Protein AF-0000000083175293 (afdb_homodimer)

Secondary structure (DSSP, 8-state):
---HHHHHHHHH-TTHHHHS--PPBPPTTT--SBEEE-S---GGGHHHHHHHIIIIIGGG--GGGGS-TT-TT--HHHHHHHHHHHHHHH--SS---GGGEEEES-HHHHHHHHHHHH--TT-EEEEESS--TTHHHHHHHHH--EEEEE--TTS-TTSTTHHHHHHHHHHHIIIII---EEEEEEESS-TTT-PPPPHHHHHHHHHHHHHHT-EEEEE-TTTT-B----SSS-----GGGS-GGGGT--GGGEEEEEESTTTTS-GGG--EEEEE--HHHHHHHHHHGGGG---HHHHHHHHHHHH-HHHHHHHHHHHHHHHHHHHHHHHHHHHHTT--B-TT--BSSEEEEE-GGGS-HHHHHHH-HHHHHHHHHHHHHHTTEEEEETTTTT-SSSSEEEEE--S-HHHHHHHHHHHHHHHHHHGGG-/---HHHHHHHHH-TTHHHHS--PPBPPTTT--SBEEE-S---GGGHHHHHHHIIIIIGGG--GGGGS-TT-TT--HHHHHHHHHHHHHHH--SS---GGGEEEES-HHHHHHHHHHHH--TT-EEEEESS--TTHHHHHHHHH--EEEEEP-TTS-TTSTTHHHHHHHHHHHIIIII---EEEEEEESS-TTT-PPPPHHHHHHHHHHHHHHT-EEEEE-TTTT-B----SSS-----GGGS-GGGGT--GGGEEEEEESTTTTS-GGG--EEEEE--HHHHHHHHHHGGGG---HHHHHHHHHHHH-HHHHHHHHHHHHHHHHHHHHHHHHHHHHTT--B-TT--BSSEEEEE-GGGS-HHHHHHH-HHHHHHHHHHHHHHTTEEEEETTTTT-SSSSEEEEE--S-HHHHHHHHHHHHHHHHHHGGG-

Nearest PDB structures (foldseek):
  1m4n-assembly1_A-2  TM=8.691E-01  e=3.274E-32  Malus domestica
  1ynu-assembly1_A  TM=8.751E-01  e=8.200E-32  Malus domestica
  1m7y-assembly1_A  TM=8.506E-01  e=5.930E-32  Malus domestica
  1b8g-assembly1_B  TM=8.692E-01  e=1.844E-31  Malus domestica
  1iax-assembly1_B  TM=8.742E-01  e=2.998E-31  Solanum lycopersicum

Solvent-accessible surface area (backbone atoms only — not comparable to full-atom values): 42577 Å² total; per-residue (Å²): 124,64,13,71,60,14,51,50,30,38,68,62,50,67,38,51,92,52,71,57,90,68,72,55,60,56,35,88,86,78,68,43,47,32,35,73,26,64,68,87,48,34,57,76,44,31,66,61,47,48,48,43,40,53,70,50,31,38,74,65,61,54,72,59,29,29,33,65,68,64,44,37,37,54,40,66,68,36,28,41,25,49,24,49,50,43,50,74,73,38,47,43,56,56,93,63,49,40,90,31,41,39,31,25,21,13,52,60,24,47,40,28,50,51,29,35,29,40,28,40,73,55,18,23,34,36,35,53,49,53,28,61,40,63,51,55,58,36,30,22,67,80,24,46,33,37,80,46,74,24,67,48,87,87,52,54,78,54,39,54,69,33,45,58,35,47,48,51,45,49,49,43,35,40,74,73,69,67,27,55,65,39,30,39,49,48,51,39,38,24,46,54,54,7,31,51,46,42,68,68,24,52,52,46,47,47,41,52,26,46,75,70,68,24,31,39,40,37,40,29,42,32,57,68,34,58,38,64,76,77,79,93,63,86,55,76,63,45,76,55,36,54,53,36,74,83,68,72,27,66,56,61,35,46,34,39,34,35,49,36,33,43,58,59,27,25,37,4,37,18,41,8,32,44,39,42,71,28,63,64,59,50,41,16,47,47,24,57,18,55,44,19,22,40,18,29,48,37,46,50,38,50,29,52,52,52,63,34,59,69,57,48,54,54,50,43,51,52,47,27,52,53,51,42,52,36,47,50,52,52,51,50,54,32,55,73,66,67,46,53,56,64,76,75,51,43,22,62,48,46,46,36,30,51,49,45,78,56,42,46,64,68,40,31,74,73,65,29,50,60,54,16,32,52,52,42,51,51,55,39,41,74,71,24,35,41,57,43,44,17,72,60,22,46,35,91,57,58,30,30,36,38,42,41,47,33,46,58,66,70,56,44,51,52,44,50,51,50,49,48,55,49,56,62,58,52,59,61,80,110,124,64,13,72,61,15,51,50,31,38,67,62,51,68,39,50,92,51,72,56,89,69,72,56,61,56,35,88,86,79,68,42,48,33,35,75,25,62,70,88,48,35,57,76,43,32,65,62,48,49,50,45,40,52,71,50,32,39,74,66,60,55,72,58,28,29,32,64,68,64,45,36,37,54,41,66,69,35,28,39,26,48,25,51,50,43,49,74,73,38,48,42,56,56,92,65,48,38,92,31,42,41,31,26,20,14,54,58,25,47,40,28,50,50,30,34,29,40,29,40,72,55,18,24,35,36,34,54,49,51,29,59,39,64,52,56,58,37,30,23,67,80,25,47,34,36,79,44,74,23,68,50,87,85,52,56,78,53,39,55,70,34,47,59,36,48,48,52,45,49,49,44,35,41,74,73,68,67,26,55,65,39,30,38,49,48,51,39,38,23,46,54,55,6,32,51,47,43,68,68,24,52,53,44,47,47,43,53,27,46,75,68,68,24,31,38,39,38,39,29,44,33,59,67,34,56,38,60,79,63,83,90,56,85,54,74,62,44,76,55,35,52,52,37,74,82,67,71,27,65,59,61,36,46,36,38,36,34,50,36,33,43,56,58,26,25,38,4,38,19,41,9,33,44,38,42,71,26,62,64,59,49,40,15,48,48,23,57,18,56,42,20,24,40,19,28,48,38,46,49,38,51,29,52,52,52,64,34,60,69,58,48,53,54,50,42,53,51,46,28,52,53,50,42,52,37,46,51,53,52,50,50,55,32,56,73,66,68,44,52,56,64,75,76,51,43,23,60,47,46,45,35,31,51,47,48,79,56,44,46,64,68,40,31,73,74,66,29,51,61,55,15,32,53,53,43,52,52,53,38,41,74,70,24,36,42,59,43,43,18,73,58,22,48,35,92,57,58,30,30,35,38,42,40,46,33,46,57,65,69,54,43,52,50,43,50,50,50,48,48,53,51,57,62,59,52,60,61,79,110

Foldseek 3Di:
DDDPLRVLVVVLCLCVVPPDDAWDPQDLPVRDFFQEQADFFQAVQVVVLVVCCVPPLVVQDDPCLVDCRPHQFFDQLLLQLVQVVCCVQQVFQDRFHSLQKTKFLAVLQVLCLCLQLQDAAAAEEEEEPQAQLCSCCSRCSNHNYYYQYFYPPPDDCQDLCVLVRSVVSQCCCCPPVVHHYAEYEAEAVTPPQQAGRAPNNLLSNQVSCQVSVHAYEYEDAFSLFQQPPDDDGPRHHDNSNDDCVVSVGDQQRYKYKYFCVHLPSCSVQSMMMIGGPNNVSVVSSSVCSNVRGGRSSSSSSSSSCSVCPVSSVVSSNVSSVVQVVLVVVLVVLCVVLVWAWRPDRRTGFKIKTALQLLFDPVCCVPPNQVSSLVVVQVVLVVLRYHWAFSVSSVHPGGGITMGGRSDDPSSSVSNSVSVSVSSVVSNPVD/DDDPLRVLVVVLCLCVVPPDDAWDPQDLPVRDFFQEQADFFQAVQVVVLVVCCVPPLVVQDDPCLVDCRPHQFFDQLLLQLVQVVCCVQQVFQDRFHSLQKTKFLAVLQVLCLCLQLQDAAAAEEEEEPQAQLCSCCSRCSNHNYYYQYFYPPPDDCQDLCVLVRSVVSQCCCCPPVVHHYAEYEAEAVTPPQQAGRAPNNLLSVQVSCQVSVHAYEYEDAFSLFQQPPDDDGPRHHDNSNDDCVVSVGDQQRYKYKYFCVHLPSCSVQSMMMIGGPNPVSVVSSSVCSNVRGGRSSSSSSSSSVSNCPVSSVVSSNVSSVVQVVLVVVLVVLCVVLVWAWRPDRRTGFKIKTALQLLFDPVCCVPPNQVSSLVVVQVVLVVLRYHWAFSVSSVHPGGGITMGGRSDDPSSNVSSSVSVSVSSVVSNPVD

Radius of gyration: 28.4 Å; Cα contacts (8 Å, |Δi|>4): 1868; chains: 2; bounding box: 59×90×67 Å

Structure (mmCIF, N/CA/C/O backbone):
data_AF-0000000083175293-model_v1
#
loop_
_entity.id
_entity.type
_entity.pdbx_description
1 polymer 'Acc synthase'
#
loop_
_atom_site.group_PDB
_atom_site.id
_atom_site.type_symbol
_atom_site.label_atom_id
_atom_site.label_alt_id
_atom_site.label_comp_id
_atom_site.label_asym_id
_atom_site.label_entity_id
_atom_site.label_seq_id
_atom_site.pdbx_PDB_ins_code
_atom_site.Cartn_x
_atom_site.Cartn_y
_atom_site.Cartn_z
_atom_site.occupancy
_atom_site.B_iso_or_equiv
_atom_site.auth_seq_id
_atom_site.auth_comp_id
_atom_site.auth_asym_id
_atom_site.auth_atom_id
_atom_site.pdbx_PDB_model_num
ATOM 1 N N . MET A 1 1 ? -20.406 -13.094 6.266 1 89.31 1 MET A N 1
ATOM 2 C CA . MET A 1 1 ? -20.125 -12.297 7.457 1 89.31 1 MET A CA 1
ATOM 3 C C . MET A 1 1 ? -18.672 -11.883 7.512 1 89.31 1 MET A C 1
ATOM 5 O O . MET A 1 1 ? -17.781 -12.672 7.16 1 89.31 1 MET A O 1
ATOM 9 N N . LEU A 1 2 ? -18.422 -10.609 7.926 1 97.31 2 LEU A N 1
ATOM 10 C CA . LEU A 1 2 ? -17.062 -10.117 8.086 1 97.31 2 LEU A CA 1
ATOM 11 C C . LEU A 1 2 ? -16.453 -10.602 9.398 1 97.31 2 LEU A C 1
ATOM 13 O O . LEU A 1 2 ? -17.172 -11.078 10.281 1 97.31 2 LEU A O 1
ATOM 17 N N . SER A 1 3 ? -15.18 -10.617 9.5 1 97.56 3 SER A N 1
ATOM 18 C CA . SER A 1 3 ? -14.492 -10.789 10.773 1 97.56 3 SER A CA 1
ATOM 19 C C . SER A 1 3 ? -14.789 -9.633 11.727 1 97.56 3 SER A C 1
ATOM 21 O O . SER A 1 3 ? -15.359 -8.617 11.312 1 97.56 3 SER A O 1
ATOM 23 N N . ASN A 1 4 ? -14.414 -9.805 13.031 1 96.19 4 ASN A N 1
ATOM 24 C CA . ASN A 1 4 ? -14.539 -8.711 13.992 1 96.19 4 ASN A CA 1
ATOM 25 C C . ASN A 1 4 ? -13.766 -7.477 13.539 1 96.19 4 ASN A C 1
ATOM 27 O O . ASN A 1 4 ? -14.281 -6.355 13.602 1 96.19 4 ASN A O 1
ATOM 31 N N . ARG A 1 5 ? -12.562 -7.605 13.086 1 94.69 5 ARG A N 1
ATOM 32 C CA . ARG A 1 5 ? -11.773 -6.496 12.562 1 94.69 5 ARG A CA 1
ATOM 33 C C . ARG A 1 5 ? -12.445 -5.875 11.336 1 94.69 5 ARG A C 1
ATOM 35 O O . ARG A 1 5 ? -12.453 -4.652 11.18 1 94.69 5 ARG A O 1
ATOM 42 N N . GLY A 1 6 ? -12.953 -6.859 10.484 1 96.94 6 GLY A N 1
ATOM 43 C CA . GLY A 1 6 ? -13.641 -6.375 9.297 1 96.94 6 GLY A CA 1
ATOM 44 C C . GLY A 1 6 ? -14.797 -5.449 9.625 1 96.94 6 GLY A C 1
ATOM 45 O O . GLY A 1 6 ? -14.992 -4.434 8.953 1 96.94 6 GLY A O 1
ATOM 46 N N . GLU A 1 7 ? -15.539 -5.801 10.656 1 97.5 7 GLU A N 1
ATOM 47 C CA . GLU A 1 7 ? -16.656 -4.957 11.086 1 97.5 7 GLU A CA 1
ATOM 48 C C . GLU A 1 7 ? -16.141 -3.613 11.609 1 97.5 7 GLU A C 1
ATOM 50 O O . GLU A 1 7 ? -16.75 -2.57 11.336 1 97.5 7 GLU A O 1
ATOM 55 N N . THR A 1 8 ? -15.055 -3.676 12.328 1 96.25 8 THR A N 1
ATOM 56 C CA . THR A 1 8 ? -14.453 -2.451 12.836 1 96.25 8 THR A CA 1
ATOM 57 C C . THR A 1 8 ? -13.984 -1.562 11.688 1 96.25 8 THR A C 1
ATOM 59 O O . THR A 1 8 ? -14.156 -0.342 11.727 1 96.25 8 THR A O 1
ATOM 62 N N . TYR A 1 9 ? -13.383 -2.158 10.656 1 97 9 TYR A N 1
ATOM 63 C CA . TYR A 1 9 ? -12.945 -1.411 9.484 1 97 9 TYR A CA 1
ATOM 64 C C . TYR A 1 9 ? -14.125 -0.766 8.773 1 97 9 TYR A C 1
ATOM 66 O O . TYR A 1 9 ? -14.062 0.405 8.391 1 97 9 TYR A O 1
ATOM 74 N N . ALA A 1 10 ? -15.188 -1.516 8.641 1 96.25 10 ALA A N 1
ATOM 75 C CA . ALA A 1 10 ? -16.375 -1.007 7.957 1 96.25 10 ALA A CA 1
ATOM 76 C C . ALA A 1 10 ? -16.938 0.208 8.68 1 96.25 10 ALA A C 1
ATOM 78 O O . ALA A 1 10 ? -17.484 1.115 8.047 1 96.25 10 ALA A O 1
ATOM 79 N N . GLU A 1 11 ? -16.75 0.291 9.945 1 95 11 GLU A N 1
ATOM 80 C CA . GLU A 1 11 ? -17.328 1.355 10.766 1 95 11 GLU A CA 1
ATOM 81 C C . GLU A 1 11 ? -16.344 2.52 10.922 1 95 11 GLU A C 1
ATOM 83 O O . GLU A 1 11 ? -16.734 3.609 11.344 1 95 11 GLU A O 1
ATOM 88 N N . ALA A 1 12 ? -15.109 2.328 10.594 1 93.12 12 ALA A N 1
ATOM 89 C CA . ALA A 1 12 ? -14.062 3.32 10.844 1 93.12 12 ALA A CA 1
ATOM 90 C C . ALA A 1 12 ? -14.273 4.566 9.992 1 93.12 12 ALA A C 1
ATOM 92 O O . ALA A 1 12 ? -13.891 5.672 10.383 1 93.12 12 ALA A O 1
ATOM 93 N N . GLY A 1 13 ? -14.781 4.406 8.766 1 89.12 13 GLY A N 1
ATOM 94 C CA . GLY A 1 13 ? -15.133 5.535 7.922 1 89.12 13 GLY A CA 1
ATOM 95 C C . GLY A 1 13 ? -13.93 6.305 7.418 1 89.12 13 GLY A C 1
ATOM 96 O O . GLY A 1 13 ? -14.016 7.512 7.18 1 89.12 13 GLY A O 1
ATOM 97 N N . LEU A 1 14 ? -12.797 5.684 7.23 1 90.62 14 LEU A N 1
ATOM 98 C CA . LEU A 1 14 ? -11.57 6.375 6.84 1 90.62 14 LEU A CA 1
ATOM 99 C C . LEU A 1 14 ? -11.68 6.906 5.414 1 90.62 14 LEU A C 1
ATOM 101 O O . LEU A 1 14 ? -10.898 7.766 5.008 1 90.62 14 LEU A O 1
ATOM 105 N N . ALA A 1 15 ? -12.625 6.453 4.691 1 88.38 15 ALA A N 1
ATOM 106 C CA . ALA A 1 15 ? -12.789 6.887 3.307 1 88.38 15 ALA A CA 1
ATOM 107 C C . ALA A 1 15 ? -13.852 7.977 3.195 1 88.38 15 ALA A C 1
ATOM 109 O O . ALA A 1 15 ? -14.039 8.562 2.127 1 88.38 15 ALA A O 1
ATOM 110 N N . ASN A 1 16 ? -14.523 8.312 4.246 1 85.25 16 ASN A N 1
ATOM 111 C CA . ASN A 1 16 ? -15.695 9.18 4.207 1 85.25 16 ASN A CA 1
ATOM 112 C C . ASN A 1 16 ? -15.352 10.547 3.627 1 85.25 16 ASN A C 1
ATOM 114 O O . ASN A 1 16 ? -16.172 11.141 2.914 1 85.25 16 ASN A O 1
ATOM 118 N N . GLY A 1 17 ? -14.18 10.984 3.914 1 82.75 17 GLY A N 1
ATOM 119 C CA . GLY A 1 17 ? -13.789 12.289 3.422 1 82.75 17 GLY A CA 1
ATOM 120 C C . GLY A 1 17 ? -13.703 12.359 1.909 1 82.75 17 GLY A C 1
ATOM 121 O O . GLY A 1 17 ? -13.695 13.445 1.33 1 82.75 17 GLY A O 1
ATOM 122 N N . TYR A 1 18 ? -13.711 11.125 1.299 1 86.19 18 TYR A N 1
ATOM 123 C CA . TYR A 1 18 ? -13.562 11.07 -0.152 1 86.19 18 TYR A CA 1
ATOM 124 C C . TYR A 1 18 ? -14.875 10.664 -0.817 1 86.19 18 TYR A C 1
ATOM 126 O O . TYR A 1 18 ? -15.016 10.766 -2.039 1 86.19 18 TYR A O 1
ATOM 134 N N . LEU A 1 19 ? -15.898 9.906 -0.079 1 79.88 19 LEU A N 1
ATOM 135 C CA . LEU A 1 19 ? -17.109 9.297 -0.626 1 79.88 19 LEU A CA 1
ATOM 136 C C . LEU A 1 19 ? -18.281 10.258 -0.547 1 79.88 19 LEU A C 1
ATOM 138 O O . LEU A 1 19 ? -19.266 10.102 -1.274 1 79.88 19 LEU A O 1
ATOM 142 N N . GLY A 1 20 ? -18.359 11.383 -0.493 1 66.62 20 GLY A N 1
ATOM 143 C CA . GLY A 1 20 ? -19.5 12.273 -0.346 1 66.62 20 GLY A CA 1
ATOM 144 C C . GLY A 1 20 ? -19.609 13.297 -1.461 1 66.62 20 GLY A C 1
ATOM 145 O O . GLY A 1 20 ? -18.734 13.391 -2.314 1 66.62 20 GLY A O 1
ATOM 146 N N . HIS A 1 21 ? -20.906 13.688 -1.629 1 64.44 21 HIS A N 1
ATOM 147 C CA . HIS A 1 21 ? -21.234 14.703 -2.621 1 64.44 21 HIS A CA 1
ATOM 148 C C . HIS A 1 21 ? -20.391 15.969 -2.41 1 64.44 21 HIS A C 1
ATOM 150 O O . HIS A 1 21 ? -20.453 16.578 -1.341 1 64.44 21 HIS A O 1
ATOM 156 N N . LEU A 1 22 ? -19.375 15.977 -3.199 1 62.91 22 LEU A N 1
ATOM 157 C CA . LEU A 1 22 ? -18.484 17.141 -3.145 1 62.91 22 LEU A CA 1
ATOM 158 C C . LEU A 1 22 ? -19.188 18.391 -3.66 1 62.91 22 LEU A C 1
ATOM 160 O O . LEU A 1 22 ? -19.812 18.359 -4.723 1 62.91 22 LEU A O 1
ATOM 164 N N . LYS A 1 23 ? -19.406 19.25 -2.762 1 74.88 23 LYS A N 1
ATOM 165 C CA . LYS A 1 23 ? -19.781 20.562 -3.316 1 74.88 23 LYS A CA 1
ATOM 166 C C . LYS A 1 23 ? -18.828 20.953 -4.441 1 74.88 23 LYS A C 1
ATOM 168 O O . LYS A 1 23 ? -17.672 20.531 -4.465 1 74.88 23 LYS A O 1
ATOM 173 N N . ALA A 1 24 ? -19.422 21.75 -5.336 1 82.31 24 ALA A N 1
ATOM 174 C CA . ALA A 1 24 ? -18.625 22.188 -6.48 1 82.31 24 ALA A CA 1
ATOM 175 C C . ALA A 1 24 ? -17.391 22.969 -6.031 1 82.31 24 ALA A C 1
ATOM 177 O O . ALA A 1 24 ? -17.484 23.828 -5.156 1 82.31 24 ALA A O 1
ATOM 178 N N . PRO A 1 25 ? -16.25 22.562 -6.539 1 88.25 25 PRO A N 1
ATOM 179 C CA . PRO A 1 25 ? -15.031 23.312 -6.191 1 88.25 25 PRO A CA 1
ATOM 180 C C . PRO A 1 25 ? -15.07 24.766 -6.676 1 88.25 25 PRO A C 1
ATOM 182 O O . PRO A 1 25 ? -15.805 25.078 -7.613 1 88.25 25 PRO A O 1
ATOM 185 N N . PHE A 1 26 ? -14.328 25.578 -6.102 1 91.5 26 PHE A N 1
ATOM 186 C CA . PHE A 1 26 ? -14.211 27 -6.414 1 91.5 26 PHE A CA 1
ATOM 187 C C . PHE A 1 26 ? -13.883 27.203 -7.891 1 91.5 26 PHE A C 1
ATOM 189 O O . PHE A 1 26 ? -12.992 26.547 -8.43 1 91.5 26 PHE A O 1
ATOM 196 N N . ASN A 1 27 ? -14.711 27.984 -8.531 1 91.5 27 ASN A N 1
ATOM 197 C CA . ASN A 1 27 ? -14.5 28.438 -9.898 1 91.5 27 ASN A CA 1
ATOM 198 C C . ASN A 1 27 ? -13.984 29.875 -9.938 1 91.5 27 ASN A C 1
ATOM 200 O O . ASN A 1 27 ? -14.68 30.797 -9.516 1 91.5 27 ASN A O 1
ATOM 204 N N . LYS A 1 28 ? -12.938 30.109 -10.586 1 89.38 28 LYS A N 1
ATOM 205 C CA . LYS A 1 28 ? -12.273 31.406 -10.547 1 89.38 28 LYS A CA 1
ATOM 206 C C . LYS A 1 28 ? -13.023 32.438 -11.383 1 89.38 28 LYS A C 1
ATOM 208 O O . LYS A 1 28 ? -12.922 33.625 -11.125 1 89.38 28 LYS A O 1
ATOM 213 N N . GLU A 1 29 ? -13.797 31.953 -12.258 1 90.88 29 GLU A N 1
ATOM 214 C CA . GLU A 1 29 ? -14.492 32.875 -13.172 1 90.88 29 GLU A CA 1
ATOM 215 C C . GLU A 1 29 ? -15.719 33.469 -12.516 1 90.88 29 GLU A C 1
ATOM 217 O O . GLU A 1 29 ? -15.93 34.688 -12.594 1 90.88 29 GLU A O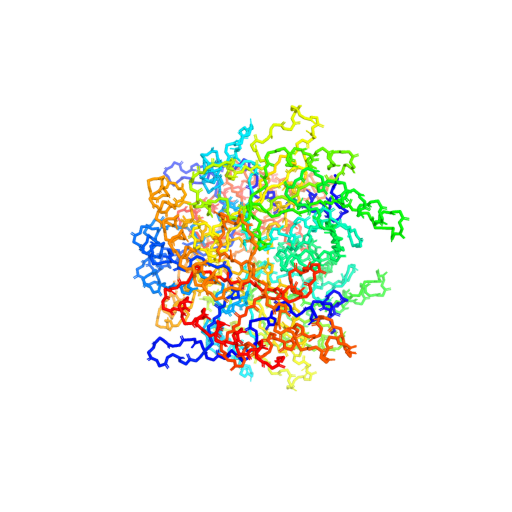 1
ATOM 222 N N . ASN A 1 30 ? -16.5 32.656 -11.883 1 91.25 30 ASN A N 1
ATOM 223 C CA . ASN A 1 30 ? -17.734 33.188 -11.312 1 91.25 30 ASN A CA 1
ATOM 224 C C . ASN A 1 30 ? -17.672 33.25 -9.789 1 91.25 30 ASN A C 1
ATOM 226 O O . ASN A 1 30 ? -18.609 33.719 -9.141 1 91.25 30 ASN A O 1
ATOM 230 N N . LYS A 1 31 ? -16.547 32.781 -9.227 1 90.06 31 LYS A N 1
ATOM 231 C CA . LYS A 1 31 ? -16.266 32.844 -7.797 1 90.06 31 LYS A CA 1
ATOM 232 C C . LYS A 1 31 ? -17.281 32.031 -6.992 1 90.06 31 LYS A C 1
ATOM 234 O O . LYS A 1 31 ? -17.531 32.344 -5.824 1 90.06 31 LYS A O 1
ATOM 239 N N . GLU A 1 32 ? -17.859 31.094 -7.664 1 92.62 32 GLU A N 1
ATOM 240 C CA . GLU A 1 32 ? -18.797 30.203 -6.988 1 92.62 32 GLU A CA 1
ATOM 241 C C . GLU A 1 32 ? -18.109 28.906 -6.555 1 92.62 32 GLU A C 1
ATOM 243 O O . GLU A 1 32 ? -16.953 28.672 -6.922 1 92.62 32 GLU A O 1
ATOM 248 N N . GLY A 1 33 ? -18.719 28.219 -5.684 1 94.88 33 GLY A N 1
ATOM 249 C CA . GLY A 1 33 ? -18.188 26.953 -5.23 1 94.88 33 GLY A CA 1
ATOM 250 C C . GLY A 1 33 ? -17.422 27.062 -3.926 1 94.88 33 GLY A C 1
ATOM 251 O O . GLY A 1 33 ? -17.406 28.125 -3.295 1 94.88 33 GLY A O 1
ATOM 252 N N . VAL A 1 34 ? -16.844 25.953 -3.512 1 96.12 34 VAL A N 1
ATOM 253 C CA . VAL A 1 34 ? -16.203 25.859 -2.199 1 96.12 34 VAL A CA 1
ATOM 254 C C . VAL A 1 34 ? -14.695 25.984 -2.34 1 96.12 34 VAL A C 1
ATOM 256 O O . VAL A 1 34 ? -14.078 25.266 -3.131 1 96.12 34 VAL A O 1
ATOM 259 N N . VAL A 1 35 ? -14.141 26.953 -1.67 1 96.62 35 VAL A N 1
ATOM 260 C CA . VAL A 1 35 ? -12.695 27 -1.476 1 96.62 35 VAL A CA 1
ATOM 261 C C . VAL A 1 35 ? -12.281 26.016 -0.391 1 96.62 35 VAL A C 1
ATOM 263 O O . VAL A 1 35 ? -12.672 26.156 0.771 1 96.62 35 VAL A O 1
ATOM 266 N N . SER A 1 36 ? -11.469 25.047 -0.795 1 94.31 36 SER A N 1
ATOM 267 C CA . SER A 1 36 ? -11.055 24.047 0.171 1 94.31 36 SER A CA 1
ATOM 268 C C . SER A 1 36 ? -9.648 24.312 0.696 1 94.31 36 SER A C 1
ATOM 270 O O . SER A 1 36 ? -8.695 24.375 -0.078 1 94.31 36 SER A O 1
ATOM 272 N N . PHE A 1 37 ? -9.555 24.469 1.996 1 96.12 37 PHE A N 1
ATOM 273 C CA . PHE A 1 37 ? -8.281 24.562 2.693 1 96.12 37 PHE A CA 1
ATOM 274 C C . PHE A 1 37 ? -8 23.297 3.492 1 96.12 37 PHE A C 1
ATOM 276 O O . PHE A 1 37 ? -7.32 23.344 4.52 1 96.12 37 PHE A O 1
ATOM 283 N N . SER A 1 38 ? -8.484 22.156 3.021 1 89.62 38 SER A N 1
ATOM 284 C CA . SER A 1 38 ? -8.477 20.953 3.859 1 89.62 38 SER A CA 1
ATOM 285 C C . SER A 1 38 ? -7.23 20.109 3.617 1 89.62 38 SER A C 1
ATOM 287 O O . SER A 1 38 ? -6.746 19.438 4.527 1 89.62 38 SER A O 1
ATOM 289 N N . ASN A 1 39 ? -6.695 20.062 2.451 1 90.12 39 ASN A N 1
ATOM 290 C CA . ASN A 1 39 ? -5.59 19.172 2.131 1 90.12 39 ASN A CA 1
ATOM 291 C C . ASN A 1 39 ? -4.262 19.906 2.066 1 90.12 39 ASN A C 1
ATOM 293 O O . ASN A 1 39 ? -4.125 20.875 1.317 1 90.12 39 ASN A O 1
ATOM 297 N N . ALA A 1 40 ? -3.379 19.406 2.816 1 94.56 40 ALA A N 1
ATOM 298 C CA . ALA A 1 40 ? -2.051 20.016 2.838 1 94.56 40 ALA A CA 1
ATOM 299 C C . ALA A 1 40 ? -1.199 19.5 1.678 1 94.56 40 ALA A C 1
ATOM 301 O O . ALA A 1 40 ? -0.444 18.547 1.828 1 94.56 40 ALA A O 1
ATOM 302 N N . GLU A 1 41 ? -1.286 20.156 0.541 1 96.19 41 GLU A N 1
ATOM 303 C CA . GLU A 1 41 ? -0.471 19.875 -0.638 1 96.19 41 GLU A CA 1
ATOM 304 C C . GLU A 1 41 ? 0.2 21.141 -1.156 1 96.19 41 GLU A C 1
ATOM 306 O O . GLU A 1 41 ? -0.335 22.25 -0.998 1 96.19 41 GLU A O 1
ATOM 311 N N . ASN A 1 42 ? 1.321 21.016 -1.712 1 97.38 42 ASN A N 1
ATOM 312 C CA . ASN A 1 42 ? 2.025 22.156 -2.305 1 97.38 42 ASN A CA 1
ATOM 313 C C . ASN A 1 42 ? 1.598 22.375 -3.75 1 97.38 42 ASN A C 1
ATOM 315 O O . ASN A 1 42 ? 2.387 22.172 -4.676 1 97.38 42 ASN A O 1
ATOM 319 N N . PHE A 1 43 ? 0.468 22.969 -3.941 1 97.12 43 PHE A N 1
ATOM 320 C CA . PHE A 1 43 ? -0.094 23.188 -5.27 1 97.12 43 PHE A CA 1
ATOM 321 C C . PHE A 1 43 ? 0.717 24.203 -6.047 1 97.12 43 PHE A C 1
ATOM 323 O O . PHE A 1 43 ? 0.628 24.281 -7.277 1 97.12 43 PHE A O 1
ATOM 330 N N . LEU A 1 44 ? 1.533 24.969 -5.348 1 97.69 44 LEU A N 1
ATOM 331 C CA . LEU A 1 44 ? 2.303 26.031 -5.965 1 97.69 44 LEU A CA 1
ATOM 332 C C . LEU A 1 44 ? 3.398 25.469 -6.863 1 97.69 44 LEU A C 1
ATOM 334 O O . LEU A 1 44 ? 3.859 26.141 -7.785 1 97.69 44 LEU A O 1
ATOM 338 N N . MET A 1 45 ? 3.766 24.234 -6.586 1 98.12 45 MET A N 1
ATOM 339 C CA . MET A 1 45 ? 4.922 23.672 -7.285 1 98.12 45 MET A CA 1
ATOM 340 C C . MET A 1 45 ? 4.5 22.531 -8.211 1 98.12 45 MET A C 1
ATOM 342 O O . MET A 1 45 ? 5.348 21.875 -8.82 1 98.12 45 MET A O 1
ATOM 346 N N . GLN A 1 46 ? 3.27 22.281 -8.406 1 96.81 46 GLN A N 1
ATOM 347 C CA . GLN A 1 46 ? 2.768 21.125 -9.125 1 96.81 46 GLN A CA 1
ATOM 348 C C . GLN A 1 46 ? 3.15 21.188 -10.602 1 96.81 46 GLN A C 1
ATOM 350 O O . GLN A 1 46 ? 3.516 20.172 -11.203 1 96.81 46 GLN A O 1
ATOM 355 N N . ASP A 1 47 ? 3.084 22.406 -11.188 1 97.62 47 ASP A N 1
ATOM 356 C CA . ASP A 1 47 ? 3.412 22.531 -12.609 1 97.62 47 ASP A CA 1
ATOM 357 C C . ASP A 1 47 ? 4.891 22.234 -12.859 1 97.62 47 ASP A C 1
ATOM 359 O O . ASP A 1 47 ? 5.25 21.625 -13.859 1 97.62 47 ASP A O 1
ATOM 363 N N . VAL A 1 48 ? 5.676 22.719 -11.914 1 98.38 48 VAL A N 1
ATOM 364 C CA . VAL A 1 48 ? 7.117 22.531 -12.055 1 98.38 48 VAL A CA 1
ATOM 365 C C . VAL A 1 48 ? 7.461 21.047 -12.016 1 98.38 48 VAL A C 1
ATOM 367 O O . VAL A 1 48 ? 8.195 20.547 -12.867 1 98.38 48 VAL A O 1
ATOM 370 N N . ILE A 1 49 ? 6.926 20.344 -11.078 1 98.56 49 ILE A N 1
ATOM 371 C CA . ILE A 1 49 ? 7.262 18.938 -10.906 1 98.56 49 ILE A CA 1
ATOM 372 C C . ILE A 1 49 ? 6.613 18.109 -12.023 1 98.56 49 ILE A C 1
ATOM 374 O O . ILE A 1 49 ? 7.191 17.141 -12.492 1 98.56 49 ILE A O 1
ATOM 378 N N . LEU A 1 50 ? 5.395 18.469 -12.414 1 98.25 50 LEU A N 1
ATOM 379 C CA . LEU A 1 50 ? 4.734 17.766 -13.516 1 98.25 50 LEU A CA 1
ATOM 380 C C . LEU A 1 50 ? 5.547 17.875 -14.797 1 98.25 50 LEU A C 1
ATOM 382 O O . LEU A 1 50 ? 5.723 16.875 -15.508 1 98.25 50 LEU A O 1
ATOM 386 N N . ASP A 1 51 ? 6.012 19.078 -15.055 1 98.06 51 ASP A N 1
ATOM 387 C CA . ASP A 1 51 ? 6.828 19.281 -16.25 1 98.06 51 ASP A CA 1
ATOM 388 C C . ASP A 1 51 ? 8.102 18.453 -16.203 1 98.06 51 ASP A C 1
ATOM 390 O O . ASP A 1 51 ? 8.484 17.828 -17.188 1 98.06 51 ASP A O 1
ATOM 394 N N . TYR A 1 52 ? 8.742 18.422 -15.07 1 98.25 52 TYR A N 1
ATOM 395 C CA . TYR A 1 52 ? 9.945 17.609 -14.906 1 98.25 52 TYR A CA 1
ATOM 396 C C . TYR A 1 52 ? 9.648 16.141 -15.148 1 98.25 52 TYR A C 1
ATOM 398 O O . TYR A 1 52 ? 10.422 15.453 -15.82 1 98.25 52 TYR A O 1
ATOM 406 N N . ILE A 1 53 ? 8.539 15.602 -14.633 1 98 53 ILE A N 1
ATOM 407 C CA . ILE A 1 53 ? 8.172 14.195 -14.758 1 98 53 ILE A CA 1
ATOM 408 C C . ILE A 1 53 ? 7.895 13.867 -16.219 1 98 53 ILE A C 1
ATOM 410 O O . ILE A 1 53 ? 8.398 12.867 -16.75 1 98 53 ILE A O 1
ATOM 414 N N . ARG A 1 54 ? 7.168 14.734 -16.891 1 96.56 54 ARG A N 1
ATOM 415 C CA . ARG A 1 54 ? 6.777 14.484 -18.281 1 96.56 54 ARG A CA 1
ATOM 416 C C . ARG A 1 54 ? 7.984 14.539 -19.203 1 96.56 54 ARG A C 1
ATOM 418 O O . ARG A 1 54 ? 8.094 13.742 -20.141 1 96.56 54 ARG A O 1
ATOM 425 N N . THR A 1 55 ? 8.969 15.406 -18.906 1 95.06 55 THR A N 1
ATOM 426 C CA . THR A 1 55 ? 10 15.711 -19.891 1 95.06 55 THR A CA 1
ATOM 427 C C . THR A 1 55 ? 11.305 14.992 -19.547 1 95.06 55 THR A C 1
ATOM 429 O O . THR A 1 55 ? 12.125 14.727 -20.438 1 95.06 55 THR A O 1
ATOM 432 N N . ARG A 1 56 ? 11.492 14.703 -18.312 1 95.56 56 ARG A N 1
ATOM 433 C CA . ARG A 1 56 ? 12.773 14.133 -17.906 1 95.56 56 ARG A CA 1
ATOM 434 C C . ARG A 1 56 ? 12.594 12.742 -17.312 1 95.56 56 ARG A C 1
ATOM 436 O O . ARG A 1 56 ? 13.156 11.766 -17.812 1 95.56 56 ARG A O 1
ATOM 443 N N . ALA A 1 57 ? 11.742 12.617 -16.375 1 96.5 57 ALA A N 1
ATOM 444 C CA . ALA A 1 57 ? 11.641 11.352 -15.641 1 96.5 57 ALA A CA 1
ATOM 445 C C . ALA A 1 57 ? 11.031 10.258 -16.516 1 96.5 57 ALA A C 1
ATOM 447 O O . ALA A 1 57 ? 11.453 9.102 -16.453 1 96.5 57 ALA A O 1
ATOM 448 N N . ALA A 1 58 ? 10.016 10.594 -17.297 1 94.69 58 ALA A N 1
ATOM 449 C CA . ALA A 1 58 ? 9.297 9.609 -18.109 1 94.69 58 ALA A CA 1
ATOM 450 C C . ALA A 1 58 ? 10.242 8.914 -19.078 1 94.69 58 ALA A C 1
ATOM 452 O O . ALA A 1 58 ? 10.141 7.699 -19.297 1 94.69 58 ALA A O 1
ATOM 453 N N . SER A 1 59 ? 11.125 9.625 -19.703 1 93.56 59 SER A N 1
ATOM 454 C CA . SER A 1 59 ? 12.047 9.055 -20.688 1 93.56 59 SER A CA 1
ATOM 455 C C . SER A 1 59 ? 13.07 8.141 -20.016 1 93.56 59 SER A C 1
ATOM 457 O O . SER A 1 59 ? 13.672 7.297 -20.672 1 93.56 59 SER A O 1
ATOM 459 N N . GLY A 1 60 ? 13.234 8.305 -18.734 1 94.25 60 GLY A N 1
ATOM 460 C CA . GLY A 1 60 ? 14.211 7.52 -17.984 1 94.25 60 GLY A CA 1
ATOM 461 C C . GLY A 1 60 ? 13.648 6.215 -17.469 1 94.25 60 GLY A C 1
ATOM 462 O O . GLY A 1 60 ? 14.391 5.379 -16.938 1 94.25 60 GLY A O 1
ATOM 463 N N . LEU A 1 61 ? 12.328 6.02 -17.641 1 97 61 LEU A N 1
ATOM 464 C CA . LEU A 1 61 ? 11.727 4.75 -17.234 1 97 61 LEU A CA 1
ATOM 465 C C . LEU A 1 61 ? 12.281 3.602 -18.078 1 97 61 LEU A C 1
ATOM 467 O O . LEU A 1 61 ? 12.508 3.758 -19.266 1 97 61 LEU A O 1
ATOM 471 N N . ASP A 1 62 ? 12.562 2.479 -17.469 1 97.06 62 ASP A N 1
ATOM 472 C CA . ASP A 1 62 ? 13.055 1.299 -18.172 1 97.06 62 ASP A CA 1
ATOM 473 C C . ASP A 1 62 ? 12.25 0.059 -17.797 1 97.06 62 ASP A C 1
ATOM 475 O O . ASP A 1 62 ? 11.234 0.159 -17.109 1 97.06 62 ASP A O 1
ATOM 479 N N . ARG A 1 63 ? 12.641 -1.093 -18.25 1 95.75 63 ARG A N 1
ATOM 480 C CA . ARG A 1 63 ? 11.906 -2.338 -18.062 1 95.75 63 ARG A CA 1
ATOM 481 C C . ARG A 1 63 ? 11.734 -2.672 -16.594 1 95.75 63 ARG A C 1
ATOM 483 O O . ARG A 1 63 ? 10.711 -3.227 -16.188 1 95.75 63 ARG A O 1
ATOM 490 N N . THR A 1 64 ? 12.703 -2.348 -15.797 1 95.25 64 THR A N 1
ATOM 491 C CA . THR A 1 64 ? 12.641 -2.701 -14.383 1 95.25 64 THR A CA 1
ATOM 492 C C . THR A 1 64 ? 11.508 -1.951 -13.688 1 95.25 64 THR A C 1
ATOM 494 O O . THR A 1 64 ? 10.945 -2.436 -12.703 1 95.25 64 THR A O 1
ATOM 497 N N . SER A 1 65 ? 11.125 -0.769 -14.219 1 97.06 65 SER A N 1
ATOM 498 C CA . SER A 1 65 ? 10.039 0.024 -13.648 1 97.06 65 SER A CA 1
ATOM 499 C C . SER A 1 65 ? 8.703 -0.711 -13.75 1 97.06 65 SER A C 1
ATOM 501 O O . SER A 1 65 ? 7.742 -0.357 -13.062 1 97.06 65 SER A O 1
ATOM 503 N N . LEU A 1 66 ? 8.672 -1.729 -14.547 1 97.38 66 LEU A N 1
ATOM 504 C CA . LEU A 1 66 ? 7.414 -2.422 -14.82 1 97.38 66 LEU A CA 1
ATOM 505 C C . LEU A 1 66 ? 7.367 -3.764 -14.094 1 97.38 66 LEU A C 1
ATOM 507 O O . LEU A 1 66 ? 6.375 -4.492 -14.188 1 97.38 66 LEU A O 1
ATOM 511 N N . THR A 1 67 ? 8.375 -4.105 -13.312 1 96.69 67 THR A N 1
ATOM 512 C CA . THR A 1 67 ? 8.508 -5.418 -12.68 1 96.69 67 THR A CA 1
ATOM 513 C C . THR A 1 67 ? 8.492 -5.293 -11.164 1 96.69 67 THR A C 1
ATOM 515 O O . THR A 1 67 ? 8.359 -4.191 -10.625 1 96.69 67 THR A O 1
ATOM 518 N N . TYR A 1 68 ? 8.609 -6.438 -10.461 1 94.19 68 TYR A N 1
ATOM 519 C CA . TYR A 1 68 ? 8.75 -6.453 -9.008 1 94.19 68 TYR A CA 1
ATOM 520 C C . TYR A 1 68 ? 10.125 -5.953 -8.586 1 94.19 68 TYR A C 1
ATOM 522 O O . TYR A 1 68 ? 10.336 -5.613 -7.418 1 94.19 68 TYR A O 1
ATOM 530 N N . HIS A 1 69 ? 11.055 -5.898 -9.508 1 92.31 69 HIS A N 1
ATOM 531 C CA . HIS A 1 69 ? 12.367 -5.301 -9.312 1 92.31 69 HIS A CA 1
ATOM 532 C C . HIS A 1 69 ? 13.047 -5.855 -8.07 1 92.31 69 HIS A C 1
ATOM 534 O O . HIS A 1 69 ? 13.109 -7.074 -7.879 1 92.31 69 HIS A O 1
ATOM 540 N N . GLU A 1 70 ? 13.516 -5.059 -7.207 1 93.69 70 GLU A N 1
ATOM 541 C CA . GLU A 1 70 ? 14.305 -5.48 -6.059 1 93.69 70 GLU A CA 1
ATOM 542 C C . GLU A 1 70 ? 13.422 -5.703 -4.832 1 93.69 70 GLU A C 1
ATOM 544 O O . GLU A 1 70 ? 13.922 -5.777 -3.707 1 93.69 70 GLU A O 1
ATOM 549 N N . GLY A 1 71 ? 12.062 -5.758 -5.051 1 94.19 71 GLY A N 1
ATOM 550 C CA . GLY A 1 71 ? 11.195 -6.07 -3.932 1 94.19 71 GLY A CA 1
ATOM 551 C C . GLY A 1 71 ? 10.383 -4.879 -3.455 1 94.19 71 GLY A C 1
ATOM 552 O O . GLY A 1 71 ? 10.383 -3.826 -4.098 1 94.19 71 GLY A O 1
ATOM 553 N N . PRO A 1 72 ? 9.703 -5.02 -2.35 1 96.12 72 PRO A N 1
ATOM 554 C CA . PRO A 1 72 ? 8.641 -4.086 -1.956 1 96.12 72 PRO A CA 1
ATOM 555 C C . PRO A 1 72 ? 9.164 -2.902 -1.148 1 96.12 72 PRO A C 1
ATOM 557 O O . PRO A 1 72 ? 8.375 -2.096 -0.647 1 96.12 72 PRO A O 1
ATOM 560 N N . PHE A 1 73 ? 10.406 -2.691 -0.952 1 96.06 73 PHE A N 1
ATOM 561 C CA . PHE A 1 73 ? 10.891 -1.708 0.007 1 96.06 73 PHE A CA 1
ATOM 562 C C . PHE A 1 73 ? 11.75 -0.657 -0.687 1 96.06 73 PHE A C 1
ATOM 564 O O . PHE A 1 73 ? 12.531 0.044 -0.037 1 96.06 73 PHE A O 1
ATOM 571 N N . GLY A 1 74 ? 11.633 -0.515 -1.981 1 97.06 74 GLY A N 1
ATOM 572 C CA . GLY A 1 74 ? 12.406 0.441 -2.756 1 97.06 74 GLY A CA 1
ATOM 573 C C . GLY A 1 74 ? 13.742 -0.108 -3.219 1 97.06 74 GLY A C 1
ATOM 574 O O . GLY A 1 74 ? 14.43 -0.794 -2.461 1 97.06 74 GLY A O 1
ATOM 575 N N . SER A 1 75 ? 14.117 0.205 -4.453 1 96.81 75 SER A N 1
ATOM 576 C CA . SER A 1 75 ? 15.383 -0.271 -4.996 1 96.81 75 SER A CA 1
ATOM 577 C C . SER A 1 75 ? 16.578 0.318 -4.238 1 96.81 75 SER A C 1
ATOM 579 O O . SER A 1 75 ? 16.438 1.334 -3.555 1 96.81 75 SER A O 1
ATOM 581 N N . ARG A 1 76 ? 17.641 -0.373 -4.348 1 96.62 76 ARG A N 1
ATOM 582 C CA . ARG A 1 76 ? 18.859 0.142 -3.74 1 96.62 76 ARG A CA 1
ATOM 583 C C . ARG A 1 76 ? 19.188 1.538 -4.262 1 96.62 76 ARG A C 1
ATOM 585 O O . ARG A 1 76 ? 19.562 2.422 -3.488 1 96.62 76 ARG A O 1
ATOM 592 N N . ARG A 1 77 ? 19.031 1.76 -5.559 1 98.06 77 ARG A N 1
ATOM 593 C CA . ARG A 1 77 ? 19.297 3.055 -6.176 1 98.06 77 ARG A CA 1
ATOM 594 C C . ARG A 1 77 ? 18.438 4.148 -5.562 1 98.06 77 ARG A C 1
ATOM 596 O O . ARG A 1 77 ? 18.922 5.238 -5.262 1 98.06 77 ARG A O 1
ATOM 603 N N . LEU A 1 78 ? 17.172 3.861 -5.344 1 98.69 78 LEU A N 1
ATOM 604 C CA . LEU A 1 78 ? 16.266 4.82 -4.723 1 98.69 78 LEU A CA 1
ATOM 605 C C . LEU A 1 78 ? 16.672 5.113 -3.285 1 98.69 78 LEU A C 1
ATOM 607 O O . LEU A 1 78 ? 16.719 6.273 -2.871 1 98.69 78 LEU A O 1
ATOM 611 N N . ARG A 1 79 ? 16.969 4.074 -2.49 1 98.62 79 ARG A N 1
ATOM 612 C CA . ARG A 1 79 ? 17.344 4.238 -1.091 1 98.62 79 ARG A CA 1
ATOM 613 C C . ARG A 1 79 ? 18.656 5.004 -0.962 1 98.62 79 ARG A C 1
ATOM 615 O O . ARG A 1 79 ? 18.812 5.812 -0.046 1 98.62 79 ARG A O 1
ATOM 622 N N . GLU A 1 80 ? 19.547 4.801 -1.907 1 98.75 80 GLU A N 1
ATOM 623 C CA . GLU A 1 80 ? 20.797 5.551 -1.921 1 98.75 80 GLU A CA 1
ATOM 624 C C . GLU A 1 80 ? 20.562 7.02 -2.254 1 98.75 80 GLU A C 1
ATOM 626 O O . GLU A 1 80 ? 21.172 7.906 -1.653 1 98.75 80 GLU A O 1
ATOM 631 N N . ALA A 1 81 ? 19.703 7.23 -3.223 1 98.81 81 ALA A N 1
ATOM 632 C CA . ALA A 1 81 ? 19.375 8.609 -3.584 1 98.81 81 ALA A CA 1
ATOM 633 C C . ALA A 1 81 ? 18.75 9.344 -2.406 1 98.81 81 ALA A C 1
ATOM 635 O O . ALA A 1 81 ? 19.078 10.508 -2.148 1 98.81 81 ALA A O 1
ATOM 636 N N . MET A 1 82 ? 17.891 8.703 -1.676 1 98.81 82 MET A N 1
ATOM 637 C CA . MET A 1 82 ? 17.266 9.305 -0.505 1 98.81 82 MET A CA 1
ATOM 638 C C . MET A 1 82 ? 18.281 9.531 0.606 1 98.81 82 MET A C 1
ATOM 640 O O . MET A 1 82 ? 18.25 10.57 1.275 1 98.81 82 MET A O 1
ATOM 644 N N . ALA A 1 83 ? 19.125 8.539 0.789 1 98.75 83 ALA A N 1
ATOM 645 C CA . ALA A 1 83 ? 20.188 8.703 1.792 1 98.75 83 ALA A CA 1
ATOM 646 C C . ALA A 1 83 ? 21.016 9.953 1.521 1 98.75 83 ALA A C 1
ATOM 648 O O . ALA A 1 83 ? 21.391 10.672 2.451 1 98.75 83 ALA A O 1
ATOM 649 N N . LYS A 1 84 ? 21.297 10.188 0.269 1 98.56 84 LYS A N 1
ATOM 650 C CA . LYS A 1 84 ? 22.062 11.383 -0.108 1 98.56 84 LYS A CA 1
ATOM 651 C C . LYS A 1 84 ? 21.281 12.648 0.22 1 98.56 84 LYS A C 1
ATOM 653 O O . LYS A 1 84 ? 21.844 13.617 0.736 1 98.56 84 LYS A O 1
ATOM 658 N N . LEU A 1 85 ? 20.016 12.656 -0.093 1 98.62 85 LEU A N 1
ATOM 659 C CA . LEU A 1 85 ? 19.188 13.805 0.248 1 98.62 85 LEU A CA 1
ATOM 660 C C . LEU A 1 85 ? 19.203 14.055 1.752 1 98.62 85 LEU A C 1
ATOM 662 O O . LEU A 1 85 ? 19.359 15.195 2.191 1 98.62 85 LEU A O 1
ATOM 666 N N . ILE A 1 86 ? 19 13 2.525 1 98.5 86 ILE A N 1
ATOM 667 C CA . ILE A 1 86 ? 18.969 13.086 3.982 1 98.5 86 ILE A CA 1
ATOM 668 C C . ILE A 1 86 ? 20.281 13.641 4.5 1 98.5 86 ILE A C 1
ATOM 670 O O . ILE A 1 86 ? 20.297 14.516 5.375 1 98.5 86 ILE A O 1
ATOM 674 N N . THR A 1 87 ? 21.328 13.141 3.939 1 97.94 87 THR A N 1
ATOM 675 C CA . THR A 1 87 ? 22.656 13.609 4.348 1 97.94 87 THR A CA 1
ATOM 676 C C . THR A 1 87 ? 22.828 15.094 4.047 1 97.94 87 THR A C 1
ATOM 678 O O . THR A 1 87 ? 23.328 15.852 4.879 1 97.94 87 THR A O 1
ATOM 681 N N . THR A 1 88 ? 22.375 15.531 2.918 1 97.25 88 THR A N 1
ATOM 682 C CA . THR A 1 88 ? 22.562 16.891 2.432 1 97.25 88 THR A CA 1
ATOM 683 C C . THR A 1 88 ? 21.703 17.875 3.227 1 97.25 88 THR A C 1
ATOM 685 O O . THR A 1 88 ? 22.156 18.984 3.523 1 97.25 88 THR A O 1
ATOM 688 N N . TYR A 1 89 ? 20.531 17.453 3.635 1 96.75 89 TYR A N 1
ATOM 689 C CA . TYR A 1 89 ? 19.578 18.453 4.102 1 96.75 89 TYR A CA 1
ATOM 690 C C . TYR A 1 89 ? 19.219 18.234 5.562 1 96.75 89 TYR A C 1
ATOM 692 O O . TYR A 1 89 ? 18.734 19.141 6.238 1 96.75 89 TYR A O 1
ATOM 700 N N . PHE A 1 90 ? 19.438 16.984 6.09 1 97.75 90 PHE A N 1
ATOM 701 C CA . PHE A 1 90 ? 19.016 16.688 7.457 1 97.75 90 PHE A CA 1
ATOM 702 C C . PHE A 1 90 ? 20.219 16.656 8.398 1 97.75 90 PHE A C 1
ATOM 704 O O . PHE A 1 90 ? 20.047 16.625 9.617 1 97.75 90 PHE A O 1
ATOM 711 N N . TYR A 1 91 ? 21.422 16.594 7.91 1 97.06 91 TYR A N 1
ATOM 712 C CA . TYR A 1 91 ? 22.688 16.656 8.641 1 97.06 91 TYR A CA 1
ATOM 713 C C . TYR A 1 91 ? 22.719 15.586 9.734 1 97.06 91 TYR A C 1
ATOM 715 O O . TYR A 1 91 ? 22.984 15.891 10.898 1 97.06 91 TYR A O 1
ATOM 723 N N . PRO A 1 92 ? 22.547 14.344 9.32 1 98.12 92 PRO A N 1
ATOM 724 C CA . PRO A 1 92 ? 22.562 13.289 10.344 1 98.12 92 PRO A CA 1
ATOM 725 C C . PRO A 1 92 ? 23.891 13.211 11.086 1 98.12 92 PRO A C 1
ATOM 727 O O . PRO A 1 92 ? 24.953 13.414 10.492 1 98.12 92 PRO A O 1
ATOM 730 N N . ALA A 1 93 ? 23.797 12.93 12.383 1 97.81 93 ALA A N 1
ATOM 731 C CA . ALA A 1 93 ? 24.984 12.82 13.227 1 97.81 93 ALA A CA 1
ATOM 732 C C . ALA A 1 93 ? 25.797 11.586 12.867 1 97.81 93 ALA A C 1
ATOM 734 O O . ALA A 1 93 ? 27.016 11.547 13.094 1 97.81 93 ALA A O 1
ATOM 735 N N . SER A 1 94 ? 25.188 10.562 12.383 1 96.44 94 SER A N 1
ATOM 736 C CA . SER A 1 94 ? 25.812 9.344 11.891 1 96.44 94 SER A CA 1
ATOM 737 C C . SER A 1 94 ? 25.438 9.078 10.438 1 96.44 94 SER A C 1
ATOM 739 O O . SER A 1 94 ? 24.359 9.484 9.984 1 96.44 94 SER A O 1
ATOM 741 N N . PRO A 1 95 ? 26.328 8.453 9.734 1 96.69 95 PRO A N 1
ATOM 742 C CA . PRO A 1 95 ? 26.016 8.188 8.32 1 96.69 95 PRO A CA 1
ATOM 743 C C . PRO A 1 95 ? 24.719 7.41 8.141 1 96.69 95 PRO A C 1
ATOM 745 O O . PRO A 1 95 ? 24.422 6.492 8.906 1 96.69 95 PRO A O 1
ATOM 748 N N . ILE A 1 96 ? 23.906 7.816 7.184 1 97.75 96 ILE A N 1
ATOM 749 C CA . ILE A 1 96 ? 22.703 7.117 6.746 1 97.75 96 ILE A CA 1
ATOM 750 C C . ILE A 1 96 ? 22.969 6.434 5.406 1 97.75 96 ILE A C 1
ATOM 752 O O . ILE A 1 96 ? 23.391 7.078 4.445 1 97.75 96 ILE A O 1
ATOM 756 N N . THR A 1 97 ? 22.766 5.145 5.332 1 97.81 97 THR A N 1
ATOM 757 C CA . THR A 1 97 ? 22.938 4.383 4.102 1 97.81 97 THR A CA 1
ATOM 758 C C . THR A 1 97 ? 21.625 3.771 3.645 1 97.81 97 THR A C 1
ATOM 760 O O . THR A 1 97 ? 20.594 3.91 4.32 1 97.81 97 THR A O 1
ATOM 763 N N . SER A 1 98 ? 21.656 3.131 2.492 1 97.25 98 SER A N 1
ATOM 764 C CA . SER A 1 98 ? 20.484 2.465 1.949 1 97.25 98 SER A CA 1
ATOM 765 C C . SER A 1 98 ? 19.953 1.411 2.914 1 97.25 98 SER A C 1
ATOM 767 O O . SER A 1 98 ? 18.75 1.119 2.924 1 97.25 98 SER A O 1
ATOM 769 N N . ASP A 1 99 ? 20.766 0.864 3.828 1 95.69 99 ASP A N 1
ATOM 770 C CA . ASP A 1 99 ? 20.375 -0.198 4.75 1 95.69 99 ASP A CA 1
ATOM 771 C C . ASP A 1 99 ? 19.531 0.351 5.891 1 95.69 99 ASP A C 1
ATOM 773 O O . ASP A 1 99 ? 18.891 -0.411 6.613 1 95.69 99 ASP A O 1
ATOM 777 N N . ASN A 1 100 ? 19.5 1.688 6.035 1 98 100 ASN A N 1
ATOM 778 C CA . ASN A 1 100 ? 18.734 2.32 7.109 1 98 100 ASN A CA 1
ATOM 779 C C . ASN A 1 100 ? 17.375 2.809 6.617 1 98 100 ASN A C 1
ATOM 781 O O . ASN A 1 100 ? 16.609 3.379 7.391 1 98 100 ASN A O 1
ATOM 785 N N . ILE A 1 101 ? 17.156 2.596 5.336 1 98.56 101 ILE A N 1
ATOM 786 C CA . ILE A 1 101 ? 15.984 3.23 4.742 1 98.56 101 ILE A CA 1
ATOM 787 C C . ILE A 1 101 ? 15.094 2.172 4.098 1 98.56 101 ILE A C 1
ATOM 789 O O . ILE A 1 101 ? 15.578 1.272 3.412 1 98.56 101 ILE A O 1
ATOM 793 N N . LEU A 1 102 ? 13.82 2.273 4.359 1 97.62 102 LEU A N 1
ATOM 794 C CA . LEU A 1 102 ? 12.805 1.45 3.707 1 97.62 102 LEU A CA 1
ATOM 795 C C . LEU A 1 102 ? 11.664 2.311 3.178 1 97.62 102 LEU A C 1
ATOM 797 O O . LEU A 1 102 ? 11.227 3.246 3.848 1 97.62 102 LEU A O 1
ATOM 801 N N . PHE A 1 103 ? 11.234 2.02 1.922 1 98.62 103 PHE A N 1
ATOM 802 C CA . PHE A 1 103 ? 10.133 2.766 1.332 1 98.62 103 PHE A CA 1
ATOM 803 C C . PHE A 1 103 ? 8.836 1.962 1.397 1 98.62 103 PHE A C 1
ATOM 805 O O . PHE A 1 103 ? 8.867 0.73 1.341 1 98.62 103 PHE A O 1
ATOM 812 N N . THR A 1 104 ? 7.73 2.643 1.55 1 98.5 104 THR A N 1
ATOM 813 C CA . THR A 1 104 ? 6.387 2.113 1.34 1 98.5 104 THR A CA 1
ATOM 814 C C . THR A 1 104 ? 5.543 3.088 0.522 1 98.5 104 THR A C 1
ATOM 816 O O . THR A 1 104 ? 6.051 4.102 0.038 1 98.5 104 THR A O 1
ATOM 819 N N . SER A 1 105 ? 4.234 2.727 0.365 1 97.88 105 SER A N 1
ATOM 820 C CA . SER A 1 105 ? 3.311 3.523 -0.435 1 97.88 105 SER A CA 1
ATOM 821 C C . SER A 1 105 ? 2.809 4.734 0.344 1 97.88 105 SER A C 1
ATOM 823 O O . SER A 1 105 ? 1.601 4.965 0.431 1 97.88 105 SER A O 1
ATOM 825 N N . GLY A 1 106 ? 3.73 5.492 0.899 1 97.94 106 GLY A N 1
ATOM 826 C CA . GLY A 1 106 ? 3.406 6.746 1.558 1 97.94 106 GLY A CA 1
ATOM 827 C C . GLY A 1 106 ? 3.643 6.715 3.057 1 97.94 106 GLY A C 1
ATOM 828 O O . GLY A 1 106 ? 3.791 5.641 3.643 1 97.94 106 GLY A O 1
ATOM 829 N N . VAL A 1 107 ? 3.654 7.887 3.668 1 98.5 107 VAL A N 1
ATOM 830 C CA . VAL A 1 107 ? 3.871 8 5.105 1 98.5 107 VAL A CA 1
ATOM 831 C C . VAL A 1 107 ? 2.643 7.492 5.859 1 98.5 107 VAL A C 1
ATOM 833 O O . VAL A 1 107 ? 2.762 6.938 6.953 1 98.5 107 VAL A O 1
ATOM 836 N N . THR A 1 108 ? 1.464 7.648 5.25 1 98 108 THR A N 1
ATOM 837 C CA . THR A 1 108 ? 0.258 7.078 5.84 1 98 108 THR A CA 1
ATOM 838 C C . THR A 1 108 ? 0.447 5.59 6.125 1 98 108 THR A C 1
ATOM 840 O O . THR A 1 108 ? 0.146 5.117 7.223 1 98 108 THR A O 1
ATOM 843 N N . SER A 1 109 ? 0.968 4.863 5.133 1 98.12 109 SER A N 1
ATOM 844 C CA . SER A 1 109 ? 1.248 3.443 5.316 1 98.12 109 SER A CA 1
ATOM 845 C C . SER A 1 109 ? 2.297 3.223 6.402 1 98.12 109 SER A C 1
ATOM 847 O O . SER A 1 109 ? 2.234 2.238 7.145 1 98.12 109 SER A O 1
ATOM 849 N N . LEU A 1 110 ? 3.264 4.059 6.492 1 98.75 110 LEU A N 1
ATOM 850 C CA . LEU A 1 110 ? 4.332 3.926 7.477 1 98.75 110 LEU A CA 1
ATOM 851 C C . LEU A 1 110 ? 3.799 4.129 8.891 1 98.75 110 LEU A C 1
ATOM 853 O O . LEU A 1 110 ? 4.281 3.504 9.836 1 98.75 110 LEU A O 1
ATOM 857 N N . ASN A 1 111 ? 2.83 5.062 9.047 1 98.75 111 ASN A N 1
ATOM 858 C CA . ASN A 1 111 ? 2.174 5.18 10.344 1 98.75 111 ASN A CA 1
ATOM 859 C C . ASN A 1 111 ? 1.566 3.85 10.789 1 98.75 111 ASN A C 1
ATOM 861 O O . ASN A 1 111 ? 1.734 3.438 11.938 1 98.75 111 ASN A O 1
ATOM 865 N N . ALA A 1 112 ? 0.889 3.203 9.898 1 98.38 112 ALA A N 1
ATOM 866 C CA . ALA A 1 112 ? 0.313 1.893 10.188 1 98.38 112 ALA A CA 1
ATOM 867 C C . ALA A 1 112 ? 1.402 0.877 10.516 1 98.38 112 ALA A C 1
ATOM 869 O O . ALA A 1 112 ? 1.289 0.134 11.492 1 98.38 112 ALA A O 1
ATOM 870 N N . VAL A 1 113 ? 2.467 0.821 9.711 1 98.5 113 VAL A N 1
ATOM 871 C CA . VAL A 1 113 ? 3.57 -0.118 9.891 1 98.5 113 VAL A CA 1
ATOM 872 C C . VAL A 1 113 ? 4.199 0.078 11.266 1 98.5 113 VAL A C 1
ATOM 874 O O . VAL A 1 113 ? 4.414 -0.889 12 1 98.5 113 VAL A O 1
ATOM 877 N N . CYS A 1 114 ? 4.453 1.336 11.617 1 98.75 114 CYS A N 1
ATOM 878 C CA . CYS A 1 114 ? 5.059 1.627 12.914 1 98.75 114 CYS A CA 1
ATOM 879 C C . CYS A 1 114 ? 4.137 1.202 14.055 1 98.75 114 CYS A C 1
ATOM 881 O O . CYS A 1 114 ? 4.578 0.549 15 1 98.75 114 CYS A O 1
ATOM 883 N N . ALA A 1 115 ? 2.885 1.56 13.945 1 98.75 115 ALA A N 1
ATOM 884 C CA . ALA A 1 115 ? 1.941 1.208 15 1 98.75 115 ALA A CA 1
ATOM 885 C C . ALA A 1 115 ? 1.823 -0.306 15.148 1 98.75 115 ALA A C 1
ATOM 887 O O . ALA A 1 115 ? 1.832 -0.83 16.266 1 98.75 115 ALA A O 1
ATOM 888 N N . LEU A 1 116 ? 1.723 -1.026 14.047 1 98.25 116 LEU A N 1
ATOM 889 C CA . LEU A 1 116 ? 1.598 -2.48 14.07 1 98.25 116 LEU A CA 1
ATOM 890 C C . LEU A 1 116 ? 2.84 -3.125 14.672 1 98.25 116 LEU A C 1
ATOM 892 O O . LEU A 1 116 ? 2.736 -4.082 15.445 1 98.25 116 LEU A O 1
ATOM 896 N N . CYS A 1 117 ? 3.982 -2.629 14.352 1 98.69 117 CYS A N 1
ATOM 897 C CA . CYS A 1 117 ? 5.238 -3.248 14.758 1 98.69 117 CYS A CA 1
ATOM 898 C C . CYS A 1 117 ? 5.57 -2.91 16.203 1 98.69 117 CYS A C 1
ATOM 900 O O . CYS A 1 117 ? 6.242 -3.684 16.891 1 98.69 117 CYS A O 1
ATOM 902 N N . LEU A 1 118 ? 5.066 -1.751 16.719 1 98.81 118 LEU A N 1
ATOM 903 C CA . LEU A 1 118 ? 5.559 -1.265 18 1 98.81 118 LEU A CA 1
ATOM 904 C C . LEU A 1 118 ? 4.504 -1.441 19.078 1 98.81 118 LEU A C 1
ATOM 906 O O . LEU A 1 118 ? 4.812 -1.355 20.281 1 98.81 118 LEU A O 1
ATOM 910 N N . THR A 1 119 ? 3.223 -1.65 18.688 1 98.62 119 THR A N 1
ATOM 911 C CA . THR A 1 119 ? 2.174 -1.706 19.703 1 98.62 119 THR A CA 1
ATOM 912 C C . THR A 1 119 ? 1.346 -2.98 19.562 1 98.62 119 THR A C 1
ATOM 914 O O . THR A 1 119 ? 1.088 -3.432 18.438 1 98.62 119 THR A O 1
ATOM 917 N N . ASP A 1 120 ? 1.013 -3.596 20.672 1 97.62 120 ASP A N 1
ATOM 918 C CA . ASP A 1 120 ? -0.082 -4.562 20.734 1 97.62 120 ASP A CA 1
ATOM 919 C C . ASP A 1 120 ? -1.425 -3.857 20.906 1 97.62 120 ASP A C 1
ATOM 921 O O . ASP A 1 120 ? -1.471 -2.666 21.234 1 97.62 120 ASP A O 1
ATOM 925 N N . PRO A 1 121 ? -2.504 -4.629 20.625 1 95.5 121 PRO A N 1
ATOM 926 C CA . PRO A 1 121 ? -3.801 -3.998 20.891 1 95.5 121 PRO A CA 1
ATOM 927 C C . PRO A 1 121 ? -3.91 -3.426 22.297 1 95.5 121 PRO A C 1
ATOM 929 O O . PRO A 1 121 ? -3.506 -4.078 23.266 1 95.5 121 PRO A O 1
ATOM 932 N N . LYS A 1 122 ? -4.293 -2.131 22.453 1 95.69 122 LYS A N 1
ATOM 933 C CA . LYS A 1 122 ? -4.566 -1.416 23.688 1 95.69 122 LYS A CA 1
ATOM 934 C C . LYS A 1 122 ? -3.307 -0.74 24.234 1 95.69 122 LYS A C 1
ATOM 936 O O . LYS A 1 122 ? -3.369 0.039 25.188 1 95.69 122 LYS A O 1
ATOM 941 N N . ASP A 1 123 ? -2.098 -1.038 23.594 1 98.5 123 ASP A N 1
ATOM 942 C CA . ASP A 1 123 ? -0.93 -0.218 23.891 1 98.5 123 ASP A CA 1
ATOM 943 C C . ASP A 1 123 ? -1.142 1.227 23.453 1 98.5 123 ASP A C 1
ATOM 945 O O . ASP A 1 123 ? -2.105 1.529 22.734 1 98.5 123 ASP A O 1
ATOM 949 N N . GLY A 1 124 ? -0.256 2.1 23.953 1 98.69 124 GLY A N 1
ATOM 950 C CA . GLY A 1 124 ? -0.488 3.51 23.688 1 98.69 124 GLY A CA 1
ATOM 951 C C . GLY A 1 124 ? 0.643 4.168 22.922 1 98.69 124 GLY A C 1
ATOM 952 O O . GLY A 1 124 ? 1.796 3.742 23.016 1 98.69 124 GLY A O 1
ATOM 953 N N . ILE A 1 125 ? 0.339 5.172 22.156 1 98.88 125 ILE A N 1
ATOM 954 C CA . ILE A 1 125 ? 1.27 6.121 21.547 1 98.88 125 ILE A CA 1
ATOM 955 C C . ILE A 1 125 ? 0.962 7.531 22.047 1 98.88 125 ILE A C 1
ATOM 957 O O . ILE A 1 125 ? -0.189 7.973 22 1 98.88 125 ILE A O 1
ATOM 961 N N . LEU A 1 126 ? 1.971 8.172 22.562 1 98.81 126 LEU A N 1
ATOM 962 C CA . LEU A 1 126 ? 1.845 9.531 23.078 1 98.81 126 LEU A CA 1
ATOM 963 C C . LEU A 1 126 ? 1.931 10.555 21.953 1 98.81 126 LEU A C 1
ATOM 965 O O . LEU A 1 126 ? 2.773 10.43 21.062 1 98.81 126 LEU A O 1
ATOM 969 N N . LEU A 1 127 ? 1.032 11.57 21.922 1 98.62 127 LEU A N 1
ATOM 970 C CA . LEU A 1 127 ? 1.025 12.695 21 1 98.62 127 LEU A CA 1
ATOM 971 C C . LEU A 1 127 ? 0.76 14.008 21.734 1 98.62 127 LEU A C 1
ATOM 973 O O . LEU A 1 127 ? 0.154 14 22.812 1 98.62 127 LEU A O 1
ATOM 977 N N . GLY A 1 128 ? 1.184 15.133 21.203 1 98.5 128 GLY A N 1
ATOM 978 C CA . GLY A 1 128 ? 0.883 16.438 21.766 1 98.5 128 GLY A CA 1
ATOM 979 C C . GLY A 1 128 ? -0.287 17.125 21.094 1 98.5 128 GLY A C 1
ATOM 980 O O . GLY A 1 128 ? -0.46 17.016 19.875 1 98.5 128 GLY A O 1
ATOM 981 N N . GLN A 1 129 ? -1.047 17.922 21.812 1 98.06 129 GLN A N 1
ATOM 982 C CA . GLN A 1 129 ? -2.168 18.672 21.25 1 98.06 129 GLN A CA 1
ATOM 983 C C . GLN A 1 129 ? -1.757 20.094 20.906 1 98.06 129 GLN A C 1
ATOM 985 O O . GLN A 1 129 ? -1.039 20.75 21.672 1 98.06 129 GLN A O 1
ATOM 990 N N . PRO A 1 130 ? -2.205 20.672 19.844 1 97.88 130 PRO A N 1
ATOM 991 C CA . PRO A 1 130 ? -2.852 20 18.719 1 97.88 130 PRO A CA 1
ATOM 992 C C . PRO A 1 130 ? -1.863 19.203 17.859 1 97.88 130 PRO A C 1
ATOM 994 O O . PRO A 1 130 ? -0.649 19.391 17.984 1 97.88 130 PRO A O 1
ATOM 997 N N . ILE A 1 131 ? -2.377 18.375 17.094 1 98.25 131 ILE A N 1
ATOM 998 C CA . ILE A 1 131 ? -1.512 17.625 16.188 1 98.25 131 ILE A CA 1
ATOM 999 C C . ILE A 1 131 ? -2.314 17.156 14.984 1 98.25 131 ILE A C 1
ATOM 1001 O O . ILE A 1 131 ? -3.547 17.141 15.008 1 98.25 131 ILE A O 1
ATOM 1005 N N . TYR A 1 132 ? -1.647 16.812 13.938 1 98.12 132 TYR A N 1
ATOM 1006 C CA . TYR A 1 132 ? -2.252 16.312 12.703 1 98.12 132 TYR A CA 1
ATOM 1007 C C . TYR A 1 132 ? -3.34 15.289 13.008 1 98.12 132 TYR A C 1
ATOM 1009 O O . TYR A 1 132 ? -3.068 14.242 13.594 1 98.12 132 TYR A O 1
ATOM 1017 N N . GLY A 1 133 ? -4.508 15.539 12.539 1 96.69 133 GLY A N 1
ATOM 1018 C CA . GLY A 1 133 ? -5.695 14.797 12.938 1 96.69 133 GLY A CA 1
ATOM 1019 C C . GLY A 1 133 ? -5.727 13.383 12.398 1 96.69 133 GLY A C 1
ATOM 1020 O O . GLY A 1 133 ? -6.273 12.484 13.039 1 96.69 133 GLY A O 1
ATOM 1021 N N . SER A 1 134 ? -5.156 13.148 11.242 1 96.38 134 SER A N 1
ATOM 1022 C CA . SER A 1 134 ? -5.27 11.852 10.578 1 96.38 134 SER A CA 1
ATOM 1023 C C . SER A 1 134 ? -4.422 10.797 11.281 1 96.38 134 SER A C 1
ATOM 1025 O O . SER A 1 134 ? -4.578 9.602 11.023 1 96.38 134 SER A O 1
ATOM 1027 N N . PHE A 1 135 ? -3.541 11.203 12.195 1 98.19 135 PHE A N 1
ATOM 1028 C CA . PHE A 1 135 ? -2.801 10.211 12.969 1 98.19 135 PHE A CA 1
ATOM 1029 C C . PHE A 1 135 ? -3.754 9.281 13.711 1 98.19 135 PHE A C 1
ATOM 1031 O O . PHE A 1 135 ? -3.461 8.094 13.891 1 98.19 135 PHE A O 1
ATOM 1038 N N . ASP A 1 136 ? -4.848 9.859 14.133 1 97 136 ASP A N 1
ATOM 1039 C CA . ASP A 1 136 ? -5.816 9.07 14.883 1 97 136 ASP A CA 1
ATOM 1040 C C . ASP A 1 136 ? -6.207 7.805 14.117 1 97 136 ASP A C 1
ATOM 1042 O O . ASP A 1 136 ? -5.949 6.691 14.578 1 97 136 ASP A O 1
ATOM 1046 N N . GLY A 1 137 ? -6.742 8.008 12.93 1 96.88 137 GLY A N 1
ATOM 1047 C CA . GLY A 1 137 ? -7.133 6.867 12.117 1 96.88 137 GLY A CA 1
ATOM 1048 C C . GLY A 1 137 ? -5.953 6.062 11.609 1 96.88 137 GLY A C 1
ATOM 1049 O O . GLY A 1 137 ? -5.988 4.828 11.609 1 96.88 137 GLY A O 1
ATOM 1050 N N . ASP A 1 138 ? -4.824 6.691 11.219 1 97.62 138 ASP A N 1
ATOM 1051 C CA . ASP A 1 138 ? -3.68 6.055 10.57 1 97.62 138 ASP A CA 1
ATOM 1052 C C . ASP A 1 138 ? -2.961 5.113 11.539 1 97.62 138 ASP A C 1
ATOM 1054 O O . ASP A 1 138 ? -2.393 4.102 11.117 1 97.62 138 ASP A O 1
ATOM 1058 N N . LEU A 1 139 ? -2.975 5.488 12.852 1 98.38 139 LEU A N 1
ATOM 1059 C CA . LEU A 1 139 ? -2.277 4.672 13.836 1 98.38 139 LEU A CA 1
ATOM 1060 C C . LEU A 1 139 ? -3.227 3.672 14.484 1 98.38 139 LEU A C 1
ATOM 1062 O O . LEU A 1 139 ? -2.895 2.492 14.625 1 98.38 139 LEU A O 1
ATOM 1066 N N . SER A 1 140 ? -4.457 4.082 14.812 1 97.88 140 SER A N 1
ATOM 1067 C CA . SER A 1 140 ? -5.309 3.297 15.695 1 97.88 140 SER A CA 1
ATOM 1068 C C . SER A 1 140 ? -6.082 2.236 14.922 1 97.88 140 SER A C 1
ATOM 1070 O O . SER A 1 140 ? -6.281 1.121 15.406 1 97.88 140 SER A O 1
ATOM 1072 N N . VAL A 1 141 ? -6.492 2.529 13.727 1 96.94 141 VAL A N 1
ATOM 1073 C CA . VAL A 1 141 ? -7.414 1.648 13.016 1 96.94 141 VAL A CA 1
ATOM 1074 C C . VAL A 1 141 ? -6.711 0.34 12.664 1 96.94 141 VAL A C 1
ATOM 1076 O O . VAL A 1 141 ? -7.227 -0.745 12.938 1 96.94 141 VAL A O 1
ATOM 1079 N N . PRO A 1 142 ? -5.527 0.381 12.102 1 96.12 142 PRO A N 1
ATOM 1080 C CA . PRO A 1 142 ? -4.895 -0.888 11.734 1 96.12 142 PRO A CA 1
ATOM 1081 C C . PRO A 1 142 ? -4.355 -1.649 12.945 1 96.12 142 PRO A C 1
ATOM 1083 O O . PRO A 1 142 ? -4.277 -2.881 12.922 1 96.12 142 PRO A O 1
ATOM 1086 N N . SER A 1 143 ? -3.996 -0.97 14.047 1 97.06 143 SER A N 1
ATOM 1087 C CA . SER A 1 143 ? -3.234 -1.602 15.117 1 97.06 143 SER A CA 1
ATOM 1088 C C . SER A 1 143 ? -4.094 -1.801 16.359 1 97.06 143 SER A C 1
ATOM 1090 O O . SER A 1 143 ? -3.729 -2.564 17.266 1 97.06 143 SER A O 1
ATOM 1092 N N . SER A 1 144 ? -5.18 -1.023 16.5 1 96.81 144 SER A N 1
ATOM 1093 C CA . SER A 1 144 ? -6.039 -0.998 17.672 1 96.81 144 SER A CA 1
ATOM 1094 C C . SER A 1 144 ? -5.305 -0.416 18.875 1 96.81 144 SER A C 1
ATOM 1096 O O . SER A 1 144 ? -5.645 -0.714 20.031 1 96.81 144 SER A O 1
ATOM 1098 N N . CYS A 1 145 ? -4.238 0.366 18.594 1 98 145 CYS A N 1
ATOM 1099 C CA . CYS A 1 145 ? -3.576 1.059 19.703 1 98 145 CYS A CA 1
ATOM 1100 C C . CYS A 1 145 ? -4.406 2.242 20.172 1 98 145 CYS A C 1
ATOM 1102 O O . CYS A 1 145 ? -5.379 2.627 19.531 1 98 145 CYS A O 1
ATOM 1104 N N . GLN A 1 146 ? -4 2.742 21.344 1 98.25 146 GLN A N 1
ATOM 1105 C CA . GLN A 1 146 ? -4.621 3.939 21.891 1 98.25 146 GLN A CA 1
ATOM 1106 C C . GLN A 1 146 ? -3.721 5.16 21.719 1 98.25 146 GLN A C 1
ATOM 1108 O O . GLN A 1 146 ? -2.502 5.066 21.875 1 98.25 146 GLN A O 1
ATOM 1113 N N . LEU A 1 147 ? -4.316 6.246 21.344 1 98.56 147 LEU A N 1
ATOM 1114 C CA . LEU A 1 147 ? -3.572 7.5 21.297 1 98.56 147 LEU A CA 1
ATOM 1115 C C . LEU A 1 147 ? -3.754 8.281 22.594 1 98.56 147 LEU A C 1
ATOM 1117 O O . LEU A 1 147 ? -4.883 8.523 23.031 1 98.56 147 LEU A O 1
ATOM 1121 N N . ILE A 1 148 ? -2.67 8.562 23.266 1 98.62 148 ILE A N 1
ATOM 1122 C CA . ILE A 1 148 ? -2.645 9.312 24.516 1 98.62 148 ILE A CA 1
ATOM 1123 C C . ILE A 1 148 ? -2.25 10.766 24.234 1 98.62 148 ILE A C 1
ATOM 1125 O O . ILE A 1 148 ? -1.062 11.086 24.141 1 98.62 148 ILE A O 1
ATOM 1129 N N . TYR A 1 149 ? -3.254 11.617 24.203 1 98.31 149 TYR A N 1
ATOM 1130 C CA . TYR A 1 149 ? -3.014 13.016 23.875 1 98.31 149 TYR A CA 1
ATOM 1131 C C . TYR A 1 149 ? -2.537 13.797 25.094 1 98.31 149 TYR A C 1
ATOM 1133 O O . TYR A 1 149 ? -3.102 13.664 26.188 1 98.31 149 TYR A O 1
ATOM 1141 N N . THR A 1 150 ? -1.526 14.602 24.906 1 98.38 150 THR A N 1
ATOM 1142 C CA . THR A 1 150 ? -0.935 15.406 25.969 1 98.38 150 THR A CA 1
ATOM 1143 C C . THR A 1 150 ? -1.357 16.859 25.828 1 98.38 150 THR A C 1
ATOM 1145 O O . THR A 1 150 ? -1.059 17.516 24.828 1 98.38 150 THR A O 1
ATOM 1148 N N . SER A 1 151 ? -2.021 17.328 26.828 1 97.44 151 SER A N 1
ATOM 1149 C CA . SER A 1 151 ? -2.287 18.766 26.922 1 97.44 151 SER A CA 1
ATOM 1150 C C . SER A 1 151 ? -1.088 19.516 27.5 1 97.44 151 SER A C 1
ATOM 1152 O O . SER A 1 151 ? -0.412 19.016 28.406 1 97.44 151 SER A O 1
ATOM 1154 N N . PHE A 1 152 ? -0.826 20.656 26.984 1 96.62 152 PHE A N 1
ATOM 1155 C CA . PHE A 1 152 ? 0.33 21.406 27.469 1 96.62 152 PHE A CA 1
ATOM 1156 C C . PHE A 1 152 ? -0.097 22.5 28.438 1 96.62 152 PHE A C 1
ATOM 1158 O O . PHE A 1 152 ? 0.742 23.094 29.109 1 96.62 152 PHE A O 1
ATOM 1165 N N . GLN A 1 153 ? -1.385 22.812 28.594 1 89.31 153 GLN A N 1
ATOM 1166 C CA . GLN A 1 153 ? -1.952 23.688 29.609 1 89.31 153 GLN A CA 1
ATOM 1167 C C . GLN A 1 153 ? -1.228 25.031 29.641 1 89.31 153 GLN A C 1
ATOM 1169 O O . GLN A 1 153 ? -0.79 25.469 30.703 1 89.31 153 GLN A O 1
ATOM 1174 N N . GLY A 1 154 ? -1.024 25.594 28.531 1 88.44 154 GLY A N 1
ATOM 1175 C CA . GLY A 1 154 ? -0.425 26.906 28.469 1 88.44 154 GLY A CA 1
ATOM 1176 C C . GLY A 1 154 ? 1.077 26.875 28.25 1 88.44 154 GLY A C 1
ATOM 1177 O O . GLY A 1 154 ? 1.675 27.875 27.844 1 88.44 154 GLY A O 1
ATOM 1178 N N . ASP A 1 155 ? 1.757 25.734 28.484 1 93.5 155 ASP A N 1
ATOM 1179 C CA . ASP A 1 155 ? 3.178 25.594 28.188 1 93.5 155 ASP A CA 1
ATOM 1180 C C . ASP A 1 155 ? 3.414 25.547 26.672 1 93.5 155 ASP A C 1
ATOM 1182 O O . ASP A 1 155 ? 2.568 25.062 25.922 1 93.5 155 ASP A O 1
ATOM 1186 N N . ASP A 1 156 ? 4.531 26.078 26.312 1 95 156 ASP A N 1
ATOM 1187 C CA . ASP A 1 156 ? 4.91 25.969 24.906 1 95 156 ASP A CA 1
ATOM 1188 C C . ASP A 1 156 ? 5.242 24.531 24.516 1 95 156 ASP A C 1
ATOM 1190 O O . ASP A 1 156 ? 6.176 23.938 25.062 1 95 156 ASP A O 1
ATOM 1194 N N . PRO A 1 157 ? 4.531 23.969 23.594 1 95.5 157 PRO A N 1
ATOM 1195 C CA . PRO A 1 157 ? 4.801 22.594 23.188 1 95.5 157 PRO A CA 1
ATOM 1196 C C . PRO A 1 157 ? 6.191 22.406 22.578 1 95.5 157 PRO A C 1
ATOM 1198 O O . PRO A 1 157 ? 6.672 21.281 22.453 1 95.5 157 PRO A O 1
ATOM 1201 N N . PHE A 1 158 ? 6.875 23.453 22.25 1 96.06 158 PHE A N 1
ATOM 1202 C CA . PHE A 1 158 ? 8.18 23.375 21.594 1 96.06 158 PHE A CA 1
ATOM 1203 C C . PHE A 1 158 ? 9.297 23.688 22.578 1 96.06 158 PHE A C 1
ATOM 1205 O O . PHE A 1 158 ? 10.477 23.625 22.234 1 96.06 158 PHE A O 1
ATOM 1212 N N . GLY A 1 159 ? 8.914 23.984 23.781 1 94.94 159 GLY A N 1
ATOM 1213 C CA . GLY A 1 159 ? 9.922 24.203 24.812 1 94.94 159 GLY A CA 1
ATOM 1214 C C . GLY A 1 159 ? 10.266 22.938 25.578 1 94.94 159 GLY A C 1
ATOM 1215 O O . GLY A 1 159 ? 9.484 22 25.609 1 94.94 159 GLY A O 1
ATOM 1216 N N . PRO A 1 160 ? 11.398 22.906 26.203 1 93.19 160 PRO A N 1
ATOM 1217 C CA . PRO A 1 160 ? 11.812 21.703 26.938 1 93.19 160 PRO A CA 1
ATOM 1218 C C . PRO A 1 160 ? 10.844 21.344 28.062 1 93.19 160 PRO A C 1
ATOM 1220 O O . PRO A 1 160 ? 10.766 20.172 28.453 1 93.19 160 PRO A O 1
ATOM 1223 N N . SER A 1 161 ? 10.094 22.359 28.531 1 92.5 161 SER A N 1
ATOM 1224 C CA . SER A 1 161 ? 9.125 22.094 29.594 1 92.5 161 SER A CA 1
ATOM 1225 C C . SER A 1 161 ? 7.996 21.203 29.094 1 92.5 161 SER A C 1
ATOM 1227 O O . SER A 1 161 ? 7.258 20.625 29.906 1 92.5 161 SER A O 1
ATOM 1229 N N . ALA A 1 162 ? 7.871 21.078 27.797 1 95.31 162 ALA A N 1
ATOM 1230 C CA . ALA A 1 162 ? 6.875 20.172 27.219 1 95.31 162 ALA A CA 1
ATOM 1231 C C . ALA A 1 162 ? 7.074 18.75 27.719 1 95.31 162 ALA A C 1
ATOM 1233 O O . ALA A 1 162 ? 6.109 17.984 27.859 1 95.31 162 ALA A O 1
ATOM 1234 N N . VAL A 1 163 ? 8.289 18.359 28.078 1 97 163 VAL A N 1
ATOM 1235 C CA . VAL A 1 163 ? 8.641 17.016 28.484 1 97 163 VAL A CA 1
ATOM 1236 C C . VAL A 1 163 ? 7.926 16.672 29.797 1 97 163 VAL A C 1
ATOM 1238 O O . VAL A 1 163 ? 7.52 15.531 30 1 97 163 VAL A O 1
ATOM 1241 N N . ILE A 1 164 ? 7.793 17.703 30.625 1 97.38 164 ILE A N 1
ATOM 1242 C CA . ILE A 1 164 ? 7.109 17.5 31.906 1 97.38 164 ILE A CA 1
ATOM 1243 C C . ILE A 1 164 ? 5.668 17.062 31.656 1 97.38 164 ILE A C 1
ATOM 1245 O O . ILE A 1 164 ? 5.152 16.172 32.312 1 97.38 164 ILE A O 1
ATOM 1249 N N . ARG A 1 165 ? 5.047 17.656 30.719 1 98.25 165 ARG A N 1
ATOM 1250 C CA . ARG A 1 165 ? 3.66 17.359 30.375 1 98.25 165 ARG A CA 1
ATOM 1251 C C . ARG A 1 165 ? 3.543 15.969 29.766 1 98.25 165 ARG A C 1
ATOM 1253 O O . ARG A 1 165 ? 2.609 15.219 30.062 1 98.25 165 ARG A O 1
ATOM 1260 N N . TYR A 1 166 ? 4.492 15.609 28.906 1 98.62 166 TYR A N 1
ATOM 1261 C CA . TYR A 1 166 ? 4.523 14.266 28.328 1 98.62 166 TYR A CA 1
ATOM 1262 C C . TYR A 1 166 ? 4.695 13.211 29.422 1 98.62 166 TYR A C 1
ATOM 1264 O O . TYR A 1 166 ? 4.059 12.156 29.375 1 98.62 166 TYR A O 1
ATOM 1272 N N . GLU A 1 167 ? 5.566 13.508 30.344 1 98.62 167 GLU A N 1
ATOM 1273 C CA . GLU A 1 167 ? 5.805 12.547 31.406 1 98.62 167 GLU A CA 1
ATOM 1274 C C . GLU A 1 167 ? 4.562 12.375 32.281 1 98.62 167 GLU A C 1
ATOM 1276 O O . GLU A 1 167 ? 4.23 11.25 32.688 1 98.62 167 GLU A O 1
ATOM 1281 N N . GLU A 1 168 ? 3.928 13.469 32.594 1 98.44 168 GLU A N 1
ATOM 1282 C CA . GLU A 1 168 ? 2.686 13.383 33.344 1 98.44 168 GLU A CA 1
ATOM 1283 C C . GLU A 1 168 ? 1.653 12.523 32.625 1 98.44 168 GLU A C 1
ATOM 1285 O O . GLU A 1 168 ? 1.011 11.672 33.25 1 98.44 168 GLU A O 1
ATOM 1290 N N . ALA A 1 169 ? 1.507 12.742 31.359 1 98.56 169 ALA A N 1
ATOM 1291 C CA . ALA A 1 169 ? 0.566 11.961 30.562 1 98.56 169 ALA A CA 1
ATOM 1292 C C . ALA A 1 169 ? 0.963 10.484 30.531 1 98.56 169 ALA A C 1
ATOM 1294 O O . ALA A 1 169 ? 0.106 9.609 30.625 1 98.56 169 ALA A O 1
ATOM 1295 N N . PHE A 1 170 ? 2.229 10.242 30.406 1 98.69 170 PHE A N 1
ATOM 1296 C CA . PHE A 1 170 ? 2.768 8.883 30.406 1 98.69 170 PHE A CA 1
ATOM 1297 C C . PHE A 1 170 ? 2.438 8.172 31.703 1 98.69 170 PHE A C 1
ATOM 1299 O O . PHE A 1 170 ? 1.916 7.051 31.703 1 98.69 170 PHE A O 1
ATOM 1306 N N . LEU A 1 171 ? 2.717 8.828 32.781 1 98.62 171 LEU A N 1
ATOM 1307 C CA . LEU A 1 171 ? 2.527 8.234 34.094 1 98.62 171 LEU A CA 1
ATOM 1308 C C . LEU A 1 171 ? 1.046 8.016 34.375 1 98.62 171 LEU A C 1
ATOM 1310 O O . LEU A 1 171 ? 0.668 6.996 34.969 1 98.62 171 LEU A O 1
ATOM 1314 N N . LYS A 1 172 ? 0.271 8.922 34 1 98.5 172 LYS A N 1
ATOM 1315 C CA . LYS A 1 172 ? -1.168 8.75 34.156 1 98.5 172 LYS A CA 1
ATOM 1316 C C . LYS A 1 172 ? -1.678 7.543 33.375 1 98.5 172 LYS A C 1
ATOM 1318 O O . LYS A 1 172 ? -2.436 6.727 33.906 1 98.5 172 LYS A O 1
ATOM 1323 N N . ALA A 1 173 ? -1.308 7.441 32.094 1 98.44 173 ALA A N 1
ATOM 1324 C CA . ALA A 1 173 ? -1.709 6.32 31.25 1 98.44 173 ALA A CA 1
ATOM 1325 C C . ALA A 1 173 ? -1.288 4.988 31.859 1 98.44 173 ALA A C 1
ATOM 1327 O O . ALA A 1 173 ? -2.088 4.051 31.938 1 98.44 173 ALA A O 1
ATOM 1328 N N . ARG A 1 174 ? -0.087 4.941 32.312 1 97.62 174 ARG A N 1
ATOM 1329 C CA . ARG A 1 174 ? 0.466 3.713 32.875 1 97.62 174 ARG A CA 1
ATOM 1330 C C . ARG A 1 174 ? -0.192 3.381 34.188 1 97.62 174 ARG A C 1
ATOM 1332 O O . ARG A 1 174 ? -0.671 2.262 34.406 1 97.62 174 ARG A O 1
ATOM 1339 N N . ASP A 1 175 ? -0.242 4.309 35.062 1 97.81 175 ASP A N 1
ATOM 1340 C CA . ASP A 1 175 ? -0.556 4.043 36.469 1 97.81 175 ASP A CA 1
ATOM 1341 C C . ASP A 1 175 ? -2.062 4.094 36.719 1 97.81 175 ASP A C 1
ATOM 1343 O O . ASP A 1 175 ? -2.58 3.383 37.594 1 97.81 175 ASP A O 1
ATOM 1347 N N . GLU A 1 176 ? -2.746 4.926 36 1 97.25 176 GLU A N 1
ATOM 1348 C CA . GLU A 1 176 ? -4.176 5.094 36.25 1 97.25 176 GLU A CA 1
ATOM 1349 C C . GLU A 1 176 ? -5.008 4.316 35.219 1 97.25 176 GLU A C 1
ATOM 1351 O O . GLU A 1 176 ? -6.023 3.713 35.594 1 97.25 176 GLU A O 1
ATOM 1356 N N . ASP A 1 177 ? -4.629 4.289 34.031 1 96.75 177 ASP A N 1
ATOM 1357 C CA . ASP A 1 177 ? -5.453 3.711 32.969 1 96.75 177 ASP A CA 1
ATOM 1358 C C . ASP A 1 177 ? -4.965 2.311 32.594 1 96.75 177 ASP A C 1
ATOM 1360 O O . ASP A 1 177 ? -5.668 1.564 31.922 1 96.75 177 ASP A O 1
ATOM 1364 N N . GLY A 1 178 ? -3.756 1.971 33 1 97.56 178 GLY A N 1
ATOM 1365 C CA . GLY A 1 178 ? -3.203 0.654 32.719 1 97.56 178 GLY A CA 1
ATOM 1366 C C . GLY A 1 178 ? -2.758 0.486 31.297 1 97.56 178 GLY A C 1
ATOM 1367 O O . GLY A 1 178 ? -2.777 -0.625 30.75 1 97.56 178 GLY A O 1
ATOM 1368 N N . VAL A 1 179 ? -2.465 1.548 30.625 1 98.25 179 VAL A N 1
ATOM 1369 C CA . VAL A 1 179 ? -2.043 1.536 29.234 1 98.25 179 VAL A CA 1
ATOM 1370 C C . VAL A 1 179 ? -0.517 1.531 29.156 1 98.25 179 VAL A C 1
ATOM 1372 O O . VAL A 1 179 ? 0.145 2.373 29.766 1 98.25 179 VAL A O 1
ATOM 1375 N N . SER A 1 180 ? 0.05 0.559 28.484 1 98.25 180 SER A N 1
ATOM 1376 C CA . SER A 1 180 ? 1.485 0.546 28.219 1 98.25 180 SER A CA 1
ATOM 1377 C C . SER A 1 180 ? 1.841 1.438 27.047 1 98.25 180 SER A C 1
ATOM 1379 O O . SER A 1 180 ? 1.57 1.087 25.891 1 98.25 180 SER A O 1
ATOM 1381 N N . VAL A 1 181 ? 2.457 2.537 27.281 1 98.69 181 VAL A N 1
ATOM 1382 C CA . VAL A 1 181 ? 2.871 3.451 26.234 1 98.69 181 VAL A CA 1
ATOM 1383 C C . VAL A 1 181 ? 4.148 2.93 25.562 1 98.69 181 VAL A C 1
ATOM 1385 O O . VAL A 1 181 ? 5.125 2.619 26.25 1 98.69 181 VAL A O 1
ATOM 1388 N N . ARG A 1 182 ? 4.125 2.895 24.219 1 98.81 182 ARG A N 1
ATOM 1389 C CA . ARG A 1 182 ? 5.223 2.248 23.516 1 98.81 182 ARG A CA 1
ATOM 1390 C C . ARG A 1 182 ? 6.016 3.26 22.688 1 98.81 182 ARG A C 1
ATOM 1392 O O . ARG A 1 182 ? 7.152 2.992 22.297 1 98.81 182 ARG A O 1
ATOM 1399 N N . ALA A 1 183 ? 5.438 4.398 22.406 1 98.94 183 ALA A N 1
ATOM 1400 C CA . ALA A 1 183 ? 6.117 5.367 21.562 1 98.94 183 ALA A CA 1
ATOM 1401 C C . ALA A 1 183 ? 5.59 6.777 21.797 1 98.94 183 ALA A C 1
ATOM 1403 O O . ALA A 1 183 ? 4.5 6.957 22.344 1 98.94 183 ALA A O 1
ATOM 1404 N N . LEU A 1 184 ? 6.402 7.754 21.516 1 98.94 184 LEU A N 1
ATOM 1405 C CA . LEU A 1 184 ? 6.059 9.156 21.344 1 98.94 184 LEU A CA 1
ATOM 1406 C C . LEU A 1 184 ? 6.141 9.562 19.875 1 98.94 184 LEU A C 1
ATOM 1408 O O . LEU A 1 184 ? 7.145 9.289 19.219 1 98.94 184 LEU A O 1
ATOM 1412 N N . LEU A 1 185 ? 5.047 10.094 19.328 1 98.94 185 LEU A N 1
ATOM 1413 C CA . LEU A 1 185 ? 5.047 10.578 17.953 1 98.94 185 LEU A CA 1
ATOM 1414 C C . LEU A 1 185 ? 5.016 12.102 17.906 1 98.94 185 LEU A C 1
ATOM 1416 O O . LEU A 1 185 ? 4.18 12.727 18.578 1 98.94 185 LEU A O 1
ATOM 1420 N N . ILE A 1 186 ? 5.957 12.719 17.203 1 98.75 186 ILE A N 1
ATOM 1421 C CA . ILE A 1 186 ? 5.938 14.156 16.969 1 98.75 186 ILE A CA 1
ATOM 1422 C C . ILE A 1 186 ? 5.961 14.43 15.461 1 98.75 186 ILE A C 1
ATOM 1424 O O . ILE A 1 186 ? 6.293 13.547 14.664 1 98.75 186 ILE A O 1
ATOM 1428 N N . CYS A 1 187 ? 5.504 15.539 15.133 1 97.88 187 CYS A N 1
ATOM 1429 C CA . CYS A 1 187 ? 5.59 16.094 13.789 1 97.88 187 CYS A CA 1
ATOM 1430 C C . CYS A 1 187 ? 6.516 17.312 13.75 1 97.88 187 CYS A C 1
ATOM 1432 O O . CYS A 1 187 ? 6.297 18.281 14.477 1 97.88 187 CYS A O 1
ATOM 1434 N N . ASN A 1 188 ? 7.543 17.25 12.922 1 97.94 188 ASN A N 1
ATOM 1435 C CA . ASN A 1 188 ? 8.578 18.281 12.875 1 97.94 188 ASN A CA 1
ATOM 1436 C C . ASN A 1 188 ? 9.078 18.516 11.453 1 97.94 188 ASN A C 1
ATOM 1438 O O . ASN A 1 188 ? 9.797 17.672 10.906 1 97.94 188 ASN A O 1
ATOM 1442 N N . PRO A 1 189 ? 8.797 19.656 10.844 1 97.19 189 PRO A N 1
ATOM 1443 C CA . PRO A 1 189 ? 7.969 20.766 11.312 1 97.19 189 PRO A CA 1
ATOM 1444 C C . PRO A 1 189 ? 6.551 20.344 11.664 1 97.19 189 PRO A C 1
ATOM 1446 O O . PRO A 1 189 ? 6.055 19.344 11.133 1 97.19 189 PRO A O 1
ATOM 1449 N N . HIS A 1 190 ? 5.953 21.141 12.539 1 97.94 190 HIS A N 1
ATOM 1450 C CA . HIS A 1 190 ? 4.727 20.734 13.211 1 97.94 190 HIS A CA 1
ATOM 1451 C C . HIS A 1 190 ? 3.498 21.078 12.375 1 97.94 190 HIS A C 1
ATOM 1453 O O . HIS A 1 190 ? 3.41 22.172 11.82 1 97.94 190 HIS A O 1
ATOM 1459 N N . ASN A 1 191 ? 2.629 20.203 12.172 1 98.25 191 ASN A N 1
ATOM 1460 C CA . ASN A 1 191 ? 1.279 20.391 11.648 1 98.25 191 ASN A CA 1
ATOM 1461 C C . ASN A 1 191 ? 0.232 20.281 12.75 1 98.25 191 ASN A C 1
ATOM 1463 O O . ASN A 1 191 ? 0.045 19.219 13.344 1 98.25 191 ASN A O 1
ATOM 1467 N N . PRO A 1 192 ? -0.316 21.406 13.117 1 97.94 192 PRO A N 1
ATOM 1468 C CA . PRO A 1 192 ? -0.698 22.516 12.234 1 97.94 192 PRO A CA 1
ATOM 1469 C C . PRO A 1 192 ? 0.008 23.812 12.594 1 97.94 192 PRO A C 1
ATOM 1471 O O . PRO A 1 192 ? -0.315 24.875 12.039 1 97.94 192 PRO A O 1
ATOM 1474 N N . LEU A 1 193 ? 0.99 23.781 13.461 1 96.88 193 LEU A N 1
ATOM 1475 C CA . LEU A 1 193 ?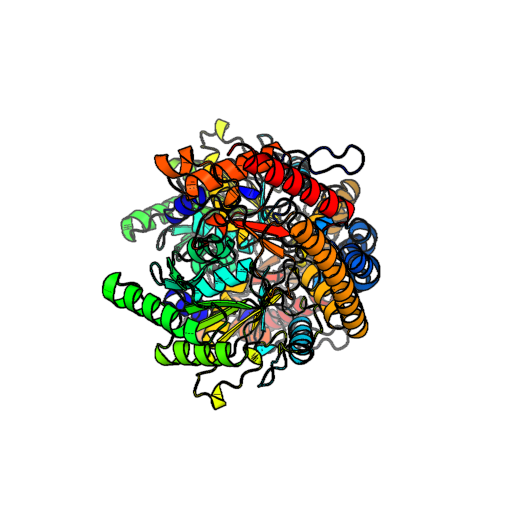 1.463 25.031 14.047 1 96.88 193 LEU A CA 1
ATOM 1476 C C . LEU A 1 193 ? 2.576 25.641 13.195 1 96.88 193 LEU A C 1
ATOM 1478 O O . LEU A 1 193 ? 2.947 26.812 13.391 1 96.88 193 LEU A O 1
ATOM 1482 N N . GLY A 1 194 ? 3.121 24.875 12.305 1 96 194 GLY A N 1
ATOM 1483 C CA . GLY A 1 194 ? 4.109 25.391 11.367 1 96 194 GLY A CA 1
ATOM 1484 C C . GLY A 1 194 ? 5.43 25.734 12.031 1 96 194 GLY A C 1
ATOM 1485 O O . GLY A 1 194 ? 6.238 26.469 11.461 1 96 194 GLY A O 1
ATOM 1486 N N . ARG A 1 195 ? 5.656 25.297 13.219 1 95.44 195 ARG A N 1
ATOM 1487 C CA . ARG A 1 195 ? 6.887 25.547 13.961 1 95.44 195 ARG A CA 1
ATOM 1488 C C . ARG A 1 195 ? 7.812 24.344 13.93 1 95.44 195 ARG A C 1
ATOM 1490 O O . ARG A 1 195 ? 7.359 23.219 13.703 1 95.44 195 ARG A O 1
ATOM 1497 N N . CYS A 1 196 ? 9.062 24.594 14.109 1 96 196 CYS A N 1
ATOM 1498 C CA . CYS A 1 196 ? 10.062 23.547 14.273 1 96 196 CYS A CA 1
ATOM 1499 C C . CYS A 1 196 ? 10.453 23.391 15.734 1 96 196 CYS A C 1
ATOM 1501 O O . CYS A 1 196 ? 10.453 24.375 16.484 1 96 196 CYS A O 1
ATOM 1503 N N . TYR A 1 197 ? 10.742 22.188 16.109 1 96.38 197 TYR A N 1
ATOM 1504 C CA . TYR A 1 197 ? 11.273 21.953 17.438 1 96.38 197 TYR A CA 1
ATOM 1505 C C . TYR A 1 197 ? 12.719 22.422 17.547 1 96.38 197 TYR A C 1
ATOM 1507 O O . TYR A 1 197 ? 13.547 22.078 16.703 1 96.38 197 TYR A O 1
ATOM 1515 N N . PRO A 1 198 ? 13.023 23.188 18.609 1 95.44 198 PRO A N 1
ATOM 1516 C CA . PRO A 1 198 ? 14.43 23.516 18.859 1 95.44 198 PRO A CA 1
ATOM 1517 C C . PRO A 1 198 ? 15.25 22.297 19.281 1 95.44 198 PRO A C 1
ATOM 1519 O O . PRO A 1 198 ? 14.711 21.328 19.812 1 95.44 198 PRO A O 1
ATOM 1522 N N . ARG A 1 199 ? 16.547 22.375 19.109 1 96 199 ARG A N 1
ATOM 1523 C CA . ARG A 1 199 ? 17.453 21.281 19.422 1 96 199 ARG A CA 1
ATOM 1524 C C . ARG A 1 199 ? 17.312 20.859 20.891 1 96 199 ARG A C 1
ATOM 1526 O O . ARG A 1 199 ? 17.25 19.672 21.188 1 96 199 ARG A O 1
ATOM 1533 N N . GLU A 1 200 ? 17.25 21.859 21.781 1 96.19 200 GLU A N 1
ATOM 1534 C CA . GLU A 1 200 ? 17.188 21.562 23.203 1 96.19 200 GLU A CA 1
ATOM 1535 C C . GLU A 1 200 ? 15.938 20.75 23.562 1 96.19 200 GLU A C 1
ATOM 1537 O O . GLU A 1 200 ? 15.992 19.859 24.406 1 96.19 200 GLU A O 1
ATOM 1542 N N . THR A 1 201 ? 14.875 21.094 22.906 1 97.44 201 THR A N 1
ATOM 1543 C CA . THR A 1 201 ? 13.625 20.359 23.156 1 97.44 201 THR A CA 1
ATOM 1544 C C . THR A 1 201 ? 13.719 18.938 22.609 1 97.44 201 THR A C 1
ATOM 1546 O O . THR A 1 201 ? 13.273 18 23.266 1 97.44 201 THR A O 1
ATOM 1549 N N . LEU A 1 202 ? 14.258 18.766 21.406 1 98.12 202 LEU A N 1
ATOM 1550 C CA . LEU A 1 202 ? 14.422 17.438 20.828 1 98.12 202 LEU A CA 1
ATOM 1551 C C . LEU A 1 202 ? 15.297 16.547 21.719 1 98.12 202 LEU A C 1
ATOM 1553 O O . LEU A 1 202 ? 15 15.375 21.922 1 98.12 202 LEU A O 1
ATOM 1557 N N . GLU A 1 203 ? 16.359 17.125 22.219 1 98.12 203 GLU A N 1
ATOM 1558 C CA . GLU A 1 203 ? 17.234 16.391 23.125 1 98.12 203 GLU A CA 1
ATOM 1559 C C . GLU A 1 203 ? 16.5 15.961 24.375 1 98.12 203 GLU A C 1
ATOM 1561 O O . GLU A 1 203 ? 16.641 14.828 24.844 1 98.12 203 GLU A O 1
ATOM 1566 N N . ALA A 1 204 ? 15.711 16.875 24.906 1 98.25 204 ALA A N 1
ATOM 1567 C CA . ALA A 1 204 ? 14.93 16.578 26.109 1 98.25 204 ALA A CA 1
ATOM 1568 C C . ALA A 1 204 ? 13.922 15.461 25.844 1 98.25 204 ALA A C 1
ATOM 1570 O O . ALA A 1 204 ? 13.727 14.578 26.688 1 98.25 204 ALA A O 1
ATOM 1571 N N . LEU A 1 205 ? 13.289 15.477 24.719 1 98.69 205 LEU A N 1
ATOM 1572 C CA . LEU A 1 205 ? 12.336 14.438 24.328 1 98.69 205 LEU A CA 1
ATOM 1573 C C . LEU A 1 205 ? 13.039 13.086 24.188 1 98.69 205 LEU A C 1
ATOM 1575 O O . LEU A 1 205 ? 12.508 12.055 24.609 1 98.69 205 LEU A O 1
ATOM 1579 N N . LEU A 1 206 ? 14.203 13.094 23.562 1 98.69 206 LEU A N 1
ATOM 1580 C CA . LEU A 1 206 ? 14.984 11.867 23.422 1 98.69 206 LEU A CA 1
ATOM 1581 C C . LEU A 1 206 ? 15.344 11.281 24.781 1 98.69 206 LEU A C 1
ATOM 1583 O O . LEU A 1 206 ? 15.25 10.07 24.969 1 98.69 206 LEU A O 1
ATOM 1587 N N . GLN A 1 207 ? 15.719 12.117 25.703 1 98.62 207 GLN A N 1
ATOM 1588 C CA . GLN A 1 207 ? 16.078 11.664 27.047 1 98.62 207 GLN A CA 1
ATOM 1589 C C . GLN A 1 207 ? 14.859 11.109 27.781 1 98.62 207 GLN A C 1
ATOM 1591 O O . GLN A 1 207 ? 14.969 10.117 28.516 1 98.62 207 GLN A O 1
ATOM 1596 N N . PHE A 1 208 ? 13.742 11.742 27.641 1 98.62 208 PHE A N 1
ATOM 1597 C CA . PHE A 1 208 ? 12.484 11.234 28.188 1 98.62 208 PHE A CA 1
ATOM 1598 C C . PHE A 1 208 ? 12.188 9.836 27.656 1 98.62 208 PHE A C 1
ATOM 1600 O O . PHE A 1 208 ? 11.875 8.93 28.438 1 98.62 208 PHE A O 1
ATOM 1607 N N . CYS A 1 209 ? 12.336 9.609 26.297 1 98.81 209 CYS A N 1
ATOM 1608 C CA . CYS A 1 209 ? 12.07 8.312 25.672 1 98.81 209 CYS A CA 1
ATOM 1609 C C . CYS A 1 209 ? 13.055 7.262 26.172 1 98.81 209 CYS A C 1
ATOM 1611 O O . CYS A 1 209 ? 12.68 6.113 26.406 1 98.81 209 CYS A O 1
ATOM 1613 N N . GLN A 1 210 ? 14.305 7.668 26.344 1 98.75 210 GLN A N 1
ATOM 1614 C CA . GLN A 1 210 ? 15.312 6.773 26.906 1 98.75 210 GLN A CA 1
ATOM 1615 C C . GLN A 1 210 ? 14.945 6.355 28.328 1 98.75 210 GLN A C 1
ATOM 1617 O O . GLN A 1 210 ? 15.023 5.172 28.672 1 98.75 210 GLN A O 1
ATOM 1622 N N . LYS A 1 211 ? 14.562 7.324 29.156 1 98.69 211 LYS A N 1
ATOM 1623 C CA . LYS A 1 211 ? 14.219 7.086 30.547 1 98.69 211 LYS A CA 1
ATOM 1624 C C . LYS A 1 211 ? 13.141 6.012 30.688 1 98.69 211 LYS A C 1
ATOM 1626 O O . LYS A 1 211 ? 13.234 5.137 31.547 1 98.69 211 LYS A O 1
ATOM 1631 N N . TYR A 1 212 ? 12.211 6.051 29.797 1 98.5 212 TYR A N 1
ATOM 1632 C CA . TYR A 1 212 ? 11.07 5.152 29.938 1 98.5 212 TYR A CA 1
ATOM 1633 C C . TYR A 1 212 ? 11.125 4.039 28.906 1 98.5 212 TYR A C 1
ATOM 1635 O O . TYR A 1 212 ? 10.203 3.219 28.812 1 98.5 212 TYR A O 1
ATOM 1643 N N . GLN A 1 213 ? 12.148 4.027 28.109 1 98.44 213 GLN A N 1
ATOM 1644 C CA . GLN A 1 213 ? 12.391 2.994 27.109 1 98.44 213 GLN A CA 1
ATOM 1645 C C . GLN A 1 213 ? 11.219 2.879 26.141 1 98.44 213 GLN A C 1
ATOM 1647 O O . GLN A 1 213 ? 10.711 1.783 25.906 1 98.44 213 GLN A O 1
ATOM 1652 N N . ILE A 1 214 ? 10.812 4.012 25.609 1 98.69 214 ILE A N 1
ATOM 1653 C CA . ILE A 1 214 ? 9.805 4.02 24.562 1 98.69 214 ILE A CA 1
ATOM 1654 C C . ILE A 1 214 ? 10.406 4.582 23.281 1 98.69 214 ILE A C 1
ATOM 1656 O O . ILE A 1 214 ? 11.398 5.316 23.312 1 98.69 214 ILE A O 1
ATOM 1660 N N . HIS A 1 215 ? 9.852 4.199 22.156 1 98.88 215 HIS A N 1
ATOM 1661 C CA . HIS A 1 215 ? 10.32 4.68 20.859 1 98.88 215 HIS A CA 1
ATOM 1662 C C . HIS A 1 215 ? 9.914 6.133 20.641 1 98.88 215 HIS A C 1
ATOM 1664 O O . HIS A 1 215 ? 8.945 6.609 21.219 1 98.88 215 HIS A O 1
ATOM 1670 N N . ILE A 1 216 ? 10.672 6.871 19.859 1 98.88 216 ILE A N 1
ATOM 1671 C CA . ILE A 1 216 ? 10.242 8.172 19.344 1 98.88 216 ILE A CA 1
ATOM 1672 C C . ILE A 1 216 ? 10.164 8.117 17.828 1 98.88 216 ILE A C 1
ATOM 1674 O O . ILE A 1 216 ? 11.102 7.652 17.156 1 98.88 216 ILE A O 1
ATOM 1678 N N . ILE A 1 217 ? 9.055 8.438 17.266 1 98.94 217 ILE A N 1
ATOM 1679 C CA . ILE A 1 217 ? 8.805 8.57 15.836 1 98.94 217 ILE A CA 1
ATOM 1680 C C . ILE A 1 217 ? 8.664 10.047 15.477 1 98.94 217 ILE A C 1
ATOM 1682 O O . ILE A 1 217 ? 7.777 10.734 15.992 1 98.94 217 ILE A O 1
ATOM 1686 N N . SER A 1 218 ? 9.508 10.562 14.633 1 98.94 218 SER A N 1
ATOM 1687 C CA . SER A 1 218 ? 9.422 11.938 14.148 1 98.94 218 SER A CA 1
ATOM 1688 C C . SER A 1 218 ? 8.984 11.992 12.688 1 98.94 218 SER A C 1
ATOM 1690 O O . SER A 1 218 ? 9.734 11.578 11.797 1 98.94 218 SER A O 1
ATOM 1692 N N . ASP A 1 219 ? 7.758 12.414 12.461 1 98.88 219 ASP A N 1
ATOM 1693 C CA . ASP A 1 219 ? 7.305 12.695 11.102 1 98.88 219 ASP A CA 1
ATOM 1694 C C . ASP A 1 219 ? 7.895 14.016 10.602 1 98.88 219 ASP A C 1
ATOM 1696 O O . ASP A 1 219 ? 7.488 15.094 11.039 1 98.88 219 ASP A O 1
ATOM 1700 N N . GLU A 1 220 ? 8.789 13.898 9.656 1 98.81 220 GLU A N 1
ATOM 1701 C CA . GLU A 1 220 ? 9.508 15.078 9.18 1 98.81 220 GLU A CA 1
ATOM 1702 C C . GLU A 1 220 ? 9.211 15.359 7.711 1 98.81 220 GLU A C 1
ATOM 1704 O O . GLU A 1 220 ? 10.094 15.789 6.965 1 98.81 220 GLU A O 1
ATOM 1709 N N . VAL A 1 221 ? 7.969 15.148 7.336 1 98.62 221 VAL A N 1
ATOM 1710 C CA . VAL A 1 221 ? 7.551 15.188 5.938 1 98.62 221 VAL A CA 1
ATOM 1711 C C . VAL A 1 221 ? 7.617 16.625 5.414 1 98.62 221 VAL A C 1
ATOM 1713 O O . VAL A 1 221 ? 7.656 16.844 4.203 1 98.62 221 VAL A O 1
ATOM 1716 N N . TYR A 1 222 ? 7.727 17.641 6.285 1 98.25 222 TYR A N 1
ATOM 1717 C CA . TYR A 1 222 ? 7.797 19.031 5.883 1 98.25 222 TYR A CA 1
ATOM 1718 C C . TYR A 1 222 ? 9.219 19.578 6.016 1 98.25 222 TYR A C 1
ATOM 1720 O O . TYR A 1 222 ? 9.43 20.781 6.023 1 98.25 222 TYR A O 1
ATOM 1728 N N . ALA A 1 223 ? 10.219 18.766 6.082 1 97.88 223 ALA A N 1
ATOM 1729 C CA . ALA A 1 223 ? 11.586 19.125 6.438 1 97.88 223 ALA A CA 1
ATOM 1730 C C . ALA A 1 223 ? 12.141 20.188 5.488 1 97.88 223 ALA A C 1
ATOM 1732 O O . ALA A 1 223 ? 12.898 21.062 5.906 1 97.88 223 ALA A O 1
ATOM 1733 N N . LEU A 1 224 ? 11.758 20.141 4.219 1 97.31 224 LEU A N 1
ATOM 1734 C CA . LEU A 1 224 ? 12.328 21.062 3.238 1 97.31 224 LEU A CA 1
ATOM 1735 C C . LEU A 1 224 ? 11.336 22.172 2.896 1 97.31 224 LEU A C 1
ATOM 1737 O O . LEU A 1 224 ? 11.531 22.906 1.917 1 97.31 224 LEU A O 1
ATOM 1741 N N . SER A 1 225 ? 10.297 22.297 3.656 1 97.06 225 SER A N 1
ATOM 1742 C CA . SER A 1 225 ? 9.336 23.375 3.475 1 97.06 225 SER A CA 1
ATOM 1743 C C . SER A 1 225 ? 9.469 24.422 4.582 1 97.06 225 SER A C 1
ATOM 1745 O O . SER A 1 225 ? 8.461 24.875 5.133 1 97.06 225 SER A O 1
ATOM 1747 N N . VAL A 1 226 ? 10.633 24.703 4.992 1 95.62 226 VAL A N 1
ATOM 1748 C CA . VAL A 1 226 ? 10.969 25.781 5.93 1 95.62 226 VAL A CA 1
ATOM 1749 C C . VAL A 1 226 ? 11.43 27.016 5.156 1 95.62 226 VAL A C 1
ATOM 1751 O O . VAL A 1 226 ? 12.484 26.984 4.512 1 95.62 226 VAL A O 1
ATOM 1754 N N . TYR A 1 227 ? 10.727 28.078 5.031 1 89.44 227 TYR A N 1
ATOM 1755 C CA . TYR A 1 227 ? 10.984 29.141 4.078 1 89.44 227 TYR A CA 1
ATOM 1756 C C . TYR A 1 227 ? 11.367 30.438 4.793 1 89.44 227 TYR A C 1
ATOM 1758 O O . TYR A 1 227 ? 11.641 31.453 4.152 1 89.44 227 TYR A O 1
ATOM 1766 N N . GLU A 1 228 ? 11.289 30.562 5.898 1 75.12 228 GLU A N 1
ATOM 1767 C CA . GLU A 1 228 ? 11.773 31.766 6.57 1 75.12 228 GLU A CA 1
ATOM 1768 C C . GLU A 1 228 ? 13.234 31.625 6.98 1 75.12 228 GLU A C 1
ATOM 1770 O O . GLU A 1 228 ? 13.625 30.609 7.57 1 75.12 228 GLU A O 1
ATOM 1775 N N . GLU A 1 229 ? 14.156 32.125 6.02 1 58.22 229 GLU A N 1
ATOM 1776 C CA . GLU A 1 229 ? 15.594 32.094 6.25 1 58.22 229 GLU A CA 1
ATOM 1777 C C . GLU A 1 229 ? 15.969 32.844 7.52 1 58.22 229 GLU A C 1
ATOM 1779 O O . GLU A 1 229 ? 17.125 32.812 7.945 1 58.22 229 GLU A O 1
ATOM 1784 N N . ASN A 1 230 ? 15.234 33.844 7.684 1 47.62 230 ASN A N 1
ATOM 1785 C CA . ASN A 1 230 ? 15.828 34.844 8.594 1 47.62 230 ASN A CA 1
ATOM 1786 C C . ASN A 1 230 ? 16.406 34.156 9.836 1 47.62 230 ASN A C 1
ATOM 1788 O O . ASN A 1 230 ? 17.625 34 9.945 1 47.62 230 ASN A O 1
ATOM 1792 N N . THR A 1 231 ? 15.953 34.688 11.055 1 45.28 231 THR A N 1
ATOM 1793 C CA . THR A 1 231 ? 16.531 35.219 12.281 1 45.28 231 THR A CA 1
ATOM 1794 C C . THR A 1 231 ? 16.938 34.094 13.227 1 45.28 231 THR A C 1
ATOM 1796 O O . THR A 1 231 ? 18.125 33.781 13.367 1 45.28 231 THR A O 1
ATOM 1799 N N . SER A 1 232 ? 16.297 34.156 14.461 1 43.66 232 SER A N 1
ATOM 1800 C CA . SER A 1 232 ? 16.609 33.688 15.812 1 43.66 232 SER A CA 1
ATOM 1801 C C . SER A 1 232 ? 16.406 32.188 15.945 1 43.66 232 SER A C 1
ATOM 1803 O O . SER A 1 232 ? 16.797 31.594 16.953 1 43.66 232 SER A O 1
ATOM 1805 N N . THR A 1 233 ? 15.688 31.609 14.852 1 55.94 233 THR A N 1
ATOM 1806 C CA . THR A 1 233 ? 15.406 30.219 15.141 1 55.94 233 THR A CA 1
ATOM 1807 C C . THR A 1 233 ? 16.25 29.297 14.25 1 55.94 233 THR A C 1
ATOM 1809 O O . THR A 1 233 ? 16.656 29.703 13.148 1 55.94 233 THR A O 1
ATOM 1812 N N . ASP A 1 234 ? 16.859 28.391 14.797 1 65.31 234 ASP A N 1
ATOM 1813 C CA . ASP A 1 234 ? 17.766 27.406 14.188 1 65.31 234 ASP A CA 1
ATOM 1814 C C . ASP A 1 234 ? 17.078 26.672 13.039 1 65.31 234 ASP A C 1
ATOM 1816 O O . ASP A 1 234 ? 17.703 25.859 12.359 1 65.31 234 ASP A O 1
ATOM 1820 N N . GLY A 1 235 ? 15.773 27.125 12.602 1 87.75 235 GLY A N 1
ATOM 1821 C CA . GLY A 1 235 ? 15.141 26.422 11.492 1 87.75 235 GLY A CA 1
ATOM 1822 C C . GLY A 1 235 ? 14.852 24.969 11.789 1 87.75 235 GLY A C 1
ATOM 1823 O O . GLY A 1 235 ? 14.484 24.609 12.914 1 87.75 235 GLY A O 1
ATOM 1824 N N . PHE A 1 236 ? 14.852 24.125 10.836 1 94.88 236 PHE A N 1
ATOM 1825 C CA . PHE A 1 236 ? 14.57 22.703 10.961 1 94.88 236 PHE A CA 1
ATOM 1826 C C . PHE A 1 236 ? 15.797 21.953 11.461 1 94.88 236 PHE A C 1
ATOM 1828 O O . PHE A 1 236 ? 16.891 22.125 10.93 1 94.88 236 PHE A O 1
ATOM 1835 N N . ILE A 1 237 ? 15.594 21.25 12.547 1 96.44 237 ILE A N 1
ATOM 1836 C CA . ILE A 1 237 ? 16.562 20.297 13.062 1 96.44 237 ILE A CA 1
ATOM 1837 C C . ILE A 1 237 ? 15.969 18.891 13.07 1 96.44 237 ILE A C 1
ATOM 1839 O O . ILE A 1 237 ? 14.961 18.641 13.742 1 96.44 237 ILE A O 1
ATOM 1843 N N . SER A 1 238 ? 16.578 18.016 12.297 1 98.19 238 SER A N 1
ATOM 1844 C CA . SER A 1 238 ? 16.109 16.625 12.289 1 98.19 238 SER A CA 1
ATOM 1845 C C . SER A 1 238 ? 16.547 15.891 13.555 1 98.19 238 SER A C 1
ATOM 1847 O O . SER A 1 238 ? 17.594 16.188 14.117 1 98.19 238 SER A O 1
ATOM 1849 N N . LEU A 1 239 ? 15.742 14.922 13.984 1 98.25 239 LEU A N 1
ATOM 1850 C CA . LEU A 1 239 ? 16.172 14.031 15.055 1 98.25 239 LEU A CA 1
ATOM 1851 C C . LEU A 1 239 ? 17.469 13.328 14.68 1 98.25 239 LEU A C 1
ATOM 1853 O O . LEU A 1 239 ? 18.297 13.016 15.547 1 98.25 239 LEU A O 1
ATOM 1857 N N . LEU A 1 240 ? 17.656 13.109 13.398 1 98.5 240 LEU A N 1
ATOM 1858 C CA . LEU A 1 240 ? 18.828 12.383 12.906 1 98.5 240 LEU A CA 1
ATOM 1859 C C . LEU A 1 240 ? 20.094 13.188 13.133 1 98.5 240 LEU A C 1
ATOM 1861 O O . LEU A 1 240 ? 21.203 12.633 13.102 1 98.5 240 LEU A O 1
ATOM 1865 N N . SER A 1 241 ? 19.969 14.469 13.305 1 98 241 SER A N 1
ATOM 1866 C CA . SER A 1 241 ? 21.141 15.328 13.43 1 98 241 SER A CA 1
ATOM 1867 C C . SER A 1 241 ? 21.672 15.328 14.852 1 98 241 SER A C 1
ATOM 1869 O O . SER A 1 241 ? 22.781 15.82 15.109 1 98 241 SER A O 1
ATOM 1871 N N . ILE A 1 242 ? 20.938 14.82 15.781 1 98.06 242 ILE A N 1
ATOM 1872 C CA . ILE A 1 242 ? 21.359 14.727 17.172 1 98.06 242 ILE A CA 1
ATOM 1873 C C . ILE A 1 242 ? 22.109 13.414 17.406 1 98.06 242 ILE A C 1
ATOM 1875 O O . ILE A 1 242 ? 21.609 12.336 17.062 1 98.06 242 ILE A O 1
ATOM 1879 N N . ASP A 1 243 ? 23.281 13.461 17.906 1 98.06 243 ASP A N 1
ATOM 1880 C CA . ASP A 1 243 ? 24.031 12.258 18.234 1 98.06 243 ASP A CA 1
ATOM 1881 C C . ASP A 1 243 ? 23.531 11.641 19.547 1 98.06 243 ASP A C 1
ATOM 1883 O O . ASP A 1 243 ? 23.812 12.156 20.625 1 98.06 243 ASP A O 1
ATOM 1887 N N . PRO A 1 244 ? 22.828 10.57 19.406 1 97.5 244 PRO A N 1
ATOM 1888 C CA . PRO A 1 244 ? 22.234 10.008 20.625 1 97.5 244 PRO A CA 1
ATOM 1889 C C . PRO A 1 244 ? 23.281 9.594 21.641 1 97.5 244 PRO A C 1
ATOM 1891 O O . PRO A 1 244 ? 23.016 9.586 22.844 1 97.5 244 PRO A O 1
ATOM 1894 N N . ALA A 1 245 ? 24.484 9.219 21.234 1 96.44 245 ALA A N 1
ATOM 1895 C CA . ALA A 1 245 ? 25.547 8.828 22.156 1 96.44 245 ALA A CA 1
ATOM 1896 C C . ALA A 1 245 ? 25.922 9.977 23.094 1 96.44 245 ALA A C 1
ATOM 1898 O O . ALA A 1 245 ? 26.25 9.766 24.25 1 96.44 245 ALA A O 1
ATOM 1899 N N . ASN A 1 246 ? 25.859 11.18 22.594 1 97.25 246 ASN A N 1
ATOM 1900 C CA . ASN A 1 246 ? 26.25 12.359 23.359 1 97.25 246 ASN A CA 1
ATOM 1901 C C . ASN A 1 246 ? 25.266 12.641 24.5 1 97.25 246 ASN A C 1
ATOM 1903 O O . ASN A 1 246 ? 25.609 13.336 25.453 1 97.25 246 ASN A O 1
ATOM 1907 N N . ILE A 1 247 ? 24.078 12.125 24.391 1 97.62 247 ILE A N 1
ATOM 1908 C CA . ILE A 1 247 ? 23.078 12.453 25.391 1 97.62 247 ILE A CA 1
ATOM 1909 C C . ILE A 1 247 ? 22.578 11.18 26.062 1 97.62 247 ILE A C 1
ATOM 1911 O O . ILE A 1 247 ? 21.531 11.18 26.719 1 97.62 247 ILE A O 1
ATOM 1915 N N . GLY A 1 248 ? 23.188 10.047 25.797 1 97.94 248 GLY A N 1
ATOM 1916 C CA . GLY A 1 248 ? 22.922 8.781 26.469 1 97.94 248 GLY A CA 1
ATOM 1917 C C . GLY A 1 248 ? 21.656 8.109 26 1 97.94 248 GLY A C 1
ATOM 1918 O O . GLY A 1 248 ? 20.922 7.531 26.797 1 97.94 248 GLY A O 1
ATOM 1919 N N . VAL A 1 249 ? 21.375 8.242 24.734 1 98.44 249 VAL A N 1
ATOM 1920 C CA . VAL A 1 249 ? 20.141 7.668 24.188 1 98.44 249 VAL A CA 1
ATOM 1921 C C . VAL A 1 249 ? 20.469 6.5 23.266 1 98.44 249 VAL A C 1
ATOM 1923 O O . VAL A 1 249 ? 21.422 6.578 22.484 1 98.44 249 VAL A O 1
ATOM 1926 N N . ASN A 1 250 ? 19.75 5.375 23.422 1 98.31 250 ASN A N 1
ATOM 1927 C CA . ASN A 1 250 ? 19.859 4.238 22.516 1 98.31 250 ASN A CA 1
ATOM 1928 C C . ASN A 1 250 ? 19.328 4.586 21.125 1 98.31 250 ASN A C 1
ATOM 1930 O O . ASN A 1 250 ? 18.141 4.855 20.953 1 98.31 250 ASN A O 1
ATOM 1934 N N . PRO A 1 251 ? 20.203 4.559 20.125 1 97.75 251 PRO A N 1
ATOM 1935 C CA . PRO A 1 251 ? 19.766 4.93 18.781 1 97.75 251 PRO A CA 1
ATOM 1936 C C . PRO A 1 251 ? 18.641 4.043 18.25 1 97.75 251 PRO A C 1
ATOM 1938 O O . PRO A 1 251 ? 17.875 4.449 17.359 1 97.75 251 PRO A O 1
ATOM 1941 N N . ALA A 1 252 ? 18.438 2.879 18.812 1 98 252 ALA A N 1
ATOM 1942 C CA . ALA A 1 252 ? 17.406 1.94 18.359 1 98 252 ALA A CA 1
ATOM 1943 C C . ALA A 1 252 ? 16.016 2.467 18.688 1 98 252 ALA A C 1
ATOM 1945 O O . ALA A 1 252 ? 15.016 1.962 18.156 1 98 252 ALA A O 1
ATOM 1946 N N . LEU A 1 253 ? 15.898 3.525 19.5 1 98.69 253 LEU A N 1
ATOM 1947 C CA . LEU A 1 253 ? 14.609 4.086 19.891 1 98.69 253 LEU A CA 1
ATOM 1948 C C . LEU A 1 253 ? 14.164 5.16 18.891 1 98.69 253 LEU A C 1
ATOM 1950 O O . LEU A 1 253 ? 13.023 5.625 18.953 1 98.69 253 LEU A O 1
ATOM 1954 N N . ILE A 1 254 ? 15.016 5.543 17.938 1 98.81 254 ILE A N 1
ATOM 1955 C CA . ILE A 1 254 ? 14.805 6.746 17.156 1 98.81 254 ILE A CA 1
ATOM 1956 C C . ILE A 1 254 ? 14.391 6.363 15.734 1 98.81 254 ILE A C 1
ATOM 1958 O O . ILE A 1 254 ? 15.109 5.648 15.039 1 98.81 254 ILE A O 1
ATOM 1962 N N . HIS A 1 255 ? 13.234 6.828 15.266 1 98.88 255 HIS A N 1
ATOM 1963 C CA . HIS A 1 255 ? 12.711 6.582 13.93 1 98.88 255 HIS A CA 1
ATOM 1964 C C . HIS A 1 255 ? 12.234 7.871 13.273 1 98.88 255 HIS A C 1
ATOM 1966 O O . HIS A 1 255 ? 11.562 8.688 13.922 1 98.88 255 HIS A O 1
ATOM 1972 N N . VAL A 1 256 ? 12.602 8.062 12.031 1 98.94 256 VAL A N 1
ATOM 1973 C CA . VAL A 1 256 ? 12.203 9.25 11.289 1 98.94 256 VAL A CA 1
ATOM 1974 C C . VAL A 1 256 ? 11.422 8.844 10.039 1 98.94 256 VAL A C 1
ATOM 1976 O O . VAL A 1 256 ? 11.781 7.875 9.367 1 98.94 256 VAL A O 1
ATOM 1979 N N . LEU A 1 257 ? 10.336 9.516 9.773 1 98.94 257 LEU A N 1
ATOM 1980 C CA . LEU A 1 257 ? 9.547 9.344 8.562 1 98.94 257 LEU A CA 1
ATOM 1981 C C . LEU A 1 257 ? 9.688 10.547 7.637 1 98.94 257 LEU A C 1
ATOM 1983 O O . LEU A 1 257 ? 9.742 11.688 8.102 1 98.94 257 LEU A O 1
ATOM 1987 N N . TYR A 1 258 ? 9.812 10.305 6.395 1 98.88 258 TYR A N 1
ATOM 1988 C CA . TYR A 1 258 ? 9.898 11.32 5.352 1 98.88 258 TYR A CA 1
ATOM 1989 C C . TYR A 1 258 ? 9.305 10.805 4.043 1 98.88 258 TYR A C 1
ATOM 1991 O O . TYR A 1 258 ? 8.758 9.703 3.994 1 98.88 258 TYR A O 1
ATOM 1999 N N . GLY A 1 259 ? 9.164 11.672 2.998 1 98.5 259 GLY A N 1
ATOM 2000 C CA . GLY A 1 259 ? 8.586 11.227 1.742 1 98.5 259 GLY A CA 1
ATOM 2001 C C . GLY A 1 259 ? 8.523 12.312 0.689 1 98.5 259 GLY A C 1
ATOM 2002 O O . GLY A 1 259 ? 9.102 13.391 0.866 1 98.5 259 GLY A O 1
ATOM 2003 N N . MET A 1 260 ? 7.836 12.023 -0.376 1 98.5 260 MET A N 1
ATOM 2004 C CA . MET A 1 260 ? 7.84 12.875 -1.561 1 98.5 260 MET A CA 1
ATOM 2005 C C . MET A 1 260 ? 6.613 13.781 -1.584 1 98.5 260 MET A C 1
ATOM 2007 O O . MET A 1 260 ? 6.535 14.711 -2.387 1 98.5 260 MET A O 1
ATOM 2011 N N . SER A 1 261 ? 5.703 13.602 -0.697 1 98.25 261 SER A N 1
ATOM 2012 C CA . SER A 1 261 ? 4.355 14.141 -0.827 1 98.25 261 SER A CA 1
ATOM 2013 C C . SER A 1 261 ? 4.344 15.656 -0.649 1 98.25 261 SER A C 1
ATOM 2015 O O . SER A 1 261 ? 3.58 16.359 -1.314 1 98.25 261 SER A O 1
ATOM 2017 N N . LYS A 1 262 ? 5.145 16.141 0.297 1 98.5 262 LYS A N 1
ATOM 2018 C CA . LYS A 1 262 ? 4.98 17.531 0.699 1 98.5 262 LYS A CA 1
ATOM 2019 C C . LYS A 1 262 ? 6.074 18.422 0.098 1 98.5 262 LYS A C 1
ATOM 2021 O O . LYS A 1 262 ? 5.812 19.203 -0.812 1 98.5 262 LYS A O 1
ATOM 2026 N N . ASP A 1 263 ? 7.301 18.109 0.371 1 98.31 263 ASP A N 1
ATOM 2027 C CA . ASP A 1 263 ? 8.43 18.922 -0.056 1 98.31 263 ASP A CA 1
ATOM 2028 C C . ASP A 1 263 ? 8.586 18.906 -1.575 1 98.31 263 ASP A C 1
ATOM 2030 O O . ASP A 1 263 ? 9.039 19.875 -2.174 1 98.31 263 ASP A O 1
ATOM 2034 N N . PHE A 1 264 ? 8.102 17.812 -2.227 1 98.56 264 PHE A N 1
ATOM 2035 C CA . PHE A 1 264 ? 8.297 17.672 -3.666 1 98.56 264 PHE A CA 1
ATOM 2036 C C . PHE A 1 264 ? 6.973 17.781 -4.406 1 98.56 264 PHE A C 1
ATOM 2038 O O . PHE A 1 264 ? 6.895 17.484 -5.602 1 98.56 264 PHE A O 1
ATOM 2045 N N . ALA A 1 265 ? 5.938 18.156 -3.711 1 98.31 265 ALA A N 1
ATOM 2046 C CA . ALA A 1 265 ? 4.621 18.375 -4.309 1 98.31 265 ALA A CA 1
ATOM 2047 C C . ALA A 1 265 ? 4.176 17.141 -5.109 1 98.31 265 ALA A C 1
ATOM 2049 O O . ALA A 1 265 ? 3.625 17.281 -6.203 1 98.31 265 ALA A O 1
ATOM 2050 N N . ALA A 1 266 ? 4.469 16 -4.566 1 98.25 266 ALA A N 1
ATOM 2051 C CA . ALA A 1 266 ? 4.207 14.789 -5.336 1 98.25 266 ALA A CA 1
ATOM 2052 C C . ALA A 1 266 ? 3.51 13.734 -4.484 1 98.25 266 ALA A C 1
ATOM 2054 O O . ALA A 1 266 ? 3.965 12.586 -4.406 1 98.25 266 ALA A O 1
ATOM 2055 N N . ALA A 1 267 ? 2.385 14.164 -3.902 1 97.94 267 ALA A N 1
ATOM 2056 C CA . ALA A 1 267 ? 1.617 13.25 -3.057 1 97.94 267 ALA A CA 1
ATOM 2057 C C . ALA A 1 267 ? 1.129 12.047 -3.854 1 97.94 267 ALA A C 1
ATOM 2059 O O . ALA A 1 267 ? 0.986 10.945 -3.307 1 97.94 267 ALA A O 1
ATOM 2060 N N . GLY A 1 268 ? 0.945 12.203 -5.148 1 98.12 268 GLY A N 1
ATOM 2061 C CA . GLY A 1 268 ? 0.419 11.148 -5.996 1 98.12 268 GLY A CA 1
ATOM 2062 C C . GLY A 1 268 ? 1.414 10.023 -6.246 1 98.12 268 GLY A C 1
ATOM 2063 O O . GLY A 1 268 ? 1.037 8.945 -6.695 1 98.12 268 GLY A O 1
ATOM 2064 N N . LEU A 1 269 ? 2.709 10.266 -6 1 98.5 269 LEU A N 1
ATOM 2065 C CA . LEU A 1 269 ? 3.703 9.211 -6.125 1 98.5 269 LEU A CA 1
ATOM 2066 C C . LEU A 1 269 ? 3.486 8.133 -5.062 1 98.5 269 LEU A C 1
ATOM 2068 O O . LEU A 1 269 ? 3.871 6.977 -5.258 1 98.5 269 LEU A O 1
ATOM 2072 N N . ARG A 1 270 ? 2.893 8.555 -3.91 1 98.44 270 ARG A N 1
ATOM 2073 C CA . ARG A 1 270 ? 2.682 7.652 -2.785 1 98.44 270 ARG A CA 1
ATOM 2074 C C . ARG A 1 270 ? 3.982 6.969 -2.381 1 98.44 270 ARG A C 1
ATOM 2076 O O . ARG A 1 270 ? 4.062 5.738 -2.363 1 98.44 270 ARG A O 1
ATOM 2083 N N . LEU A 1 271 ? 4.918 7.797 -1.963 1 98.62 271 LEU A N 1
ATOM 2084 C CA . LEU A 1 271 ? 6.227 7.285 -1.585 1 98.62 271 LEU A CA 1
ATOM 2085 C C . LEU A 1 271 ? 6.695 7.906 -0.272 1 98.62 271 LEU A C 1
ATOM 2087 O O . LEU A 1 271 ? 6.957 9.109 -0.207 1 98.62 271 LEU A O 1
ATOM 2091 N N . GLY A 1 272 ? 6.75 7.113 0.77 1 98.69 272 GLY A N 1
ATOM 2092 C CA . GLY A 1 272 ? 7.281 7.477 2.074 1 98.69 272 GLY A CA 1
ATOM 2093 C C . GLY A 1 272 ? 8.367 6.539 2.559 1 98.69 272 GLY A C 1
ATOM 2094 O O . GLY A 1 272 ? 8.422 5.375 2.15 1 98.69 272 GLY A O 1
ATOM 2095 N N . CYS A 1 273 ? 9.234 6.988 3.371 1 98.88 273 CYS A N 1
ATOM 2096 C CA . CYS A 1 273 ? 10.305 6.117 3.84 1 98.88 273 CYS A CA 1
ATOM 2097 C C . CYS A 1 273 ? 10.461 6.211 5.355 1 98.88 273 CYS A C 1
ATOM 2099 O O . CYS A 1 273 ? 10.141 7.238 5.953 1 98.88 273 CYS A O 1
ATOM 2101 N N . LEU A 1 274 ? 10.852 5.137 5.93 1 98.88 274 LEU A N 1
ATOM 2102 C CA . LEU A 1 274 ? 11.281 4.988 7.316 1 98.88 274 LEU A CA 1
ATOM 2103 C C . LEU A 1 274 ? 12.797 4.965 7.422 1 98.88 274 LEU A C 1
ATOM 2105 O O . LEU A 1 274 ? 13.461 4.223 6.691 1 98.88 274 LEU A O 1
ATOM 2109 N N . ILE A 1 275 ? 13.344 5.797 8.18 1 98.88 275 ILE A N 1
ATOM 2110 C CA . ILE A 1 275 ? 14.766 5.816 8.484 1 98.88 275 ILE A CA 1
ATOM 2111 C C . ILE A 1 275 ? 14.984 5.395 9.938 1 98.88 275 ILE A C 1
ATOM 2113 O O . ILE A 1 275 ? 14.492 6.043 10.859 1 98.88 275 ILE A O 1
ATOM 2117 N N . SER A 1 276 ? 15.727 4.324 10.203 1 98.62 276 SER A N 1
ATOM 2118 C CA . SER A 1 276 ? 15.922 3.781 11.547 1 98.62 276 SER A CA 1
ATOM 2119 C C . SER A 1 276 ? 17.234 2.998 11.641 1 98.62 276 SER A C 1
ATOM 2121 O O . SER A 1 276 ? 17.75 2.525 10.625 1 98.62 276 SER A O 1
ATOM 2123 N N . GLN A 1 277 ? 17.781 2.938 12.797 1 97.38 277 GLN A N 1
ATOM 2124 C CA . GLN A 1 277 ? 18.938 2.086 13.078 1 97.38 277 GLN A CA 1
ATOM 2125 C C . GLN A 1 277 ? 18.516 0.825 13.828 1 97.38 277 GLN A C 1
ATOM 2127 O O . GLN A 1 277 ? 19.359 -0.009 14.172 1 97.38 277 GLN A O 1
ATOM 2132 N N . ASN A 1 278 ? 17.25 0.716 14.133 1 98.19 278 ASN A N 1
ATOM 2133 C CA . ASN A 1 278 ? 16.703 -0.463 14.805 1 98.19 278 ASN A CA 1
ATOM 2134 C C . ASN A 1 278 ? 16.547 -1.633 13.836 1 98.19 278 ASN A C 1
ATOM 2136 O O . ASN A 1 278 ? 15.531 -1.729 13.141 1 98.19 278 ASN A O 1
ATOM 2140 N N . GLN A 1 279 ? 17.438 -2.551 13.914 1 96.38 279 GLN A N 1
ATOM 2141 C CA . GLN A 1 279 ? 17.5 -3.643 12.945 1 96.38 279 GLN A CA 1
ATOM 2142 C C . GLN A 1 279 ? 16.25 -4.527 13.047 1 96.38 279 GLN A C 1
ATOM 2144 O O . GLN A 1 279 ? 15.734 -4.992 12.031 1 96.38 279 GLN A O 1
ATOM 2149 N N . ARG A 1 280 ? 15.836 -4.738 14.234 1 96.94 280 ARG A N 1
ATOM 2150 C CA . ARG A 1 280 ? 14.688 -5.613 14.43 1 96.94 280 ARG A CA 1
ATOM 2151 C C . ARG A 1 280 ? 13.414 -4.977 13.875 1 96.94 280 ARG A C 1
ATOM 2153 O O . ARG A 1 280 ? 12.602 -5.648 13.242 1 96.94 280 ARG A O 1
ATOM 2160 N N . LEU A 1 281 ? 13.234 -3.688 14.133 1 98.31 281 LEU A N 1
ATOM 2161 C CA . LEU A 1 281 ? 12.109 -2.965 13.555 1 98.31 281 LEU A CA 1
ATOM 2162 C C . LEU A 1 281 ? 12.18 -2.979 12.031 1 98.31 281 LEU A C 1
ATOM 2164 O O . LEU A 1 281 ? 11.164 -3.182 11.359 1 98.31 281 LEU A O 1
ATOM 2168 N N . LEU A 1 282 ? 13.367 -2.773 11.484 1 97.62 282 LEU A N 1
ATOM 2169 C CA . LEU A 1 282 ? 13.539 -2.77 10.031 1 97.62 282 LEU A CA 1
ATOM 2170 C C . LEU A 1 282 ? 13.195 -4.133 9.445 1 97.62 282 LEU A C 1
ATOM 2172 O O . LEU A 1 282 ? 12.586 -4.215 8.375 1 97.62 282 LEU A O 1
ATOM 2176 N N . GLN A 1 283 ? 13.547 -5.195 10.117 1 96.31 283 GLN A N 1
ATOM 2177 C CA . GLN A 1 283 ? 13.219 -6.535 9.648 1 96.31 283 GLN A CA 1
ATOM 2178 C C . GLN A 1 283 ? 11.711 -6.75 9.609 1 96.31 283 GLN A C 1
ATOM 2180 O O . GLN A 1 283 ? 11.18 -7.324 8.656 1 96.31 283 GLN A O 1
ATOM 2185 N N . ALA A 1 284 ? 11.023 -6.293 10.648 1 97.88 284 ALA A N 1
ATOM 2186 C CA . ALA A 1 284 ? 9.57 -6.391 10.695 1 97.88 284 ALA A CA 1
ATOM 2187 C C . ALA A 1 284 ? 8.93 -5.566 9.578 1 97.88 284 ALA A C 1
ATOM 2189 O O . ALA A 1 284 ? 8.039 -6.047 8.875 1 97.88 284 ALA A O 1
ATOM 2190 N N . ALA A 1 285 ? 9.438 -4.344 9.477 1 97.5 285 ALA A N 1
ATOM 2191 C CA . ALA A 1 285 ? 8.906 -3.438 8.461 1 97.5 285 ALA A CA 1
ATOM 2192 C C . ALA A 1 285 ? 9.141 -3.986 7.059 1 97.5 285 ALA A C 1
ATOM 2194 O O . ALA A 1 285 ? 8.297 -3.842 6.176 1 97.5 285 ALA A O 1
ATOM 2195 N N . LEU A 1 286 ? 10.281 -4.594 6.863 1 95.19 286 LEU A N 1
ATOM 2196 C CA . LEU A 1 286 ? 10.609 -5.215 5.582 1 95.19 286 LEU A CA 1
ATOM 2197 C C . LEU A 1 286 ? 9.586 -6.289 5.223 1 95.19 286 LEU A C 1
ATOM 2199 O O . LEU A 1 286 ? 9.125 -6.355 4.082 1 95.19 286 LEU A O 1
ATOM 2203 N N . SER A 1 287 ? 9.188 -7.039 6.148 1 94.56 287 SER A N 1
ATOM 2204 C CA . SER A 1 287 ? 8.227 -8.109 5.906 1 94.56 287 SER A CA 1
ATOM 2205 C C . SER A 1 287 ? 6.859 -7.543 5.527 1 94.56 287 SER A C 1
ATOM 2207 O O . SER A 1 287 ? 6.273 -7.941 4.52 1 94.56 287 SER A O 1
ATOM 2209 N N . ILE A 1 288 ? 6.414 -6.547 6.215 1 95.75 288 ILE A N 1
ATOM 2210 C CA . ILE A 1 288 ? 5.023 -6.152 6 1 95.75 288 ILE A CA 1
ATOM 2211 C C . ILE A 1 288 ? 4.953 -5.078 4.918 1 95.75 288 ILE A C 1
ATOM 2213 O O . ILE A 1 288 ? 3.869 -4.758 4.426 1 95.75 288 ILE A O 1
ATOM 2217 N N . SER A 1 289 ? 6.188 -4.586 4.492 1 96.75 289 SER A N 1
ATOM 2218 C CA . SER A 1 289 ? 6.203 -3.689 3.34 1 96.75 289 SER A CA 1
ATOM 2219 C C . SER A 1 289 ? 5.625 -4.371 2.104 1 96.75 289 SER A C 1
ATOM 2221 O O . SER A 1 289 ? 5.16 -3.701 1.18 1 96.75 289 SER A O 1
ATOM 2223 N N . ARG A 1 290 ? 5.621 -5.672 2.082 1 96.75 290 ARG A N 1
ATOM 2224 C CA . ARG A 1 290 ? 5.043 -6.473 1.009 1 96.75 290 ARG A CA 1
ATOM 2225 C C . ARG A 1 290 ? 3.6 -6.066 0.736 1 96.75 290 ARG A C 1
ATOM 2227 O O . ARG A 1 290 ? 3.146 -6.098 -0.409 1 96.75 290 ARG A O 1
ATOM 2234 N N . PHE A 1 291 ? 2.918 -5.59 1.727 1 97.81 291 PHE A N 1
ATOM 2235 C CA . PHE A 1 291 ? 1.5 -5.277 1.598 1 97.81 291 PHE A CA 1
ATOM 2236 C C . PHE A 1 291 ? 1.297 -3.793 1.316 1 97.81 291 PHE A C 1
ATOM 2238 O O . PHE A 1 291 ? 0.174 -3.35 1.067 1 97.81 291 PHE A O 1
ATOM 2245 N N . HIS A 1 292 ? 2.363 -2.998 1.392 1 98 292 HIS A N 1
ATOM 2246 C CA . HIS A 1 292 ? 2.406 -1.563 1.134 1 98 292 HIS A CA 1
ATOM 2247 C C . HIS A 1 292 ? 3.375 -1.236 0.002 1 98 292 HIS A C 1
ATOM 2249 O O . HIS A 1 292 ? 4.09 -0.234 0.061 1 98 292 HIS A O 1
ATOM 2255 N N . TRP A 1 293 ? 3.373 -2.082 -0.958 1 97.81 293 TRP A N 1
ATOM 2256 C CA . TRP A 1 293 ? 4.363 -2.08 -2.031 1 97.81 293 TRP A CA 1
ATOM 2257 C C . TRP A 1 293 ? 4.215 -0.84 -2.906 1 97.81 293 TRP A C 1
ATOM 2259 O O . TRP A 1 293 ? 3.215 -0.688 -3.615 1 97.81 293 TRP A O 1
ATOM 2269 N N . PRO A 1 294 ? 5.199 0.049 -2.885 1 98.19 294 PRO A N 1
ATOM 2270 C CA . PRO A 1 294 ? 5.074 1.225 -3.75 1 98.19 294 PRO A CA 1
ATOM 2271 C C . PRO A 1 294 ? 5.211 0.883 -5.23 1 98.19 294 PRO A C 1
ATOM 2273 O O . PRO A 1 294 ? 5.84 -0.119 -5.582 1 98.19 294 PRO A O 1
ATOM 2276 N N . SER A 1 295 ? 4.617 1.714 -6.074 1 98.19 295 SER A N 1
ATOM 2277 C CA . SER A 1 295 ? 4.766 1.578 -7.52 1 98.19 295 SER A CA 1
ATOM 2278 C C . SER A 1 295 ? 6.219 1.756 -7.945 1 98.19 295 SER A C 1
ATOM 2280 O O . SER A 1 295 ? 6.863 2.736 -7.574 1 98.19 295 SER A O 1
ATOM 2282 N N . ASN A 1 296 ? 6.676 0.813 -8.734 1 98.19 296 ASN A N 1
ATOM 2283 C CA . ASN A 1 296 ? 8.055 0.961 -9.195 1 98.19 296 ASN A CA 1
ATOM 2284 C C . ASN A 1 296 ? 8.18 2.07 -10.234 1 98.19 296 ASN A C 1
ATOM 2286 O O . ASN A 1 296 ? 9.266 2.617 -10.438 1 98.19 296 ASN A O 1
ATOM 2290 N N . ILE A 1 297 ? 7.078 2.445 -10.867 1 98.12 297 ILE A N 1
ATOM 2291 C CA . ILE A 1 297 ? 7.078 3.648 -11.695 1 98.12 297 ILE A CA 1
ATOM 2292 C C . ILE A 1 297 ? 7.34 4.871 -10.82 1 98.12 297 ILE A C 1
ATOM 2294 O O . ILE A 1 297 ? 8.188 5.707 -11.148 1 98.12 297 ILE A O 1
ATOM 2298 N N . SER A 1 298 ? 6.633 4.945 -9.711 1 98.31 298 SER A N 1
ATOM 2299 C CA . SER A 1 298 ? 6.844 6.043 -8.766 1 98.31 298 SER A CA 1
ATOM 2300 C C . SER A 1 298 ? 8.266 6.031 -8.211 1 98.31 298 SER A C 1
ATOM 2302 O O . SER A 1 298 ? 8.898 7.078 -8.086 1 98.31 298 SER A O 1
ATOM 2304 N N . CYS A 1 299 ? 8.734 4.84 -7.879 1 98.69 299 CYS A N 1
ATOM 2305 C CA . CYS A 1 299 ? 10.094 4.707 -7.367 1 98.69 299 CYS A CA 1
ATOM 2306 C C . CYS A 1 299 ? 11.109 5.223 -8.383 1 98.69 299 CYS A C 1
ATOM 2308 O O . CYS A 1 299 ? 12.047 5.93 -8.016 1 98.69 299 CYS A O 1
ATOM 2310 N N . SER A 1 300 ? 10.93 4.875 -9.641 1 98.5 300 SER A N 1
ATOM 2311 C CA . SER A 1 300 ? 11.852 5.289 -10.695 1 98.5 300 SER A CA 1
ATOM 2312 C C . SER A 1 300 ? 11.82 6.801 -10.891 1 98.5 300 SER A C 1
ATOM 2314 O O . SER A 1 300 ? 12.867 7.438 -11 1 98.5 300 SER A O 1
ATOM 2316 N N . ILE A 1 301 ? 10.625 7.328 -10.906 1 98.5 301 ILE A N 1
ATOM 2317 C CA . ILE A 1 301 ? 10.477 8.773 -11.055 1 98.5 301 ILE A CA 1
ATOM 2318 C C . ILE A 1 301 ? 11.156 9.484 -9.898 1 98.5 301 ILE A C 1
ATOM 2320 O O . ILE A 1 301 ? 11.938 10.414 -10.109 1 98.5 301 ILE A O 1
ATOM 2324 N N . ALA A 1 302 ? 10.914 9.039 -8.68 1 98.75 302 ALA A N 1
ATOM 2325 C CA . ALA A 1 302 ? 11.508 9.648 -7.492 1 98.75 302 ALA A CA 1
ATOM 2326 C C . ALA A 1 302 ? 13.031 9.539 -7.527 1 98.75 302 ALA A C 1
ATOM 2328 O O . ALA A 1 302 ? 13.734 10.477 -7.137 1 98.75 302 ALA A O 1
ATOM 2329 N N . THR A 1 303 ? 13.508 8.367 -7.988 1 98.75 303 THR A N 1
ATOM 2330 C CA . THR A 1 303 ? 14.953 8.164 -8.078 1 98.75 303 THR A CA 1
ATOM 2331 C C . THR A 1 303 ? 15.594 9.203 -8.984 1 98.75 303 THR A C 1
ATOM 2333 O O . THR A 1 303 ? 16.609 9.812 -8.625 1 98.75 303 THR A O 1
ATOM 2336 N N . ILE A 1 304 ? 14.984 9.398 -10.133 1 98.5 304 ILE A N 1
ATOM 2337 C CA . ILE A 1 304 ? 15.508 10.344 -11.109 1 98.5 304 ILE A CA 1
ATOM 2338 C C . ILE A 1 304 ? 15.477 11.75 -10.531 1 98.5 304 ILE A C 1
ATOM 2340 O O . ILE A 1 304 ? 16.438 12.508 -10.672 1 98.5 304 ILE A O 1
ATOM 2344 N N . ILE A 1 305 ? 14.445 12.125 -9.828 1 98.69 305 ILE A N 1
ATOM 2345 C CA . ILE A 1 305 ? 14.32 13.43 -9.188 1 98.69 305 ILE A CA 1
ATOM 2346 C C . ILE A 1 305 ? 15.406 13.586 -8.125 1 98.69 305 ILE A C 1
ATOM 2348 O O . ILE A 1 305 ? 16.141 14.586 -8.109 1 98.69 305 ILE A O 1
ATOM 2352 N N . LEU A 1 306 ? 15.555 12.578 -7.273 1 98.75 306 LEU A N 1
ATOM 2353 C CA . LEU A 1 306 ? 16.422 12.656 -6.102 1 98.75 306 LEU A CA 1
ATOM 2354 C C . LEU A 1 306 ? 17.891 12.656 -6.516 1 98.75 306 LEU A C 1
ATOM 2356 O O . LEU A 1 306 ? 18.75 13.141 -5.773 1 98.75 306 LEU A O 1
ATOM 2360 N N . GLU A 1 307 ? 18.156 12.164 -7.656 1 98.56 307 GLU A N 1
ATOM 2361 C CA . GLU A 1 307 ? 19.531 12.133 -8.141 1 98.56 307 GLU A CA 1
ATOM 2362 C C . GLU A 1 307 ? 19.922 13.453 -8.812 1 98.56 307 GLU A C 1
ATOM 2364 O O . GLU A 1 307 ? 21.094 13.719 -9.047 1 98.56 307 GLU A O 1
ATOM 2369 N N . ASP A 1 308 ? 18.953 14.258 -9.18 1 98.38 308 ASP A N 1
ATOM 2370 C CA . ASP A 1 308 ? 19.203 15.539 -9.836 1 98.38 308 ASP A CA 1
ATOM 2371 C C . ASP A 1 308 ? 19.344 16.656 -8.812 1 98.38 308 ASP A C 1
ATOM 2373 O O . ASP A 1 308 ? 18.422 17.453 -8.609 1 98.38 308 ASP A O 1
ATOM 2377 N N . GLN A 1 309 ? 20.531 16.828 -8.312 1 97.06 309 GLN A N 1
ATOM 2378 C CA . GLN A 1 309 ? 20.797 17.75 -7.215 1 97.06 309 GLN A CA 1
ATOM 2379 C C . GLN A 1 309 ? 20.547 19.203 -7.637 1 97.06 309 GLN A C 1
ATOM 2381 O O . GLN A 1 309 ? 20.078 20.016 -6.836 1 97.06 309 GLN A O 1
ATOM 2386 N N . SER A 1 310 ? 20.844 19.5 -8.852 1 97.81 310 SER A N 1
ATOM 2387 C CA . SER A 1 310 ? 20.625 20.844 -9.352 1 97.81 310 SER A CA 1
ATOM 2388 C C . SER A 1 310 ? 19.125 21.172 -9.398 1 97.81 310 SER A C 1
ATOM 2390 O O . SER A 1 310 ? 18.719 22.266 -9 1 97.81 310 SER A O 1
ATOM 2392 N N . PHE A 1 311 ? 18.359 20.25 -9.867 1 98.25 311 PHE A N 1
ATOM 2393 C CA . PHE A 1 311 ? 16.922 20.438 -9.906 1 98.25 311 PHE A CA 1
ATOM 2394 C C . PHE A 1 311 ? 16.359 20.625 -8.5 1 98.25 311 PHE A C 1
ATOM 2396 O O . PHE A 1 311 ? 15.531 21.516 -8.266 1 98.25 311 PHE A O 1
ATOM 2403 N N . ILE A 1 312 ? 16.844 19.781 -7.535 1 98.44 312 ILE A N 1
ATOM 2404 C CA . ILE A 1 312 ? 16.328 19.828 -6.168 1 98.44 312 ILE A CA 1
ATOM 2405 C C . ILE A 1 312 ? 16.594 21.219 -5.57 1 98.44 312 ILE A C 1
ATOM 2407 O O . ILE A 1 312 ? 15.695 21.812 -4.98 1 98.44 312 ILE A O 1
ATOM 2411 N N . LYS A 1 313 ? 17.766 21.688 -5.75 1 97.44 313 LYS A N 1
ATOM 2412 C CA . LYS A 1 313 ? 18.125 22.984 -5.188 1 97.44 313 LYS A CA 1
ATOM 2413 C C . LYS A 1 313 ? 17.234 24.094 -5.742 1 97.44 313 LYS A C 1
ATOM 2415 O O . LYS A 1 313 ? 16.703 24.906 -4.984 1 97.44 313 LYS A O 1
ATOM 2420 N N . THR A 1 314 ? 17.062 24.094 -7.059 1 98.06 314 THR A N 1
ATOM 2421 C CA . THR A 1 314 ? 16.234 25.109 -7.703 1 98.06 314 THR A CA 1
ATOM 2422 C C . THR A 1 314 ? 14.766 24.953 -7.305 1 98.06 314 THR A C 1
ATOM 2424 O O . THR A 1 314 ? 14.078 25.938 -7.047 1 98.06 314 THR A O 1
ATOM 2427 N N . PHE A 1 315 ? 14.352 23.75 -7.246 1 98.38 315 PHE A N 1
ATOM 2428 C CA . PHE A 1 315 ? 12.977 23.438 -6.902 1 98.38 315 PHE A CA 1
ATOM 2429 C C . PHE A 1 315 ? 12.648 23.906 -5.488 1 98.38 315 PHE A C 1
ATOM 2431 O O . PHE A 1 315 ? 11.641 24.578 -5.273 1 98.38 315 PHE A O 1
ATOM 2438 N N . VAL A 1 316 ? 13.477 23.562 -4.535 1 97.5 316 VAL A N 1
ATOM 2439 C CA . VAL A 1 316 ? 13.266 23.906 -3.127 1 97.5 316 VAL A CA 1
ATOM 2440 C C . VAL A 1 316 ? 13.312 25.422 -2.941 1 97.5 316 VAL A C 1
ATOM 2442 O O . VAL A 1 316 ? 12.484 25.984 -2.227 1 97.5 316 VAL A O 1
ATOM 2445 N N . ASN A 1 317 ? 14.25 26.062 -3.619 1 97.12 317 ASN A N 1
ATOM 2446 C CA . ASN A 1 317 ? 14.359 27.516 -3.525 1 97.12 317 ASN A CA 1
ATOM 2447 C C . ASN A 1 317 ? 13.109 28.219 -4.059 1 97.12 317 ASN A C 1
ATOM 2449 O O . ASN A 1 317 ? 12.617 29.172 -3.463 1 97.12 317 ASN A O 1
ATOM 2453 N N . GLN A 1 318 ? 12.656 27.719 -5.16 1 98.12 318 GLN A N 1
ATOM 2454 C CA . GLN A 1 318 ? 11.438 28.281 -5.734 1 98.12 318 GLN A CA 1
ATOM 2455 C C . GLN A 1 318 ? 10.242 28.031 -4.82 1 98.12 318 GLN A C 1
ATOM 2457 O O . GLN A 1 318 ? 9.406 28.922 -4.641 1 98.12 318 GLN A O 1
ATOM 2462 N N . SER A 1 319 ? 10.203 26.891 -4.312 1 98.31 319 SER A N 1
ATOM 2463 C CA . SER A 1 319 ? 9.133 26.562 -3.375 1 98.31 319 SER A CA 1
ATOM 2464 C C . SER A 1 319 ? 9.156 27.484 -2.164 1 98.31 319 SER A C 1
ATOM 2466 O O . SER A 1 319 ? 8.109 28 -1.746 1 98.31 319 SER A O 1
ATOM 2468 N N . HIS A 1 320 ? 10.352 27.734 -1.609 1 96.94 320 HIS A N 1
ATOM 2469 C CA . HIS A 1 320 ? 10.5 28.625 -0.458 1 96.94 320 HIS A CA 1
ATOM 2470 C C . HIS A 1 320 ? 9.984 30.016 -0.767 1 96.94 320 HIS A C 1
ATOM 2472 O O . HIS A 1 320 ? 9.25 30.609 0.034 1 96.94 320 HIS A O 1
ATOM 2478 N N . ARG A 1 321 ? 10.32 30.484 -1.876 1 96.81 321 ARG A N 1
ATOM 2479 C CA . ARG A 1 321 ? 9.93 31.828 -2.271 1 96.81 321 ARG A CA 1
ATOM 2480 C C . ARG A 1 321 ? 8.406 31.953 -2.375 1 96.81 321 ARG A C 1
ATOM 2482 O O . ARG A 1 321 ? 7.82 32.906 -1.862 1 96.81 321 ARG A O 1
ATOM 2489 N N . LEU A 1 322 ? 7.824 30.984 -3.025 1 97.81 322 LEU A N 1
ATOM 2490 C CA . LEU A 1 322 ? 6.383 31.031 -3.242 1 97.81 322 LEU A CA 1
ATOM 2491 C C . LEU A 1 322 ? 5.629 30.844 -1.932 1 97.81 322 LEU A C 1
ATOM 2493 O O . LEU A 1 322 ? 4.648 31.547 -1.664 1 97.81 322 LEU A O 1
ATOM 2497 N N . LEU A 1 323 ? 6.098 29.906 -1.132 1 97.62 323 LEU A N 1
ATOM 2498 C CA . LEU A 1 323 ? 5.457 29.672 0.158 1 97.62 323 LEU A CA 1
ATOM 2499 C C . LEU A 1 323 ? 5.562 30.906 1.05 1 97.62 323 LEU A C 1
ATOM 2501 O O . LEU A 1 323 ? 4.594 31.281 1.708 1 97.62 323 LEU A O 1
ATOM 2505 N N . ARG A 1 324 ? 6.703 31.531 1.078 1 95.94 324 ARG A N 1
ATOM 2506 C CA . ARG A 1 324 ? 6.906 32.75 1.865 1 95.94 324 ARG A CA 1
ATOM 2507 C C . ARG A 1 324 ? 5.961 33.844 1.413 1 95.94 324 ARG A C 1
ATOM 2509 O O . ARG A 1 324 ? 5.344 34.531 2.242 1 95.94 324 ARG A O 1
ATOM 2516 N N . SER A 1 325 ? 5.891 34 0.137 1 96.88 325 SER A N 1
ATOM 2517 C CA . SER A 1 325 ? 5.043 35.062 -0.421 1 96.88 325 SER A CA 1
ATOM 2518 C C . SER A 1 325 ? 3.576 34.812 -0.07 1 96.88 325 SER A C 1
ATOM 2520 O O . SER A 1 325 ? 2.875 35.75 0.323 1 96.88 325 SER A O 1
ATOM 2522 N N . HIS A 1 326 ? 3.104 33.625 -0.24 1 97.88 326 HIS A N 1
ATOM 2523 C CA . HIS A 1 326 ? 1.712 33.281 0.05 1 97.88 326 HIS A CA 1
ATOM 2524 C C . HIS A 1 326 ? 1.413 33.438 1.539 1 97.88 326 HIS A C 1
ATOM 2526 O O . HIS A 1 326 ? 0.357 33.938 1.921 1 97.88 326 HIS A O 1
ATOM 2532 N N . ARG A 1 327 ? 2.314 32.969 2.371 1 97.19 327 ARG A N 1
ATOM 2533 C CA . ARG A 1 327 ? 2.131 33.125 3.811 1 97.19 327 ARG A CA 1
ATOM 2534 C C . ARG A 1 327 ? 2.061 34.625 4.199 1 97.19 327 ARG A C 1
ATOM 2536 O O . ARG A 1 327 ? 1.223 35 5.012 1 97.19 327 ARG A O 1
ATOM 2543 N N . HIS A 1 328 ? 2.979 35.344 3.668 1 96.19 328 HIS A N 1
ATOM 2544 C CA . HIS A 1 328 ? 3 36.781 3.947 1 96.19 328 HIS A CA 1
ATOM 2545 C C . HIS A 1 328 ? 1.67 37.438 3.588 1 96.19 328 HIS A C 1
ATOM 2547 O O . HIS A 1 328 ? 1.113 38.188 4.379 1 96.19 328 HIS A O 1
ATOM 2553 N N . PHE A 1 329 ? 1.202 37.125 2.459 1 98.06 329 PHE A N 1
ATOM 2554 C CA . PHE A 1 329 ? -0.082 37.688 2.031 1 98.06 329 PHE A CA 1
ATOM 2555 C C . PHE A 1 329 ? -1.186 37.281 3.008 1 98.06 329 PHE A C 1
ATOM 2557 O O . PHE A 1 329 ? -1.948 38.156 3.461 1 98.06 329 PHE A O 1
ATOM 2564 N N . ALA A 1 330 ? -1.264 36 3.334 1 98.38 330 ALA A N 1
ATOM 2565 C CA . ALA A 1 330 ? -2.316 35.5 4.215 1 98.38 330 ALA A CA 1
ATOM 2566 C C . ALA A 1 330 ? -2.238 36.188 5.59 1 98.38 330 ALA A C 1
ATOM 2568 O O . ALA A 1 330 ? -3.26 36.562 6.156 1 98.38 330 ALA A O 1
ATOM 2569 N N . THR A 1 331 ? -1.07 36.281 6.125 1 97.81 331 THR A N 1
ATOM 2570 C CA . THR A 1 331 ? -0.904 36.844 7.457 1 97.81 331 THR A CA 1
ATOM 2571 C C . THR A 1 331 ? -1.257 38.312 7.465 1 97.81 331 THR A C 1
ATOM 2573 O O . THR A 1 331 ? -1.811 38.844 8.445 1 97.81 331 THR A O 1
ATOM 2576 N N . GLN A 1 332 ? -0.969 39 6.402 1 98.25 332 GLN A N 1
ATOM 2577 C CA . GLN A 1 332 ? -1.336 40.406 6.309 1 98.25 332 GLN A CA 1
ATOM 2578 C C . GLN A 1 332 ? -2.852 40.562 6.316 1 98.25 332 GLN A C 1
ATOM 2580 O O . GLN A 1 332 ? -3.375 41.469 6.98 1 98.25 332 GLN A O 1
ATOM 2585 N N . VAL A 1 333 ? -3.445 39.75 5.551 1 98.56 333 VAL A N 1
ATOM 2586 C CA . VAL A 1 333 ? -4.902 39.781 5.492 1 98.56 333 VAL A CA 1
ATOM 2587 C C . VAL A 1 333 ? -5.488 39.531 6.875 1 98.56 333 VAL A C 1
ATOM 2589 O O . VAL A 1 333 ? -6.387 40.25 7.328 1 98.56 333 VAL A O 1
ATOM 2592 N N . LEU A 1 334 ? -5.027 38.531 7.543 1 98.5 334 LEU A N 1
ATOM 2593 C CA . LEU A 1 334 ? -5.531 38.156 8.859 1 98.5 334 LEU A CA 1
ATOM 2594 C C . LEU A 1 334 ? -5.262 39.281 9.875 1 98.5 334 LEU A C 1
ATOM 2596 O O . LEU A 1 334 ? -6.129 39.594 10.688 1 98.5 334 LEU A O 1
ATOM 2600 N N . MET A 1 335 ? -4.094 39.844 9.828 1 98.25 335 MET A N 1
ATOM 2601 C CA . MET A 1 335 ? -3.732 40.938 10.742 1 98.25 335 MET A CA 1
ATOM 2602 C C . MET A 1 335 ? -4.609 42.156 10.5 1 98.25 335 MET A C 1
ATOM 2604 O O . MET A 1 335 ? -5.051 42.812 11.445 1 98.25 335 MET A O 1
ATOM 2608 N N . GLY A 1 336 ? -4.816 42.406 9.266 1 98.12 336 GLY A N 1
ATOM 2609 C CA . GLY A 1 336 ? -5.676 43.531 8.93 1 98.12 336 GLY A CA 1
ATOM 2610 C C . GLY A 1 336 ? -7.094 43.375 9.453 1 98.12 336 GLY A C 1
ATOM 2611 O O . GLY A 1 336 ? -7.73 44.344 9.82 1 98.12 336 GLY A O 1
ATOM 2612 N N . ALA A 1 337 ? -7.52 42.188 9.508 1 97.88 337 ALA A N 1
ATOM 2613 C CA . ALA A 1 337 ? -8.875 41.906 9.977 1 97.88 337 ALA A CA 1
ATOM 2614 C C . ALA A 1 337 ? -8.875 41.594 11.477 1 97.88 337 ALA A C 1
ATOM 2616 O O . ALA A 1 337 ? -9.93 41.312 12.055 1 97.88 337 ALA A O 1
ATOM 2617 N N . GLU A 1 338 ? -7.73 41.594 12.102 1 97.69 338 GLU A N 1
ATOM 2618 C CA . GLU A 1 338 ? -7.547 41.312 13.523 1 97.69 338 GLU A CA 1
ATOM 2619 C C . GLU A 1 338 ? -8.023 39.906 13.867 1 97.69 338 GLU A C 1
ATOM 2621 O O . GLU A 1 338 ? -8.672 39.719 14.898 1 97.69 338 GLU A O 1
ATOM 2626 N N . ILE A 1 339 ? -7.852 39 12.953 1 98.38 339 ILE A N 1
ATOM 2627 C CA . ILE A 1 339 ? -8.07 37.594 13.227 1 98.38 339 ILE A CA 1
ATOM 2628 C C . ILE A 1 339 ? -6.797 36.969 13.812 1 98.38 339 ILE A C 1
ATOM 2630 O O . ILE A 1 339 ? -5.762 36.938 13.141 1 98.38 339 ILE A O 1
ATOM 2634 N N . PRO A 1 340 ? -6.887 36.531 15.039 1 98.25 340 PRO A N 1
ATOM 2635 C CA . PRO A 1 340 ? -5.68 35.969 15.641 1 98.25 340 PRO A CA 1
ATOM 2636 C C . PRO A 1 340 ? -5.246 34.656 14.984 1 98.25 340 PRO A C 1
ATOM 2638 O O . PRO A 1 340 ? -6.094 33.875 14.539 1 98.25 340 PRO A O 1
ATOM 2641 N N . PHE A 1 341 ? -3.986 34.375 14.922 1 97.75 341 PHE A N 1
ATOM 2642 C CA . PHE A 1 341 ? -3.43 33.094 14.484 1 97.75 341 PHE A CA 1
ATOM 2643 C C . PHE A 1 341 ? -2.172 32.75 15.273 1 97.75 341 PHE A C 1
ATOM 2645 O O . PHE A 1 341 ? -1.562 33.625 15.891 1 97.75 341 PHE A O 1
ATOM 2652 N N . ALA A 1 342 ? -1.812 31.516 15.32 1 96.5 342 ALA A N 1
ATOM 2653 C CA . ALA A 1 342 ? -0.666 31.047 16.094 1 96.5 342 ALA A CA 1
ATOM 2654 C C . ALA A 1 342 ? 0.632 31.656 15.57 1 96.5 342 ALA A C 1
ATOM 2656 O O . ALA A 1 342 ? 0.903 31.625 14.367 1 96.5 342 ALA A O 1
ATOM 2657 N N . PRO A 1 343 ? 1.405 32.219 16.422 1 92.94 343 PRO A N 1
ATOM 2658 C CA . PRO A 1 343 ? 2.646 32.875 16 1 92.94 343 PRO A CA 1
ATOM 2659 C C . PRO A 1 343 ? 3.785 31.875 15.773 1 92.94 343 PRO A C 1
ATOM 2661 O O . PRO A 1 343 ? 3.705 30.719 16.219 1 92.94 343 PRO A O 1
ATOM 2664 N N . GLY A 1 344 ? 4.75 32.25 15.086 1 90.69 344 GLY A N 1
ATOM 2665 C CA . GLY A 1 344 ? 6.023 31.562 15.016 1 90.69 344 GLY A CA 1
ATOM 2666 C C . GLY A 1 344 ? 6.086 30.531 13.898 1 90.69 344 GLY A C 1
ATOM 2667 O O . GLY A 1 344 ? 7.078 29.828 13.766 1 90.69 344 GLY A O 1
ATOM 2668 N N . GLY A 1 345 ? 5.016 30.453 13.125 1 93.12 345 GLY A N 1
ATOM 2669 C CA . GLY A 1 345 ? 5.035 29.5 12.023 1 93.12 345 GLY A CA 1
ATOM 2670 C C . GLY A 1 345 ? 5.992 29.906 10.914 1 93.12 345 GLY A C 1
ATOM 2671 O O . GLY A 1 345 ? 5.922 31.016 10.391 1 93.12 345 GLY A O 1
ATOM 2672 N N . ILE A 1 346 ? 6.945 28.953 10.547 1 93.81 346 ILE A N 1
ATOM 2673 C CA . ILE A 1 346 ? 7.941 29.281 9.531 1 93.81 346 ILE A CA 1
ATOM 2674 C C . ILE A 1 346 ? 8.008 28.141 8.508 1 93.81 346 ILE A C 1
ATOM 2676 O O . ILE A 1 346 ? 8.867 28.156 7.617 1 93.81 346 ILE A O 1
ATOM 2680 N N . ALA A 1 347 ? 7.176 27.125 8.664 1 96.06 347 ALA A N 1
ATOM 2681 C CA . ALA A 1 347 ? 7.273 25.922 7.84 1 96.06 347 ALA A CA 1
ATOM 2682 C C . ALA A 1 347 ? 5.887 25.375 7.492 1 96.06 347 ALA A C 1
ATOM 2684 O O . ALA A 1 347 ? 4.895 25.766 8.117 1 96.06 347 ALA A O 1
ATOM 2685 N N . GLY A 1 348 ? 5.848 24.5 6.531 1 96.5 348 GLY A N 1
ATOM 2686 C CA . GLY A 1 348 ? 4.602 23.891 6.121 1 96.5 348 GLY A CA 1
ATOM 2687 C C . GLY A 1 348 ? 3.744 24.781 5.25 1 96.5 348 GLY A C 1
ATOM 2688 O O . GLY A 1 348 ? 4.238 25.766 4.684 1 96.5 348 GLY A O 1
ATOM 2689 N N . PHE A 1 349 ? 2.475 24.359 5.086 1 97.5 349 PHE A N 1
ATOM 2690 C CA . PHE A 1 349 ? 1.55 25 4.152 1 97.5 349 PHE A CA 1
ATOM 2691 C C . PHE A 1 349 ? 0.386 25.641 4.891 1 97.5 349 PHE A C 1
ATOM 2693 O O . PHE A 1 349 ? -0.705 25.797 4.336 1 97.5 349 PHE A O 1
ATOM 2700 N N . PHE A 1 350 ? 0.499 25.969 6.203 1 96.62 350 PHE A N 1
ATOM 2701 C CA . PHE A 1 350 ? -0.738 26.172 6.945 1 96.62 350 PHE A CA 1
ATOM 2702 C C . PHE A 1 350 ? -0.559 27.266 8 1 96.62 350 PHE A C 1
ATOM 2704 O O . PHE A 1 350 ? 0.559 27.516 8.453 1 96.62 350 PHE A O 1
ATOM 2711 N N . LEU A 1 351 ? -1.611 27.969 8.305 1 98 351 LEU A N 1
ATOM 2712 C CA . LEU A 1 351 ? -1.806 28.859 9.43 1 98 351 LEU A CA 1
ATOM 2713 C C . LEU A 1 351 ? -2.912 28.359 10.352 1 98 351 LEU A C 1
ATOM 2715 O O . LEU A 1 351 ? -3.945 27.875 9.875 1 98 351 LEU A O 1
ATOM 2719 N N . TRP A 1 352 ? -2.617 28.328 11.602 1 98.5 352 TRP A N 1
ATOM 2720 C CA . TRP A 1 352 ? -3.58 27.938 12.633 1 98.5 352 TRP A CA 1
ATOM 2721 C C . TRP A 1 352 ? -4.289 29.172 13.195 1 98.5 352 TRP A C 1
ATOM 2723 O O . TRP A 1 352 ? -3.697 29.938 13.961 1 98.5 352 TRP A O 1
ATOM 2733 N N . ILE A 1 353 ? -5.602 29.375 12.867 1 98.62 353 ILE A N 1
ATOM 2734 C CA . ILE A 1 353 ? -6.238 30.656 13.156 1 98.62 353 ILE A CA 1
ATOM 2735 C C . ILE A 1 353 ? -7.324 30.469 14.211 1 98.62 353 ILE A C 1
ATOM 2737 O O . ILE A 1 353 ? -7.91 29.391 14.328 1 98.62 353 ILE A O 1
ATOM 2741 N N . ASP A 1 354 ? -7.551 31.5 14.961 1 98.5 354 ASP A N 1
ATOM 2742 C CA . ASP A 1 354 ? -8.531 31.5 16.047 1 98.5 354 ASP A CA 1
ATOM 2743 C C . ASP A 1 354 ? -9.82 32.188 15.609 1 98.5 354 ASP A C 1
ATOM 2745 O O . ASP A 1 354 ? -9.836 33.406 15.422 1 98.5 354 ASP A O 1
ATOM 2749 N N . LEU A 1 355 ? -10.883 31.422 15.453 1 98.56 355 LEU A N 1
ATOM 2750 C CA . LEU A 1 355 ? -12.195 31.984 15.133 1 98.56 355 LEU A CA 1
ATOM 2751 C C . LEU A 1 355 ? -13.156 31.797 16.312 1 98.56 355 LEU A C 1
ATOM 2753 O O . LEU A 1 355 ? -14.367 31.734 16.109 1 98.56 355 LEU A O 1
ATOM 2757 N N . SER A 1 356 ? -12.68 31.641 17.484 1 97.75 356 SER A N 1
ATOM 2758 C CA . SER A 1 356 ? -13.5 31.359 18.672 1 97.75 356 SER A CA 1
ATOM 2759 C C . SER A 1 356 ? -14.531 32.469 18.891 1 97.75 356 SER A C 1
ATOM 2761 O O . SER A 1 356 ? -15.609 32.219 19.422 1 97.75 356 SER A O 1
ATOM 2763 N N . LYS A 1 357 ? -14.219 33.656 18.422 1 96.75 357 LYS A N 1
ATOM 2764 C CA . LYS A 1 357 ? -15.148 34.781 18.516 1 96.75 357 LYS A CA 1
ATOM 2765 C C . LYS A 1 357 ? -16.438 34.5 17.75 1 96.75 357 LYS A C 1
ATOM 2767 O O . LYS A 1 357 ? -17.5 35.062 18.078 1 96.75 357 LYS A O 1
ATOM 2772 N N . CYS A 1 358 ? -16.359 33.625 16.844 1 97.88 358 CYS A N 1
ATOM 2773 C CA . CYS A 1 358 ? -17.5 33.375 15.969 1 97.88 358 CYS A CA 1
ATOM 2774 C C . CYS A 1 358 ? -18.328 32.188 16.5 1 97.88 358 CYS A C 1
ATOM 2776 O O . CYS A 1 358 ? -19.344 31.844 15.898 1 97.88 358 CYS A O 1
ATOM 2778 N N . LEU A 1 359 ? -17.938 31.594 17.594 1 98.06 359 LEU A N 1
ATOM 2779 C CA . LEU A 1 359 ? -18.734 30.516 18.188 1 98.06 359 LEU A CA 1
ATOM 2780 C C . LEU A 1 359 ? -20.078 31.047 18.688 1 98.06 359 LEU A C 1
ATOM 2782 O O . LEU A 1 359 ? -20.141 32.125 19.266 1 98.06 359 LEU A O 1
ATOM 2786 N N . ASN A 1 360 ? -21.141 30.312 18.406 1 97.12 360 ASN A N 1
ATOM 2787 C CA . ASN A 1 360 ? -22.469 30.656 18.938 1 97.12 360 ASN A CA 1
ATOM 2788 C C . ASN A 1 360 ? -22.516 30.484 20.453 1 97.12 360 ASN A C 1
ATOM 2790 O O . ASN A 1 360 ? -22.484 29.359 20.953 1 97.12 360 ASN A O 1
ATOM 2794 N N . PRO A 1 361 ? -22.766 31.562 21.109 1 96.56 361 PRO A N 1
ATOM 2795 C CA . PRO A 1 361 ? -22.719 31.469 22.578 1 96.56 361 PRO A CA 1
ATOM 2796 C C . PRO A 1 361 ? -23.828 30.594 23.156 1 96.56 361 PRO A C 1
ATOM 2798 O O . PRO A 1 361 ? -23.641 29.938 24.172 1 96.56 361 PRO A O 1
ATOM 2801 N N . THR A 1 362 ? -24.938 30.625 22.562 1 97.19 362 THR A N 1
ATOM 2802 C CA . THR A 1 362 ? -26.047 29.812 23.016 1 97.19 362 THR A CA 1
ATOM 2803 C C . THR A 1 362 ? -25.719 28.328 22.891 1 97.19 362 THR A C 1
ATOM 2805 O O . THR A 1 362 ? -26 27.531 23.781 1 97.19 362 THR A O 1
ATOM 2808 N N . LEU A 1 363 ? -25.047 27.938 21.812 1 97.56 363 LEU A N 1
ATOM 2809 C CA . LEU A 1 363 ? -24.672 26.547 21.594 1 97.56 363 LEU A CA 1
ATOM 2810 C C . LEU A 1 363 ? -23.562 26.125 22.547 1 97.56 363 LEU A C 1
ATOM 2812 O O . LEU A 1 363 ? -23.531 24.984 23 1 97.56 363 LEU A O 1
ATOM 2816 N N . VAL A 1 364 ? -22.625 27.047 22.812 1 97.56 364 VAL A N 1
ATOM 2817 C CA . VAL A 1 364 ? -21.578 26.766 23.781 1 97.56 364 VAL A CA 1
ATOM 2818 C C . VAL A 1 364 ? -22.188 26.438 25.141 1 97.56 364 VAL A C 1
ATOM 2820 O O . VAL A 1 364 ? -21.797 25.469 25.781 1 97.56 364 VAL A O 1
ATOM 2823 N N . ALA A 1 365 ? -23.203 27.25 25.5 1 97.75 365 ALA A N 1
ATOM 2824 C CA . ALA A 1 365 ? -23.844 27.094 26.812 1 97.75 365 ALA A CA 1
ATOM 2825 C C . ALA A 1 365 ? -24.656 25.797 26.875 1 97.75 365 ALA A C 1
ATOM 2827 O O . ALA A 1 365 ? -24.656 25.109 27.891 1 97.75 365 ALA A O 1
ATOM 2828 N N . ASP A 1 366 ? -25.266 25.562 25.797 1 97.62 366 ASP A N 1
ATOM 2829 C CA . ASP A 1 366 ? -26.234 24.469 25.812 1 97.62 366 ASP A CA 1
ATOM 2830 C C . ASP A 1 366 ? -25.562 23.141 25.516 1 97.62 366 ASP A C 1
ATOM 2832 O O . ASP A 1 366 ? -25.938 22.109 26.109 1 97.62 366 ASP A O 1
ATOM 2836 N N . GLN A 1 367 ? -24.625 23.109 24.609 1 98.12 367 GLN A N 1
ATOM 2837 C CA . GLN A 1 367 ? -24.125 21.844 24.078 1 98.12 367 GLN A CA 1
ATOM 2838 C C . GLN A 1 367 ? -22.609 21.766 24.172 1 98.12 367 GLN A C 1
ATOM 2840 O O . GLN A 1 367 ? -22.016 20.719 23.875 1 98.12 367 GLN A O 1
ATOM 2845 N N . GLY A 1 368 ? -21.953 22.797 24.562 1 97.69 368 GLY A N 1
ATOM 2846 C CA . GLY A 1 368 ? -20.516 22.781 24.734 1 97.69 368 GLY A CA 1
ATOM 2847 C C . GLY A 1 368 ? -19.766 23.406 23.562 1 97.69 368 GLY A C 1
ATOM 2848 O O . GLY A 1 368 ? -20.359 23.625 22.484 1 97.69 368 GLY A O 1
ATOM 2849 N N . GLY A 1 369 ? -18.469 23.703 23.766 1 98.06 369 GLY A N 1
ATOM 2850 C CA . GLY A 1 369 ? -17.641 24.391 22.781 1 98.06 369 GLY A CA 1
ATOM 2851 C C . GLY A 1 369 ? -17.438 23.594 21.5 1 98.06 369 GLY A C 1
ATOM 2852 O O . GLY A 1 369 ? -17.406 24.172 20.422 1 98.06 369 GLY A O 1
ATOM 2853 N N . TRP A 1 370 ? -17.312 22.312 21.594 1 98.5 370 TRP A N 1
ATOM 2854 C CA . TRP A 1 370 ? -17.047 21.484 20.422 1 98.5 370 TRP A CA 1
ATOM 2855 C C . TRP A 1 370 ? -18.266 21.406 19.531 1 98.5 370 TRP A C 1
ATOM 2857 O O . TRP A 1 370 ? -18.156 21.359 18.297 1 98.5 370 TRP A O 1
ATOM 2867 N N . ALA A 1 371 ? -19.406 21.297 20.078 1 98.38 371 ALA A N 1
ATOM 2868 C CA . ALA A 1 371 ? -20.641 21.359 19.297 1 98.38 371 ALA A CA 1
ATOM 2869 C C . ALA A 1 371 ? -20.75 22.688 18.562 1 98.38 371 ALA A C 1
ATOM 2871 O O . ALA A 1 371 ? -21.188 22.734 17.406 1 98.38 371 ALA A O 1
ATOM 2872 N N . ALA A 1 372 ? -20.391 23.75 19.297 1 98.5 372 ALA A N 1
ATOM 2873 C CA . ALA A 1 372 ? -20.406 25.078 18.688 1 98.5 372 ALA A CA 1
ATOM 2874 C C . ALA A 1 372 ? -19.406 25.172 17.531 1 98.5 372 ALA A C 1
ATOM 2876 O O . ALA A 1 372 ? -19.656 25.859 16.547 1 98.5 372 ALA A O 1
ATOM 2877 N N . GLU A 1 373 ? -18.25 24.531 17.703 1 98.69 373 GLU A N 1
ATOM 2878 C CA . GLU A 1 373 ? -17.281 24.516 16.625 1 98.69 373 GLU A CA 1
ATOM 2879 C C . GLU A 1 373 ? -17.812 23.781 15.398 1 98.69 373 GLU A C 1
ATOM 2881 O O . GLU A 1 373 ? -17.562 24.203 14.266 1 98.69 373 GLU A O 1
ATOM 2886 N N . LEU A 1 374 ? -18.484 22.672 15.625 1 98.44 374 LEU A N 1
ATOM 2887 C CA . LEU A 1 374 ? -19.094 21.953 14.508 1 98.44 374 LEU A CA 1
ATOM 2888 C C . LEU A 1 374 ? -20.078 22.844 13.766 1 98.44 374 LEU A C 1
ATOM 2890 O O . LEU A 1 374 ? -20.109 22.859 12.539 1 98.44 374 LEU A O 1
ATOM 2894 N N . ASP A 1 375 ? -20.938 23.531 14.516 1 98.25 375 ASP A N 1
ATOM 2895 C CA . ASP A 1 375 ? -21.859 24.5 13.93 1 98.25 375 ASP A CA 1
ATOM 2896 C C . ASP A 1 375 ? -21.094 25.547 13.109 1 98.25 375 ASP A C 1
ATOM 2898 O O . ASP A 1 375 ? -21.5 25.891 11.992 1 98.25 375 ASP A O 1
ATOM 2902 N N . LEU A 1 376 ? -20.031 26.094 13.688 1 98.38 376 LEU A N 1
ATOM 2903 C CA . LEU A 1 376 ? -19.203 27.078 13 1 98.38 376 LEU A CA 1
ATOM 2904 C C . LEU A 1 376 ? -18.641 26.516 11.703 1 98.38 376 LEU A C 1
ATOM 2906 O O . LEU A 1 376 ? -18.641 27.203 10.672 1 98.38 376 LEU A O 1
ATOM 2910 N N . SER A 1 377 ? -18.125 25.312 11.734 1 98 377 SER A N 1
ATOM 2911 C CA . SER A 1 377 ? -17.625 24.641 10.539 1 98 377 SER A CA 1
ATOM 2912 C C . SER A 1 377 ? -18.703 24.562 9.461 1 98 377 SER A C 1
ATOM 2914 O O . SER A 1 377 ? -18.422 24.781 8.281 1 98 377 SER A O 1
ATOM 2916 N N . ASN A 1 378 ? -19.906 24.203 9.844 1 97.5 378 ASN A N 1
ATOM 2917 C CA . ASN A 1 378 ? -21.016 24.125 8.898 1 97.5 378 ASN A CA 1
ATOM 2918 C C . ASN A 1 378 ? -21.359 25.484 8.297 1 97.5 378 ASN A C 1
ATOM 2920 O O . ASN A 1 378 ? -21.656 25.578 7.109 1 97.5 378 ASN A O 1
ATOM 2924 N N . ARG A 1 379 ? -21.391 26.516 9.094 1 97.62 379 ARG A N 1
ATOM 2925 C CA . ARG A 1 379 ? -21.656 27.859 8.617 1 97.62 379 ARG A CA 1
ATOM 2926 C C . ARG A 1 379 ? -20.578 28.328 7.652 1 97.62 379 ARG A C 1
ATOM 2928 O O . ARG A 1 379 ? -20.875 29 6.66 1 97.62 379 ARG A O 1
ATOM 2935 N N . LEU A 1 380 ? -19.328 28.016 7.98 1 97.56 380 LEU A N 1
ATOM 2936 C CA . LEU A 1 380 ? -18.234 28.359 7.074 1 97.56 380 LEU A CA 1
ATOM 2937 C C . LEU A 1 380 ? -18.391 27.625 5.742 1 97.56 380 LEU A C 1
ATOM 2939 O O . LEU A 1 380 ? -18.156 28.203 4.684 1 97.56 380 LEU A O 1
ATOM 2943 N N . LEU A 1 381 ? -18.781 26.359 5.809 1 96.5 381 LEU A N 1
ATOM 2944 C CA . LEU A 1 381 ? -19.031 25.594 4.586 1 96.5 381 LEU A CA 1
ATOM 2945 C C . LEU A 1 381 ? -20.156 26.219 3.773 1 96.5 381 LEU A C 1
ATOM 2947 O O . LEU A 1 381 ? -20.109 26.234 2.541 1 96.5 381 LEU A O 1
ATOM 2951 N N . GLN A 1 382 ? -21.203 26.719 4.391 1 95.88 382 GLN A N 1
ATOM 2952 C CA . GLN A 1 382 ? -22.328 27.328 3.725 1 95.88 382 GLN A CA 1
ATOM 2953 C C . GLN A 1 382 ? -21.906 28.562 2.936 1 95.88 382 GLN A C 1
ATOM 2955 O O . GLN A 1 382 ? -22.469 28.875 1.884 1 95.88 382 GLN A O 1
ATOM 2960 N N . ILE A 1 383 ? -20.906 29.203 3.443 1 95.69 383 ILE A N 1
ATOM 2961 C CA . ILE A 1 383 ? -20.453 30.391 2.725 1 95.69 383 ILE A CA 1
ATOM 2962 C C . ILE A 1 383 ? -19.312 30.031 1.771 1 95.69 383 ILE A C 1
ATOM 2964 O O . ILE A 1 383 ? -18.641 30.906 1.231 1 95.69 383 ILE A O 1
ATOM 2968 N N . GLY A 1 384 ? -18.984 28.781 1.698 1 96.56 384 GLY A N 1
ATOM 2969 C CA . GLY A 1 384 ? -18.125 28.297 0.638 1 96.56 384 GLY A CA 1
ATOM 2970 C C . GLY A 1 384 ? -16.672 28.125 1.076 1 96.56 384 GLY A C 1
ATOM 2971 O O . GLY A 1 384 ? -15.758 28.281 0.27 1 96.56 384 GLY A O 1
ATOM 2972 N N . VAL A 1 385 ? -16.438 27.922 2.324 1 97.69 385 VAL A N 1
ATOM 2973 C CA . VAL A 1 385 ? -15.078 27.672 2.791 1 97.69 385 VAL A CA 1
ATOM 2974 C C . VAL A 1 385 ? -15.039 26.391 3.604 1 97.69 385 VAL A C 1
ATOM 2976 O O . VAL A 1 385 ? -15.82 26.203 4.547 1 97.69 385 VAL A O 1
ATOM 2979 N N . LYS A 1 386 ? -14.219 25.5 3.246 1 96.44 386 LYS A N 1
ATOM 2980 C CA . LYS A 1 386 ? -13.992 24.266 3.988 1 96.44 386 LYS A CA 1
ATOM 2981 C C . LYS A 1 386 ? -12.602 24.25 4.621 1 96.44 386 LYS A C 1
ATOM 2983 O O . LYS A 1 386 ? -11.602 24.453 3.934 1 96.44 386 LYS A O 1
ATOM 2988 N N . MET A 1 387 ? -12.523 24.062 5.918 1 97.19 387 MET A N 1
ATOM 2989 C CA . MET A 1 387 ? -11.273 24.016 6.664 1 97.19 387 MET A CA 1
ATOM 2990 C C . MET A 1 387 ? -11.266 22.859 7.66 1 97.19 387 MET A C 1
ATOM 2992 O O . MET A 1 387 ? -12.32 22.375 8.055 1 97.19 387 MET A O 1
ATOM 2996 N N . SER A 1 388 ? -10.078 22.422 8.031 1 97.19 388 SER A N 1
ATOM 2997 C CA . SER A 1 388 ? -9.945 21.484 9.141 1 97.19 388 SER A CA 1
ATOM 2998 C C . SER A 1 388 ? -10.102 22.188 10.484 1 97.19 388 SER A C 1
ATOM 3000 O O . SER A 1 388 ? -9.594 23.297 10.672 1 97.19 388 SER A O 1
ATOM 3002 N N . SER A 1 389 ? -10.812 21.562 11.383 1 97.88 389 SER A N 1
ATOM 3003 C CA . SER A 1 389 ? -11.18 22.188 12.656 1 97.88 389 SER A CA 1
ATOM 3004 C C . SER A 1 389 ? -10.242 21.75 13.773 1 97.88 389 SER A C 1
ATOM 3006 O O . SER A 1 389 ? -9.508 20.766 13.633 1 97.88 389 SER A O 1
ATOM 3008 N N . GLY A 1 390 ? -10.336 22.516 14.867 1 98.25 390 GLY A N 1
ATOM 3009 C CA . GLY A 1 390 ? -9.594 22.156 16.062 1 98.25 390 GLY A CA 1
ATOM 3010 C C . GLY A 1 390 ? -9.945 20.797 16.609 1 98.25 390 GLY A C 1
ATOM 3011 O O . GLY A 1 390 ? -9.07 20.047 17.062 1 98.25 390 GLY A O 1
ATOM 3012 N N . TYR A 1 391 ? -11.18 20.438 16.547 1 97.94 391 TYR A N 1
ATOM 3013 C CA . TYR A 1 391 ? -11.625 19.141 17 1 97.94 391 TYR A CA 1
ATOM 3014 C C . TYR A 1 391 ? -10.914 18.016 16.234 1 97.94 391 TYR A C 1
ATOM 3016 O O . TYR A 1 391 ? -10.406 17.078 16.859 1 97.94 391 TYR A O 1
ATOM 3024 N N . ALA A 1 392 ? -10.812 18.172 14.953 1 96.81 392 ALA A N 1
ATOM 3025 C CA . ALA A 1 392 ? -10.195 17.156 14.102 1 96.81 392 ALA A CA 1
ATOM 3026 C C . ALA A 1 392 ? -8.703 17.031 14.398 1 96.81 392 ALA A C 1
ATOM 3028 O O . ALA A 1 392 ? -8.117 15.953 14.242 1 96.81 392 ALA A O 1
ATOM 3029 N N . TYR A 1 393 ? -8.094 18.094 14.875 1 98.25 393 TYR A N 1
ATOM 3030 C CA . TYR A 1 393 ? -6.66 18.109 15.141 1 98.25 393 TYR A CA 1
ATOM 3031 C C . TYR A 1 393 ? -6.375 18 16.625 1 98.25 393 TYR A C 1
ATOM 3033 O O . TYR A 1 393 ? -5.242 18.203 17.078 1 98.25 393 TYR A O 1
ATOM 3041 N N . HIS A 1 394 ? -7.453 17.734 17.391 1 98.06 394 HIS A N 1
ATOM 3042 C CA . HIS A 1 394 ? -7.359 17.484 18.828 1 98.06 394 HIS A CA 1
ATOM 3043 C C . HIS A 1 394 ? -6.793 18.703 19.562 1 98.06 394 HIS A C 1
ATOM 3045 O O . HIS A 1 394 ? -5.883 18.562 20.391 1 98.06 394 HIS A O 1
ATOM 3051 N N . ASN A 1 395 ? -7.277 19.797 19.156 1 98.06 395 ASN A N 1
ATOM 3052 C CA . ASN A 1 395 ? -6.887 21.031 19.844 1 98.06 395 ASN A CA 1
ATOM 3053 C C . ASN A 1 395 ? -7.391 21.047 21.281 1 98.06 395 ASN A C 1
ATOM 3055 O O . ASN A 1 395 ? -8.336 20.328 21.625 1 98.06 395 ASN A O 1
ATOM 3059 N N . GLU A 1 396 ? -6.754 21.812 22.141 1 97.38 396 GLU A N 1
ATOM 3060 C CA . GLU A 1 396 ? -7.121 21.859 23.562 1 97.38 396 GLU A CA 1
ATOM 3061 C C . GLU A 1 396 ? -8.422 22.625 23.766 1 97.38 396 GLU A C 1
ATOM 3063 O O . GLU A 1 396 ? -9.188 22.312 24.688 1 97.38 396 GLU A O 1
ATOM 3068 N N . VAL A 1 397 ? -8.68 23.625 22.891 1 97.31 397 VAL A N 1
ATOM 3069 C CA . VAL A 1 397 ? -9.867 24.453 23.031 1 97.31 397 VAL A CA 1
ATOM 3070 C C . VAL A 1 397 ? -10.57 24.562 21.672 1 97.31 397 VAL A C 1
ATOM 3072 O O . VAL A 1 397 ? -9.938 24.469 20.625 1 97.31 397 VAL A O 1
ATOM 3075 N N . PRO A 1 398 ? -11.891 24.703 21.672 1 98.12 398 PRO A N 1
ATOM 3076 C CA . PRO A 1 398 ? -12.633 24.812 20.406 1 98.12 398 PRO A CA 1
ATOM 3077 C C . PRO A 1 398 ? -12.43 26.172 19.734 1 98.12 398 PRO A C 1
ATOM 3079 O O . PRO A 1 398 ? -12.102 27.156 20.391 1 98.12 398 PRO A O 1
ATOM 3082 N N . GLY A 1 399 ? -12.648 26.172 18.406 1 98.38 399 GLY A N 1
ATOM 3083 C CA . GLY A 1 399 ? -12.766 27.438 17.703 1 98.38 399 GLY A CA 1
ATOM 3084 C C . GLY A 1 399 ? -11.594 27.719 16.781 1 98.38 399 GLY A C 1
ATOM 3085 O O . GLY A 1 399 ? -11.578 28.719 16.078 1 98.38 399 GLY A O 1
ATOM 3086 N N . TRP A 1 400 ? -10.656 26.797 16.719 1 98.44 400 TRP A N 1
ATOM 3087 C CA . TRP A 1 400 ? -9.492 27 15.859 1 98.44 400 TRP A CA 1
ATOM 3088 C C . TRP A 1 400 ? -9.625 26.219 14.562 1 98.44 400 TRP A C 1
ATOM 3090 O O . TRP A 1 400 ? -10.305 25.188 14.523 1 98.44 400 TRP A O 1
ATOM 3100 N N . PHE A 1 401 ? -9.023 26.766 13.469 1 98.69 401 PHE A N 1
ATOM 3101 C CA . PHE A 1 401 ? -9.094 26.156 12.148 1 98.69 401 PHE A CA 1
ATOM 3102 C C . PHE A 1 401 ? -7.773 26.297 11.406 1 98.69 401 PHE A C 1
ATOM 3104 O O . PHE A 1 401 ? -6.996 27.219 11.695 1 98.69 401 PHE A O 1
ATOM 3111 N N . ARG A 1 402 ? -7.527 25.438 10.5 1 98.62 402 ARG A N 1
ATOM 3112 C CA . ARG A 1 402 ? -6.309 25.484 9.703 1 98.62 402 ARG A CA 1
ATOM 3113 C C . ARG A 1 402 ? -6.586 26.062 8.32 1 98.62 402 ARG A C 1
ATOM 3115 O O . ARG A 1 402 ? -7.48 25.594 7.609 1 98.62 402 ARG A O 1
ATOM 3122 N N . ILE A 1 403 ? -5.824 27.047 7.938 1 98 403 ILE A N 1
ATOM 3123 C CA . ILE A 1 403 ? -5.836 27.562 6.574 1 98 403 ILE A CA 1
ATOM 3124 C C . ILE A 1 403 ? -4.641 27.016 5.801 1 98 403 ILE A C 1
ATOM 3126 O O . ILE A 1 403 ? -3.504 27.078 6.273 1 98 403 ILE A O 1
ATOM 3130 N N . ILE A 1 404 ? -4.875 26.453 4.66 1 98.25 404 ILE A N 1
ATOM 3131 C CA . ILE A 1 404 ? -3.805 26.062 3.752 1 98.25 404 ILE A CA 1
ATOM 3132 C C . ILE A 1 404 ? -3.533 27.172 2.75 1 98.25 404 ILE A C 1
ATOM 3134 O O . ILE A 1 404 ? -4.402 27.531 1.952 1 98.25 404 ILE A O 1
ATOM 3138 N N . PHE A 1 405 ? -2.328 27.703 2.762 1 98.12 405 PHE A N 1
ATOM 3139 C CA . PHE A 1 405 ? -2.08 28.859 1.907 1 98.12 405 PHE A CA 1
ATOM 3140 C C . PHE A 1 405 ? -1.283 28.453 0.671 1 98.12 405 PHE A C 1
ATOM 3142 O O . PHE A 1 405 ? -0.994 29.297 -0.185 1 98.12 405 PHE A O 1
ATOM 3149 N N . SER A 1 406 ? -0.89 27.172 0.509 1 98.12 406 SER A N 1
ATOM 3150 C CA . SER A 1 406 ? -0.153 26.688 -0.653 1 98.12 406 SER A CA 1
ATOM 3151 C C . SER A 1 406 ? -1.095 26.344 -1.805 1 98.12 406 SER A C 1
ATOM 3153 O O . SER A 1 406 ? -1.017 25.266 -2.381 1 98.12 406 SER A O 1
ATOM 3155 N N . VAL A 1 407 ? -2.004 27.234 -2.123 1 97.06 407 VAL A N 1
ATOM 3156 C CA . VAL A 1 407 ? -2.943 27.172 -3.238 1 97.06 407 VAL A CA 1
ATOM 3157 C C . VAL A 1 407 ? -2.729 28.359 -4.172 1 97.06 407 VAL A C 1
ATOM 3159 O O . VAL A 1 407 ? -1.939 29.25 -3.875 1 97.06 407 VAL A O 1
ATOM 3162 N N . GLU A 1 408 ? -3.383 28.344 -5.305 1 95.5 408 GLU A N 1
ATOM 3163 C CA . GLU A 1 408 ? -3.293 29.469 -6.223 1 95.5 408 GLU A CA 1
ATOM 3164 C C . GLU A 1 408 ? -3.729 30.766 -5.547 1 95.5 408 GLU A C 1
ATOM 3166 O O . GLU A 1 408 ? -4.645 30.766 -4.719 1 95.5 408 GLU A O 1
ATOM 3171 N N . MET A 1 409 ? -3.18 31.859 -5.988 1 97 409 MET A N 1
ATOM 3172 C CA . MET A 1 409 ? -3.385 33.156 -5.32 1 97 409 MET A CA 1
ATOM 3173 C C . MET A 1 409 ? -4.855 33.531 -5.352 1 97 409 MET A C 1
ATOM 3175 O O . MET A 1 409 ? -5.387 34.062 -4.359 1 97 409 MET A O 1
ATOM 3179 N N . GLU A 1 410 ? -5.523 33.312 -6.461 1 96.44 410 GLU A N 1
ATOM 3180 C CA . GLU A 1 410 ? -6.938 33.656 -6.57 1 96.44 410 GLU A CA 1
ATOM 3181 C C . GLU A 1 410 ? -7.777 32.875 -5.555 1 96.44 410 GLU A C 1
ATOM 3183 O O . GLU A 1 410 ? -8.703 33.438 -4.965 1 96.44 410 GLU A O 1
ATOM 3188 N N . THR A 1 411 ? -7.426 31.641 -5.402 1 96.62 411 THR A N 1
ATOM 3189 C CA . THR A 1 411 ? -8.117 30.797 -4.438 1 96.62 411 THR A CA 1
ATOM 3190 C C . THR A 1 411 ? -7.859 31.281 -3.012 1 96.62 411 THR A C 1
ATOM 3192 O O . THR A 1 411 ? -8.789 31.359 -2.203 1 96.62 411 THR A O 1
ATOM 3195 N N . LEU A 1 412 ? -6.617 31.594 -2.746 1 98 412 LEU A N 1
ATOM 3196 C CA . LEU A 1 412 ? -6.234 32.062 -1.424 1 98 412 LEU A CA 1
ATOM 3197 C C . LEU A 1 412 ? -6.941 33.375 -1.095 1 98 412 LEU A C 1
ATOM 3199 O O . LEU A 1 412 ? -7.5 33.531 -0.006 1 98 412 LEU A O 1
ATOM 3203 N N . GLU A 1 413 ? -6.953 34.281 -2.027 1 98 413 GLU A N 1
ATOM 3204 C CA . GLU A 1 413 ? -7.578 35.594 -1.848 1 98 413 GLU A CA 1
ATOM 3205 C C . GLU A 1 413 ? -9.07 35.438 -1.571 1 98 413 GLU A C 1
ATOM 3207 O O . GLU A 1 413 ? -9.594 36.062 -0.633 1 98 413 GLU A O 1
ATOM 3212 N N . GLU A 1 414 ? -9.719 34.656 -2.395 1 98.12 414 GLU A N 1
ATOM 3213 C CA . GLU A 1 414 ? -11.156 34.5 -2.25 1 98.12 414 GLU A CA 1
ATOM 3214 C C . GLU A 1 414 ? -11.508 33.812 -0.923 1 98.12 414 GLU A C 1
ATOM 3216 O O . GLU A 1 414 ? -12.43 34.25 -0.224 1 98.12 414 GLU A O 1
ATOM 3221 N N . GLY A 1 415 ? -10.773 32.75 -0.599 1 98.31 415 GLY A N 1
ATOM 3222 C CA . GLY A 1 415 ? -11.031 32.062 0.66 1 98.31 415 GLY A CA 1
ATOM 3223 C C . GLY A 1 415 ? -10.867 32.969 1.87 1 98.31 415 GLY A C 1
ATOM 3224 O O . GLY A 1 415 ? -11.719 33 2.758 1 98.31 415 GLY A O 1
ATOM 3225 N N . LEU A 1 416 ? -9.812 33.75 1.896 1 98.56 416 LEU A N 1
ATOM 3226 C CA . LEU A 1 416 ? -9.555 34.656 3.006 1 98.56 416 LEU A CA 1
ATOM 3227 C C . LEU A 1 416 ? -10.609 35.75 3.064 1 98.56 416 LEU A C 1
ATOM 3229 O O . LEU A 1 416 ? -11.039 36.156 4.148 1 98.56 416 LEU A O 1
ATOM 3233 N N . SER A 1 417 ? -11 36.25 1.913 1 98.25 417 SER A N 1
ATOM 3234 C CA . SER A 1 417 ? -12.031 37.281 1.867 1 98.25 417 SER A CA 1
ATOM 3235 C C . SER A 1 417 ? -13.328 36.781 2.496 1 98.25 417 SER A C 1
ATOM 3237 O O . SER A 1 417 ? -13.961 37.5 3.266 1 98.25 417 SER A O 1
ATOM 3239 N N . ARG A 1 418 ? -13.734 35.562 2.195 1 98 418 ARG A N 1
ATOM 3240 C CA . ARG A 1 418 ? -14.953 35 2.76 1 98 418 ARG A CA 1
ATOM 3241 C C . ARG A 1 418 ? -14.836 34.844 4.273 1 98 418 ARG A C 1
ATOM 3243 O O . ARG A 1 418 ? -15.781 35.125 5.004 1 98 418 ARG A O 1
ATOM 3250 N N . ILE A 1 419 ? -13.695 34.438 4.723 1 98.38 419 ILE A N 1
ATOM 3251 C CA . ILE A 1 419 ? -13.461 34.25 6.148 1 98.38 419 ILE A CA 1
ATOM 3252 C C . ILE A 1 419 ? -13.516 35.594 6.871 1 98.38 419 ILE A C 1
ATOM 3254 O O . ILE A 1 419 ? -14.148 35.719 7.922 1 98.38 419 ILE A O 1
ATOM 3258 N N . VAL A 1 420 ? -12.867 36.594 6.316 1 98.31 420 VAL A N 1
ATOM 3259 C CA . VAL A 1 420 ? -12.781 37.906 6.934 1 98.31 420 VAL A CA 1
ATOM 3260 C C . VAL A 1 420 ? -14.18 38.5 7.035 1 98.31 420 VAL A C 1
ATOM 3262 O O . VAL A 1 420 ? -14.562 39.031 8.086 1 98.31 420 VAL A O 1
ATOM 3265 N N . ARG A 1 421 ? -14.953 38.469 5.977 1 97.62 421 ARG A N 1
ATOM 3266 C CA . ARG A 1 421 ? -16.312 39 5.996 1 97.62 421 ARG A CA 1
ATOM 3267 C C . ARG A 1 421 ? -17.156 38.281 7.07 1 97.62 421 ARG A C 1
ATOM 3269 O O . ARG A 1 421 ? -17.906 38.938 7.797 1 97.62 421 ARG A O 1
ATOM 3276 N N . PHE A 1 422 ? -17 37.031 7.051 1 97.69 422 PHE A N 1
ATOM 3277 C CA . PHE A 1 422 ? -17.734 36.219 8.039 1 97.69 422 PHE A CA 1
ATOM 3278 C C . PHE A 1 422 ? -17.344 36.625 9.453 1 97.69 422 PHE A C 1
ATOM 3280 O O . PHE A 1 422 ? -18.203 36.844 10.305 1 97.69 422 PHE A O 1
ATOM 3287 N N . TYR A 1 423 ? -16.047 36.75 9.719 1 97.69 423 TYR A N 1
ATOM 3288 C CA . TYR A 1 423 ? -15.5 37.062 11.039 1 97.69 423 TYR A CA 1
ATOM 3289 C C . TYR A 1 423 ? -15.969 38.438 11.492 1 97.69 423 TYR A C 1
ATOM 3291 O O . TYR A 1 423 ? -16.359 38.625 12.648 1 97.69 423 TYR A O 1
ATOM 3299 N N . LEU A 1 424 ? -15.984 39.406 10.602 1 96.06 424 LEU A N 1
ATOM 3300 C CA . LEU A 1 424 ? -16.344 40.781 10.93 1 96.06 424 LEU A CA 1
ATOM 3301 C C . LEU A 1 424 ? -17.859 40.906 11.148 1 96.06 424 LEU A C 1
ATOM 3303 O O . LEU A 1 424 ? -18.312 41.75 11.914 1 96.06 424 LEU A O 1
ATOM 3307 N N . SER A 1 425 ? -18.594 40.031 10.5 1 93.06 425 SER A N 1
ATOM 3308 C CA . SER A 1 425 ? -20.047 40.062 10.664 1 93.06 425 SER A CA 1
ATOM 3309 C C . SER A 1 425 ? -20.469 39.375 11.953 1 93.06 425 SER A C 1
ATOM 3311 O O . SER A 1 425 ? -21.578 39.594 12.453 1 93.06 425 SER A O 1
ATOM 3313 N N . SER A 1 426 ? -19.844 38.375 12.406 1 84.88 426 SER A N 1
ATOM 3314 C CA . SER A 1 426 ? -20.172 37.625 13.602 1 84.88 426 SER A CA 1
ATOM 3315 C C . SER A 1 426 ? -19.953 38.469 14.859 1 84.88 426 SER A C 1
ATOM 3317 O O . SER A 1 426 ? -20.594 38.219 15.891 1 84.88 426 SER A O 1
ATOM 3319 N N . GLY A 1 427 ? -19.078 39.406 15.031 1 63.19 427 GLY A N 1
ATOM 3320 C CA . GLY A 1 427 ? -18.875 40.25 16.188 1 63.19 427 GLY A CA 1
ATOM 3321 C C . GLY A 1 427 ? -19.938 41.312 16.359 1 63.19 427 GLY A C 1
ATOM 3322 O O . GLY A 1 427 ? -20.031 41.969 17.406 1 63.19 427 GLY A O 1
ATOM 3323 N N . GLY A 1 428 ? -20.625 41.781 15.344 1 48.78 428 GLY A N 1
ATOM 3324 C CA . GLY A 1 428 ? -21.562 42.875 15.508 1 48.78 428 GLY A CA 1
ATOM 3325 C C . GLY A 1 428 ? -22.766 42.531 16.375 1 48.78 428 GLY A C 1
ATOM 3326 O O . GLY A 1 428 ? -23.609 43.375 16.625 1 48.78 428 GLY A O 1
ATOM 3327 N N . SER A 1 429 ? -23.125 41.312 16.438 1 40 429 SER A N 1
ATOM 3328 C CA . SER A 1 429 ? -24.344 41.188 17.234 1 40 429 SER A CA 1
ATOM 3329 C C . SER A 1 429 ? -24.031 41.312 18.734 1 40 429 SER A C 1
ATOM 3331 O O . SER A 1 429 ? -24.781 40.781 19.562 1 40 429 SER A O 1
ATOM 3333 N N . SER A 1 430 ? -22.812 41.719 19.234 1 34.41 430 SER A N 1
ATOM 3334 C CA . SER A 1 430 ? -22.984 42.156 20.625 1 34.41 430 SER A CA 1
ATOM 3335 C C . SER A 1 430 ? -23.562 43.562 20.703 1 34.41 430 SER A C 1
ATOM 3337 O O . SER A 1 430 ? -23.25 44.406 19.859 1 34.41 430 SER A O 1
ATOM 3339 N N . MET B 1 1 ? 11.656 -2.262 22.203 1 89.38 1 MET B N 1
ATOM 3340 C CA . MET B 1 1 ? 11.047 -3.578 22.016 1 89.38 1 MET B CA 1
ATOM 3341 C C . MET B 1 1 ? 9.867 -3.506 21.047 1 89.38 1 MET B C 1
ATOM 3343 O O . MET B 1 1 ? 9.094 -2.551 21.078 1 89.38 1 MET B O 1
ATOM 3347 N N . LEU B 1 2 ? 9.773 -4.527 20.156 1 97.38 2 LEU B N 1
ATOM 3348 C CA . LEU B 1 2 ? 8.656 -4.613 19.219 1 97.38 2 LEU B CA 1
ATOM 3349 C C . LEU B 1 2 ? 7.418 -5.18 19.906 1 97.38 2 LEU B C 1
ATOM 3351 O O . LEU B 1 2 ? 7.508 -5.742 21 1 97.38 2 LEU B O 1
ATOM 3355 N N . SER B 1 3 ? 6.285 -4.93 19.375 1 97.5 3 SER B N 1
ATOM 3356 C CA . SER B 1 3 ? 5.07 -5.637 19.766 1 97.5 3 SER B CA 1
ATOM 3357 C C . SER B 1 3 ? 5.168 -7.125 19.438 1 97.5 3 SER B C 1
ATOM 3359 O O . SER B 1 3 ? 6.086 -7.555 18.75 1 97.5 3 SER B O 1
ATOM 3361 N N . ASN B 1 4 ? 4.203 -7.93 20.016 1 96.19 4 ASN B N 1
ATOM 3362 C CA . ASN B 1 4 ? 4.145 -9.352 19.672 1 96.19 4 ASN B CA 1
ATOM 3363 C C . ASN B 1 4 ? 3.98 -9.555 18.172 1 96.19 4 ASN B C 1
ATOM 3365 O O . ASN B 1 4 ? 4.66 -10.398 17.578 1 96.19 4 ASN B O 1
ATOM 3369 N N . ARG B 1 5 ? 3.129 -8.852 17.516 1 94.56 5 ARG B N 1
ATOM 3370 C CA . ARG B 1 5 ? 2.953 -8.938 16.078 1 94.56 5 ARG B CA 1
ATOM 3371 C C . ARG B 1 5 ? 4.227 -8.516 15.344 1 94.56 5 ARG B C 1
ATOM 3373 O O . ARG B 1 5 ? 4.598 -9.125 14.336 1 94.56 5 ARG B O 1
ATOM 3380 N N . GLY B 1 6 ? 4.824 -7.398 15.938 1 96.94 6 GLY B N 1
ATOM 3381 C CA . GLY B 1 6 ? 6.074 -6.945 15.344 1 96.94 6 GLY B CA 1
ATOM 3382 C C . GLY B 1 6 ? 7.145 -8.023 15.312 1 96.94 6 GLY B C 1
ATOM 3383 O O . GLY B 1 6 ? 7.863 -8.164 14.32 1 96.94 6 GLY B O 1
ATOM 3384 N N . GLU B 1 7 ? 7.215 -8.781 16.391 1 97.56 7 GLU B N 1
ATOM 3385 C CA . GLU B 1 7 ? 8.172 -9.883 16.453 1 97.56 7 GLU B CA 1
ATOM 3386 C C . GLU B 1 7 ? 7.832 -10.961 15.43 1 97.56 7 GLU B C 1
ATOM 3388 O O . GLU B 1 7 ? 8.719 -11.516 14.781 1 97.56 7 GLU B O 1
ATOM 3393 N N . THR B 1 8 ? 6.555 -11.211 15.289 1 96.25 8 THR B N 1
ATOM 3394 C CA . THR B 1 8 ? 6.098 -12.18 14.305 1 96.25 8 THR B CA 1
ATOM 3395 C C . THR B 1 8 ? 6.453 -11.719 12.891 1 96.25 8 THR B C 1
ATOM 3397 O O . THR B 1 8 ? 6.875 -12.523 12.055 1 96.25 8 THR B O 1
ATOM 3400 N N . TYR B 1 9 ? 6.27 -10.438 12.602 1 97.06 9 TYR B N 1
ATOM 3401 C CA . TYR B 1 9 ? 6.617 -9.883 11.297 1 97.06 9 TYR B CA 1
ATOM 3402 C C . TYR B 1 9 ? 8.109 -10.008 11.031 1 97.06 9 TYR B C 1
ATOM 3404 O O . TYR B 1 9 ? 8.523 -10.398 9.938 1 97.06 9 TYR B O 1
ATOM 3412 N N . ALA B 1 10 ? 8.891 -9.719 12.047 1 96.31 10 ALA B N 1
ATOM 3413 C CA . ALA B 1 10 ? 10.336 -9.781 11.898 1 96.31 10 ALA B CA 1
ATOM 3414 C C . ALA B 1 10 ? 10.789 -11.203 11.562 1 96.31 10 ALA B C 1
ATOM 3416 O O . ALA B 1 10 ? 11.773 -11.391 10.844 1 96.31 10 ALA B O 1
ATOM 3417 N N . GLU B 1 11 ? 10.062 -12.172 11.969 1 95.12 11 GLU B N 1
ATOM 3418 C CA . GLU B 1 11 ? 10.438 -13.578 11.789 1 95.12 11 GLU B CA 1
ATOM 3419 C C . GLU B 1 11 ? 9.812 -14.156 10.523 1 95.12 11 GLU B C 1
ATOM 3421 O O . GLU B 1 11 ? 10.203 -15.227 10.062 1 95.12 11 GLU B O 1
ATOM 3426 N N . ALA B 1 12 ? 8.859 -13.484 9.945 1 93.25 12 ALA B N 1
ATOM 3427 C CA . ALA B 1 12 ? 8.086 -14.023 8.82 1 93.25 12 ALA B CA 1
ATOM 3428 C C . ALA B 1 12 ? 8.961 -14.18 7.582 1 93.25 12 ALA B C 1
ATOM 3430 O O . ALA B 1 12 ? 8.711 -15.055 6.746 1 93.25 12 ALA B O 1
ATOM 3431 N N . GLY B 1 13 ? 9.922 -13.281 7.379 1 89.25 13 GLY B N 1
ATOM 3432 C CA . GLY B 1 13 ? 10.891 -13.422 6.301 1 89.25 13 GLY B CA 1
ATOM 3433 C C . GLY B 1 13 ? 10.281 -13.195 4.926 1 89.25 13 GLY B C 1
ATOM 3434 O O . GLY B 1 13 ? 10.75 -13.766 3.936 1 89.25 13 GLY B O 1
ATOM 3435 N N . LEU B 1 14 ? 9.25 -12.398 4.789 1 91 14 LEU B N 1
ATOM 3436 C CA . LEU B 1 14 ? 8.555 -12.203 3.521 1 91 14 LEU B CA 1
ATOM 3437 C C . LEU B 1 14 ? 9.438 -11.461 2.523 1 91 14 LEU B C 1
ATOM 3439 O O . LEU B 1 14 ? 9.156 -11.469 1.321 1 91 14 LEU B O 1
ATOM 3443 N N . ALA B 1 15 ? 10.461 -10.883 2.977 1 88.56 15 ALA B N 1
ATOM 3444 C CA . ALA B 1 15 ? 11.352 -10.133 2.096 1 88.56 15 ALA B CA 1
ATOM 3445 C C . ALA B 1 15 ? 12.578 -10.961 1.713 1 88.56 15 ALA B C 1
ATOM 3447 O O . ALA B 1 15 ? 13.383 -10.539 0.879 1 88.56 15 ALA B O 1
ATOM 3448 N N . ASN B 1 16 ? 12.742 -12.117 2.234 1 85.38 16 ASN B N 1
ATOM 3449 C CA . ASN B 1 16 ? 13.961 -12.898 2.098 1 85.38 16 ASN B CA 1
ATOM 3450 C C . ASN B 1 16 ? 14.281 -13.188 0.635 1 85.38 16 ASN B C 1
ATOM 3452 O O . ASN B 1 16 ? 15.453 -13.203 0.241 1 85.38 16 ASN B O 1
ATOM 3456 N N . GLY B 1 17 ? 13.258 -13.367 -0.118 1 82.94 17 GLY B N 1
ATOM 3457 C CA . GLY B 1 17 ? 13.477 -13.68 -1.522 1 82.94 17 GLY B CA 1
ATOM 3458 C C . GLY B 1 17 ? 14.133 -12.539 -2.287 1 82.94 17 GLY B C 1
ATOM 3459 O O . GLY B 1 17 ? 14.656 -12.75 -3.381 1 82.94 17 GLY B O 1
ATOM 3460 N N . TYR B 1 18 ? 14.125 -11.344 -1.61 1 86.44 18 TYR B N 1
ATOM 3461 C CA . TYR B 1 18 ? 14.672 -10.172 -2.283 1 86.44 18 TYR B CA 1
ATOM 3462 C C . TYR B 1 18 ? 15.992 -9.75 -1.66 1 86.44 18 TYR B C 1
ATOM 3464 O O . TYR B 1 18 ? 16.719 -8.914 -2.215 1 86.44 18 TYR B O 1
ATOM 3472 N N . LEU B 1 19 ? 16.312 -10.133 -0.262 1 80.38 19 LEU B N 1
ATOM 3473 C CA . LEU B 1 19 ? 17.453 -9.664 0.523 1 80.38 19 LEU B CA 1
ATOM 3474 C C . LEU B 1 19 ? 18.641 -10.602 0.368 1 80.38 19 LEU B C 1
ATOM 3476 O O . LEU B 1 19 ? 19.781 -10.211 0.61 1 80.38 19 LEU B O 1
ATOM 3480 N N . GLY B 1 20 ? 19 -11.266 -0.459 1 66.56 20 GLY B N 1
ATOM 3481 C CA . GLY B 1 20 ? 20.125 -12.195 -0.542 1 66.56 20 GLY B CA 1
ATOM 3482 C C . GLY B 1 20 ? 20.984 -11.977 -1.768 1 66.56 20 GLY B C 1
ATOM 3483 O O . GLY B 1 20 ? 20.656 -11.172 -2.637 1 66.56 20 GLY B O 1
ATOM 3484 N N . HIS B 1 21 ? 22.266 -12.398 -1.526 1 64.62 21 HIS B N 1
ATOM 3485 C CA . HIS B 1 21 ? 23.266 -12.328 -2.59 1 6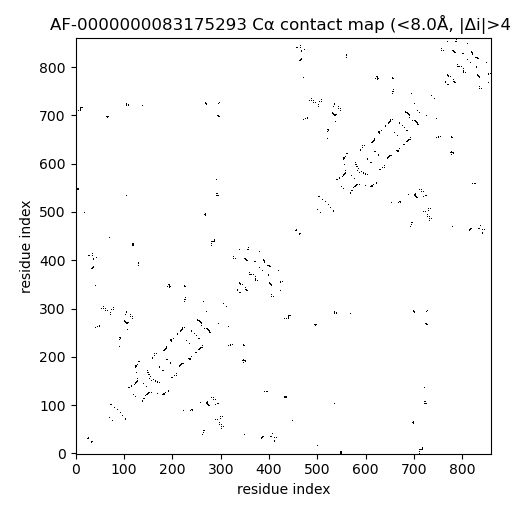4.62 21 HIS B CA 1
ATOM 3486 C C . HIS B 1 21 ? 22.781 -13.039 -3.85 1 64.62 21 HIS B C 1
ATOM 3488 O O . HIS B 1 21 ? 22.453 -14.227 -3.811 1 64.62 21 HIS B O 1
ATOM 3494 N N . LEU B 1 22 ? 22.297 -12.188 -4.691 1 62.59 22 LEU B N 1
ATOM 3495 C CA . LEU B 1 22 ? 21.797 -12.695 -5.965 1 62.59 22 LEU B CA 1
ATOM 3496 C C . LEU B 1 22 ? 22.938 -13.242 -6.816 1 62.59 22 LEU B C 1
ATOM 3498 O O . LEU B 1 22 ? 23.969 -12.594 -6.977 1 62.59 22 LEU B O 1
ATOM 3502 N N . LYS B 1 23 ? 22.906 -14.508 -6.953 1 74.88 23 LYS B N 1
ATOM 3503 C CA . LYS B 1 23 ? 23.781 -14.953 -8.039 1 74.88 23 LYS B CA 1
ATOM 3504 C C . LYS B 1 23 ? 23.578 -14.102 -9.289 1 74.88 23 LYS B C 1
ATOM 3506 O O . LYS B 1 23 ? 22.5 -13.547 -9.508 1 74.88 23 LYS B O 1
ATOM 3511 N N . ALA B 1 24 ? 24.688 -14.039 -10.031 1 82.25 24 ALA B N 1
ATOM 3512 C CA . ALA B 1 24 ? 24.656 -13.227 -11.242 1 82.25 24 ALA B CA 1
ATOM 3513 C C . ALA B 1 24 ? 23.578 -13.734 -12.203 1 82.25 24 ALA B C 1
ATOM 3515 O O . ALA B 1 24 ? 23.469 -14.938 -12.43 1 82.25 24 ALA B O 1
ATOM 3516 N N . PRO B 1 25 ? 22.75 -12.828 -12.656 1 88.06 25 PRO B N 1
ATOM 3517 C CA . PRO B 1 25 ? 21.734 -13.234 -13.633 1 88.06 25 PRO B CA 1
ATOM 3518 C C . PRO B 1 25 ? 22.344 -13.742 -14.938 1 88.06 25 PRO B C 1
ATOM 3520 O O . PRO B 1 25 ? 23.484 -13.398 -15.266 1 88.06 25 PRO B O 1
ATOM 3523 N N . PHE B 1 26 ? 21.641 -14.484 -15.648 1 91.31 26 PHE B N 1
ATOM 3524 C CA . PHE B 1 26 ? 22.031 -15.07 -16.922 1 91.31 26 PHE B CA 1
ATOM 3525 C C . PHE B 1 26 ? 22.484 -13.984 -17.891 1 91.31 26 PHE B C 1
ATOM 3527 O O . PHE B 1 26 ? 21.828 -12.961 -18.062 1 91.31 26 PHE B O 1
ATOM 3534 N N . ASN B 1 27 ? 23.688 -14.18 -18.406 1 91.25 27 ASN B N 1
ATOM 3535 C CA . ASN B 1 27 ? 24.25 -13.359 -19.469 1 91.25 27 ASN B CA 1
ATOM 3536 C C . ASN B 1 27 ? 24.188 -14.062 -20.812 1 91.25 27 ASN B C 1
ATOM 3538 O O . ASN B 1 27 ? 24.812 -15.109 -21.016 1 91.25 27 ASN B O 1
ATOM 3542 N N . LYS B 1 28 ? 23.656 -13.461 -21.766 1 89.31 28 LYS B N 1
ATOM 3543 C CA . LYS B 1 28 ? 23.391 -14.102 -23.047 1 89.31 28 LYS B CA 1
ATOM 3544 C C . LYS B 1 28 ? 24.672 -14.266 -23.859 1 89.31 28 LYS B C 1
ATOM 3546 O O . LYS B 1 28 ? 24.781 -15.156 -24.703 1 89.31 28 LYS B O 1
ATOM 3551 N N . GLU B 1 29 ? 25.625 -13.5 -23.547 1 90.75 29 GLU B N 1
ATOM 3552 C CA . GLU B 1 29 ? 26.859 -13.5 -24.328 1 90.75 29 GLU B CA 1
ATOM 3553 C C . GLU B 1 29 ? 27.75 -14.672 -23.938 1 90.75 29 GLU B C 1
ATOM 3555 O O . GLU B 1 29 ? 28.266 -15.383 -24.797 1 90.75 29 GLU B O 1
ATOM 3560 N N . ASN B 1 30 ? 27.906 -14.867 -22.672 1 91.06 30 ASN B N 1
ATOM 3561 C CA . ASN B 1 30 ? 28.812 -15.914 -22.234 1 91.06 30 ASN B CA 1
ATOM 3562 C C . ASN B 1 30 ? 28.078 -17.109 -21.641 1 91.06 30 ASN B C 1
ATOM 3564 O O . ASN B 1 30 ? 28.688 -18.109 -21.266 1 91.06 30 ASN B O 1
ATOM 3568 N N . LYS B 1 31 ? 26.75 -16.969 -21.547 1 90 31 LYS B N 1
ATOM 3569 C CA . LYS B 1 31 ? 25.844 -18.031 -21.094 1 90 31 LYS B CA 1
ATOM 3570 C C . LYS B 1 31 ? 26.156 -18.422 -19.641 1 90 31 LYS B C 1
ATOM 3572 O O . LYS B 1 31 ? 25.906 -19.562 -19.25 1 90 31 LYS B O 1
ATOM 3577 N N . GLU B 1 32 ? 26.719 -17.484 -18.938 1 92.56 32 GLU B N 1
ATOM 3578 C CA . GLU B 1 32 ? 26.969 -17.688 -17.516 1 92.56 32 GLU B CA 1
ATOM 3579 C C . GLU B 1 32 ? 25.875 -17.078 -16.656 1 92.56 32 GLU B C 1
ATOM 3581 O O . GLU B 1 32 ? 25 -16.375 -17.172 1 92.56 32 GLU B O 1
ATOM 3586 N N . GLY B 1 33 ? 25.828 -17.484 -15.461 1 94.81 33 GLY B N 1
ATOM 3587 C CA . GLY B 1 33 ? 24.859 -16.938 -14.531 1 94.81 33 GLY B CA 1
ATOM 3588 C C . GLY B 1 33 ? 23.625 -17.797 -14.383 1 94.81 33 GLY B C 1
ATOM 3589 O O . GLY B 1 33 ? 23.578 -18.922 -14.914 1 94.81 33 GLY B O 1
ATOM 3590 N N . VAL B 1 34 ? 22.672 -17.312 -13.625 1 96.19 34 VAL B N 1
ATOM 3591 C CA . VAL B 1 34 ? 21.5 -18.109 -13.25 1 96.19 34 VAL B CA 1
ATOM 3592 C C . VAL B 1 34 ? 20.297 -17.703 -14.109 1 96.19 34 VAL B C 1
ATOM 3594 O O . VAL B 1 34 ? 19.969 -16.516 -14.203 1 96.19 34 VAL B O 1
ATOM 3597 N N . VAL B 1 35 ? 19.75 -18.656 -14.805 1 96.69 35 VAL B N 1
ATOM 3598 C CA . VAL B 1 35 ? 18.453 -18.484 -15.43 1 96.69 35 VAL B CA 1
ATOM 3599 C C . VAL B 1 35 ? 17.344 -18.609 -14.383 1 96.69 35 VAL B C 1
ATOM 3601 O O . VAL B 1 35 ? 17.172 -19.688 -13.789 1 96.69 35 VAL B O 1
ATOM 3604 N N . SER B 1 36 ? 16.609 -17.531 -14.211 1 94.31 36 SER B N 1
ATOM 3605 C CA . SER B 1 36 ? 15.57 -17.562 -13.195 1 94.31 36 SER B CA 1
ATOM 3606 C C . SER B 1 36 ? 14.195 -17.781 -13.828 1 94.31 36 SER B C 1
ATOM 3608 O O . SER B 1 36 ? 13.758 -16.984 -14.656 1 94.31 36 SER B O 1
ATOM 3610 N N . PHE B 1 37 ? 13.547 -18.844 -13.406 1 96.12 37 PHE B N 1
ATOM 3611 C CA . PHE B 1 37 ? 12.156 -19.109 -13.766 1 96.12 37 PHE B CA 1
ATOM 3612 C C . PHE B 1 37 ? 11.242 -18.906 -12.562 1 96.12 37 PHE B C 1
ATOM 3614 O O . PHE B 1 37 ? 10.195 -19.547 -12.453 1 96.12 37 PHE B O 1
ATOM 3621 N N . SER B 1 38 ? 11.586 -17.984 -11.672 1 89.56 38 SER B N 1
ATOM 3622 C CA . SER B 1 38 ? 10.906 -17.906 -10.383 1 89.56 38 SER B CA 1
ATOM 3623 C C . SER B 1 38 ? 9.75 -16.906 -10.43 1 89.56 38 SER B C 1
ATOM 3625 O O . SER B 1 38 ? 8.742 -17.094 -9.742 1 89.56 38 SER B O 1
ATOM 3627 N N . ASN B 1 39 ? 9.82 -15.852 -11.156 1 90.12 39 ASN B N 1
ATOM 3628 C CA . ASN B 1 39 ? 8.812 -14.797 -11.125 1 90.12 39 ASN B CA 1
ATOM 3629 C C . ASN B 1 39 ? 7.902 -14.867 -12.352 1 90.12 39 ASN B C 1
ATOM 3631 O O . ASN B 1 39 ? 8.375 -14.844 -13.484 1 90.12 39 ASN B O 1
ATOM 3635 N N . ALA B 1 40 ? 6.672 -14.914 -12.031 1 94.56 40 ALA B N 1
ATOM 3636 C CA . ALA B 1 40 ? 5.688 -14.961 -13.109 1 94.56 40 ALA B CA 1
ATOM 3637 C C . ALA B 1 40 ? 5.383 -13.562 -13.641 1 94.56 40 ALA B C 1
ATOM 3639 O O . ALA B 1 40 ? 4.445 -12.906 -13.18 1 94.56 40 ALA B O 1
ATOM 3640 N N . GLU B 1 41 ? 6.133 -13.117 -14.617 1 96.25 41 GLU B N 1
ATOM 3641 C CA . GLU B 1 41 ? 5.922 -11.852 -15.312 1 96.25 41 GLU B CA 1
ATOM 3642 C C . GLU B 1 41 ? 5.902 -12.055 -16.828 1 96.25 41 GLU B C 1
ATOM 3644 O O . GLU B 1 41 ? 6.551 -12.961 -17.344 1 96.25 41 GLU B O 1
ATOM 3649 N N . ASN B 1 42 ? 5.188 -11.273 -17.5 1 97.38 42 ASN B N 1
ATOM 3650 C CA . ASN B 1 42 ? 5.141 -11.328 -18.953 1 97.38 42 ASN B CA 1
ATOM 3651 C C . ASN B 1 42 ? 6.234 -10.461 -19.578 1 97.38 42 ASN B C 1
ATOM 3653 O O . ASN B 1 42 ? 5.941 -9.438 -20.203 1 97.38 42 ASN B O 1
ATOM 3657 N N . PHE B 1 43 ? 7.426 -10.953 -19.609 1 97.19 43 PHE B N 1
ATOM 3658 C CA . PHE B 1 43 ? 8.57 -10.203 -20.109 1 97.19 43 PHE B CA 1
ATOM 3659 C C . PHE B 1 43 ? 8.492 -10.023 -21.609 1 97.19 43 PHE B C 1
ATOM 3661 O O . PHE B 1 43 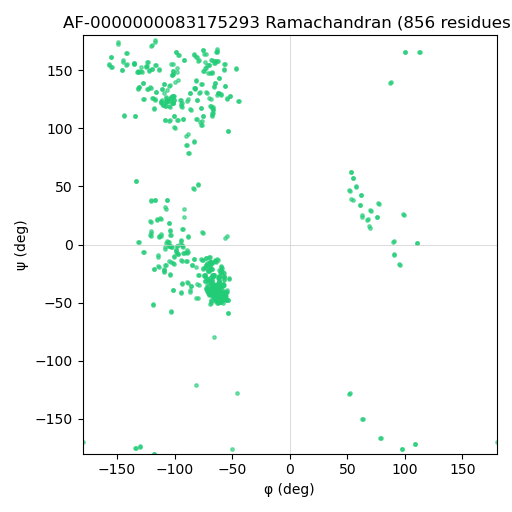? 9.164 -9.156 -22.188 1 97.19 43 PHE B O 1
ATOM 3668 N N . LEU B 1 44 ? 7.648 -10.805 -22.234 1 97.69 44 LEU B N 1
ATOM 3669 C CA . LEU B 1 44 ? 7.539 -10.781 -23.703 1 97.69 44 LEU B CA 1
ATOM 3670 C C . LEU B 1 44 ? 6.891 -9.492 -24.172 1 97.69 44 LEU B C 1
ATOM 3672 O O . LEU B 1 44 ? 7.09 -9.078 -25.312 1 97.69 44 LEU B O 1
ATOM 3676 N N . MET B 1 45 ? 6.148 -8.867 -23.266 1 98.12 45 MET B N 1
ATOM 3677 C CA . MET B 1 45 ? 5.355 -7.719 -23.688 1 98.12 45 MET B CA 1
ATOM 3678 C C . MET B 1 45 ? 5.867 -6.438 -23.047 1 98.12 45 MET B C 1
ATOM 3680 O O . MET B 1 45 ? 5.273 -5.371 -23.219 1 98.12 45 MET B O 1
ATOM 3684 N N . GLN B 1 46 ? 6.941 -6.445 -22.359 1 96.88 46 GLN B N 1
ATOM 3685 C CA . GLN B 1 46 ? 7.422 -5.32 -21.562 1 96.88 46 GLN B CA 1
ATOM 3686 C C . GLN B 1 46 ? 7.797 -4.137 -22.453 1 96.88 46 GLN B C 1
ATOM 3688 O O . GLN B 1 46 ? 7.52 -2.986 -22.109 1 96.88 46 GLN B O 1
ATOM 3693 N N . ASP B 1 47 ? 8.422 -4.434 -23.609 1 97.69 47 ASP B N 1
ATOM 3694 C CA . ASP B 1 47 ? 8.828 -3.344 -24.484 1 97.69 47 ASP B CA 1
ATOM 3695 C C . ASP B 1 47 ? 7.617 -2.621 -25.078 1 97.69 47 ASP B C 1
ATOM 3697 O O . ASP B 1 47 ? 7.633 -1.396 -25.219 1 97.69 47 ASP B O 1
ATOM 3701 N N . VAL B 1 48 ? 6.633 -3.424 -25.375 1 98.44 48 VAL B N 1
ATOM 3702 C CA . VAL B 1 48 ? 5.43 -2.854 -25.984 1 98.44 48 VAL B CA 1
ATOM 3703 C C . VAL B 1 48 ? 4.754 -1.914 -24.984 1 98.44 48 VAL B C 1
ATOM 3705 O O . VAL B 1 48 ? 4.406 -0.782 -25.328 1 98.44 48 VAL B O 1
ATOM 3708 N N . ILE B 1 49 ? 4.602 -2.35 -23.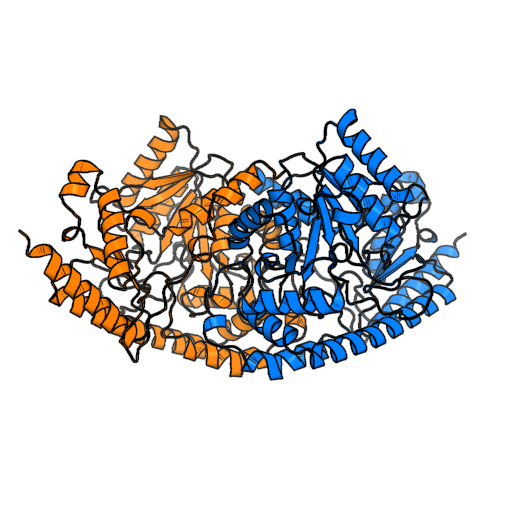781 1 98.56 49 ILE B N 1
ATOM 3709 C CA . ILE B 1 49 ? 3.896 -1.552 -22.781 1 98.56 49 ILE B CA 1
ATOM 3710 C C . ILE B 1 49 ? 4.766 -0.372 -22.359 1 98.56 49 ILE B C 1
ATOM 3712 O O . ILE B 1 49 ? 4.258 0.719 -22.094 1 98.56 49 ILE B O 1
ATOM 3716 N N . LEU B 1 50 ? 6.078 -0.571 -22.234 1 98.31 50 LEU B N 1
ATOM 3717 C CA . LEU B 1 50 ? 6.98 0.521 -21.875 1 98.31 50 LEU B CA 1
ATOM 3718 C C . LEU B 1 50 ? 6.91 1.637 -22.922 1 98.31 50 LEU B C 1
ATOM 3720 O O . LEU B 1 50 ? 6.852 2.816 -22.562 1 98.31 50 LEU B O 1
ATOM 3724 N N . ASP B 1 51 ? 6.926 1.235 -24.156 1 98.06 51 ASP B N 1
ATOM 3725 C CA . ASP B 1 51 ? 6.84 2.217 -25.234 1 98.06 51 ASP B CA 1
ATOM 3726 C C . ASP B 1 51 ? 5.527 2.994 -25.172 1 98.06 51 ASP B C 1
ATOM 3728 O O . ASP B 1 51 ? 5.516 4.215 -25.328 1 98.06 51 ASP B O 1
ATOM 3732 N N . TYR B 1 52 ? 4.453 2.309 -24.938 1 98.25 52 TYR B N 1
ATOM 3733 C CA . TYR B 1 52 ? 3.152 2.957 -24.797 1 98.25 52 TYR B CA 1
ATOM 3734 C C . TYR B 1 52 ? 3.158 3.953 -23.656 1 98.25 52 TYR B C 1
ATOM 3736 O O . TYR B 1 52 ? 2.643 5.066 -23.781 1 98.25 52 TYR B O 1
ATOM 3744 N N . ILE B 1 53 ? 3.729 3.6 -22.5 1 98 53 ILE B N 1
ATOM 3745 C CA . ILE B 1 53 ? 3.752 4.445 -21.312 1 98 53 ILE B CA 1
ATOM 3746 C C . ILE B 1 53 ? 4.594 5.691 -21.578 1 98 53 ILE B C 1
ATOM 3748 O O . ILE B 1 53 ? 4.168 6.812 -21.281 1 98 53 ILE B O 1
ATOM 3752 N N . ARG B 1 54 ? 5.734 5.516 -22.203 1 96.62 54 ARG B N 1
ATOM 3753 C CA . ARG B 1 54 ? 6.648 6.621 -22.453 1 96.62 54 ARG B CA 1
ATOM 3754 C C . ARG B 1 54 ? 6.066 7.598 -23.469 1 96.62 54 ARG B C 1
ATOM 3756 O O . ARG B 1 54 ? 6.215 8.812 -23.328 1 96.62 54 ARG B O 1
ATOM 3763 N N . THR B 1 55 ? 5.301 7.094 -24.453 1 95.06 55 THR B N 1
ATOM 3764 C CA . THR B 1 55 ? 4.957 7.918 -25.609 1 95.06 55 THR B CA 1
ATOM 3765 C C . THR B 1 55 ? 3.518 8.406 -25.516 1 95.06 55 THR B C 1
ATOM 3767 O O . THR B 1 55 ? 3.17 9.445 -26.078 1 95.06 55 THR B O 1
ATOM 3770 N N . ARG B 1 56 ? 2.699 7.668 -24.812 1 95.5 56 ARG B N 1
ATOM 3771 C CA . ARG B 1 56 ? 1.283 8.016 -24.797 1 95.5 56 ARG B CA 1
ATOM 3772 C C . ARG B 1 56 ? 0.814 8.344 -23.391 1 95.5 56 ARG B C 1
ATOM 3774 O O . ARG B 1 56 ? 0.333 9.445 -23.125 1 95.5 56 ARG B O 1
ATOM 3781 N N . ALA B 1 57 ? 1.078 7.5 -22.484 1 96.5 57 ALA B N 1
ATOM 3782 C CA . ALA B 1 57 ? 0.518 7.668 -21.141 1 96.5 57 ALA B CA 1
ATOM 3783 C C . ALA B 1 57 ? 1.174 8.844 -20.422 1 96.5 57 ALA B C 1
ATOM 3785 O O . ALA B 1 57 ? 0.503 9.594 -19.703 1 96.5 57 ALA B O 1
ATOM 3786 N N . ALA B 1 58 ? 2.492 8.992 -20.547 1 94.69 58 ALA B N 1
ATOM 3787 C CA . ALA B 1 58 ? 3.236 10.023 -19.828 1 94.69 58 ALA B CA 1
ATOM 3788 C C . ALA B 1 58 ? 2.725 11.414 -20.172 1 94.69 58 ALA B C 1
ATOM 3790 O O . ALA B 1 58 ? 2.611 12.281 -19.297 1 94.69 58 ALA B O 1
ATOM 3791 N N . SER B 1 59 ? 2.445 11.672 -21.406 1 93.56 59 SER B N 1
ATOM 3792 C CA . SER B 1 59 ? 1.98 12.984 -21.844 1 93.56 59 SER B CA 1
ATOM 3793 C C . SER B 1 59 ? 0.575 13.281 -21.328 1 93.56 59 SER B C 1
ATOM 3795 O O . SER B 1 59 ? 0.161 14.438 -21.25 1 93.56 59 SER B O 1
ATOM 3797 N N . GLY B 1 60 ? -0.136 12.242 -20.953 1 94.19 60 GLY B N 1
ATOM 3798 C CA . GLY B 1 60 ? -1.503 12.391 -20.484 1 94.19 60 GLY B CA 1
ATOM 3799 C C . GLY B 1 60 ? -1.594 12.625 -18.984 1 94.19 60 GLY B C 1
ATOM 3800 O O . GLY B 1 60 ? -2.674 12.906 -18.469 1 94.19 60 GLY B O 1
ATOM 3801 N N . LEU B 1 61 ? -0.438 12.555 -18.297 1 97 61 LEU B N 1
ATOM 3802 C CA . LEU B 1 61 ? -0.431 12.859 -16.875 1 97 61 LEU B CA 1
ATOM 3803 C C . LEU B 1 61 ? -0.795 14.32 -16.625 1 97 61 LEU B C 1
ATOM 3805 O O . LEU B 1 61 ? -0.389 15.203 -17.391 1 97 61 LEU B O 1
ATOM 3809 N N . ASP B 1 62 ? -1.591 14.602 -15.633 1 97.06 62 ASP B N 1
ATOM 3810 C CA . ASP B 1 62 ? -1.966 15.961 -15.273 1 97.06 62 ASP B CA 1
ATOM 3811 C C . ASP B 1 62 ? -1.765 16.219 -13.781 1 97.06 62 ASP B C 1
ATOM 3813 O O . ASP B 1 62 ? -1.201 15.375 -13.078 1 97.06 62 ASP B O 1
ATOM 3817 N N . ARG B 1 63 ? -2.182 17.344 -13.289 1 95.75 63 ARG B N 1
ATOM 3818 C CA . ARG B 1 63 ? -1.94 17.766 -11.914 1 95.75 63 ARG B CA 1
ATOM 3819 C C . ARG B 1 63 ? -2.566 16.797 -10.922 1 95.75 63 ARG B C 1
ATOM 3821 O O . ARG B 1 63 ? -2.02 16.562 -9.844 1 95.75 63 ARG B O 1
ATOM 3828 N N . THR B 1 64 ? -3.672 16.234 -11.266 1 95.19 64 THR B N 1
ATOM 3829 C CA . THR B 1 64 ?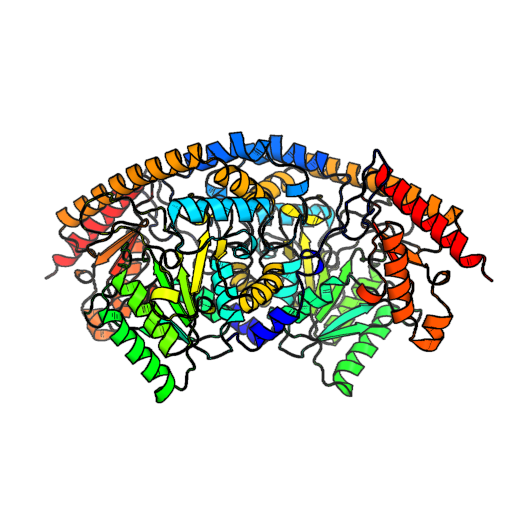 -4.363 15.352 -10.328 1 95.19 64 THR B CA 1
ATOM 3830 C C . THR B 1 64 ? -3.539 14.094 -10.062 1 95.19 64 THR B C 1
ATOM 3832 O O . THR B 1 64 ? -3.639 13.492 -8.992 1 95.19 64 THR B O 1
ATOM 3835 N N . SER B 1 65 ? -2.676 13.695 -11.031 1 97.06 65 SER B N 1
ATOM 3836 C CA . SER B 1 65 ? -1.823 12.516 -10.875 1 97.06 65 SER B CA 1
ATOM 3837 C C . SER B 1 65 ? -0.826 12.711 -9.734 1 97.06 65 SER B C 1
ATOM 3839 O O . SER B 1 65 ? -0.242 11.734 -9.25 1 97.06 65 SER B O 1
ATOM 3841 N N . LEU B 1 66 ? -0.668 13.922 -9.312 1 97.38 66 LEU B N 1
ATOM 3842 C CA . LEU B 1 66 ? 0.352 14.234 -8.32 1 97.38 66 LEU B CA 1
ATOM 3843 C C . LEU B 1 66 ? -0.276 14.469 -6.945 1 97.38 66 LEU B C 1
ATOM 3845 O O . LEU B 1 66 ? 0.43 14.734 -5.973 1 97.38 66 LEU B O 1
ATOM 3849 N N . THR B 1 67 ? -1.584 14.32 -6.805 1 96.69 67 THR B N 1
ATOM 3850 C CA . THR B 1 67 ? -2.309 14.664 -5.586 1 96.69 67 THR B CA 1
ATOM 3851 C C . THR B 1 67 ? -2.973 13.422 -4.988 1 96.69 67 THR B C 1
ATOM 3853 O O . THR B 1 67 ? -2.844 12.32 -5.523 1 96.69 67 THR B O 1
ATOM 3856 N N . TYR B 1 68 ? -3.678 13.609 -3.855 1 94.06 68 TYR B N 1
ATOM 3857 C CA . TYR B 1 68 ? -4.48 12.547 -3.256 1 94.06 68 TYR B CA 1
ATOM 3858 C C . TYR B 1 68 ? -5.719 12.258 -4.094 1 94.06 68 TYR B C 1
ATOM 3860 O O . TYR B 1 68 ? -6.359 11.219 -3.928 1 94.06 68 TYR B O 1
ATOM 3868 N N . HIS B 1 69 ? -6.062 13.164 -4.973 1 92.31 69 HIS B N 1
ATOM 3869 C CA . HIS B 1 69 ? -7.129 12.984 -5.957 1 92.31 69 HIS B CA 1
ATOM 3870 C C . HIS B 1 69 ? -8.422 12.539 -5.289 1 92.31 69 HIS B C 1
ATOM 3872 O O . HIS B 1 69 ? -8.875 13.156 -4.32 1 92.31 69 HIS B O 1
ATOM 3878 N N . GLU B 1 70 ? -9.023 11.508 -5.723 1 93.62 70 GLU B N 1
ATOM 3879 C CA . GLU B 1 70 ? -10.336 11.086 -5.254 1 93.62 70 GLU B CA 1
ATOM 3880 C C . GLU B 1 70 ? -10.211 10.062 -4.121 1 93.62 70 GLU B C 1
ATOM 3882 O O . GLU B 1 70 ? -11.18 9.375 -3.793 1 93.62 70 GLU B O 1
ATOM 3887 N N . GLY B 1 71 ? -8.969 9.93 -3.553 1 94.12 71 GLY B N 1
ATOM 3888 C CA . GLY B 1 71 ? -8.828 9.047 -2.404 1 94.12 71 GLY B CA 1
ATOM 3889 C C . GLY B 1 71 ? -8.07 7.773 -2.725 1 94.12 71 GLY B C 1
ATOM 3890 O O . GLY B 1 71 ? -7.508 7.633 -3.814 1 94.12 71 GLY B O 1
ATOM 3891 N N . PRO B 1 72 ? -8.039 6.84 -1.805 1 96.06 72 PRO B N 1
ATOM 3892 C CA . PRO B 1 72 ? -7.094 5.719 -1.846 1 96.06 72 PRO B CA 1
ATOM 3893 C C . PRO B 1 72 ? -7.629 4.523 -2.631 1 96.06 72 PRO B C 1
ATOM 3895 O O . PRO B 1 72 ? -7 3.463 -2.65 1 96.06 72 PRO B O 1
ATOM 3898 N N . PHE B 1 73 ? -8.711 4.559 -3.289 1 96.12 73 PHE B N 1
ATOM 3899 C CA . PHE B 1 73 ? -9.328 3.359 -3.834 1 96.12 73 PHE B CA 1
ATOM 3900 C C . PHE B 1 73 ? -9.477 3.469 -5.348 1 96.12 73 PHE B C 1
ATOM 3902 O O . PHE B 1 73 ? -10.266 2.736 -5.953 1 96.12 73 PHE B O 1
ATOM 3909 N N . GLY B 1 74 ? -8.734 4.328 -5.977 1 97.12 74 GLY B N 1
ATOM 3910 C CA . GLY B 1 74 ? -8.797 4.539 -7.414 1 97.12 74 GLY B CA 1
ATOM 3911 C C . GLY B 1 74 ? -9.852 5.547 -7.824 1 97.12 74 GLY B C 1
ATOM 3912 O O . GLY B 1 74 ? -10.961 5.547 -7.285 1 97.12 74 GLY B O 1
ATOM 3913 N N . SER B 1 75 ? -9.523 6.402 -8.789 1 96.75 75 SER B N 1
ATOM 3914 C CA . SER B 1 75 ? -10.469 7.418 -9.258 1 96.75 75 SER B CA 1
ATOM 3915 C C . SER B 1 75 ? -11.68 6.777 -9.914 1 96.75 75 SER B C 1
ATOM 3917 O O . SER B 1 75 ? -11.641 5.613 -10.32 1 96.75 75 SER B O 1
ATOM 3919 N N . ARG B 1 76 ? -12.719 7.539 -9.938 1 96.56 76 ARG B N 1
ATOM 3920 C CA . ARG B 1 76 ? -13.914 7.07 -10.625 1 96.56 76 ARG B CA 1
ATOM 3921 C C . ARG B 1 76 ? -13.609 6.711 -12.078 1 96.56 76 ARG B C 1
ATOM 3923 O O . ARG B 1 76 ? -14.078 5.688 -12.586 1 96.56 76 ARG B O 1
ATOM 3930 N N . ARG B 1 77 ? -12.82 7.535 -12.75 1 98.06 77 ARG B N 1
ATOM 3931 C CA . ARG B 1 77 ? -12.453 7.297 -14.141 1 98.06 77 ARG B CA 1
ATOM 3932 C C . ARG B 1 77 ? -11.734 5.961 -14.297 1 98.06 77 ARG B C 1
ATOM 3934 O O . ARG B 1 77 ? -12.023 5.199 -15.227 1 98.06 77 ARG B O 1
ATOM 3941 N N . LEU B 1 78 ? -10.828 5.641 -13.391 1 98.69 78 LEU B N 1
ATOM 3942 C CA . LEU B 1 78 ? -10.117 4.371 -13.422 1 98.69 78 LEU B CA 1
ATOM 3943 C C . LEU B 1 78 ? -11.07 3.203 -13.195 1 98.69 78 LEU B C 1
ATOM 3945 O O . LEU B 1 78 ? -11.008 2.201 -13.914 1 98.69 78 LEU B O 1
ATOM 3949 N N . ARG B 1 79 ? -11.922 3.303 -12.156 1 98.62 79 ARG B N 1
ATOM 3950 C CA . ARG B 1 79 ? -12.852 2.229 -11.828 1 98.62 79 ARG B CA 1
ATOM 3951 C C . ARG B 1 79 ? -13.836 1.992 -12.969 1 98.62 79 ARG B C 1
ATOM 3953 O O . ARG B 1 79 ? -14.203 0.851 -13.258 1 98.62 79 ARG B O 1
ATOM 3960 N N . GLU B 1 80 ? -14.203 3.07 -13.664 1 98.75 80 GLU B N 1
ATOM 3961 C CA . GLU B 1 80 ? -15.078 2.938 -14.828 1 98.75 80 GLU B CA 1
ATOM 3962 C C . GLU B 1 80 ? -14.359 2.25 -15.984 1 98.75 80 GLU B C 1
ATOM 3964 O O . GLU B 1 80 ? -14.945 1.41 -16.672 1 98.75 80 GLU B O 1
ATOM 3969 N N . ALA B 1 81 ? -13.141 2.646 -16.188 1 98.81 81 ALA B N 1
ATOM 3970 C CA . ALA B 1 81 ? -12.359 2.016 -17.25 1 98.81 81 ALA B CA 1
ATOM 3971 C C . ALA B 1 81 ? -12.195 0.521 -16.984 1 98.81 81 ALA B C 1
ATOM 3973 O O . ALA B 1 81 ? -12.312 -0.291 -17.906 1 98.81 81 ALA B O 1
ATOM 3974 N N . MET B 1 82 ? -11.961 0.134 -15.773 1 98.81 82 MET B N 1
ATOM 3975 C CA . MET B 1 82 ? -11.828 -1.274 -15.414 1 98.81 82 MET B CA 1
ATOM 3976 C C . MET B 1 82 ? -13.156 -2.008 -15.562 1 98.81 82 MET B C 1
ATOM 3978 O O . MET B 1 82 ? -13.188 -3.143 -16.031 1 98.81 82 MET B O 1
ATOM 3982 N N . ALA B 1 83 ? -14.203 -1.344 -15.117 1 98.75 83 ALA B N 1
ATOM 3983 C CA . ALA B 1 83 ? -15.523 -1.947 -15.281 1 98.75 83 ALA B CA 1
ATOM 3984 C C . ALA B 1 83 ? -15.797 -2.283 -16.734 1 98.75 83 ALA B C 1
ATOM 3986 O O . ALA B 1 83 ? -16.375 -3.332 -17.047 1 98.75 83 ALA B O 1
ATOM 3987 N N . LYS B 1 84 ? -15.406 -1.392 -17.609 1 98.56 84 LYS B N 1
ATOM 3988 C CA . LYS B 1 84 ? -15.586 -1.631 -19.047 1 98.56 84 LYS B CA 1
ATOM 3989 C C . LYS B 1 84 ? -14.766 -2.832 -19.5 1 98.56 84 LYS B C 1
ATOM 3991 O O . LYS B 1 84 ? -15.25 -3.664 -20.266 1 98.56 84 LYS B O 1
ATOM 3996 N N . LEU B 1 85 ? -13.555 -2.902 -19.062 1 98.62 85 LEU B N 1
ATOM 3997 C CA . LEU B 1 85 ? -12.719 -4.055 -19.406 1 98.62 85 LEU B CA 1
ATOM 3998 C C . LEU B 1 85 ? -13.367 -5.352 -18.922 1 98.62 85 LEU B C 1
ATOM 4000 O O . LEU B 1 85 ? -13.43 -6.328 -19.672 1 98.62 85 LEU B O 1
ATOM 4004 N N . ILE B 1 86 ? -13.82 -5.363 -17.688 1 98.5 86 ILE B N 1
ATOM 4005 C CA . ILE B 1 86 ? -14.438 -6.531 -17.078 1 98.5 86 ILE B CA 1
ATOM 4006 C C . ILE B 1 86 ? -15.672 -6.938 -17.875 1 98.5 86 ILE B C 1
ATOM 4008 O O . ILE B 1 86 ? -15.875 -8.117 -18.156 1 98.5 86 ILE B O 1
ATOM 4012 N N . THR B 1 87 ? -16.422 -5.957 -18.234 1 97.94 87 THR B N 1
ATOM 4013 C CA . THR B 1 87 ? -17.625 -6.223 -19.016 1 97.94 87 THR B CA 1
ATOM 4014 C C . THR B 1 87 ? -17.266 -6.844 -20.359 1 97.94 87 THR B C 1
ATOM 4016 O O . THR B 1 87 ? -17.891 -7.805 -20.797 1 97.94 87 THR B O 1
ATOM 4019 N N . THR B 1 88 ? -16.25 -6.348 -21 1 97.25 88 THR B N 1
ATOM 4020 C CA . THR B 1 88 ? -15.852 -6.746 -22.344 1 97.25 88 THR B CA 1
ATOM 4021 C C . THR B 1 88 ? -15.258 -8.148 -22.328 1 97.25 88 THR B C 1
ATOM 4023 O O . THR B 1 88 ? -15.5 -8.938 -23.25 1 97.25 88 THR B O 1
ATOM 4026 N N . TYR B 1 89 ? -14.547 -8.5 -21.281 1 96.69 89 TYR B N 1
ATOM 4027 C CA . TYR B 1 89 ? -13.719 -9.688 -21.391 1 96.69 89 TYR B CA 1
ATOM 4028 C C . TYR B 1 89 ? -14.148 -10.758 -20.406 1 96.69 89 TYR B C 1
ATOM 4030 O O . TYR B 1 89 ? -13.836 -11.938 -20.562 1 96.69 89 TYR B O 1
ATOM 4038 N N . PHE B 1 90 ? -14.875 -10.359 -19.297 1 97.69 90 PHE B N 1
ATOM 4039 C CA . PHE B 1 90 ? -15.227 -11.32 -18.266 1 97.69 90 PHE B CA 1
ATOM 4040 C C . PHE B 1 90 ? -16.688 -11.734 -18.391 1 97.69 90 PHE B C 1
ATOM 4042 O O . PHE B 1 90 ? -17.125 -12.672 -17.719 1 97.69 90 PHE B O 1
ATOM 4049 N N . TYR B 1 91 ? -17.5 -11.023 -19.125 1 97.06 91 TYR B N 1
ATOM 4050 C CA . TYR B 1 91 ? -18.906 -11.305 -19.422 1 97.06 91 TYR B CA 1
ATOM 4051 C C . TYR B 1 91 ? -19.703 -11.492 -18.141 1 97.06 91 TYR B C 1
ATOM 4053 O O . TYR B 1 91 ? -20.391 -12.492 -17.969 1 97.06 91 TYR B O 1
ATOM 4061 N N . PRO B 1 92 ? -19.672 -10.484 -17.297 1 98.12 92 PRO B N 1
ATOM 4062 C CA . PRO B 1 92 ? -20.406 -10.625 -16.031 1 98.12 92 PRO B CA 1
ATOM 4063 C C . PRO B 1 92 ? -21.906 -10.82 -16.266 1 98.12 92 PRO B C 1
ATOM 4065 O O . PRO B 1 92 ? -22.484 -10.234 -17.188 1 98.12 92 PRO B O 1
ATOM 4068 N N . ALA B 1 93 ? -22.5 -11.664 -15.422 1 97.81 93 ALA B N 1
ATOM 4069 C CA . ALA B 1 93 ? -23.938 -11.953 -15.516 1 97.81 93 ALA B CA 1
ATOM 4070 C C . ALA B 1 93 ? -24.766 -10.734 -15.109 1 97.81 93 ALA B C 1
ATOM 4072 O O . ALA B 1 93 ? -25.906 -10.586 -15.555 1 97.81 93 ALA B O 1
ATOM 4073 N N . SER B 1 94 ? -24.266 -9.906 -14.266 1 96.44 94 SER B N 1
ATOM 4074 C CA . SER B 1 94 ? -24.859 -8.641 -13.852 1 96.44 94 SER B CA 1
ATOM 4075 C C . SER B 1 94 ? -23.922 -7.473 -14.117 1 96.44 94 SER B C 1
ATOM 4077 O O . SER B 1 94 ? -22.703 -7.637 -14.125 1 96.44 94 SER B O 1
ATOM 4079 N N . PRO B 1 95 ? -24.516 -6.348 -14.367 1 96.75 95 PRO B N 1
ATOM 4080 C CA . PRO B 1 95 ? -23.656 -5.191 -14.656 1 96.75 95 PRO B CA 1
ATOM 4081 C C . PRO B 1 95 ? -22.656 -4.91 -13.539 1 96.75 95 PRO B C 1
ATOM 4083 O O . PRO B 1 95 ? -23 -5.02 -12.359 1 96.75 95 PRO B O 1
ATOM 4086 N N . ILE B 1 96 ? -21.422 -4.625 -13.906 1 97.75 96 ILE B N 1
ATOM 4087 C CA . ILE B 1 96 ? -20.375 -4.172 -13.008 1 97.75 96 ILE B CA 1
ATOM 4088 C C . ILE B 1 96 ? -20.125 -2.676 -13.211 1 97.75 96 ILE B C 1
ATOM 4090 O O . ILE B 1 96 ? -19.891 -2.221 -14.328 1 97.75 96 ILE B O 1
ATOM 4094 N N . THR B 1 97 ? -20.234 -1.902 -12.164 1 97.81 97 THR B N 1
ATOM 4095 C CA . THR B 1 97 ? -20.016 -0.463 -12.219 1 97.81 97 THR B CA 1
ATOM 4096 C C . THR B 1 97 ? -18.828 -0.072 -11.344 1 97.81 97 THR B C 1
ATOM 4098 O O . THR B 1 97 ? -18.234 -0.921 -10.672 1 97.81 97 THR B O 1
ATOM 4101 N N . SER B 1 98 ? -18.469 1.195 -11.406 1 97.25 98 SER B N 1
ATOM 4102 C CA . SER B 1 98 ? -17.375 1.72 -10.594 1 97.25 98 SER B CA 1
ATOM 4103 C C . SER B 1 98 ? -17.625 1.481 -9.109 1 97.25 98 SER B C 1
ATOM 4105 O O . SER B 1 98 ? -16.672 1.353 -8.336 1 97.25 98 SER B O 1
ATOM 4107 N N . ASP B 1 99 ? -18.875 1.325 -8.656 1 95.62 99 ASP B N 1
ATOM 4108 C CA . ASP B 1 99 ? -19.234 1.166 -7.246 1 95.62 99 ASP B CA 1
ATOM 4109 C C . ASP B 1 99 ? -18.906 -0.242 -6.754 1 95.62 99 ASP B C 1
ATOM 4111 O O . ASP B 1 99 ? -18.875 -0.491 -5.547 1 95.62 99 ASP B O 1
ATOM 4115 N N . ASN B 1 100 ? -18.625 -1.166 -7.699 1 98 100 ASN B N 1
ATOM 4116 C CA . ASN B 1 100 ? -18.328 -2.549 -7.348 1 98 100 ASN B CA 1
ATOM 4117 C C . ASN B 1 100 ? -16.812 -2.799 -7.305 1 98 100 ASN B C 1
ATOM 4119 O O . ASN B 1 100 ? -16.375 -3.916 -7.031 1 98 100 ASN B O 1
ATOM 4123 N N . ILE B 1 101 ? -16.078 -1.746 -7.621 1 98.56 101 ILE B N 1
ATOM 4124 C CA . ILE B 1 101 ? -14.656 -1.959 -7.832 1 98.56 101 ILE B CA 1
ATOM 4125 C C . ILE B 1 101 ? -13.852 -1.055 -6.895 1 98.56 101 ILE B C 1
ATOM 4127 O O . ILE B 1 101 ? -14.172 0.128 -6.746 1 98.56 101 ILE B O 1
ATOM 4131 N N . LEU B 1 102 ? -12.875 -1.623 -6.266 1 97.62 102 LEU B N 1
ATOM 4132 C CA . LEU B 1 102 ? -11.914 -0.885 -5.457 1 97.62 102 LEU B CA 1
ATOM 4133 C C . LEU B 1 102 ? -10.484 -1.275 -5.824 1 97.62 102 LEU B C 1
ATOM 4135 O O . LEU B 1 102 ? -10.188 -2.455 -6.035 1 97.62 102 LEU B O 1
ATOM 4139 N N . PHE B 1 103 ? -9.602 -0.25 -5.965 1 98.62 103 PHE B N 1
ATOM 4140 C CA . PHE B 1 103 ? -8.203 -0.518 -6.285 1 98.62 103 PHE B CA 1
ATOM 4141 C C . PHE B 1 103 ? -7.332 -0.405 -5.039 1 98.62 103 PHE B C 1
ATOM 4143 O O . PHE B 1 103 ? -7.629 0.379 -4.137 1 98.62 103 PHE B O 1
ATOM 4150 N N . THR B 1 104 ? -6.293 -1.202 -4.977 1 98.5 104 THR B N 1
ATOM 4151 C CA . THR B 1 104 ? -5.184 -1.06 -4.043 1 98.5 104 THR B CA 1
ATOM 4152 C C . THR B 1 104 ? -3.844 -1.217 -4.762 1 98.5 104 THR B C 1
ATOM 4154 O O . THR B 1 104 ? -3.803 -1.325 -5.988 1 98.5 104 THR B O 1
ATOM 4157 N N . SER B 1 105 ? -2.748 -1.201 -3.947 1 97.94 105 SER B N 1
ATOM 4158 C CA . SER B 1 105 ? -1.396 -1.291 -4.484 1 97.94 105 SER B CA 1
ATOM 4159 C C . SER B 1 105 ? -1.028 -2.732 -4.82 1 97.94 105 SER B C 1
ATOM 4161 O O . SER B 1 105 ? 0.016 -3.229 -4.395 1 97.94 105 SER B O 1
ATOM 4163 N N . GLY B 1 106 ? -1.881 -3.389 -5.594 1 97.94 106 GLY B N 1
ATOM 4164 C CA . GLY B 1 106 ? -1.604 -4.723 -6.098 1 97.94 106 GLY B CA 1
ATOM 4165 C C . GLY B 1 106 ? -2.514 -5.785 -5.508 1 97.94 106 GLY B C 1
ATOM 4166 O O . GLY B 1 106 ? -3.178 -5.547 -4.496 1 97.94 106 GLY B O 1
ATOM 4167 N N . VAL B 1 107 ? -2.52 -6.957 -6.129 1 98.5 107 VAL B N 1
ATOM 4168 C CA . VAL B 1 107 ? -3.348 -8.062 -5.668 1 98.5 107 VAL B CA 1
ATOM 4169 C C . VAL B 1 107 ? -2.779 -8.633 -4.371 1 98.5 107 VAL B C 1
ATOM 4171 O O . VAL B 1 107 ? -3.527 -9.117 -3.516 1 98.5 107 VAL B O 1
ATOM 4174 N N . THR B 1 108 ? -1.456 -8.547 -4.203 1 98.06 108 THR B N 1
ATOM 4175 C CA . THR B 1 108 ? -0.847 -8.953 -2.941 1 98.06 108 THR B CA 1
ATOM 4176 C C . THR B 1 108 ? -1.502 -8.234 -1.768 1 98.06 108 THR B C 1
ATOM 4178 O O . THR B 1 108 ? -1.872 -8.859 -0.773 1 98.06 108 THR B O 1
ATOM 4181 N N . SER B 1 109 ? -1.66 -6.914 -1.91 1 98.12 109 SER B N 1
ATOM 4182 C CA . SER B 1 109 ? -2.332 -6.137 -0.876 1 98.12 109 SER B CA 1
ATOM 4183 C C . SER B 1 109 ? -3.783 -6.578 -0.708 1 98.12 109 SER B C 1
ATOM 4185 O O . SER B 1 109 ? -4.316 -6.57 0.405 1 98.12 109 SER B O 1
ATOM 4187 N N . LEU B 1 110 ? -4.445 -6.91 -1.756 1 98.75 110 LEU B N 1
ATOM 4188 C CA . LEU B 1 110 ? -5.844 -7.32 -1.708 1 98.75 110 LEU B CA 1
ATOM 4189 C C . LEU B 1 110 ? -5.996 -8.648 -0.977 1 98.75 110 LEU B C 1
ATOM 4191 O O . LEU B 1 110 ? -7 -8.883 -0.299 1 98.75 110 LEU B O 1
ATOM 4195 N N . ASN B 1 111 ? -5.016 -9.562 -1.165 1 98.69 111 ASN B N 1
ATOM 4196 C CA . ASN B 1 111 ? -5.031 -10.781 -0.366 1 98.69 111 ASN B CA 1
ATOM 4197 C C . ASN B 1 111 ? -5.047 -10.477 1.128 1 98.69 111 ASN B C 1
ATOM 4199 O O . ASN B 1 111 ? -5.824 -11.062 1.88 1 98.69 111 ASN B O 1
ATOM 4203 N N . ALA B 1 112 ? -4.211 -9.57 1.533 1 98.38 112 ALA B N 1
ATOM 4204 C CA . ALA B 1 112 ? -4.18 -9.156 2.932 1 98.38 112 ALA B CA 1
ATOM 4205 C C . ALA B 1 112 ? -5.508 -8.531 3.35 1 98.38 112 ALA B C 1
ATOM 4207 O O . ALA B 1 112 ? -6.051 -8.867 4.406 1 98.38 112 ALA B O 1
ATOM 4208 N N . VAL B 1 113 ? -6.055 -7.629 2.533 1 98.5 113 VAL B N 1
ATOM 4209 C CA . VAL B 1 113 ? -7.309 -6.938 2.816 1 98.5 113 VAL B CA 1
ATOM 4210 C C . VAL B 1 113 ? -8.438 -7.953 2.994 1 98.5 113 VAL B C 1
ATOM 4212 O O . VAL B 1 113 ? -9.195 -7.883 3.963 1 98.5 113 VAL B O 1
ATOM 4215 N N . CYS B 1 114 ? -8.5 -8.906 2.078 1 98.75 114 CYS B N 1
ATOM 4216 C CA . CYS B 1 114 ? -9.539 -9.922 2.156 1 98.75 114 CYS B CA 1
ATOM 4217 C C . CYS B 1 114 ? -9.391 -10.766 3.42 1 98.75 114 CYS B C 1
ATOM 4219 O O . CYS B 1 114 ? -10.367 -10.992 4.137 1 98.75 114 CYS B O 1
ATOM 4221 N N . ALA B 1 115 ? -8.188 -11.195 3.686 1 98.75 115 ALA B N 1
ATOM 4222 C CA . ALA B 1 115 ? -7.961 -12.023 4.867 1 98.75 115 ALA B CA 1
ATOM 4223 C C . ALA B 1 115 ? -8.297 -11.258 6.145 1 98.75 115 ALA B C 1
ATOM 4225 O O . ALA B 1 115 ? -8.945 -11.805 7.043 1 98.75 115 ALA B O 1
ATOM 4226 N N . LEU B 1 116 ? -7.883 -10.016 6.242 1 98.25 116 LEU B N 1
ATOM 4227 C CA . LEU B 1 116 ? -8.141 -9.195 7.418 1 98.25 116 LEU B CA 1
ATOM 4228 C C . LEU B 1 116 ? -9.641 -8.969 7.605 1 98.25 116 LEU B C 1
ATOM 4230 O O . LEU B 1 116 ? -10.141 -9.008 8.727 1 98.25 116 LEU B O 1
ATOM 4234 N N . CYS B 1 117 ? -10.336 -8.742 6.555 1 98.69 117 CYS B N 1
ATOM 4235 C CA . CYS B 1 117 ? -11.742 -8.375 6.625 1 98.69 117 CYS B CA 1
ATOM 4236 C C . CYS B 1 117 ? -12.617 -9.602 6.859 1 98.69 117 CYS B C 1
ATOM 4238 O O . CYS B 1 117 ? -13.695 -9.5 7.449 1 98.69 117 CYS B O 1
ATOM 4240 N N . LEU B 1 118 ? -12.133 -10.805 6.434 1 98.81 118 LEU B N 1
ATOM 4241 C CA . LEU B 1 118 ? -13.031 -11.953 6.406 1 98.81 118 LEU B CA 1
ATOM 4242 C C . LEU B 1 118 ? -12.688 -12.938 7.516 1 98.81 118 LEU B C 1
ATOM 4244 O O . LEU B 1 118 ? -13.484 -13.82 7.84 1 98.81 118 LEU B O 1
ATOM 4248 N N . THR B 1 119 ? -11.469 -12.836 8.094 1 98.62 119 THR B N 1
ATOM 4249 C CA . THR B 1 119 ? -11.062 -13.836 9.078 1 98.62 119 THR B CA 1
ATOM 4250 C C . THR B 1 119 ? -10.602 -13.164 10.367 1 98.62 119 THR B C 1
ATOM 4252 O O . THR B 1 119 ? -9.969 -12.109 10.336 1 98.62 119 THR B O 1
ATOM 4255 N N . ASP B 1 120 ? -10.992 -13.727 11.5 1 97.69 120 ASP B N 1
ATOM 4256 C CA . ASP B 1 120 ? -10.328 -13.469 12.773 1 97.69 120 ASP B CA 1
ATOM 4257 C C . ASP B 1 120 ? -9.094 -14.352 12.938 1 97.69 120 ASP B C 1
ATOM 4259 O O . ASP B 1 120 ? -8.906 -15.312 12.188 1 97.69 120 ASP B O 1
ATOM 4263 N N . PRO B 1 121 ? -8.227 -13.938 13.906 1 95.62 121 PRO B N 1
ATOM 4264 C CA . PRO B 1 121 ? -7.086 -14.828 14.141 1 95.62 121 PRO B CA 1
ATOM 4265 C C . PRO B 1 121 ? -7.508 -16.266 14.383 1 95.62 121 PRO B C 1
ATOM 4267 O O . PRO B 1 121 ? -8.461 -16.531 15.117 1 95.62 121 PRO B O 1
ATOM 4270 N N . LYS B 1 122 ? -6.934 -17.266 13.648 1 95.69 122 LYS B N 1
ATOM 4271 C CA . LYS B 1 122 ? -7.105 -18.703 13.781 1 95.69 122 LYS B CA 1
ATOM 4272 C C . LYS B 1 122 ? -8.258 -19.203 12.914 1 95.69 122 LYS B C 1
ATOM 4274 O O . LYS B 1 122 ? -8.453 -20.422 12.773 1 95.69 122 LYS B O 1
ATOM 4279 N N . ASP B 1 123 ? -9.062 -18.25 12.305 1 98.5 123 ASP B N 1
ATOM 4280 C CA . ASP B 1 123 ? -10 -18.688 11.273 1 98.5 123 ASP B CA 1
ATOM 4281 C C . ASP B 1 123 ? -9.258 -19.25 10.062 1 98.5 123 ASP B C 1
ATOM 4283 O O . ASP B 1 123 ? -8.039 -19.141 9.969 1 98.5 123 ASP B O 1
ATOM 4287 N N . GLY B 1 124 ? -10.031 -19.938 9.203 1 98.69 124 GLY B N 1
ATOM 4288 C CA . GLY B 1 124 ? -9.367 -20.641 8.117 1 98.69 124 GLY B CA 1
ATOM 4289 C C . GLY B 1 124 ? -9.812 -20.172 6.742 1 98.69 124 GLY B C 1
ATOM 4290 O O . GLY B 1 124 ? -10.945 -19.703 6.578 1 98.69 124 GLY B O 1
ATOM 4291 N N . ILE B 1 125 ? -8.961 -20.266 5.777 1 98.88 125 ILE B N 1
ATOM 4292 C CA . ILE B 1 125 ? -9.242 -20.141 4.352 1 98.88 125 ILE B CA 1
ATOM 4293 C C . ILE B 1 125 ? -8.867 -21.438 3.633 1 98.88 125 ILE B C 1
ATOM 4295 O O . ILE B 1 125 ? -7.762 -21.953 3.805 1 98.88 125 ILE B O 1
ATOM 4299 N N . LEU B 1 126 ? -9.812 -21.953 2.914 1 98.81 126 LEU B N 1
ATOM 4300 C CA . LEU B 1 126 ? -9.625 -23.188 2.17 1 98.81 126 LEU B CA 1
ATOM 4301 C C . LEU B 1 126 ? -8.93 -22.922 0.838 1 98.81 126 LEU B C 1
ATOM 4303 O O . LEU B 1 126 ? -9.258 -21.969 0.141 1 98.81 126 LEU B O 1
ATOM 4307 N N . LEU B 1 127 ? -7.898 -23.734 0.462 1 98.56 127 LEU B N 1
ATOM 4308 C CA . LEU B 1 127 ? -7.191 -23.703 -0.813 1 98.56 127 LEU B CA 1
ATOM 4309 C C . LEU B 1 127 ? -6.988 -25.125 -1.351 1 98.56 127 LEU B C 1
ATOM 4311 O O . LEU B 1 127 ? -6.977 -26.094 -0.583 1 98.56 127 LEU B O 1
ATOM 4315 N N . GLY B 1 128 ? -6.816 -25.266 -2.643 1 98.5 128 GLY B N 1
ATOM 4316 C CA . GLY B 1 128 ? -6.492 -26.562 -3.238 1 98.5 128 GLY B CA 1
ATOM 4317 C C . GLY B 1 128 ? -5.008 -26.734 -3.496 1 98.5 128 GLY B C 1
ATOM 4318 O O . GLY B 1 128 ? -4.309 -25.781 -3.83 1 98.5 128 GLY B O 1
ATOM 4319 N N . GLN B 1 129 ? -4.508 -27.953 -3.475 1 98.06 129 GLN B N 1
ATOM 4320 C CA . GLN B 1 129 ? -3.109 -28.25 -3.77 1 98.06 129 GLN B CA 1
ATOM 4321 C C . GLN B 1 129 ? -2.943 -28.75 -5.203 1 98.06 129 GLN B C 1
ATOM 4323 O O . GLN B 1 129 ? -3.744 -29.562 -5.68 1 98.06 129 GLN B O 1
ATOM 4328 N N . PRO B 1 130 ? -1.936 -28.375 -5.914 1 97.88 130 PRO B N 1
ATOM 4329 C CA . PRO B 1 130 ? -1.033 -27.266 -5.602 1 97.88 130 PRO B CA 1
ATOM 4330 C C . PRO B 1 130 ? -1.671 -25.906 -5.852 1 97.88 130 PRO B C 1
ATOM 4332 O O . PRO B 1 130 ? -2.721 -25.812 -6.492 1 97.88 130 PRO B O 1
ATOM 4335 N N . ILE B 1 131 ? -1.094 -24.953 -5.324 1 98.25 131 ILE B N 1
ATOM 4336 C CA . ILE B 1 131 ? -1.595 -23.594 -5.566 1 98.25 131 ILE B CA 1
ATOM 4337 C C . ILE B 1 131 ? -0.469 -22.594 -5.367 1 98.25 131 ILE B C 1
ATOM 4339 O O . ILE B 1 131 ? 0.561 -22.906 -4.766 1 98.25 131 ILE B O 1
ATOM 4343 N N . TYR B 1 132 ? -0.618 -21.406 -5.887 1 98.06 132 TYR B N 1
ATOM 4344 C CA . TYR B 1 132 ? 0.346 -20.328 -5.777 1 98.06 132 TYR B CA 1
ATOM 4345 C C . TYR B 1 132 ? 0.88 -20.203 -4.355 1 98.06 132 TYR B C 1
ATOM 4347 O O . TYR B 1 132 ? 0.119 -19.969 -3.418 1 98.06 132 TYR B O 1
ATOM 4355 N N . GLY B 1 133 ? 2.143 -20.281 -4.211 1 96.75 133 GLY B N 1
ATOM 4356 C CA . GLY B 1 133 ? 2.789 -20.438 -2.918 1 96.75 133 GLY B CA 1
ATOM 4357 C C . GLY B 1 133 ? 2.725 -19.188 -2.061 1 96.75 133 GLY B C 1
ATOM 4358 O O . GLY B 1 133 ? 2.672 -19.281 -0.832 1 96.75 133 GLY B O 1
ATOM 4359 N N . SER B 1 134 ? 2.719 -18.031 -2.662 1 96.38 134 SER B N 1
ATOM 4360 C CA . SER B 1 134 ? 2.811 -16.781 -1.919 1 96.38 134 SER B CA 1
ATOM 4361 C C . SER B 1 134 ? 1.507 -16.484 -1.188 1 96.38 134 SER B C 1
ATOM 4363 O O . SER B 1 134 ? 1.467 -15.609 -0.316 1 96.38 134 SER B O 1
ATOM 4365 N N . PHE B 1 135 ? 0.43 -17.203 -1.483 1 98.19 135 PHE B N 1
ATOM 4366 C CA . PHE B 1 135 ? -0.799 -17.016 -0.722 1 98.19 135 PHE B CA 1
ATOM 4367 C C . PHE B 1 135 ? -0.559 -17.266 0.763 1 98.19 135 PHE B C 1
ATOM 4369 O O . PHE B 1 135 ? -1.175 -16.609 1.612 1 98.19 135 PHE B O 1
ATOM 4376 N N . ASP B 1 136 ? 0.322 -18.188 1.02 1 97.06 136 ASP B N 1
ATOM 4377 C CA . ASP B 1 136 ? 0.605 -18.531 2.41 1 97.06 136 ASP B CA 1
ATOM 4378 C C . ASP B 1 136 ? 0.982 -17.297 3.215 1 97.06 136 ASP B C 1
ATOM 4380 O O . ASP B 1 136 ? 0.273 -16.922 4.148 1 97.06 136 ASP B O 1
ATOM 4384 N N . GLY B 1 137 ? 2.045 -16.641 2.77 1 96.88 137 GLY B N 1
ATOM 4385 C CA . GLY B 1 137 ? 2.475 -15.438 3.465 1 96.88 137 GLY B CA 1
ATOM 4386 C C . GLY B 1 137 ? 1.51 -14.281 3.301 1 96.88 137 GLY B C 1
ATOM 4387 O O . GLY B 1 137 ? 1.245 -13.547 4.258 1 96.88 137 GLY B O 1
ATOM 4388 N N . ASP B 1 138 ? 0.886 -14.078 2.119 1 97.69 138 ASP B N 1
ATOM 4389 C CA . ASP B 1 138 ? 0.055 -12.93 1.785 1 97.69 138 ASP B CA 1
ATOM 4390 C C . ASP B 1 138 ? -1.233 -12.922 2.605 1 97.69 138 ASP B C 1
ATOM 4392 O O . ASP B 1 138 ? -1.768 -11.859 2.926 1 97.69 138 ASP B O 1
ATOM 4396 N N . LEU B 1 139 ? -1.734 -14.148 2.922 1 98.38 139 LEU B N 1
ATOM 4397 C CA . LEU B 1 139 ? -2.986 -14.242 3.664 1 98.38 139 LEU B CA 1
ATOM 4398 C C . LEU B 1 139 ? -2.725 -14.375 5.16 1 98.38 139 LEU B C 1
ATOM 4400 O O . LEU B 1 139 ? -3.359 -13.695 5.969 1 98.38 139 LEU B O 1
ATOM 4404 N N . SER B 1 140 ? -1.729 -15.164 5.559 1 97.88 140 SER B N 1
ATOM 4405 C CA . SER B 1 140 ? -1.606 -15.586 6.949 1 97.88 140 SER B CA 1
ATOM 4406 C C . SER B 1 140 ? -0.846 -14.547 7.773 1 97.88 140 SER B C 1
ATOM 4408 O O . SER B 1 140 ? -1.175 -14.312 8.938 1 97.88 140 SER B O 1
ATOM 4410 N N . VAL B 1 141 ? 0.125 -13.914 7.199 1 97 141 VAL B N 1
ATOM 4411 C CA . VAL B 1 141 ? 1.021 -13.07 7.98 1 97 141 VAL B CA 1
ATOM 4412 C C . VAL B 1 141 ? 0.263 -11.844 8.492 1 97 141 VAL B C 1
ATOM 4414 O O . VAL B 1 141 ? 0.309 -11.531 9.688 1 97 141 VAL B O 1
ATOM 4417 N N . PRO B 1 142 ? -0.481 -11.156 7.664 1 96.19 142 PRO B N 1
ATOM 4418 C CA . PRO B 1 142 ? -1.164 -9.969 8.18 1 96.19 142 PRO B CA 1
ATOM 4419 C C . PRO B 1 142 ? -2.367 -10.305 9.055 1 96.19 142 PRO B C 1
ATOM 4421 O O . PRO B 1 142 ? -2.727 -9.531 9.945 1 96.19 142 PRO B O 1
ATOM 4424 N N . SER B 1 143 ? -3.012 -11.461 8.852 1 97.06 143 SER B N 1
ATOM 4425 C CA . SER B 1 143 ? -4.312 -11.719 9.469 1 97.06 143 SER B CA 1
ATOM 4426 C C . SER B 1 143 ? -4.203 -12.758 10.57 1 97.06 143 SER B C 1
ATOM 4428 O O . SER B 1 143 ? -5.117 -12.906 11.391 1 97.06 143 SER B O 1
ATOM 4430 N N . SER B 1 144 ? -3.146 -13.594 10.555 1 96.81 144 SER B N 1
ATOM 4431 C CA . SER B 1 144 ? -2.957 -14.719 11.453 1 96.81 144 SER B CA 1
ATOM 4432 C C . SER B 1 144 ? -3.994 -15.812 11.203 1 96.81 144 SER B C 1
ATOM 4434 O O . SER B 1 144 ? -4.301 -16.594 12.102 1 96.81 144 SER B O 1
ATOM 4436 N N . CYS B 1 145 ? -4.582 -15.797 9.984 1 98 145 CYS B N 1
ATOM 4437 C CA . CYS B 1 145 ? -5.488 -16.891 9.641 1 98 145 CYS B CA 1
ATOM 4438 C C . CYS B 1 145 ? -4.711 -18.156 9.328 1 98 145 CYS B C 1
ATOM 4440 O O . CYS B 1 145 ? -3.486 -18.125 9.195 1 98 145 CYS B O 1
ATOM 4442 N N . GLN B 1 146 ? -5.477 -19.234 9.273 1 98.25 146 GLN B N 1
ATOM 4443 C CA . GLN B 1 146 ? -4.914 -20.531 8.898 1 98.25 146 GLN B CA 1
ATOM 4444 C C . GLN B 1 146 ? -5.305 -20.906 7.477 1 98.25 146 GLN B C 1
ATOM 4446 O O . GLN B 1 146 ? -6.441 -20.672 7.055 1 98.25 146 GLN B O 1
ATOM 4451 N N . LEU B 1 147 ? -4.355 -21.406 6.742 1 98.56 147 LEU B N 1
ATOM 4452 C CA . LEU B 1 147 ? -4.668 -21.953 5.422 1 98.56 147 LEU B CA 1
ATOM 4453 C C . LEU B 1 147 ? -4.93 -23.453 5.492 1 98.56 147 LEU B C 1
ATOM 4455 O O . LEU B 1 147 ? -4.113 -24.203 6.035 1 98.56 147 LEU B O 1
ATOM 4459 N N . ILE B 1 148 ? -6.098 -23.859 5.07 1 98.62 148 ILE B N 1
ATOM 4460 C CA . ILE B 1 148 ? -6.516 -25.266 5.043 1 98.62 148 ILE B CA 1
ATOM 4461 C C . ILE B 1 148 ? -6.371 -25.812 3.629 1 98.62 148 ILE B C 1
ATOM 4463 O O . ILE B 1 148 ? -7.262 -25.641 2.795 1 98.62 148 ILE B O 1
ATOM 4467 N N . TYR B 1 149 ? -5.285 -26.562 3.43 1 98.31 149 TYR B N 1
ATOM 4468 C CA . TYR B 1 149 ? -4.992 -27.078 2.098 1 98.31 149 TYR B CA 1
ATOM 4469 C C . TYR B 1 149 ? -5.773 -28.359 1.831 1 98.31 149 TYR B C 1
ATOM 4471 O O . TYR B 1 149 ? -5.82 -29.25 2.68 1 98.31 149 TYR B O 1
ATOM 4479 N N . THR B 1 150 ? -6.355 -28.438 0.664 1 98.38 150 THR B N 1
ATOM 4480 C CA . THR B 1 150 ? -7.156 -29.594 0.253 1 98.38 150 THR B CA 1
ATOM 4481 C C . THR B 1 150 ? -6.383 -30.469 -0.724 1 98.38 150 THR B C 1
ATOM 4483 O O . THR B 1 150 ? -6.016 -30.031 -1.813 1 98.38 150 THR B O 1
ATOM 4486 N N . SER B 1 151 ? -6.156 -31.672 -0.322 1 97.44 151 SER B N 1
ATOM 4487 C CA . SER B 1 151 ? -5.629 -32.656 -1.247 1 97.44 151 SER B CA 1
ATOM 4488 C C . SER B 1 151 ? -6.738 -33.25 -2.119 1 97.44 151 SER B C 1
ATOM 4490 O O . SER B 1 151 ? -7.852 -33.5 -1.645 1 97.44 151 SER B O 1
ATOM 4492 N N . PHE B 1 152 ? -6.438 -33.469 -3.354 1 96.69 152 PHE B N 1
ATOM 4493 C CA . PHE B 1 152 ? -7.465 -34 -4.242 1 96.69 152 PHE B CA 1
ATOM 4494 C C . PHE B 1 152 ? -7.293 -35.5 -4.438 1 96.69 152 PHE B C 1
ATOM 4496 O O . PHE B 1 152 ? -8.172 -36.188 -4.992 1 96.69 152 PHE B O 1
ATOM 4503 N N . GLN B 1 153 ? -6.188 -36.125 -4.02 1 89.75 153 GLN B N 1
ATOM 4504 C CA . GLN B 1 153 ? -5.965 -37.562 -3.971 1 89.75 153 GLN B CA 1
ATOM 4505 C C . GLN B 1 153 ? -6.27 -38.219 -5.316 1 89.75 153 GLN B C 1
ATOM 4507 O O . GLN B 1 153 ? -7.023 -39.188 -5.387 1 89.75 153 GLN B O 1
ATOM 4512 N N . GLY B 1 154 ? -5.785 -37.625 -6.336 1 88.81 154 GLY B N 1
ATOM 4513 C CA . GLY B 1 154 ? -5.938 -38.219 -7.656 1 88.81 154 GLY B CA 1
ATOM 4514 C C . GLY B 1 154 ? -7.125 -37.688 -8.422 1 88.81 154 GLY B C 1
ATOM 4515 O O . GLY B 1 154 ? -7.195 -37.812 -9.648 1 88.81 154 GLY B O 1
ATOM 4516 N N . ASP B 1 155 ? -8.094 -37.031 -7.754 1 93.5 155 ASP B N 1
ATOM 4517 C CA . ASP B 1 155 ? -9.195 -36.344 -8.445 1 93.5 155 ASP B CA 1
ATOM 4518 C C . ASP B 1 155 ? -8.711 -35.125 -9.195 1 93.5 155 ASP B C 1
ATOM 4520 O O . ASP B 1 155 ? -7.754 -34.469 -8.773 1 93.5 155 ASP B O 1
ATOM 4524 N N . ASP B 1 156 ? -9.359 -34.875 -10.273 1 95.06 156 ASP B N 1
ATOM 4525 C CA . ASP B 1 156 ? -9.055 -33.656 -11.008 1 95.06 156 ASP B CA 1
ATOM 4526 C C . ASP B 1 156 ? -9.516 -32.406 -10.234 1 95.06 156 ASP B C 1
ATOM 4528 O O . ASP B 1 156 ? -10.711 -32.25 -9.969 1 95.06 156 ASP B O 1
ATOM 4532 N N . PRO B 1 157 ? -8.617 -31.547 -9.891 1 95.5 157 PRO B N 1
ATOM 4533 C CA . PRO B 1 157 ? -9 -30.344 -9.141 1 95.5 157 PRO B CA 1
ATOM 4534 C C . PRO B 1 157 ? -9.953 -29.438 -9.914 1 95.5 157 PRO B C 1
ATOM 4536 O O . PRO B 1 157 ? -10.578 -28.547 -9.336 1 95.5 157 PRO B O 1
ATOM 4539 N N . PHE B 1 158 ? -10.117 -29.641 -11.188 1 96.06 158 PHE B N 1
ATOM 4540 C CA . PHE B 1 158 ? -10.945 -28.781 -12.023 1 96.06 158 PHE B CA 1
ATOM 4541 C C . PHE B 1 158 ? -12.281 -29.438 -12.336 1 96.06 158 PHE B C 1
ATOM 4543 O O . PHE B 1 158 ? -13.133 -28.844 -13 1 96.06 158 PHE B O 1
ATOM 4550 N N . GLY B 1 159 ? -12.445 -30.641 -11.844 1 94.88 159 GLY B N 1
ATOM 4551 C CA . GLY B 1 159 ? -13.727 -31.297 -12.016 1 94.88 159 GLY B CA 1
ATOM 4552 C C . GLY B 1 159 ? -14.688 -31.047 -10.867 1 94.88 159 GLY B C 1
ATOM 4553 O O . GLY B 1 159 ? -14.266 -30.688 -9.766 1 94.88 159 GLY B O 1
ATOM 4554 N N . PRO B 1 160 ? -15.945 -31.219 -11.094 1 93.19 160 PRO B N 1
ATOM 4555 C CA . PRO B 1 160 ? -16.938 -30.969 -10.047 1 93.19 160 PRO B CA 1
ATOM 4556 C C . PRO B 1 160 ? -16.719 -31.844 -8.812 1 93.19 160 PRO B C 1
ATOM 4558 O O . PRO B 1 160 ? -17.125 -31.469 -7.703 1 93.19 160 PRO B O 1
ATOM 4561 N N . SER B 1 161 ? -16.047 -32.969 -9.016 1 92.56 161 SER B N 1
ATOM 4562 C CA . SER B 1 161 ? -15.781 -33.875 -7.895 1 92.56 161 SER B CA 1
ATOM 4563 C C . SER B 1 161 ? -14.812 -33.25 -6.902 1 92.56 161 SER B C 1
ATOM 4565 O O . SER B 1 161 ? -14.695 -33.688 -5.762 1 92.56 161 SER B O 1
ATOM 4567 N N . ALA B 1 162 ? -14.125 -32.188 -7.34 1 95.31 162 ALA B N 1
ATOM 4568 C CA . ALA B 1 162 ? -13.234 -31.453 -6.449 1 95.31 162 ALA B CA 1
ATOM 4569 C C . ALA B 1 162 ? -13.984 -30.938 -5.227 1 95.31 162 ALA B C 1
ATOM 4571 O O . ALA B 1 162 ? -13.414 -30.844 -4.137 1 95.31 162 ALA B O 1
ATOM 4572 N N . VAL B 1 163 ? -15.266 -30.688 -5.34 1 97 163 VAL B N 1
ATOM 4573 C CA . VAL B 1 163 ? -16.094 -30.109 -4.281 1 97 163 VAL B CA 1
ATOM 4574 C C . VAL B 1 163 ? -16.172 -31.094 -3.105 1 97 163 VAL B C 1
ATOM 4576 O O . VAL B 1 163 ? -16.203 -30.672 -1.946 1 97 163 VAL B O 1
ATOM 4579 N N . ILE B 1 164 ? -16.188 -32.375 -3.453 1 97.44 164 ILE B N 1
ATOM 4580 C CA . ILE B 1 164 ? -16.25 -33.375 -2.412 1 97.44 164 ILE B CA 1
ATOM 4581 C C . ILE B 1 164 ? -15.016 -33.312 -1.526 1 97.44 164 ILE B C 1
ATOM 4583 O O . ILE B 1 164 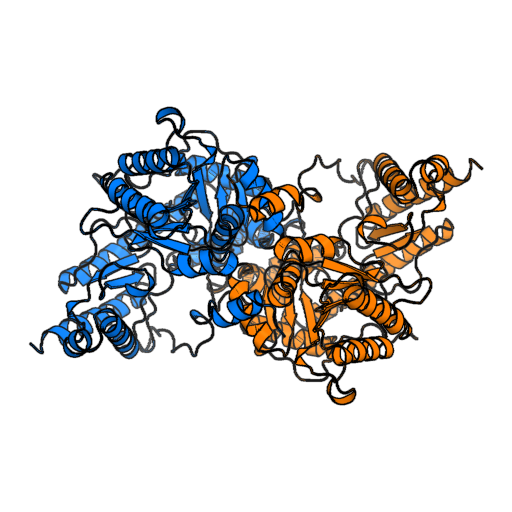? -15.109 -33.406 -0.3 1 97.44 164 ILE B O 1
ATOM 4587 N N . ARG B 1 165 ? -13.914 -33.094 -2.113 1 98.25 165 ARG B N 1
ATOM 4588 C CA . ARG B 1 165 ? -12.656 -33 -1.382 1 98.25 165 ARG B CA 1
ATOM 4589 C C . ARG B 1 165 ? -12.609 -31.719 -0.545 1 98.25 165 ARG B C 1
ATOM 4591 O O . ARG B 1 165 ? -12.133 -31.734 0.594 1 98.25 165 ARG B O 1
ATOM 4598 N N . TYR B 1 166 ? -13.102 -30.625 -1.094 1 98.62 166 TYR B N 1
ATOM 4599 C CA . TYR B 1 166 ? -13.188 -29.375 -0.34 1 98.62 166 TYR B CA 1
ATOM 4600 C C . TYR B 1 166 ? -14.094 -29.531 0.874 1 98.62 166 TYR B C 1
ATOM 4602 O O . TYR B 1 166 ? -13.789 -29.031 1.955 1 98.62 166 TYR B O 1
ATOM 4610 N N . GLU B 1 167 ? -15.195 -30.203 0.659 1 98.62 167 GLU B N 1
ATOM 4611 C CA . GLU B 1 167 ? -16.125 -30.391 1.762 1 98.62 167 GLU B CA 1
ATOM 4612 C C . GLU B 1 167 ? -15.523 -31.25 2.861 1 98.62 167 GLU B C 1
ATOM 4614 O O . GLU B 1 167 ? -15.695 -30.969 4.051 1 98.62 167 GLU B O 1
ATOM 4619 N N . GLU B 1 168 ? -14.852 -32.281 2.455 1 98.44 168 GLU B N 1
ATOM 4620 C CA . GLU B 1 168 ? -14.164 -33.125 3.434 1 98.44 168 GLU B CA 1
ATOM 4621 C C . GLU B 1 168 ? -13.164 -32.312 4.25 1 98.44 168 GLU B C 1
ATOM 4623 O O . GLU B 1 168 ? -13.117 -32.438 5.477 1 98.44 168 GLU B O 1
ATOM 4628 N N . ALA B 1 169 ? -12.391 -31.516 3.574 1 98.56 169 ALA B N 1
ATOM 4629 C CA . ALA B 1 169 ? -11.414 -30.672 4.254 1 98.56 169 ALA B CA 1
ATOM 4630 C C . ALA B 1 169 ? -12.102 -29.672 5.184 1 98.56 169 ALA B C 1
ATOM 4632 O O . ALA B 1 169 ? -11.625 -29.422 6.293 1 98.56 169 ALA B O 1
ATOM 4633 N N . PHE B 1 170 ? -13.18 -29.125 4.734 1 98.69 170 PHE B N 1
ATOM 4634 C CA . PHE B 1 170 ? -13.969 -28.172 5.52 1 98.69 170 PHE B CA 1
ATOM 4635 C C . PHE B 1 170 ? -14.469 -28.828 6.805 1 98.69 170 PHE B C 1
ATOM 4637 O O . PHE B 1 170 ? -14.289 -28.281 7.895 1 98.69 170 PHE B O 1
ATOM 4644 N N . LEU B 1 171 ? -15.039 -29.969 6.633 1 98.62 171 LEU B N 1
ATOM 4645 C CA . LEU B 1 171 ? -15.641 -30.656 7.77 1 98.62 171 LEU B CA 1
ATOM 4646 C C . LEU B 1 171 ? -14.562 -31.109 8.758 1 98.62 171 LEU B C 1
ATOM 4648 O O . LEU B 1 171 ? -14.766 -31.047 9.969 1 98.62 171 LEU B O 1
ATOM 4652 N N . LYS B 1 172 ? -13.5 -31.547 8.25 1 98.5 172 LYS B N 1
ATOM 4653 C CA . LYS B 1 172 ? -12.398 -31.922 9.133 1 98.5 172 LYS B CA 1
ATOM 4654 C C . LYS B 1 172 ? -11.891 -30.734 9.93 1 98.5 172 LYS B C 1
ATOM 4656 O O . LYS B 1 172 ? -11.695 -30.828 11.148 1 98.5 172 LYS B O 1
ATOM 4661 N N . ALA B 1 173 ? -11.648 -29.609 9.258 1 98.44 173 ALA B N 1
ATOM 4662 C CA . ALA B 1 173 ? -11.188 -28.391 9.922 1 98.44 173 ALA B CA 1
ATOM 4663 C C . ALA B 1 173 ? -12.156 -27.953 11.023 1 98.44 173 ALA B C 1
ATOM 4665 O O . ALA B 1 173 ? -11.742 -27.656 12.141 1 98.44 173 ALA B O 1
ATOM 4666 N N . ARG B 1 174 ? -13.391 -27.953 10.695 1 97.56 174 ARG B N 1
ATOM 4667 C CA . ARG B 1 174 ? -14.422 -27.516 11.625 1 97.56 174 ARG B CA 1
ATOM 4668 C C . ARG B 1 174 ? -14.57 -28.5 12.789 1 97.56 174 ARG B C 1
ATOM 4670 O O . ARG B 1 174 ? -14.531 -28.109 13.953 1 97.56 174 ARG B O 1
ATOM 4677 N N . ASP B 1 175 ? -14.703 -29.75 12.492 1 97.81 175 ASP B N 1
ATOM 4678 C CA . ASP B 1 175 ? -15.156 -30.734 13.469 1 97.81 175 ASP B CA 1
ATOM 4679 C C . ASP B 1 175 ? -13.977 -31.328 14.242 1 97.81 175 ASP B C 1
ATOM 4681 O O . ASP B 1 175 ? -14.109 -31.688 15.414 1 97.81 175 ASP B O 1
ATOM 4685 N N . GLU B 1 176 ? -12.859 -31.438 13.602 1 97.19 176 GLU B N 1
ATOM 4686 C CA . GLU B 1 176 ? -11.719 -32.094 14.25 1 97.19 176 GLU B CA 1
ATOM 4687 C C . GLU B 1 176 ? -10.719 -31.047 14.773 1 97.19 176 GLU B C 1
ATOM 4689 O O . GLU B 1 176 ? -10.172 -31.203 15.859 1 97.19 176 GLU B O 1
ATOM 4694 N N . ASP B 1 177 ? -10.492 -30.031 14.07 1 96.62 177 ASP B N 1
ATOM 4695 C CA . ASP B 1 177 ? -9.438 -29.078 14.422 1 96.62 177 ASP B CA 1
ATOM 4696 C C . ASP B 1 177 ? -10.016 -27.844 15.102 1 96.62 177 ASP B C 1
ATOM 4698 O O . ASP B 1 177 ? -9.281 -27.047 15.695 1 96.62 177 ASP B O 1
ATOM 4702 N N . GLY B 1 178 ? -11.305 -27.641 14.984 1 97.56 178 GLY B N 1
ATOM 4703 C CA . GLY B 1 178 ? -11.961 -26.516 15.617 1 97.56 178 GLY B CA 1
ATOM 4704 C C . GLY B 1 178 ? -11.711 -25.203 14.898 1 97.56 178 GLY B C 1
ATOM 4705 O O . GLY B 1 178 ? -11.719 -24.125 15.516 1 97.56 178 GLY B O 1
ATOM 4706 N N . VAL B 1 179 ? -11.398 -25.25 13.648 1 98.19 179 VAL B N 1
ATOM 4707 C CA . VAL B 1 179 ? -11.109 -24.078 12.836 1 98.19 179 VAL B CA 1
ATOM 4708 C C . VAL B 1 179 ? -12.375 -23.641 12.102 1 98.19 179 VAL B C 1
ATOM 4710 O O . VAL B 1 179 ? -13.016 -24.438 11.43 1 98.19 179 VAL B O 1
ATOM 4713 N N . SER B 1 180 ? -12.773 -22.391 12.281 1 98.25 180 SER B N 1
ATOM 4714 C CA . SER B 1 180 ? -13.875 -21.828 11.508 1 98.25 180 SER B CA 1
ATOM 4715 C C . SER B 1 180 ? -13.414 -21.375 10.125 1 98.25 180 SER B C 1
ATOM 4717 O O . SER B 1 180 ? -12.719 -20.359 10 1 98.25 180 SER B O 1
ATOM 4719 N N . VAL B 1 181 ? -13.789 -22.078 9.109 1 98.69 181 VAL B N 1
ATOM 4720 C CA . VAL B 1 181 ? -13.43 -21.719 7.746 1 98.69 181 VAL B CA 1
ATOM 4721 C C . VAL B 1 181 ? -14.336 -20.578 7.254 1 98.69 181 VAL B C 1
ATOM 4723 O O . VAL B 1 181 ? -15.562 -20.672 7.352 1 98.69 181 VAL B O 1
ATOM 4726 N N . ARG B 1 182 ? -13.695 -19.531 6.688 1 98.81 182 ARG B N 1
ATOM 4727 C CA . ARG B 1 182 ? -14.453 -18.328 6.352 1 98.81 182 ARG B CA 1
ATOM 4728 C C . ARG B 1 182 ? -14.5 -18.125 4.844 1 98.81 182 ARG B C 1
ATOM 4730 O O . ARG B 1 182 ? -15.352 -17.375 4.344 1 98.81 182 ARG B O 1
ATOM 4737 N N . ALA B 1 183 ? -13.609 -18.734 4.113 1 98.94 183 ALA B N 1
ATOM 4738 C CA . ALA B 1 183 ? -13.555 -18.5 2.676 1 98.94 183 ALA B CA 1
ATOM 4739 C C . ALA B 1 183 ? -12.875 -19.656 1.949 1 98.94 183 ALA B C 1
ATOM 4741 O O . ALA B 1 183 ? -12.156 -20.438 2.564 1 98.94 183 ALA B O 1
ATOM 4742 N N . LEU B 1 184 ? -13.203 -19.828 0.705 1 98.94 184 LEU B N 1
ATOM 4743 C CA . LEU B 1 184 ? -12.484 -20.609 -0.289 1 98.94 184 LEU B CA 1
ATOM 4744 C C . LEU B 1 184 ? -11.773 -19.703 -1.292 1 98.94 184 LEU B C 1
ATOM 4746 O O . LEU B 1 184 ? -12.383 -18.797 -1.854 1 98.94 184 LEU B O 1
ATOM 4750 N N . LEU B 1 185 ? -10.453 -19.875 -1.434 1 98.94 185 LEU B N 1
ATOM 4751 C CA . LEU B 1 185 ? -9.688 -19.109 -2.42 1 98.94 185 LEU B CA 1
ATOM 4752 C C . LEU B 1 185 ? -9.273 -20 -3.586 1 98.94 185 LEU B C 1
ATOM 4754 O O . LEU B 1 185 ? -8.711 -21.078 -3.377 1 98.94 185 LEU B O 1
ATOM 4758 N N . ILE B 1 186 ? -9.594 -19.578 -4.812 1 98.75 186 ILE B N 1
ATOM 4759 C CA . ILE B 1 186 ? -9.117 -20.266 -6.008 1 98.75 186 ILE B CA 1
ATOM 4760 C C . ILE B 1 186 ? -8.375 -19.281 -6.906 1 98.75 186 ILE B C 1
ATOM 4762 O O . ILE B 1 186 ? -8.5 -18.062 -6.738 1 98.75 186 ILE B O 1
ATOM 4766 N N . CYS B 1 187 ? -7.562 -19.812 -7.695 1 97.81 187 CYS B N 1
ATOM 4767 C CA . CYS B 1 187 ? -6.883 -19.109 -8.766 1 97.81 187 CYS B CA 1
ATOM 4768 C C . CYS B 1 187 ? -7.367 -19.578 -10.133 1 97.81 187 CYS B C 1
ATOM 4770 O O . CYS B 1 187 ? -7.281 -20.766 -10.453 1 97.81 187 CYS B O 1
ATOM 4772 N N . ASN B 1 188 ? -7.871 -18.641 -10.938 1 97.88 188 ASN B N 1
ATOM 4773 C CA . ASN B 1 188 ? -8.477 -18.969 -12.227 1 97.88 188 ASN B CA 1
ATOM 4774 C C . ASN B 1 188 ? -8.188 -17.906 -13.273 1 97.88 188 ASN B C 1
ATOM 4776 O O . ASN B 1 188 ? -8.75 -16.812 -13.219 1 97.88 188 ASN B O 1
ATOM 4780 N N . PRO B 1 189 ? -7.375 -18.203 -14.297 1 97.19 189 PRO B N 1
ATOM 4781 C CA . PRO B 1 189 ? -6.617 -19.422 -14.547 1 97.19 189 PRO B CA 1
ATOM 4782 C C . PRO B 1 189 ? -5.68 -19.781 -13.398 1 97.19 189 PRO B C 1
ATOM 4784 O O . PRO B 1 189 ? -5.258 -18.906 -12.641 1 97.19 189 PRO B O 1
ATOM 4787 N N . HIS B 1 190 ? -5.383 -21.078 -13.344 1 98 190 HIS B N 1
ATOM 4788 C CA . HIS B 1 190 ? -4.754 -21.641 -12.156 1 98 190 HIS B CA 1
ATOM 4789 C C . HIS B 1 190 ? -3.234 -21.516 -12.227 1 98 190 HIS B C 1
ATOM 4791 O O . HIS B 1 190 ? -2.635 -21.766 -13.281 1 98 190 HIS B O 1
ATOM 4797 N N . ASN B 1 191 ? -2.607 -21.047 -11.25 1 98.25 191 ASN B N 1
ATOM 4798 C CA . ASN B 1 191 ? -1.171 -21.094 -11 1 98.25 191 ASN B CA 1
ATOM 4799 C C . ASN B 1 191 ? -0.816 -22.125 -9.945 1 98.25 191 ASN B C 1
ATOM 4801 O O . ASN B 1 191 ? -1.194 -21.984 -8.781 1 98.25 191 ASN B O 1
ATOM 4805 N N . PRO B 1 192 ? -0.239 -23.219 -10.375 1 97.88 192 PRO B N 1
ATOM 4806 C CA . PRO B 1 192 ? 0.763 -23.297 -11.445 1 97.88 192 PRO B CA 1
ATOM 4807 C C . PRO B 1 192 ? 0.31 -24.188 -12.602 1 97.88 192 PRO B C 1
ATOM 4809 O O . PRO B 1 192 ? 1.098 -24.469 -13.508 1 97.88 192 PRO B O 1
ATOM 4812 N N . LEU B 1 193 ? -0.938 -24.578 -12.648 1 96.88 193 LEU B N 1
ATOM 4813 C CA . LEU B 1 193 ? -1.311 -25.656 -13.555 1 96.88 193 LEU B CA 1
ATOM 4814 C C . LEU B 1 193 ? -1.719 -25.094 -14.922 1 96.88 193 LEU B C 1
ATOM 4816 O O . LEU B 1 193 ? -1.842 -25.844 -15.891 1 96.88 193 LEU B O 1
ATOM 4820 N N . GLY B 1 194 ? -1.953 -23.828 -14.984 1 96 194 GLY B N 1
ATOM 4821 C CA . GLY B 1 194 ? -2.234 -23.172 -16.25 1 96 194 GLY B CA 1
ATOM 4822 C C . GLY B 1 194 ? -3.578 -23.562 -16.844 1 96 194 GLY B C 1
ATOM 4823 O O . GLY B 1 194 ? -3.814 -23.391 -18.047 1 96 194 GLY B O 1
ATOM 4824 N N . ARG B 1 195 ? -4.441 -24.141 -16.062 1 95.44 195 ARG B N 1
ATOM 4825 C CA . ARG B 1 195 ? -5.77 -24.562 -16.5 1 95.44 195 ARG B CA 1
ATOM 4826 C C . ARG B 1 195 ? -6.84 -23.594 -16.016 1 95.44 195 ARG B C 1
ATOM 4828 O O . ARG B 1 195 ? -6.629 -22.859 -15.055 1 95.44 195 ARG B O 1
ATOM 4835 N N . CYS B 1 196 ? -7.922 -23.578 -16.719 1 96 196 CYS B N 1
ATOM 4836 C CA . CYS B 1 196 ? -9.109 -22.828 -16.312 1 96 196 CYS B CA 1
ATOM 4837 C C . CYS B 1 196 ? -10.156 -23.75 -15.719 1 96 196 CYS B C 1
ATOM 4839 O O . CYS B 1 196 ? -10.266 -24.922 -16.125 1 96 196 CYS B O 1
ATOM 4841 N N . TYR B 1 197 ? -10.867 -23.25 -14.758 1 96.38 197 TYR B N 1
ATOM 4842 C CA . TYR B 1 197 ? -12 -23.984 -14.219 1 96.38 197 TYR B CA 1
ATOM 4843 C C . TYR B 1 197 ? -13.164 -24 -15.203 1 96.38 197 TYR B C 1
ATOM 4845 O O . TYR B 1 197 ? -13.562 -22.953 -15.719 1 96.38 197 TYR B O 1
ATOM 4853 N N . PRO B 1 198 ? -13.727 -25.203 -15.461 1 95.44 198 PRO B N 1
ATOM 4854 C CA . PRO B 1 198 ? -14.953 -25.234 -16.25 1 95.44 198 PRO B CA 1
ATOM 4855 C C . PRO B 1 198 ? -16.141 -24.625 -15.523 1 95.44 198 PRO B C 1
ATOM 4857 O O . PRO B 1 198 ? -16.172 -24.594 -14.289 1 95.44 198 PRO B O 1
ATOM 4860 N N . ARG B 1 199 ? -17.156 -24.219 -16.25 1 96 199 ARG B N 1
ATOM 4861 C CA . ARG B 1 199 ? -18.344 -23.594 -15.695 1 96 199 ARG B CA 1
ATOM 4862 C C . ARG B 1 199 ? -19 -24.484 -14.656 1 96 199 ARG B C 1
ATOM 4864 O O . ARG B 1 199 ? -19.375 -24.016 -13.57 1 96 199 ARG B O 1
ATOM 4871 N N . GLU B 1 200 ? -19.109 -25.766 -14.977 1 96.12 200 GLU B N 1
ATOM 4872 C CA . GLU B 1 200 ? -19.797 -26.703 -14.094 1 96.12 200 GLU B CA 1
ATOM 4873 C C . GLU B 1 200 ? -19.094 -26.797 -12.734 1 96.12 200 GLU B C 1
ATOM 4875 O O . GLU B 1 200 ? -19.75 -26.891 -11.695 1 96.12 200 GLU B O 1
ATOM 4880 N N . THR B 1 201 ? -17.812 -26.766 -12.781 1 97.44 201 THR B N 1
ATOM 4881 C CA . THR B 1 201 ? -17.047 -26.82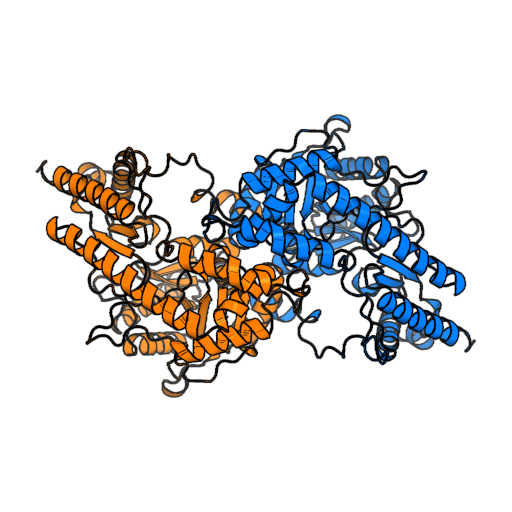8 -11.547 1 97.44 201 THR B CA 1
ATOM 4882 C C . THR B 1 201 ? -17.203 -25.547 -10.742 1 97.44 201 THR B C 1
ATOM 4884 O O . THR B 1 201 ? -17.375 -25.578 -9.523 1 97.44 201 THR B O 1
ATOM 4887 N N . LEU B 1 202 ? -17.156 -24.375 -11.398 1 98.12 202 LEU B N 1
ATOM 4888 C CA . LEU B 1 202 ? -17.344 -23.109 -10.719 1 98.12 202 LEU B CA 1
ATOM 4889 C C . LEU B 1 202 ? -18.719 -23.031 -10.055 1 98.12 202 LEU B C 1
ATOM 4891 O O . LEU B 1 202 ? -18.844 -22.562 -8.922 1 98.12 202 LEU B O 1
ATOM 4895 N N . GLU B 1 203 ? -19.719 -23.5 -10.758 1 98.12 203 GLU B N 1
ATOM 4896 C CA . GLU B 1 203 ? -21.062 -23.531 -10.188 1 98.12 203 GLU B CA 1
ATOM 4897 C C . GLU B 1 203 ? -21.125 -24.422 -8.953 1 98.12 203 GLU B C 1
ATOM 4899 O O . GLU B 1 203 ? -21.75 -24.062 -7.953 1 98.12 203 GLU B O 1
ATOM 4904 N N . ALA B 1 204 ? -20.484 -25.578 -9.055 1 98.25 204 ALA B N 1
ATOM 4905 C CA . ALA B 1 204 ? -20.453 -26.5 -7.922 1 98.25 204 ALA B CA 1
ATOM 4906 C C . ALA B 1 204 ? -19.734 -25.875 -6.723 1 98.25 204 ALA B C 1
ATOM 4908 O O . ALA B 1 204 ? -20.172 -26.031 -5.582 1 98.25 204 ALA B O 1
ATOM 4909 N N . LEU B 1 205 ? -18.656 -25.172 -6.953 1 98.69 205 LEU B N 1
ATOM 4910 C CA . LEU B 1 205 ? -17.938 -24.484 -5.891 1 98.69 205 LEU B CA 1
ATOM 4911 C C . LEU B 1 205 ? -18.797 -23.406 -5.246 1 98.69 205 LEU B C 1
ATOM 4913 O O . LEU B 1 205 ? -18.781 -23.25 -4.023 1 98.69 205 LEU B O 1
ATOM 4917 N N . LEU B 1 206 ? -19.5 -22.656 -6.074 1 98.75 206 LEU B N 1
ATOM 4918 C CA . LEU B 1 206 ? -20.391 -21.609 -5.57 1 98.75 206 LEU B CA 1
ATOM 4919 C C . LEU B 1 206 ? -21.469 -22.203 -4.676 1 98.75 206 LEU B C 1
ATOM 4921 O O . LEU B 1 206 ? -21.781 -21.656 -3.615 1 98.75 206 LEU B O 1
ATOM 4925 N N . GLN B 1 207 ? -22.016 -23.328 -5.066 1 98.62 207 GLN B N 1
ATOM 4926 C CA . GLN B 1 207 ? -23.047 -23.984 -4.285 1 98.62 207 GLN B CA 1
ATOM 4927 C C . GLN B 1 207 ? -22.5 -24.516 -2.967 1 98.62 207 GLN B C 1
ATOM 4929 O O . GLN B 1 207 ? -23.172 -24.453 -1.935 1 98.62 207 GLN B O 1
ATOM 4934 N N . PHE B 1 208 ? -21.328 -25.062 -2.988 1 98.56 208 PHE B N 1
ATOM 4935 C CA . PHE B 1 208 ? -20.641 -25.484 -1.778 1 98.56 208 PHE B CA 1
ATOM 4936 C C . PHE B 1 208 ? -20.484 -24.328 -0.806 1 98.56 208 PHE B C 1
ATOM 4938 O O . PHE B 1 208 ? -20.797 -24.453 0.38 1 98.56 208 PHE B O 1
ATOM 4945 N N . CYS B 1 209 ? -20.016 -23.109 -1.324 1 98.81 209 CYS B N 1
ATOM 4946 C CA . CYS B 1 209 ? -19.812 -21.922 -0.492 1 98.81 209 CYS B CA 1
ATOM 4947 C C . CYS B 1 209 ? -21.141 -21.438 0.078 1 98.81 209 CYS B C 1
ATOM 4949 O O . CYS B 1 209 ? -21.219 -21.016 1.236 1 98.81 209 CYS B O 1
ATOM 4951 N N . GLN B 1 210 ? -22.203 -21.516 -0.738 1 98.75 210 GLN B N 1
ATOM 4952 C CA . GLN B 1 210 ? -23.531 -21.156 -0.268 1 98.75 210 GLN B CA 1
ATOM 4953 C C . GLN B 1 210 ? -23.984 -22.078 0.861 1 98.75 210 GLN B C 1
ATOM 4955 O O . GLN B 1 210 ? -24.5 -21.625 1.881 1 98.75 210 GLN B O 1
ATOM 4960 N N . LYS B 1 211 ? -23.812 -23.375 0.668 1 98.69 211 LYS B N 1
ATOM 4961 C CA . LYS B 1 211 ? -24.234 -24.391 1.637 1 98.69 211 LYS B CA 1
ATOM 4962 C C . LYS B 1 211 ? -23.641 -24.109 3.014 1 98.69 211 LYS B C 1
ATOM 4964 O O . LYS B 1 211 ? -24.328 -24.219 4.027 1 98.69 211 LYS B O 1
ATOM 4969 N N . TYR B 1 212 ? -22.406 -23.703 3.02 1 98.5 212 TYR B N 1
ATOM 4970 C CA . TYR B 1 212 ? -21.734 -23.547 4.301 1 98.5 212 TYR B CA 1
ATOM 4971 C C . TYR B 1 212 ? -21.562 -22.078 4.66 1 98.5 212 TYR B C 1
ATOM 4973 O O . TYR B 1 212 ? -20.938 -21.75 5.672 1 98.5 212 TYR B O 1
ATOM 4981 N N . GLN B 1 213 ? -22.062 -21.219 3.844 1 98.44 213 GLN B N 1
ATOM 4982 C CA . GLN B 1 213 ? -22.062 -19.766 4.07 1 98.44 213 GLN B CA 1
ATOM 4983 C C . GLN B 1 213 ? -20.641 -19.25 4.266 1 98.44 213 GLN B C 1
ATOM 4985 O O . GLN B 1 213 ? -20.359 -18.547 5.234 1 98.44 213 GLN B O 1
ATOM 4990 N N . ILE B 1 214 ? -19.766 -19.641 3.354 1 98.69 214 ILE B N 1
ATOM 4991 C CA . ILE B 1 214 ? -18.422 -19.078 3.344 1 98.69 214 ILE B CA 1
ATOM 4992 C C . ILE B 1 214 ? -18.188 -18.297 2.059 1 98.69 214 ILE B C 1
ATOM 4994 O O . ILE B 1 214 ? -18.875 -18.516 1.056 1 98.69 214 ILE B O 1
ATOM 4998 N N . HIS B 1 215 ? -17.297 -17.344 2.107 1 98.88 215 HIS B N 1
ATOM 4999 C CA . HIS B 1 215 ? -16.984 -16.516 0.941 1 98.88 215 HIS B CA 1
ATOM 5000 C C . HIS B 1 215 ? -16.172 -17.312 -0.083 1 98.88 215 HIS B C 1
ATOM 5002 O O . HIS B 1 215 ? -15.508 -18.297 0.268 1 98.88 215 HIS B O 1
ATOM 5008 N N . ILE B 1 216 ? -16.266 -16.984 -1.343 1 98.88 216 ILE B N 1
ATOM 5009 C CA . ILE B 1 216 ? -15.352 -17.469 -2.367 1 98.88 216 ILE B CA 1
ATOM 5010 C C . ILE B 1 216 ? -14.594 -16.281 -2.975 1 98.88 216 ILE B C 1
ATOM 5012 O O . ILE B 1 216 ? -15.195 -15.273 -3.346 1 98.88 216 ILE B O 1
ATOM 5016 N N . ILE B 1 217 ? -13.312 -16.344 -2.953 1 98.94 217 ILE B N 1
ATOM 5017 C CA . ILE B 1 217 ? -12.406 -15.383 -3.586 1 98.94 217 ILE B CA 1
ATOM 5018 C C . ILE B 1 217 ? -11.758 -16.016 -4.809 1 98.94 217 ILE B C 1
ATOM 5020 O O . ILE B 1 217 ? -11.078 -17.047 -4.695 1 98.94 217 ILE B O 1
ATOM 5024 N N . SER B 1 218 ? -11.961 -15.477 -5.977 1 98.94 218 SER B N 1
ATOM 5025 C CA . SER B 1 218 ? -11.328 -15.953 -7.203 1 98.94 218 SER B CA 1
ATOM 5026 C C . SER B 1 218 ? -10.266 -14.977 -7.691 1 98.94 218 SER B C 1
ATOM 5028 O O . SER B 1 218 ? -10.586 -13.867 -8.125 1 98.94 218 SER B O 1
ATOM 5030 N N . ASP B 1 219 ? -9.008 -15.359 -7.543 1 98.88 219 ASP B N 1
ATOM 5031 C CA . ASP B 1 219 ? -7.926 -14.602 -8.164 1 98.88 219 ASP B CA 1
ATOM 5032 C C . ASP B 1 219 ? -7.867 -14.859 -9.664 1 98.88 219 ASP B C 1
ATOM 5034 O O . ASP B 1 219 ? -7.461 -15.938 -10.102 1 98.88 219 ASP B O 1
ATOM 5038 N N . GLU B 1 220 ? -8.219 -13.852 -10.43 1 98.81 220 GLU B N 1
ATOM 5039 C CA . GLU B 1 220 ? -8.32 -14.023 -11.875 1 98.81 220 GLU B CA 1
ATOM 5040 C C . GLU B 1 220 ? -7.32 -13.141 -12.609 1 98.81 220 GLU B C 1
ATOM 5042 O O . GLU B 1 220 ? -7.617 -12.609 -13.68 1 98.81 220 GLU B O 1
ATOM 5047 N N . VAL B 1 221 ? -6.141 -13.031 -12.039 1 98.62 221 VAL B N 1
ATOM 5048 C CA . VAL B 1 221 ? -5.125 -12.086 -12.5 1 98.62 221 VAL B CA 1
ATOM 5049 C C . VAL B 1 221 ? -4.59 -12.531 -13.859 1 98.62 221 VAL B C 1
ATOM 5051 O O . VAL B 1 221 ? -4 -11.727 -14.594 1 98.62 221 VAL B O 1
ATOM 5054 N N . TYR B 1 222 ? -4.84 -13.773 -14.297 1 98.25 222 TYR B N 1
ATOM 5055 C CA . TYR B 1 222 ? -4.367 -14.281 -15.578 1 98.25 222 TYR B CA 1
ATOM 5056 C C . TYR B 1 222 ? -5.508 -14.352 -16.594 1 98.25 222 TYR B C 1
ATOM 5058 O O . TYR B 1 222 ? -5.391 -15.031 -17.609 1 98.25 222 TYR B O 1
ATOM 5066 N N . ALA B 1 223 ? -6.578 -13.68 -16.406 1 97.88 223 ALA B N 1
ATOM 5067 C CA . ALA B 1 223 ? -7.82 -13.828 -17.156 1 97.88 223 ALA B CA 1
ATOM 5068 C C . ALA B 1 223 ? -7.59 -13.602 -18.656 1 97.88 223 ALA B C 1
ATOM 5070 O O . ALA B 1 223 ? -8.211 -14.258 -19.484 1 97.88 223 ALA B O 1
ATOM 5071 N N . LEU B 1 224 ? -6.68 -12.703 -19.016 1 97.25 224 LEU B N 1
ATOM 5072 C CA . LEU B 1 224 ? -6.484 -12.367 -20.406 1 97.25 224 LEU B CA 1
ATOM 5073 C C . LEU B 1 224 ? -5.215 -13.008 -20.953 1 97.25 224 LEU B C 1
ATOM 5075 O O . LEU B 1 224 ? -4.746 -12.656 -22.031 1 97.25 224 LEU B O 1
ATOM 5079 N N . SER B 1 225 ? -4.652 -13.906 -20.219 1 97 225 SER B N 1
ATOM 5080 C CA . SER B 1 225 ? -3.486 -14.656 -20.672 1 97 225 SER B CA 1
ATOM 5081 C C . SER B 1 225 ? -3.855 -16.094 -21.031 1 97 225 SER B C 1
ATOM 5083 O O . SER B 1 225 ? -3.145 -17.031 -20.672 1 97 225 SER B O 1
ATOM 5085 N N . VAL B 1 226 ? -4.977 -16.281 -21.609 1 95.56 226 VAL B N 1
ATOM 5086 C CA . VAL B 1 226 ? -5.438 -17.562 -22.172 1 95.56 226 VAL B CA 1
ATOM 5087 C C . VAL B 1 226 ? -5.18 -17.594 -23.672 1 95.56 226 VAL B C 1
ATOM 5089 O O . VAL B 1 226 ? -5.781 -16.828 -24.422 1 95.56 226 VAL B O 1
ATOM 5092 N N . TYR B 1 227 ? -4.258 -18.312 -24.203 1 89.12 227 TYR B N 1
ATOM 5093 C CA . TYR B 1 227 ? -3.777 -18.156 -25.562 1 89.12 227 TYR B CA 1
ATOM 5094 C C . TYR B 1 227 ? -4.113 -19.391 -26.406 1 89.12 227 TYR B C 1
ATOM 5096 O O . TYR B 1 227 ? -3.789 -19.438 -27.594 1 89.12 227 TYR B O 1
ATOM 5104 N N . GLU B 1 228 ? -4.504 -20.344 -25.922 1 74.94 228 GLU B N 1
ATOM 5105 C CA . GLU B 1 228 ? -4.922 -21.453 -26.766 1 74.94 228 GLU B CA 1
ATOM 5106 C C . GLU B 1 228 ? -6.395 -21.328 -27.141 1 74.94 228 GLU B C 1
ATOM 5108 O O . GLU B 1 228 ? -7.25 -21.094 -26.297 1 74.94 228 GLU B O 1
ATOM 5113 N N . GLU B 1 229 ? -6.566 -20.703 -28.375 1 57.38 229 GLU B N 1
ATOM 5114 C CA . GLU B 1 229 ? -7.906 -20.516 -28.922 1 57.38 229 GLU B CA 1
ATOM 5115 C C . GLU B 1 229 ? -8.617 -21.859 -29.094 1 57.38 229 GLU B C 1
ATOM 5117 O O . GLU B 1 229 ? -9.742 -21.922 -29.609 1 57.38 229 GLU B O 1
ATOM 5122 N N . ASN B 1 230 ? -7.797 -22.859 -29.125 1 48.34 230 ASN B N 1
ATOM 5123 C CA . ASN B 1 230 ? -8.461 -24.031 -29.656 1 48.34 230 ASN B CA 1
ATOM 5124 C C . ASN B 1 230 ? -9.797 -24.297 -28.953 1 48.34 230 ASN B C 1
ATOM 5126 O O . ASN B 1 230 ? -10.031 -23.797 -27.844 1 48.34 230 ASN B O 1
ATOM 5130 N N . THR B 1 231 ? -10.445 -25.516 -29.391 1 46.09 231 THR B N 1
ATOM 5131 C CA . THR B 1 231 ? -11.734 -26.156 -29.625 1 46.09 231 THR B CA 1
ATOM 5132 C C . THR B 1 231 ? -12.5 -26.344 -28.328 1 46.09 231 THR B C 1
ATOM 5134 O O . THR B 1 231 ? -13.664 -25.969 -28.219 1 46.09 231 THR B O 1
ATOM 5137 N N . SER B 1 232 ? -12.094 -27.438 -27.547 1 43.53 232 SER B N 1
ATOM 5138 C CA . SER B 1 232 ? -13.016 -28.203 -26.703 1 43.53 232 SER B CA 1
ATOM 5139 C C . SER B 1 232 ? -13.25 -27.5 -25.359 1 43.53 232 SER B C 1
ATOM 5141 O O . SER B 1 232 ? -14.148 -27.875 -24.609 1 43.53 232 SER B O 1
ATOM 5143 N N . THR B 1 233 ? -12.25 -26.562 -25.031 1 55.91 233 THR B N 1
ATOM 5144 C CA . THR B 1 233 ? -12.461 -26.047 -23.672 1 55.91 233 THR B CA 1
ATOM 5145 C C . THR B 1 233 ? -13 -24.609 -23.719 1 55.91 233 THR B C 1
ATOM 5147 O O . THR B 1 233 ? -12.766 -23.891 -24.688 1 55.91 233 THR B O 1
ATOM 5150 N N . ASP B 1 234 ? -13.969 -24.391 -22.984 1 65.38 234 ASP B N 1
ATOM 5151 C CA . ASP B 1 234 ? -14.695 -23.125 -22.891 1 65.38 234 ASP B CA 1
ATOM 5152 C C . ASP B 1 234 ? -13.758 -21.984 -22.531 1 65.38 234 ASP B C 1
ATOM 5154 O O . ASP B 1 234 ? -14.18 -20.828 -22.484 1 65.38 234 ASP B O 1
ATOM 5158 N N . GLY B 1 235 ? -12.312 -22.25 -22.453 1 87.62 235 GLY B N 1
ATOM 5159 C CA . GLY B 1 235 ? -11.43 -21.141 -22.125 1 87.62 235 GLY B CA 1
ATOM 5160 C C . GLY B 1 235 ? -11.672 -20.578 -20.734 1 87.62 235 GLY B C 1
ATOM 5161 O O . GLY B 1 235 ? -11.953 -21.312 -19.797 1 87.62 235 GLY B O 1
ATOM 5162 N N . PHE B 1 236 ? -11.438 -19.359 -20.516 1 94.81 236 PHE B N 1
ATOM 5163 C CA . PHE B 1 236 ? -11.609 -18.688 -19.25 1 94.81 236 PHE B CA 1
ATOM 5164 C C . PHE B 1 236 ? -13.07 -18.312 -19.016 1 94.81 236 PHE B C 1
ATOM 5166 O O . PHE B 1 236 ? -13.719 -17.734 -19.891 1 94.81 236 PHE B O 1
ATOM 5173 N N . ILE B 1 237 ? -13.57 -18.766 -17.906 1 96.5 237 ILE B N 1
ATOM 5174 C CA . ILE B 1 237 ? -14.875 -18.359 -17.391 1 96.5 237 ILE B CA 1
ATOM 5175 C C . ILE B 1 237 ? -14.711 -17.672 -16.031 1 96.5 237 ILE B C 1
ATOM 5177 O O . ILE B 1 237 ? -14.227 -18.281 -15.078 1 96.5 237 ILE B O 1
ATOM 5181 N N . SER B 1 238 ? -15.078 -16.406 -15.992 1 98.19 238 SER B N 1
ATOM 5182 C CA . SER B 1 238 ? -15.023 -15.688 -14.719 1 98.19 238 SER B CA 1
ATOM 5183 C C . SER B 1 238 ? -16.156 -16.109 -13.789 1 98.19 238 SER B C 1
ATOM 5185 O O . SER B 1 238 ? -17.25 -16.453 -14.25 1 98.19 238 SER B O 1
ATOM 5187 N N . LEU B 1 239 ? -15.914 -16.062 -12.477 1 98.31 239 LEU B N 1
ATOM 5188 C CA . LEU B 1 239 ? -17 -16.234 -11.523 1 98.31 239 LEU B CA 1
ATOM 5189 C C . LEU B 1 239 ? -18.094 -15.203 -11.75 1 98.31 239 LEU B C 1
ATOM 5191 O O . LEU B 1 239 ? -19.281 -15.484 -11.508 1 98.31 239 LEU B O 1
ATOM 5195 N N . LEU B 1 240 ? -17.719 -14.047 -12.25 1 98.5 240 LEU B N 1
ATOM 5196 C CA . LEU B 1 240 ? -18.641 -12.953 -12.461 1 98.5 240 LEU B CA 1
ATOM 5197 C C . LEU B 1 240 ? -19.641 -13.297 -13.562 1 98.5 240 LEU B C 1
ATOM 5199 O O . LEU B 1 240 ? -20.703 -12.664 -13.664 1 98.5 240 LEU B O 1
ATOM 5203 N N . SER B 1 241 ? -19.297 -14.227 -14.398 1 98 241 SER B N 1
ATOM 5204 C CA . SER B 1 241 ? -20.141 -14.547 -15.547 1 98 241 SER B CA 1
ATOM 5205 C C . SER B 1 241 ? -21.266 -15.5 -15.156 1 98 241 SER B C 1
ATOM 5207 O O . SER B 1 241 ? -22.188 -15.727 -15.93 1 98 241 SER B O 1
ATOM 5209 N N . ILE B 1 242 ? -21.188 -16.078 -14 1 98.06 242 ILE B N 1
ATOM 5210 C CA . ILE B 1 242 ? -22.219 -16.984 -13.492 1 98.06 242 ILE B CA 1
ATOM 5211 C C . ILE B 1 242 ? -23.281 -16.203 -12.734 1 98.06 242 ILE B C 1
ATOM 5213 O O . ILE B 1 242 ? -22.953 -15.422 -11.828 1 98.06 242 ILE B O 1
ATOM 5217 N N . ASP B 1 243 ? -24.484 -16.312 -13.102 1 98.06 243 ASP B N 1
ATOM 5218 C CA . ASP B 1 243 ? -25.578 -15.656 -12.375 1 98.06 243 ASP B CA 1
ATOM 5219 C C . ASP B 1 243 ? -25.906 -16.406 -11.086 1 98.06 243 ASP B C 1
ATOM 5221 O O . ASP B 1 243 ? -26.531 -17.469 -11.125 1 98.06 243 ASP B O 1
ATOM 5225 N N . PRO B 1 244 ? -25.516 -15.836 -10 1 97.5 244 PRO B N 1
ATOM 5226 C CA . PRO B 1 244 ? -25.703 -16.578 -8.75 1 97.5 244 PRO B CA 1
ATOM 5227 C C . PRO B 1 244 ? -27.188 -16.859 -8.461 1 97.5 244 PRO B C 1
ATOM 5229 O O . PRO B 1 244 ? -27.5 -17.844 -7.797 1 97.5 244 PRO B O 1
ATOM 5232 N N . ALA B 1 245 ? -28.094 -16.016 -8.914 1 96.56 245 ALA B N 1
ATOM 5233 C CA . ALA B 1 245 ? -29.516 -16.219 -8.695 1 96.56 245 ALA B CA 1
ATOM 5234 C C . ALA B 1 245 ? -30 -17.516 -9.336 1 96.56 245 ALA B C 1
ATOM 5236 O O . ALA B 1 245 ? -30.875 -18.203 -8.797 1 96.56 245 ALA B O 1
ATOM 5237 N N . ASN B 1 246 ? -29.438 -17.891 -10.43 1 97.19 246 ASN B N 1
ATOM 5238 C CA . ASN B 1 246 ? -29.828 -19.078 -11.18 1 97.19 246 ASN B CA 1
ATOM 5239 C C . ASN B 1 246 ? -29.469 -20.359 -10.43 1 97.19 246 ASN B C 1
ATOM 5241 O O . ASN B 1 246 ? -30.031 -21.422 -10.688 1 97.19 246 ASN B O 1
ATOM 5245 N N . ILE B 1 247 ? -28.531 -20.266 -9.539 1 97.56 247 ILE B N 1
ATOM 5246 C CA . ILE B 1 247 ? -28.062 -21.469 -8.875 1 97.56 247 ILE B CA 1
ATOM 5247 C C . ILE B 1 247 ? -28.266 -21.344 -7.367 1 97.56 247 ILE B C 1
ATOM 5249 O O . ILE B 1 247 ? -27.672 -22.094 -6.594 1 97.56 247 ILE B O 1
ATOM 5253 N N . GLY B 1 248 ? -28.922 -20.328 -6.906 1 97.94 248 GLY B N 1
ATOM 5254 C CA . GLY B 1 248 ? -29.328 -20.156 -5.516 1 97.94 248 GLY B CA 1
ATOM 5255 C C . GLY B 1 248 ? -28.188 -19.703 -4.621 1 97.94 248 GLY B C 1
ATOM 5256 O O . GLY B 1 248 ? -28.062 -20.156 -3.48 1 97.94 248 GLY B O 1
ATOM 5257 N N . VAL B 1 249 ? -27.312 -18.891 -5.16 1 98.44 249 VAL B N 1
ATOM 5258 C CA . VAL B 1 249 ? -26.156 -18.438 -4.395 1 98.44 249 VAL B CA 1
ATOM 5259 C C . VAL B 1 249 ? -26.297 -16.953 -4.078 1 98.44 249 VAL B C 1
ATOM 5261 O O . VAL B 1 249 ? -26.719 -16.156 -4.93 1 98.44 249 VAL B O 1
ATOM 5264 N N . ASN B 1 250 ? -26.031 -16.562 -2.814 1 98.31 250 ASN B N 1
ATOM 5265 C CA . ASN B 1 250 ? -25.969 -15.172 -2.406 1 98.31 250 ASN B CA 1
ATOM 5266 C C . ASN B 1 250 ? -24.797 -14.445 -3.051 1 98.31 250 ASN B C 1
ATOM 5268 O O . ASN B 1 250 ? -23.641 -14.781 -2.783 1 98.31 250 ASN B O 1
ATOM 5272 N N . PRO B 1 251 ? -25.078 -13.453 -3.881 1 97.69 251 PRO B N 1
ATOM 5273 C CA . PRO B 1 251 ? -23.984 -12.75 -4.566 1 97.69 251 PRO B CA 1
ATOM 5274 C C . PRO B 1 251 ? -23 -12.102 -3.596 1 97.69 251 PRO B C 1
ATOM 5276 O O . PRO B 1 251 ? -21.844 -11.844 -3.959 1 97.69 251 PRO B O 1
ATOM 5279 N N . ALA B 1 252 ? -23.375 -11.875 -2.367 1 97.94 252 ALA B N 1
ATOM 5280 C CA . ALA B 1 252 ? -22.516 -11.227 -1.373 1 97.94 252 ALA B CA 1
ATOM 5281 C C . ALA B 1 252 ? -21.359 -12.125 -0.984 1 97.94 252 ALA B C 1
ATOM 5283 O O . ALA B 1 252 ? -20.391 -11.672 -0.375 1 97.94 252 ALA B O 1
ATOM 5284 N N . LEU B 1 253 ? -21.375 -13.414 -1.377 1 98.69 253 LEU B N 1
ATOM 5285 C CA . LEU B 1 253 ? -20.328 -14.359 -1.035 1 98.69 253 LEU B CA 1
ATOM 5286 C C . LEU B 1 253 ? -19.234 -14.352 -2.094 1 98.69 253 LEU B C 1
ATOM 5288 O O . LEU B 1 253 ? -18.172 -14.945 -1.894 1 98.69 253 LEU B O 1
ATOM 5292 N N . ILE B 1 254 ? -19.406 -13.648 -3.205 1 98.81 254 ILE B N 1
ATOM 5293 C CA . ILE B 1 254 ? -18.562 -13.812 -4.383 1 98.81 254 ILE B CA 1
ATOM 5294 C C . ILE B 1 254 ? -17.641 -12.609 -4.531 1 98.81 254 ILE B C 1
ATOM 5296 O O . ILE B 1 254 ? -18.109 -11.469 -4.633 1 98.81 254 ILE B O 1
ATOM 5300 N N . HIS B 1 255 ? -16.344 -12.82 -4.562 1 98.88 255 HIS B N 1
ATOM 5301 C CA . HIS B 1 255 ? -15.328 -11.781 -4.73 1 98.88 255 HIS B CA 1
ATOM 5302 C C . HIS B 1 255 ? -14.305 -12.172 -5.789 1 98.88 255 HIS B C 1
ATOM 5304 O O . HIS B 1 255 ? -13.836 -13.312 -5.816 1 98.88 255 HIS B O 1
ATOM 5310 N N . VAL B 1 256 ? -13.992 -11.242 -6.672 1 98.94 256 VAL B N 1
ATOM 5311 C CA . VAL B 1 256 ? -13.016 -11.477 -7.73 1 98.94 256 VAL B CA 1
ATOM 5312 C C . VAL B 1 256 ? -11.867 -10.477 -7.617 1 98.94 256 VAL B C 1
ATOM 5314 O O . VAL B 1 256 ? -12.094 -9.297 -7.348 1 98.94 256 VAL B O 1
ATOM 5317 N N . LEU B 1 257 ? -10.656 -10.953 -7.742 1 98.94 257 LEU B N 1
ATOM 5318 C CA . LEU B 1 257 ? -9.461 -10.117 -7.781 1 98.94 257 LEU B CA 1
ATOM 5319 C C . LEU B 1 257 ? -8.859 -10.102 -9.188 1 98.94 257 LEU B C 1
ATOM 5321 O O . LEU B 1 257 ? -8.844 -11.125 -9.867 1 98.94 257 LEU B O 1
ATOM 5325 N N . TYR B 1 258 ? -8.445 -8.969 -9.617 1 98.88 258 TYR B N 1
ATOM 5326 C CA . TYR B 1 258 ? -7.781 -8.758 -10.898 1 98.88 258 TYR B CA 1
ATOM 5327 C C . TYR B 1 258 ? -6.789 -7.602 -10.82 1 98.88 258 TYR B C 1
ATOM 5329 O O . TYR B 1 258 ? -6.566 -7.043 -9.742 1 98.88 258 TYR B O 1
ATOM 5337 N N . GLY B 1 259 ? -5.992 -7.352 -11.891 1 98.5 259 GLY B N 1
ATOM 5338 C CA . GLY B 1 259 ? -5.023 -6.266 -11.844 1 98.5 259 GLY B CA 1
ATOM 5339 C C . GLY B 1 259 ? -4.211 -6.133 -13.117 1 98.5 259 GLY B C 1
ATOM 5340 O O . GLY B 1 259 ? -4.527 -6.766 -14.133 1 98.5 259 GLY B O 1
ATOM 5341 N N . MET B 1 260 ? -3.191 -5.316 -13.047 1 98.56 260 MET B N 1
ATOM 5342 C CA . MET B 1 260 ? -2.432 -4.926 -14.234 1 98.56 260 MET B CA 1
ATOM 5343 C C . MET B 1 260 ? -1.153 -5.75 -14.359 1 98.56 260 MET B C 1
ATOM 5345 O O . MET B 1 260 ? -0.487 -5.715 -15.391 1 98.56 260 MET B O 1
ATOM 5349 N N . SER B 1 261 ? -0.835 -6.543 -13.406 1 98.25 261 SER B N 1
ATOM 5350 C CA . SER B 1 261 ? 0.505 -7.098 -13.242 1 98.25 261 SER B CA 1
ATOM 5351 C C . SER B 1 261 ? 0.803 -8.141 -14.312 1 98.25 261 SER B C 1
ATOM 5353 O O . SER B 1 261 ? 1.937 -8.25 -14.789 1 98.25 261 SER B O 1
ATOM 5355 N N . LYS B 1 262 ? -0.201 -8.961 -14.641 1 98.5 262 LYS B N 1
ATOM 5356 C CA . LYS B 1 262 ? 0.088 -10.141 -15.453 1 98.5 262 LYS B CA 1
ATOM 5357 C C . LYS B 1 262 ? -0.346 -9.938 -16.906 1 98.5 262 LYS B C 1
ATOM 5359 O O . LYS B 1 262 ? 0.493 -9.789 -17.781 1 98.5 262 LYS B O 1
ATOM 5364 N N . ASP B 1 263 ? -1.587 -9.656 -17.109 1 98.31 263 ASP B N 1
ATOM 5365 C CA . ASP B 1 263 ? -2.148 -9.547 -18.453 1 98.31 263 ASP B CA 1
ATOM 5366 C C . ASP B 1 263 ? -1.577 -8.336 -19.188 1 98.31 263 ASP B C 1
ATOM 5368 O O . ASP B 1 263 ? -1.441 -8.352 -20.406 1 98.31 263 ASP B O 1
ATOM 5372 N N . PHE B 1 264 ? -1.139 -7.305 -18.422 1 98.56 264 PHE B N 1
ATOM 5373 C CA . PHE B 1 264 ? -0.674 -6.074 -19.047 1 98.56 264 PHE B CA 1
ATOM 5374 C C . PHE B 1 264 ? 0.827 -5.898 -18.859 1 98.56 264 PHE B C 1
ATOM 5376 O O . PHE B 1 264 ? 1.374 -4.828 -19.125 1 98.56 264 PHE B O 1
ATOM 5383 N N . ALA B 1 265 ? 1.476 -6.902 -18.328 1 98.38 265 ALA B N 1
ATOM 5384 C CA . ALA B 1 265 ? 2.926 -6.898 -18.156 1 98.38 265 ALA B CA 1
ATOM 5385 C C . ALA B 1 265 ? 3.379 -5.668 -17.375 1 98.38 265 ALA B C 1
ATOM 5387 O O . ALA B 1 265 ? 4.391 -5.047 -17.719 1 98.38 265 ALA B O 1
ATOM 5388 N N . ALA B 1 266 ? 2.594 -5.324 -16.406 1 98.31 266 ALA B N 1
ATOM 5389 C CA . ALA B 1 266 ? 2.881 -4.074 -15.703 1 98.31 266 ALA B CA 1
ATOM 5390 C C . ALA B 1 266 ? 2.818 -4.266 -14.188 1 98.31 266 ALA B C 1
ATOM 5392 O O . ALA B 1 266 ? 2.115 -3.527 -13.492 1 98.31 266 ALA B O 1
ATOM 5393 N N . ALA B 1 267 ? 3.615 -5.246 -13.734 1 97.94 267 ALA B N 1
ATOM 5394 C CA . ALA B 1 267 ? 3.654 -5.531 -12.297 1 97.94 267 ALA B CA 1
ATOM 5395 C C . ALA B 1 267 ? 4.145 -4.32 -11.508 1 97.94 267 ALA B C 1
ATOM 5397 O O . ALA B 1 267 ? 3.748 -4.117 -10.359 1 97.94 267 ALA B O 1
ATOM 5398 N N . GLY B 1 268 ? 4.938 -3.467 -12.125 1 98.19 268 GLY B N 1
ATOM 5399 C CA . GLY B 1 268 ? 5.527 -2.312 -11.461 1 98.19 268 GLY B CA 1
ATOM 5400 C C . GLY B 1 268 ? 4.523 -1.21 -11.18 1 98.19 268 GLY B C 1
ATOM 5401 O O . GLY B 1 268 ? 4.793 -0.306 -10.391 1 98.19 268 GLY B O 1
ATOM 5402 N N . LEU B 1 269 ? 3.359 -1.234 -11.852 1 98.56 269 LEU B N 1
ATOM 5403 C CA . LEU B 1 269 ? 2.312 -0.263 -11.555 1 98.56 269 LEU B CA 1
ATOM 5404 C C . LEU B 1 269 ? 1.74 -0.486 -10.164 1 98.56 269 LEU B C 1
ATOM 5406 O O . LEU B 1 269 ? 1.222 0.446 -9.539 1 98.56 269 LEU B O 1
ATOM 5410 N N . ARG B 1 270 ? 1.813 -1.758 -9.695 1 98.44 270 ARG B N 1
ATOM 5411 C CA . ARG B 1 270 ? 1.248 -2.131 -8.406 1 98.44 270 ARG B CA 1
ATOM 5412 C C . ARG B 1 270 ? -0.214 -1.709 -8.305 1 98.44 270 ARG B C 1
ATOM 5414 O O . ARG B 1 270 ? -0.589 -0.968 -7.391 1 98.44 270 ARG B O 1
ATOM 5421 N N . LEU B 1 271 ? -0.996 -2.293 -9.188 1 98.62 271 LEU B N 1
ATOM 5422 C CA . LEU B 1 271 ? -2.414 -1.952 -9.234 1 98.62 271 LEU B CA 1
ATOM 5423 C C . LEU B 1 271 ? -3.271 -3.209 -9.336 1 98.62 271 LEU B C 1
ATOM 5425 O O . LEU B 1 271 ? -3.232 -3.914 -10.344 1 98.62 271 LEU B O 1
ATOM 5429 N N . GLY B 1 272 ? -3.998 -3.518 -8.281 1 98.69 272 GLY B N 1
ATOM 5430 C CA . GLY B 1 272 ? -4.965 -4.602 -8.219 1 98.69 272 GLY B CA 1
ATOM 5431 C C . GLY B 1 272 ? -6.348 -4.145 -7.789 1 98.69 272 GLY B C 1
ATOM 5432 O O . GLY B 1 272 ? -6.488 -3.127 -7.109 1 98.69 272 GLY B O 1
ATOM 5433 N N . CYS B 1 273 ? -7.359 -4.824 -8.18 1 98.88 273 CYS B N 1
ATOM 5434 C CA . CYS B 1 273 ? -8.703 -4.395 -7.805 1 98.88 273 CYS B CA 1
ATOM 5435 C C . CYS B 1 273 ? -9.516 -5.566 -7.266 1 98.88 273 CYS B C 1
ATOM 5437 O O . CYS B 1 273 ? -9.273 -6.719 -7.633 1 98.88 273 CYS B O 1
ATOM 5439 N N . LEU B 1 274 ? -10.383 -5.266 -6.367 1 98.88 274 LEU B N 1
ATOM 5440 C CA . LEU B 1 274 ? -11.422 -6.129 -5.824 1 98.88 274 LEU B CA 1
ATOM 5441 C C . LEU B 1 274 ? -12.773 -5.82 -6.465 1 98.88 274 LEU B C 1
ATOM 5443 O O . LEU B 1 274 ? -13.18 -4.66 -6.531 1 98.88 274 LEU B O 1
ATOM 5447 N N . ILE B 1 275 ? -13.375 -6.766 -7.012 1 98.88 275 ILE B N 1
ATOM 5448 C CA . ILE B 1 275 ? -14.734 -6.664 -7.547 1 98.88 275 ILE B CA 1
ATOM 5449 C C . ILE B 1 275 ? -15.695 -7.465 -6.676 1 98.88 275 ILE B C 1
ATOM 5451 O O . ILE B 1 275 ? -15.547 -8.68 -6.531 1 98.88 275 ILE B O 1
ATOM 5455 N N . SER B 1 276 ? -16.703 -6.848 -6.078 1 98.62 276 SER B N 1
ATOM 5456 C CA . SER B 1 276 ? -17.625 -7.496 -5.152 1 98.62 276 SER B CA 1
ATOM 5457 C C . SER B 1 276 ? -18.969 -6.777 -5.121 1 98.62 276 SER B C 1
ATOM 5459 O O . SER B 1 276 ? -19.062 -5.598 -5.461 1 98.62 276 SER B O 1
ATOM 5461 N N . GLN B 1 277 ? -20 -7.484 -4.812 1 97.38 277 GLN B N 1
ATOM 5462 C CA . GLN B 1 277 ? -21.312 -6.906 -4.57 1 97.38 277 GLN B CA 1
ATOM 5463 C C . GLN B 1 277 ? -21.625 -6.832 -3.078 1 97.38 277 GLN B C 1
ATOM 5465 O O . GLN B 1 277 ? -22.703 -6.387 -2.68 1 97.38 277 GLN B O 1
ATOM 5470 N N . ASN B 1 278 ? -20.719 -7.324 -2.27 1 98.19 278 ASN B N 1
ATOM 5471 C CA . ASN B 1 278 ? -20.859 -7.262 -0.82 1 98.19 278 ASN B CA 1
ATOM 5472 C C . ASN B 1 278 ? -20.562 -5.867 -0.284 1 98.19 278 ASN B C 1
ATOM 5474 O O . ASN B 1 278 ? -19.391 -5.52 -0.065 1 98.19 278 ASN B O 1
ATOM 5478 N N . GLN B 1 279 ? -21.578 -5.156 0.031 1 96.31 279 GLN B N 1
ATOM 5479 C CA . GLN B 1 279 ? -21.438 -3.752 0.408 1 96.31 279 GLN B CA 1
ATOM 5480 C C . GLN B 1 279 ? -20.656 -3.605 1.706 1 96.31 279 GLN B C 1
ATOM 5482 O O . GLN B 1 279 ? -19.859 -2.68 1.853 1 96.31 279 GLN B O 1
ATOM 5487 N N . ARG B 1 280 ? -20.906 -4.488 2.596 1 96.88 280 ARG B N 1
ATOM 5488 C CA . ARG B 1 280 ? -20.219 -4.395 3.887 1 96.88 280 ARG B CA 1
ATOM 5489 C C . ARG B 1 280 ? -18.734 -4.66 3.742 1 96.88 280 ARG B C 1
ATOM 5491 O O . ARG B 1 280 ? -17.906 -3.973 4.352 1 96.88 280 ARG B O 1
ATOM 5498 N N . LEU B 1 281 ? -18.375 -5.676 2.951 1 98.31 281 LEU B N 1
ATOM 5499 C CA . LEU B 1 281 ? -16.969 -5.938 2.666 1 98.31 281 LEU B CA 1
ATOM 5500 C C . LEU B 1 281 ? -16.328 -4.75 1.961 1 98.31 281 LEU B C 1
ATOM 5502 O O . LEU B 1 281 ? -15.203 -4.363 2.287 1 98.31 281 LEU B O 1
ATOM 5506 N N . LEU B 1 282 ? -17.031 -4.168 1.007 1 97.62 282 LEU B N 1
ATOM 5507 C CA . LEU B 1 282 ? -16.516 -3.02 0.275 1 97.62 282 LEU B CA 1
ATOM 5508 C C . LEU B 1 282 ? -16.281 -1.838 1.21 1 97.62 282 LEU B C 1
ATOM 5510 O O . LEU B 1 282 ? -15.289 -1.121 1.077 1 97.62 282 LEU B O 1
ATOM 5514 N N . GLN B 1 283 ? -17.156 -1.631 2.164 1 96.25 283 GLN B N 1
ATOM 5515 C CA . GLN B 1 283 ? -16.984 -0.552 3.131 1 96.25 283 GLN B CA 1
ATOM 5516 C C . GLN B 1 283 ? -15.734 -0.762 3.975 1 96.25 283 GLN B C 1
ATOM 5518 O O . GLN B 1 283 ? -14.977 0.183 4.223 1 96.25 283 GLN B O 1
ATOM 5523 N N . ALA B 1 284 ? -15.523 -1.996 4.41 1 97.81 284 ALA B N 1
ATOM 5524 C CA . ALA B 1 284 ? -14.328 -2.326 5.18 1 97.81 284 ALA B CA 1
ATOM 5525 C C . ALA B 1 284 ? -13.062 -2.127 4.348 1 97.81 284 ALA B C 1
ATOM 5527 O O . ALA B 1 284 ? -12.102 -1.514 4.809 1 97.81 284 ALA B O 1
ATOM 5528 N N . ALA B 1 285 ? -13.141 -2.656 3.131 1 97.5 285 ALA B N 1
ATOM 5529 C CA . ALA B 1 285 ? -12 -2.555 2.23 1 97.5 285 ALA B CA 1
ATOM 5530 C C . ALA B 1 285 ? -11.68 -1.097 1.905 1 97.5 285 ALA B C 1
ATOM 5532 O O . ALA B 1 285 ? -10.516 -0.715 1.802 1 97.5 285 ALA B O 1
ATOM 5533 N N . LEU B 1 286 ? -12.711 -0.306 1.744 1 95.12 286 LEU B N 1
ATOM 5534 C CA . LEU B 1 286 ? -12.547 1.12 1.485 1 95.12 286 LEU B CA 1
ATOM 5535 C C . LEU B 1 286 ? -11.781 1.791 2.623 1 95.12 286 LEU B C 1
ATOM 5537 O O . LEU B 1 286 ? -10.875 2.594 2.379 1 95.12 286 LEU B O 1
ATOM 5541 N N . SER B 1 287 ? -12.055 1.441 3.799 1 94.5 287 SER B N 1
ATOM 5542 C CA . SER B 1 287 ? -11.391 2.033 4.953 1 94.5 287 SER B CA 1
ATOM 5543 C C . SER B 1 287 ? -9.914 1.657 4.996 1 94.5 287 SER B C 1
ATOM 5545 O O . SER B 1 287 ? -9.047 2.525 5.125 1 94.5 287 SER B O 1
ATOM 5547 N N . ILE B 1 288 ? -9.602 0.42 4.75 1 95.69 288 ILE B N 1
ATOM 5548 C CA . ILE B 1 288 ? -8.227 0.015 5.004 1 95.69 288 ILE B CA 1
ATOM 5549 C C . ILE B 1 288 ? -7.398 0.168 3.729 1 95.69 288 ILE B C 1
ATOM 5551 O O . ILE B 1 288 ? -6.168 0.086 3.764 1 95.69 288 ILE B O 1
ATOM 5555 N N . SER B 1 289 ? -8.133 0.502 2.588 1 96.69 289 SER B N 1
ATOM 5556 C CA . SER B 1 289 ? -7.391 0.838 1.378 1 96.69 289 SER B CA 1
ATOM 5557 C C . SER B 1 289 ? -6.484 2.047 1.601 1 96.69 289 SER B C 1
ATOM 5559 O O . SER B 1 289 ? -5.5 2.23 0.886 1 96.69 289 SER B O 1
ATOM 5561 N N . ARG B 1 290 ? -6.789 2.85 2.586 1 96.69 290 ARG B N 1
ATOM 5562 C CA . ARG B 1 290 ? -5.992 4.008 2.977 1 96.69 290 ARG B CA 1
ATOM 5563 C C . ARG B 1 290 ? -4.535 3.617 3.211 1 96.69 290 ARG B C 1
ATOM 5565 O O . ARG B 1 290 ? -3.623 4.398 2.93 1 96.69 290 ARG B O 1
ATOM 5572 N N . PHE B 1 291 ? -4.297 2.41 3.611 1 97.81 291 PHE B N 1
ATOM 5573 C CA . PHE B 1 291 ? -2.955 1.973 3.971 1 97.81 291 PHE B CA 1
ATOM 5574 C C . PHE B 1 291 ? -2.291 1.249 2.805 1 97.81 291 PHE B C 1
ATOM 5576 O O . PHE B 1 291 ? -1.109 0.903 2.873 1 97.81 291 PHE B O 1
ATOM 5583 N N . HIS B 1 292 ? -3.037 0.974 1.746 1 98 292 HIS B N 1
ATOM 5584 C CA . HIS B 1 292 ? -2.604 0.321 0.517 1 98 292 HIS B CA 1
ATOM 5585 C C . HIS B 1 292 ? -2.82 1.224 -0.693 1 98 292 HIS B C 1
ATOM 5587 O O . HIS B 1 292 ? -3.227 0.754 -1.759 1 98 292 HIS B O 1
ATOM 5593 N N . TRP B 1 293 ? -2.584 2.459 -0.478 1 97.88 293 TRP B N 1
ATOM 5594 C CA . TRP B 1 293 ? -2.926 3.518 -1.421 1 97.88 293 TRP B CA 1
ATOM 5595 C C . TRP B 1 293 ? -2.088 3.406 -2.691 1 97.88 293 TRP B C 1
ATOM 5597 O O . TRP B 1 293 ? -0.872 3.615 -2.66 1 97.88 293 TRP B O 1
ATOM 5607 N N . PRO B 1 294 ? -2.713 3.1 -3.822 1 98.25 294 PRO B N 1
ATOM 5608 C CA . PRO B 1 294 ? -1.914 3.025 -5.047 1 98.25 294 PRO B CA 1
ATOM 5609 C C . PRO B 1 294 ? -1.425 4.395 -5.52 1 98.25 294 PRO B C 1
ATOM 5611 O O . PRO B 1 294 ? -2.041 5.414 -5.203 1 98.25 294 PRO B O 1
ATOM 5614 N N . SER B 1 295 ? -0.322 4.398 -6.25 1 98.25 295 SER B N 1
ATOM 5615 C CA . SER B 1 295 ? 0.192 5.617 -6.863 1 98.25 295 SER B CA 1
ATOM 5616 C C . SER B 1 295 ? -0.802 6.195 -7.863 1 98.25 295 SER B C 1
ATOM 5618 O O . SER B 1 295 ? -1.296 5.48 -8.734 1 98.25 295 SER B O 1
ATOM 5620 N N . ASN B 1 296 ? -1.051 7.477 -7.723 1 98.19 296 ASN B N 1
ATOM 5621 C CA . ASN B 1 296 ? -1.974 8.078 -8.68 1 98.19 296 ASN B CA 1
ATOM 5622 C C . ASN B 1 296 ? -1.329 8.242 -10.055 1 98.19 296 ASN B C 1
ATOM 5624 O O . ASN B 1 296 ? -2.027 8.344 -11.062 1 98.19 296 ASN B O 1
ATOM 5628 N N . ILE B 1 297 ? 0.009 8.219 -10.102 1 98.12 297 ILE B N 1
ATOM 5629 C CA . ILE B 1 297 ? 0.684 8.125 -11.391 1 98.12 297 ILE B CA 1
ATOM 5630 C C . ILE B 1 297 ? 0.345 6.793 -12.055 1 98.12 297 ILE B C 1
ATOM 5632 O O . ILE B 1 297 ? -0.016 6.75 -13.234 1 98.12 297 ILE B O 1
ATOM 5636 N N . SER B 1 298 ? 0.443 5.723 -11.289 1 98.38 298 SER B N 1
ATOM 5637 C CA . SER B 1 298 ? 0.091 4.402 -11.797 1 98.38 298 SER B CA 1
ATOM 5638 C C . SER B 1 298 ? -1.38 4.336 -12.195 1 98.38 298 SER B C 1
ATOM 5640 O O . SER B 1 298 ? -1.722 3.773 -13.234 1 98.38 298 SER B O 1
ATOM 5642 N N . CYS B 1 299 ? -2.223 4.91 -11.352 1 98.69 299 CYS B N 1
ATOM 5643 C CA . CYS B 1 299 ? -3.648 4.938 -11.648 1 98.69 299 CYS B CA 1
ATOM 5644 C C . CYS B 1 299 ? -3.914 5.652 -12.969 1 98.69 299 CYS B C 1
ATOM 5646 O O . CYS B 1 299 ? -4.711 5.184 -13.789 1 98.69 299 CYS B O 1
ATOM 5648 N N . SER B 1 300 ? -3.256 6.777 -13.188 1 98.5 300 SER B N 1
ATOM 5649 C CA . SER B 1 300 ? -3.447 7.559 -14.406 1 98.5 300 SER B CA 1
ATOM 5650 C C . SER B 1 300 ? -2.963 6.797 -15.633 1 98.5 300 SER B C 1
ATOM 5652 O O . SER B 1 300 ? -3.646 6.762 -16.656 1 98.5 300 SER B O 1
ATOM 5654 N N . ILE B 1 301 ? -1.816 6.199 -15.484 1 98.5 301 ILE B N 1
ATOM 5655 C CA . ILE B 1 301 ? -1.264 5.414 -16.578 1 98.5 301 ILE B CA 1
ATOM 5656 C C . ILE B 1 301 ? -2.215 4.27 -16.938 1 98.5 301 ILE B C 1
ATOM 5658 O O . ILE B 1 301 ? -2.555 4.066 -18.094 1 98.5 301 ILE B O 1
ATOM 5662 N N . ALA B 1 302 ? -2.682 3.549 -15.93 1 98.75 302 ALA B N 1
ATOM 5663 C CA . ALA B 1 302 ? -3.596 2.428 -16.141 1 98.75 302 ALA B CA 1
ATOM 5664 C C . ALA B 1 302 ? -4.898 2.896 -16.781 1 98.75 302 ALA B C 1
ATOM 5666 O O . ALA B 1 302 ? -5.449 2.217 -17.656 1 98.75 302 ALA B O 1
ATOM 5667 N N . THR B 1 303 ? -5.375 4.07 -16.328 1 98.75 303 THR B N 1
ATOM 5668 C CA . THR B 1 303 ? -6.609 4.617 -16.875 1 98.75 303 THR B CA 1
ATOM 5669 C C . THR B 1 303 ? -6.473 4.844 -18.375 1 98.75 303 THR B C 1
ATOM 5671 O O . THR B 1 303 ? -7.355 4.457 -19.156 1 98.75 303 THR B O 1
ATOM 5674 N N . ILE B 1 304 ? -5.375 5.457 -18.75 1 98.5 304 ILE B N 1
ATOM 5675 C CA . ILE B 1 304 ? -5.129 5.762 -20.156 1 98.5 304 ILE B CA 1
ATOM 5676 C C . ILE B 1 304 ? -5.031 4.469 -20.953 1 98.5 304 ILE B C 1
ATOM 5678 O O . ILE B 1 304 ? -5.602 4.359 -22.047 1 98.5 304 ILE B O 1
ATOM 5682 N N . ILE B 1 305 ? -4.391 3.457 -20.438 1 98.69 305 ILE B N 1
ATOM 5683 C CA . ILE B 1 305 ? -4.266 2.16 -21.094 1 98.69 305 ILE B CA 1
ATOM 5684 C C . ILE B 1 305 ? -5.645 1.521 -21.234 1 98.69 305 ILE B C 1
ATOM 5686 O O . ILE B 1 305 ? -6.027 1.096 -22.328 1 98.69 305 ILE B O 1
ATOM 5690 N N . LEU B 1 306 ? -6.418 1.509 -20.156 1 98.75 306 LEU B N 1
ATOM 5691 C CA . LEU B 1 306 ? -7.68 0.784 -20.094 1 98.75 306 LEU B CA 1
ATOM 5692 C C . LEU B 1 306 ? -8.734 1.46 -20.969 1 98.75 306 LEU B C 1
ATOM 5694 O O . LEU B 1 306 ? -9.695 0.816 -21.406 1 98.75 306 LEU B O 1
ATOM 5698 N N . GLU B 1 307 ? -8.555 2.693 -21.219 1 98.5 307 GLU B N 1
ATOM 5699 C CA . GLU B 1 307 ? -9.508 3.424 -22.047 1 98.5 307 GLU B CA 1
ATOM 5700 C C . GLU B 1 307 ? -9.195 3.244 -23.531 1 98.5 307 GLU B C 1
ATOM 5702 O O . GLU B 1 307 ? -10.023 3.555 -24.391 1 98.5 307 GLU B O 1
ATOM 5707 N N . ASP B 1 308 ? -8.008 2.805 -23.875 1 98.38 308 ASP B N 1
ATOM 5708 C CA . ASP B 1 308 ? -7.582 2.598 -25.25 1 98.38 308 ASP B CA 1
ATOM 5709 C C . ASP B 1 308 ? -7.91 1.183 -25.719 1 98.38 308 ASP B C 1
ATOM 5711 O O . ASP B 1 308 ? -7.027 0.328 -25.797 1 98.38 308 ASP B O 1
ATOM 5715 N N . GLN B 1 309 ? -9.109 0.986 -26.188 1 97.06 309 GLN B N 1
ATOM 5716 C CA . GLN B 1 309 ? -9.625 -0.339 -26.516 1 97.06 309 GLN B CA 1
ATOM 5717 C C . GLN B 1 309 ? -8.852 -0.943 -27.688 1 97.06 309 GLN B C 1
ATOM 5719 O O . GLN B 1 309 ? -8.633 -2.156 -27.734 1 97.06 309 GLN B O 1
ATOM 5724 N N . SER B 1 310 ? -8.477 -0.117 -28.594 1 97.81 310 SER B N 1
ATOM 5725 C CA . SER B 1 310 ? -7.719 -0.603 -29.75 1 97.81 310 SER B CA 1
ATOM 5726 C C . SER B 1 310 ? -6.352 -1.123 -29.328 1 97.81 310 SER B C 1
ATOM 5728 O O . SER B 1 310 ? -5.91 -2.18 -29.781 1 97.81 310 SER B O 1
ATOM 5730 N N . PHE B 1 311 ? -5.715 -0.405 -28.469 1 98.19 311 PHE B N 1
ATOM 5731 C CA . PHE B 1 311 ? -4.422 -0.842 -27.969 1 98.19 311 PHE B CA 1
ATOM 5732 C C . PHE B 1 311 ? -4.551 -2.16 -27.219 1 98.19 311 PHE B C 1
ATOM 5734 O O . PHE B 1 311 ? -3.746 -3.074 -27.406 1 98.19 311 PHE B O 1
ATOM 5741 N N . ILE B 1 312 ? -5.617 -2.277 -26.375 1 98.44 312 ILE B N 1
ATOM 5742 C CA . ILE B 1 312 ? -5.809 -3.475 -25.562 1 98.44 312 ILE B CA 1
ATOM 5743 C C . ILE B 1 312 ? -5.973 -4.691 -26.469 1 98.44 312 ILE B C 1
ATOM 5745 O O . ILE B 1 312 ? -5.336 -5.727 -26.25 1 98.44 312 ILE B O 1
ATOM 5749 N N . LYS B 1 313 ? -6.77 -4.547 -27.453 1 97.44 313 LYS B N 1
ATOM 5750 C CA . LYS B 1 313 ? -7.023 -5.664 -28.359 1 97.44 313 LYS B CA 1
ATOM 5751 C C . LYS B 1 313 ? -5.738 -6.121 -29.047 1 97.44 313 LYS B C 1
ATOM 5753 O O . LYS B 1 313 ? -5.438 -7.316 -29.078 1 97.44 313 LYS B O 1
ATOM 5758 N N . THR B 1 314 ? -4.969 -5.168 -29.547 1 98 314 THR B N 1
ATOM 5759 C CA . THR B 1 314 ? -3.717 -5.48 -30.234 1 98 314 THR B CA 1
ATOM 5760 C C . THR B 1 314 ? -2.697 -6.051 -29.25 1 98 314 THR B C 1
ATOM 5762 O O . THR B 1 314 ? -1.989 -7.008 -29.562 1 98 314 THR B O 1
ATOM 5765 N N . PHE B 1 315 ? -2.664 -5.477 -28.125 1 98.38 315 PHE B N 1
ATOM 5766 C CA . PHE B 1 315 ? -1.727 -5.887 -27.078 1 98.38 315 PHE B CA 1
ATOM 5767 C C . PHE B 1 315 ? -1.991 -7.328 -26.656 1 98.38 315 PHE B C 1
ATOM 5769 O O . PHE B 1 315 ? -1.071 -8.148 -26.609 1 98.38 315 PHE B O 1
ATOM 5776 N N . VAL B 1 316 ? -3.229 -7.656 -26.344 1 97.5 316 VAL B N 1
ATOM 5777 C CA . VAL B 1 316 ? -3.629 -8.977 -25.875 1 97.5 316 VAL B CA 1
ATOM 5778 C C . VAL B 1 316 ? -3.385 -10.016 -26.969 1 97.5 316 VAL B C 1
ATOM 5780 O O . VAL B 1 316 ? -2.873 -11.102 -26.703 1 97.5 316 VAL B O 1
ATOM 5783 N N . ASN B 1 317 ? -3.699 -9.648 -28.203 1 97.12 317 ASN B N 1
ATOM 5784 C CA . ASN B 1 317 ? -3.479 -10.562 -29.328 1 97.12 317 ASN B CA 1
ATOM 5785 C C . ASN B 1 317 ? -1.997 -10.875 -29.516 1 97.12 317 ASN B C 1
ATOM 5787 O O . ASN B 1 317 ? -1.626 -12.031 -29.75 1 97.12 317 ASN B O 1
ATOM 5791 N N . GLN B 1 318 ? -1.227 -9.852 -29.406 1 98.12 318 GLN B N 1
ATOM 5792 C CA . GLN B 1 318 ? 0.214 -10.055 -29.531 1 98.12 318 GLN B CA 1
ATOM 5793 C C . GLN B 1 318 ? 0.749 -10.898 -28.375 1 98.12 318 GLN B C 1
ATOM 5795 O O . GLN B 1 318 ? 1.592 -11.773 -28.578 1 98.12 318 GLN B O 1
ATOM 5800 N N . SER B 1 319 ? 0.269 -10.617 -27.25 1 98.25 319 SER B N 1
ATOM 5801 C CA . SER B 1 319 ? 0.662 -11.398 -26.094 1 98.25 319 SER B CA 1
ATOM 5802 C C . SER B 1 319 ? 0.306 -12.867 -26.266 1 98.25 319 SER B C 1
ATOM 5804 O O . SER B 1 319 ? 1.123 -13.75 -25.984 1 98.25 319 SER B O 1
ATOM 5806 N N . HIS B 1 320 ? -0.909 -13.156 -26.766 1 96.94 320 HIS B N 1
ATOM 5807 C CA . HIS B 1 320 ? -1.356 -14.523 -27 1 96.94 320 HIS B CA 1
ATOM 5808 C C . HIS B 1 320 ? -0.432 -15.25 -27.969 1 96.94 320 HIS B C 1
ATOM 5810 O O . HIS B 1 320 ? -0.039 -16.391 -27.719 1 96.94 320 HIS B O 1
ATOM 5816 N N . ARG B 1 321 ? -0.097 -14.594 -28.969 1 96.88 321 ARG B N 1
ATOM 5817 C CA . ARG B 1 321 ? 0.753 -15.195 -30 1 96.88 321 ARG B CA 1
ATOM 5818 C C . ARG B 1 321 ? 2.119 -15.555 -29.422 1 96.88 321 ARG B C 1
ATOM 5820 O O . ARG B 1 321 ? 2.615 -16.656 -29.656 1 96.88 321 ARG B O 1
ATOM 5827 N N . LEU B 1 322 ? 2.691 -14.625 -28.719 1 97.81 322 LEU B N 1
ATOM 5828 C CA . LEU B 1 322 ? 4.031 -14.844 -28.188 1 97.81 322 LEU B CA 1
ATOM 5829 C C . LEU B 1 322 ? 4.016 -15.914 -27.094 1 97.81 322 LEU B C 1
ATOM 5831 O O . LEU B 1 322 ? 4.895 -16.781 -27.062 1 97.81 322 LEU B O 1
ATOM 5835 N N . LEU B 1 323 ? 3.014 -15.859 -26.25 1 97.56 323 LEU B N 1
ATOM 5836 C CA . LEU B 1 323 ? 2.898 -16.859 -25.188 1 97.56 323 LEU B CA 1
ATOM 5837 C C . LEU B 1 323 ? 2.693 -18.25 -25.781 1 97.56 323 LEU B C 1
ATOM 5839 O O . LEU B 1 323 ? 3.305 -19.219 -25.328 1 97.56 323 LEU B O 1
ATOM 5843 N N . ARG B 1 324 ? 1.866 -18.344 -26.766 1 95.88 324 ARG B N 1
ATOM 5844 C CA . ARG B 1 324 ? 1.622 -19.625 -27.438 1 95.88 324 ARG B CA 1
ATOM 5845 C C . ARG B 1 324 ? 2.904 -20.172 -28.047 1 95.88 324 ARG B C 1
ATOM 5847 O O . ARG B 1 324 ? 3.207 -21.359 -27.906 1 95.88 324 ARG B O 1
ATOM 5854 N N . SER B 1 325 ? 3.596 -19.328 -28.719 1 96.88 325 SER B N 1
ATOM 5855 C CA . SER B 1 325 ? 4.832 -19.734 -29.375 1 96.88 325 SER B CA 1
ATOM 5856 C C . SER B 1 325 ? 5.859 -20.219 -28.359 1 96.88 325 SER B C 1
ATOM 5858 O O . SER B 1 325 ? 6.504 -21.25 -28.562 1 96.88 325 SER B O 1
ATOM 5860 N N . HIS B 1 326 ? 6.055 -19.484 -27.297 1 97.88 326 HIS B N 1
ATOM 5861 C CA . HIS B 1 326 ? 7.023 -19.859 -26.281 1 97.88 326 HIS B CA 1
ATOM 5862 C C . HIS B 1 326 ? 6.617 -21.141 -25.578 1 97.88 326 HIS B C 1
ATOM 5864 O O . HIS B 1 326 ? 7.461 -22 -25.297 1 97.88 326 HIS B O 1
ATOM 5870 N N . ARG B 1 327 ? 5.344 -21.281 -25.266 1 97.19 327 ARG B N 1
ATOM 5871 C CA . ARG B 1 327 ? 4.871 -22.516 -24.641 1 97.19 327 ARG B CA 1
ATOM 5872 C C . ARG B 1 327 ? 5.105 -23.719 -25.562 1 97.19 327 ARG B C 1
ATOM 5874 O O . ARG B 1 327 ? 5.535 -24.781 -25.109 1 97.19 327 ARG B O 1
ATOM 5881 N N . HIS B 1 328 ? 4.758 -23.531 -26.797 1 96.12 328 HIS B N 1
ATOM 5882 C CA . HIS B 1 328 ? 4.957 -24.594 -27.781 1 96.12 328 HIS B CA 1
ATOM 5883 C C . HIS B 1 328 ? 6.418 -25.047 -27.812 1 96.12 328 HIS B C 1
ATOM 5885 O O . HIS B 1 328 ? 6.707 -26.234 -27.781 1 96.12 328 HIS B O 1
ATOM 5891 N N . PHE B 1 329 ? 7.258 -24.109 -27.875 1 98.06 329 PHE B N 1
ATOM 5892 C CA . PHE B 1 329 ? 8.68 -24.422 -27.891 1 98.06 329 PHE B CA 1
ATOM 5893 C C . PHE B 1 329 ? 9.07 -25.219 -26.641 1 98.06 329 PHE B C 1
ATOM 5895 O O . PHE B 1 329 ? 9.719 -26.25 -26.734 1 98.06 329 PHE B O 1
ATOM 5902 N N . ALA B 1 330 ? 8.68 -24.719 -25.484 1 98.38 330 ALA B N 1
ATOM 5903 C CA . ALA B 1 330 ? 9.047 -25.359 -24.219 1 98.38 330 ALA B CA 1
ATOM 5904 C C . ALA B 1 330 ? 8.5 -26.781 -24.141 1 98.38 330 ALA B C 1
ATOM 5906 O O . ALA B 1 330 ? 9.203 -27.688 -23.719 1 98.38 330 ALA B O 1
ATOM 5907 N N . THR B 1 331 ? 7.281 -26.953 -24.531 1 97.75 331 THR B N 1
ATOM 5908 C CA . THR B 1 331 ? 6.656 -28.266 -24.438 1 97.75 331 THR B CA 1
ATOM 5909 C C . THR B 1 331 ? 7.316 -29.25 -25.406 1 97.75 331 THR B C 1
ATOM 5911 O O . THR B 1 331 ? 7.457 -30.438 -25.094 1 97.75 331 THR B O 1
ATOM 5914 N N . GLN B 1 332 ? 7.727 -28.766 -26.516 1 98.19 332 GLN B N 1
ATOM 5915 C CA . GLN B 1 332 ? 8.422 -29.625 -27.469 1 98.19 332 GLN B CA 1
ATOM 5916 C C . GLN B 1 332 ? 9.75 -30.109 -26.891 1 98.19 332 GLN B C 1
ATOM 5918 O O . GLN B 1 332 ? 10.102 -31.281 -27.031 1 98.19 332 GLN B O 1
ATOM 5923 N N . VAL B 1 333 ? 10.414 -29.172 -26.328 1 98.56 333 VAL B N 1
ATOM 5924 C CA . VAL B 1 333 ? 11.695 -29.516 -25.719 1 98.56 333 VAL B CA 1
ATOM 5925 C C . VAL B 1 333 ? 11.484 -30.562 -24.609 1 98.56 333 VAL B C 1
ATOM 5927 O O . VAL B 1 333 ? 12.211 -31.547 -24.547 1 98.56 333 VAL B O 1
ATOM 5930 N N . LEU B 1 334 ? 10.531 -30.375 -23.781 1 98.5 334 LEU B N 1
ATOM 5931 C CA . LEU B 1 334 ? 10.258 -31.281 -22.672 1 98.5 334 LEU B CA 1
ATOM 5932 C C . LEU B 1 334 ? 9.82 -32.656 -23.172 1 98.5 334 LEU B C 1
ATOM 5934 O O . LEU B 1 334 ? 10.266 -33.688 -22.672 1 98.5 334 LEU B O 1
ATOM 5938 N N . MET B 1 335 ? 8.992 -32.656 -24.172 1 98.25 335 MET B N 1
ATOM 5939 C CA . MET B 1 335 ? 8.523 -33.906 -24.766 1 98.25 335 MET B CA 1
ATOM 5940 C C . MET B 1 335 ? 9.68 -34.688 -25.406 1 98.25 335 MET B C 1
ATOM 5942 O O . MET B 1 335 ? 9.773 -35.906 -25.266 1 98.25 335 MET B O 1
ATOM 5946 N N . GLY B 1 336 ? 10.5 -33.938 -26.047 1 98.12 336 GLY B N 1
ATOM 5947 C CA . GLY B 1 336 ? 11.664 -34.562 -26.641 1 98.12 336 GLY B CA 1
ATOM 5948 C C . GLY B 1 336 ? 12.586 -35.219 -25.641 1 98.12 336 GLY B C 1
ATOM 5949 O O . GLY B 1 336 ? 13.195 -36.25 -25.922 1 98.12 336 GLY B O 1
ATOM 5950 N N . ALA B 1 337 ? 12.633 -34.656 -24.516 1 97.88 337 ALA B N 1
ATOM 5951 C CA . ALA B 1 337 ? 13.492 -35.188 -23.453 1 97.88 337 ALA B CA 1
ATOM 5952 C C . ALA B 1 337 ? 12.727 -36.156 -22.547 1 97.88 337 ALA B C 1
ATOM 5954 O O . ALA B 1 337 ? 13.281 -36.688 -21.578 1 97.88 337 ALA B O 1
ATOM 5955 N N . GLU B 1 338 ? 11.453 -36.344 -22.797 1 97.69 338 GLU B N 1
ATOM 5956 C CA . GLU B 1 338 ? 10.562 -37.219 -22.031 1 97.69 338 GLU B CA 1
ATOM 5957 C C . GLU B 1 338 ? 10.469 -36.75 -20.578 1 97.69 338 GLU B C 1
ATOM 5959 O O . GLU B 1 338 ? 10.477 -37.562 -19.656 1 97.69 338 GLU B O 1
ATOM 5964 N N . ILE B 1 339 ? 10.531 -35.469 -20.391 1 98.38 339 ILE B N 1
ATOM 5965 C CA . ILE B 1 339 ? 10.242 -34.906 -19.094 1 98.38 339 ILE B CA 1
ATOM 5966 C C . ILE B 1 339 ? 8.742 -34.656 -18.953 1 98.38 339 ILE B C 1
ATOM 5968 O O . ILE B 1 339 ? 8.164 -33.844 -19.703 1 98.38 339 ILE B O 1
ATOM 5972 N N . PRO B 1 340 ? 8.133 -35.344 -18.016 1 98.25 340 PRO B N 1
ATOM 5973 C CA . PRO B 1 340 ? 6.688 -35.156 -17.875 1 98.25 340 PRO B CA 1
ATOM 5974 C C . PRO B 1 340 ? 6.309 -33.781 -17.375 1 98.25 340 PRO B C 1
ATOM 5976 O O . PRO B 1 340 ? 7.051 -33.188 -16.578 1 98.25 340 PRO B O 1
ATOM 5979 N N . PHE B 1 341 ? 5.191 -33.25 -17.766 1 97.75 341 PHE B N 1
ATOM 5980 C CA . PHE B 1 341 ? 4.617 -32 -17.25 1 97.75 341 PHE B CA 1
ATOM 5981 C C . PHE B 1 341 ? 3.096 -32.094 -17.219 1 97.75 341 PHE B C 1
ATOM 5983 O O . PHE B 1 341 ? 2.498 -32.938 -17.891 1 97.75 341 PHE B O 1
ATOM 5990 N N . ALA B 1 342 ? 2.467 -31.297 -16.391 1 96.44 342 ALA B N 1
ATOM 5991 C CA . ALA B 1 342 ? 1.018 -31.328 -16.219 1 96.44 342 ALA B CA 1
ATOM 5992 C C . ALA B 1 342 ? 0.302 -30.984 -17.531 1 96.44 342 ALA B C 1
ATOM 5994 O O . ALA B 1 342 ? 0.624 -29.984 -18.172 1 96.44 342 ALA B O 1
ATOM 5995 N N . PRO B 1 343 ? -0.623 -31.766 -17.922 1 92.81 343 PRO B N 1
ATOM 5996 C CA . PRO B 1 343 ? -1.323 -31.531 -19.188 1 92.81 343 PRO B CA 1
ATOM 5997 C C . PRO B 1 343 ? -2.428 -30.484 -19.078 1 92.81 343 PRO B C 1
ATOM 5999 O O . PRO B 1 343 ? -2.84 -30.141 -17.969 1 92.81 343 PRO B O 1
ATOM 6002 N N . GLY B 1 344 ? -2.834 -29.953 -20.141 1 90.56 344 GLY B N 1
ATOM 6003 C CA . GLY B 1 344 ? -4.059 -29.172 -20.234 1 90.56 344 GLY B CA 1
ATOM 6004 C C . GLY B 1 344 ? -3.842 -27.703 -19.969 1 90.56 344 GLY B C 1
ATOM 6005 O O . GLY B 1 344 ? -4.797 -26.922 -19.953 1 90.56 344 GLY B O 1
ATOM 6006 N N . GLY B 1 345 ? -2.59 -27.328 -19.734 1 93 345 GLY B N 1
ATOM 6007 C CA . GLY B 1 345 ? -2.32 -25.906 -19.516 1 93 345 GLY B CA 1
ATOM 6008 C C . GLY B 1 345 ? -2.523 -25.062 -20.766 1 93 345 GLY B C 1
ATOM 6009 O O . GLY B 1 345 ? -1.939 -25.344 -21.812 1 93 345 GLY B O 1
ATOM 6010 N N . ILE B 1 346 ? -3.398 -23.984 -20.656 1 93.75 346 ILE B N 1
ATOM 6011 C CA . ILE B 1 346 ? -3.689 -23.156 -21.812 1 93.75 346 ILE B CA 1
ATOM 6012 C C . ILE B 1 346 ? -3.545 -21.672 -21.453 1 93.75 346 ILE B C 1
ATOM 6014 O O . ILE B 1 346 ? -3.861 -20.797 -22.25 1 93.75 346 ILE B O 1
ATOM 6018 N N . ALA B 1 347 ? -3.154 -21.391 -20.203 1 96 347 ALA B N 1
ATOM 6019 C CA . ALA B 1 347 ? -3.143 -20.016 -19.703 1 96 347 ALA B CA 1
ATOM 6020 C C . ALA B 1 347 ? -1.93 -19.781 -18.812 1 96 347 ALA B C 1
ATOM 6022 O O . ALA B 1 347 ? -1.285 -20.734 -18.359 1 96 347 ALA B O 1
ATOM 6023 N N . GLY B 1 348 ? -1.651 -18.531 -18.562 1 96.44 348 GLY B N 1
ATOM 6024 C CA . GLY B 1 348 ? -0.546 -18.156 -17.688 1 96.44 348 GLY B CA 1
ATOM 6025 C C . GLY B 1 348 ? 0.804 -18.234 -18.375 1 96.44 348 GLY B C 1
ATOM 6026 O O . GLY B 1 348 ? 0.881 -18.25 -19.609 1 96.44 348 GLY B O 1
ATOM 6027 N N . PHE B 1 349 ? 1.854 -18.172 -17.547 1 97.5 349 PHE B N 1
ATOM 6028 C CA . PHE B 1 349 ? 3.227 -18.062 -18.016 1 97.5 349 PHE B CA 1
ATOM 6029 C C . PHE B 1 349 ? 4.035 -19.297 -17.641 1 97.5 349 PHE B C 1
ATOM 6031 O O . PHE B 1 349 ? 5.258 -19.234 -17.5 1 97.5 349 PHE B O 1
ATOM 6038 N N . PHE B 1 350 ? 3.404 -20.469 -17.359 1 96.69 350 PHE B N 1
ATOM 6039 C CA . PHE B 1 350 ? 4.164 -21.469 -16.609 1 96.69 350 PHE B CA 1
ATOM 6040 C C . PHE B 1 350 ? 3.789 -22.875 -17.047 1 96.69 350 PHE B C 1
ATOM 6042 O O . PHE B 1 350 ? 2.689 -23.094 -17.562 1 96.69 350 PHE B O 1
ATOM 6049 N N . LEU B 1 351 ? 4.711 -23.781 -16.953 1 97.94 351 LEU B N 1
ATOM 6050 C CA . LEU B 1 351 ? 4.566 -25.234 -17.031 1 97.94 351 LEU B CA 1
ATOM 6051 C C . LEU B 1 351 ? 4.953 -25.906 -15.727 1 97.94 351 LEU B C 1
ATOM 6053 O O . LEU B 1 351 ? 5.938 -25.516 -15.086 1 97.94 351 LEU B O 1
ATOM 6057 N N . TRP B 1 352 ? 4.113 -26.766 -15.273 1 98.5 352 TRP B N 1
ATOM 6058 C CA . TRP B 1 352 ? 4.359 -27.562 -14.07 1 98.5 352 TRP B CA 1
ATOM 6059 C C . TRP B 1 352 ? 4.996 -28.891 -14.422 1 98.5 352 TRP B C 1
ATOM 6061 O O . TRP B 1 352 ? 4.32 -29.797 -14.938 1 98.5 352 TRP B O 1
ATOM 6071 N N . ILE B 1 353 ? 6.312 -29.094 -14.125 1 98.62 353 ILE B N 1
ATOM 6072 C CA . ILE B 1 353 ? 7.039 -30.219 -14.68 1 98.62 353 ILE B CA 1
ATOM 6073 C C . ILE B 1 353 ? 7.418 -31.188 -13.562 1 98.62 353 ILE B C 1
ATOM 6075 O O . ILE B 1 353 ? 7.594 -30.781 -12.414 1 98.62 353 ILE B O 1
ATOM 6079 N N . ASP B 1 354 ? 7.512 -32.438 -13.898 1 98.5 354 ASP B N 1
ATOM 6080 C CA . ASP B 1 354 ? 7.844 -33.5 -12.969 1 98.5 354 ASP B CA 1
ATOM 6081 C C . ASP B 1 354 ? 9.312 -33.906 -13.094 1 98.5 354 ASP B C 1
ATOM 6083 O O . ASP B 1 354 ? 9.711 -34.5 -14.102 1 98.5 354 ASP B O 1
ATOM 6087 N N . LEU B 1 355 ? 10.102 -33.594 -12.086 1 98.62 355 LEU B N 1
ATOM 6088 C CA . LEU B 1 355 ? 11.5 -34 -12.039 1 98.62 355 LEU B CA 1
ATOM 6089 C C . LEU B 1 355 ? 11.727 -35.031 -10.93 1 98.62 355 LEU B C 1
ATOM 6091 O O . LEU B 1 355 ? 12.836 -35.125 -10.398 1 98.62 355 LEU B O 1
ATOM 6095 N N . SER B 1 356 ? 10.727 -35.719 -10.492 1 97.75 356 SER B N 1
ATOM 6096 C CA . SER B 1 356 ? 10.805 -36.656 -9.375 1 97.75 356 SER B CA 1
ATOM 6097 C C . SER B 1 356 ? 11.852 -37.719 -9.633 1 97.75 356 SER B C 1
ATOM 6099 O O . SER B 1 356 ? 12.453 -38.25 -8.695 1 97.75 356 SER B O 1
ATOM 6101 N N . LYS B 1 357 ? 12.094 -38 -10.922 1 96.75 357 LYS B N 1
ATOM 6102 C CA . LYS B 1 357 ? 13.117 -38.969 -11.297 1 96.75 357 LYS B CA 1
ATOM 6103 C C . LYS B 1 357 ? 14.492 -38.562 -10.805 1 96.75 357 LYS B C 1
ATOM 6105 O O . LYS B 1 357 ? 15.375 -39.375 -10.594 1 96.75 357 LYS B O 1
ATOM 6110 N N . CYS B 1 358 ? 14.641 -37.312 -10.594 1 97.88 358 CYS B N 1
ATOM 6111 C CA . CYS B 1 358 ? 15.945 -36.781 -10.25 1 97.88 358 CYS B CA 1
ATOM 6112 C C . CYS B 1 358 ? 16.125 -36.688 -8.734 1 97.88 358 CYS B C 1
ATOM 6114 O O . CYS B 1 358 ? 17.172 -36.25 -8.25 1 97.88 358 CYS B O 1
ATOM 6116 N N . LEU B 1 359 ? 15.133 -37.062 -7.969 1 98.06 359 LEU B N 1
ATOM 6117 C CA . LEU B 1 359 ? 15.273 -37.062 -6.516 1 98.06 359 LEU B CA 1
ATOM 6118 C C . LEU B 1 359 ? 16.312 -38.094 -6.07 1 98.06 359 LEU B C 1
ATOM 6120 O O . LEU B 1 359 ? 16.359 -39.219 -6.605 1 98.06 359 LEU B O 1
ATOM 6124 N N . ASN B 1 360 ? 17.172 -37.688 -5.117 1 97.12 360 ASN B N 1
ATOM 6125 C CA . ASN B 1 360 ? 18.125 -38.625 -4.527 1 97.12 360 ASN B CA 1
ATOM 6126 C C . ASN B 1 360 ? 17.438 -39.688 -3.697 1 97.12 360 ASN B C 1
ATOM 6128 O O . ASN B 1 360 ? 16.906 -39.406 -2.623 1 97.12 360 ASN B O 1
ATOM 6132 N N . PRO B 1 361 ? 17.594 -40.906 -4.109 1 96.56 361 PRO B N 1
ATOM 6133 C CA . PRO B 1 361 ? 16.844 -41.969 -3.41 1 96.56 361 PRO B CA 1
ATOM 6134 C C . PRO B 1 361 ? 17.312 -42.156 -1.97 1 96.56 361 PRO B C 1
ATOM 6136 O O . PRO B 1 361 ? 16.516 -42.5 -1.097 1 96.56 361 PRO B O 1
ATOM 6139 N N . THR B 1 362 ? 18.547 -42 -1.744 1 97.19 362 THR B N 1
ATOM 6140 C CA . THR B 1 362 ? 19.078 -42.125 -0.393 1 97.19 362 THR B CA 1
ATOM 6141 C C . THR B 1 362 ? 18.5 -41.062 0.527 1 97.19 362 THR B C 1
ATOM 6143 O O . THR B 1 362 ? 18.125 -41.344 1.666 1 97.19 362 THR B O 1
ATOM 6146 N N . LEU B 1 363 ? 18.328 -39.844 0.021 1 97.56 363 LEU B N 1
ATOM 6147 C CA . LEU B 1 363 ? 17.766 -38.75 0.816 1 97.56 363 LEU B CA 1
ATOM 6148 C C . LEU B 1 363 ? 16.281 -38.969 1.05 1 97.56 363 LEU B C 1
ATOM 6150 O O . LEU B 1 363 ? 15.758 -38.594 2.113 1 97.56 363 LEU B O 1
ATOM 6154 N N . VAL B 1 364 ? 15.594 -39.469 0.04 1 97.56 364 VAL B N 1
ATOM 6155 C CA . VAL B 1 364 ? 14.172 -39.781 0.198 1 97.56 364 VAL B CA 1
ATOM 6156 C C . VAL B 1 364 ? 13.984 -40.781 1.339 1 97.56 364 VAL B C 1
ATOM 6158 O O . VAL B 1 364 ? 13.117 -40.594 2.193 1 97.56 364 VAL B O 1
ATOM 6161 N N . ALA B 1 365 ? 14.875 -41.812 1.371 1 97.75 365 ALA B N 1
ATOM 6162 C CA . ALA B 1 365 ? 14.766 -42.875 2.369 1 97.75 365 ALA B CA 1
ATOM 6163 C C . ALA B 1 365 ? 15.117 -42.344 3.762 1 97.75 365 ALA B C 1
ATOM 6165 O O . ALA B 1 365 ? 14.469 -42.719 4.746 1 97.75 365 ALA B O 1
ATOM 6166 N N . ASP B 1 366 ? 16.062 -41.531 3.736 1 97.62 366 ASP B N 1
ATOM 6167 C CA . ASP B 1 366 ? 16.625 -41.125 5.02 1 97.62 366 ASP B CA 1
ATOM 6168 C C . ASP B 1 366 ? 15.859 -39.938 5.602 1 97.62 366 ASP B C 1
ATOM 6170 O O . ASP B 1 366 ? 15.648 -39.844 6.816 1 97.62 366 ASP B O 1
ATOM 6174 N N . GLN B 1 367 ? 15.484 -38.969 4.777 1 98.12 367 GLN B N 1
ATOM 6175 C CA . GLN B 1 367 ? 15 -37.688 5.277 1 98.12 367 GLN B CA 1
ATOM 6176 C C . GLN B 1 367 ? 13.641 -37.344 4.668 1 98.12 367 GLN B C 1
ATOM 6178 O O . GLN B 1 367 ? 13.023 -36.344 5.043 1 98.12 367 GLN B O 1
ATOM 6183 N N . GLY B 1 368 ? 13.164 -38.094 3.746 1 97.69 368 GLY B N 1
ATOM 6184 C CA . GLY B 1 368 ? 11.852 -37.875 3.154 1 97.69 368 GLY B CA 1
ATOM 6185 C C . GLY B 1 368 ? 11.922 -37.156 1.812 1 97.69 368 GLY B C 1
ATOM 6186 O O . GLY B 1 368 ? 12.969 -36.625 1.438 1 97.69 368 GLY B O 1
ATOM 6187 N N . GLY B 1 369 ? 10.789 -37.188 1.074 1 98.06 369 GLY B N 1
ATOM 6188 C CA . GLY B 1 369 ? 10.703 -36.625 -0.276 1 98.06 369 GLY B CA 1
ATOM 6189 C C . GLY B 1 369 ? 10.945 -35.125 -0.339 1 98.06 369 GLY B C 1
ATOM 6190 O O . GLY B 1 369 ? 11.562 -34.656 -1.281 1 98.06 369 GLY B O 1
ATOM 6191 N N . TRP B 1 370 ? 10.477 -34.406 0.618 1 98.5 370 TRP B N 1
ATOM 6192 C CA . TRP B 1 370 ? 10.594 -32.969 0.596 1 98.5 370 TRP B CA 1
ATOM 6193 C C . TRP B 1 370 ? 12.039 -32.531 0.838 1 98.5 370 TRP B C 1
ATOM 6195 O O . TRP B 1 370 ? 12.5 -31.531 0.262 1 98.5 370 TRP B O 1
ATOM 6205 N N . ALA B 1 371 ? 12.719 -33.156 1.705 1 98.31 371 ALA B N 1
ATOM 6206 C CA . ALA B 1 371 ? 14.148 -32.906 1.873 1 98.31 371 ALA B CA 1
ATOM 6207 C C . ALA B 1 371 ? 14.906 -33.188 0.577 1 98.31 371 ALA B C 1
ATOM 6209 O O . ALA B 1 371 ? 15.82 -32.438 0.223 1 98.31 371 ALA B O 1
ATOM 6210 N N . ALA B 1 372 ? 14.523 -34.281 -0.075 1 98.5 372 ALA B N 1
ATOM 6211 C CA . ALA B 1 372 ? 15.141 -34.594 -1.354 1 98.5 372 ALA B CA 1
ATOM 6212 C C . ALA B 1 372 ? 14.852 -33.531 -2.404 1 98.5 372 ALA B C 1
ATOM 6214 O O . ALA B 1 372 ? 15.695 -33.25 -3.26 1 98.5 372 ALA B O 1
ATOM 6215 N N . GLU B 1 373 ? 13.641 -33 -2.359 1 98.62 373 GLU B N 1
ATOM 6216 C CA . GLU B 1 373 ? 13.312 -31.922 -3.297 1 98.62 373 GLU B CA 1
ATOM 6217 C C . GLU B 1 373 ? 14.156 -30.688 -3.039 1 98.62 373 GLU B C 1
ATOM 6219 O O . GLU B 1 373 ? 14.57 -30 -3.979 1 98.62 373 GLU B O 1
ATOM 6224 N N . LEU B 1 374 ? 14.352 -30.344 -1.774 1 98.44 374 LEU B N 1
ATOM 6225 C CA . LEU B 1 374 ? 15.219 -29.219 -1.442 1 98.44 374 LEU B CA 1
ATOM 6226 C C . LEU B 1 374 ? 16.625 -29.438 -1.996 1 98.44 374 LEU B C 1
ATOM 6228 O O . LEU B 1 374 ? 17.234 -28.516 -2.541 1 98.44 374 LEU B O 1
ATOM 6232 N N . ASP B 1 375 ? 17.156 -30.641 -1.797 1 98.25 375 ASP B N 1
ATOM 6233 C CA . ASP B 1 375 ? 18.453 -31 -2.379 1 98.25 375 ASP B CA 1
ATOM 6234 C C . ASP B 1 375 ? 18.438 -30.812 -3.895 1 98.25 375 ASP B C 1
ATOM 6236 O O . ASP B 1 375 ? 19.391 -30.266 -4.465 1 98.25 375 ASP B O 1
ATOM 6240 N N . LEU B 1 376 ? 17.391 -31.297 -4.551 1 98.38 376 LEU B N 1
ATOM 6241 C CA . LEU B 1 376 ? 17.25 -31.172 -5.996 1 98.38 376 LEU B CA 1
ATOM 6242 C C . LEU B 1 376 ? 17.25 -29.703 -6.406 1 98.38 376 LEU B C 1
ATOM 6244 O O . LEU B 1 376 ? 17.891 -29.328 -7.387 1 98.38 376 LEU B O 1
ATOM 6248 N N . SER B 1 377 ? 16.5 -28.891 -5.703 1 98 377 SER B N 1
ATOM 6249 C CA . SER B 1 377 ? 16.469 -27.453 -5.961 1 98 377 SER B CA 1
ATOM 6250 C C . SER B 1 377 ? 17.875 -26.844 -5.891 1 98 377 SER B C 1
ATOM 6252 O O . SER B 1 377 ? 18.234 -26 -6.715 1 98 377 SER B O 1
ATOM 6254 N N . ASN B 1 378 ? 18.625 -27.219 -4.895 1 97.5 378 ASN B N 1
ATOM 6255 C CA . ASN B 1 378 ? 20 -26.734 -4.73 1 97.5 378 ASN B CA 1
ATOM 6256 C C . ASN B 1 378 ? 20.891 -27.172 -5.879 1 97.5 378 ASN B C 1
ATOM 6258 O O . ASN B 1 378 ? 21.719 -26.391 -6.355 1 97.5 378 ASN B O 1
ATOM 6262 N N . ARG B 1 379 ? 20.797 -28.406 -6.305 1 97.62 379 ARG B N 1
ATOM 6263 C CA . ARG B 1 379 ? 21.578 -28.906 -7.418 1 97.62 379 ARG B CA 1
ATOM 6264 C C . ARG B 1 379 ? 21.219 -28.188 -8.719 1 97.62 379 ARG B C 1
ATOM 6266 O O . ARG B 1 379 ? 22.094 -27.906 -9.531 1 97.62 379 ARG B O 1
ATOM 6273 N N . LEU B 1 380 ? 19.938 -27.938 -8.898 1 97.56 380 LEU B N 1
ATOM 6274 C CA . LEU B 1 380 ? 19.5 -27.172 -10.07 1 97.56 380 LEU B CA 1
ATOM 6275 C C . LEU B 1 380 ? 20.094 -25.766 -10.039 1 97.56 380 LEU B C 1
ATOM 6277 O O . LEU B 1 380 ? 20.531 -25.25 -11.062 1 97.56 380 LEU B O 1
ATOM 6281 N N . LEU B 1 381 ? 20.078 -25.156 -8.852 1 96.56 381 LEU B N 1
ATOM 6282 C CA . LEU B 1 381 ? 20.672 -23.828 -8.711 1 96.56 381 LEU B CA 1
ATOM 6283 C C . LEU B 1 381 ? 22.156 -23.859 -9.023 1 96.56 381 LEU B C 1
ATOM 6285 O O . LEU B 1 381 ? 22.688 -22.922 -9.617 1 96.56 381 LEU B O 1
ATOM 6289 N N . GLN B 1 382 ? 22.875 -24.875 -8.648 1 95.88 382 GLN B N 1
ATOM 6290 C CA . GLN B 1 382 ? 24.312 -25.031 -8.898 1 95.88 382 GLN B CA 1
ATOM 6291 C C . GLN B 1 382 ? 24.609 -25.062 -10.391 1 95.88 382 GLN B C 1
ATOM 6293 O O . GLN B 1 382 ? 25.656 -24.578 -10.828 1 95.88 382 GLN B O 1
ATOM 6298 N N . ILE B 1 383 ? 23.672 -25.578 -11.125 1 95.69 383 ILE B N 1
ATOM 6299 C CA . ILE B 1 383 ? 23.922 -25.625 -12.562 1 95.69 383 ILE B CA 1
ATOM 6300 C C . ILE B 1 383 ? 23.312 -24.406 -13.227 1 95.69 383 ILE B C 1
ATOM 6302 O O . ILE B 1 383 ? 23.203 -24.344 -14.453 1 95.69 383 ILE B O 1
ATOM 6306 N N . GLY B 1 384 ? 22.766 -23.516 -12.461 1 96.56 384 GLY B N 1
ATOM 6307 C CA . GLY B 1 384 ? 22.391 -22.203 -12.969 1 96.56 384 GLY B CA 1
ATOM 6308 C C . GLY B 1 384 ? 20.922 -22.078 -13.32 1 96.56 384 GLY B C 1
ATOM 6309 O O . GLY B 1 384 ? 20.562 -21.344 -14.234 1 96.56 384 GLY B O 1
ATOM 6310 N N . VAL B 1 385 ? 20.094 -22.844 -12.703 1 97.69 385 VAL B N 1
ATOM 6311 C CA . VAL B 1 385 ? 18.656 -22.719 -12.938 1 97.69 385 VAL B CA 1
ATOM 6312 C C . VAL B 1 385 ? 17.922 -22.562 -11.602 1 97.69 385 VAL B C 1
ATOM 6314 O O . VAL B 1 385 ? 18.109 -23.375 -10.688 1 97.69 385 VAL B O 1
ATOM 6317 N N . LYS B 1 386 ? 17.172 -21.562 -11.477 1 96.56 386 LYS B N 1
ATOM 6318 C CA . LYS B 1 386 ? 16.344 -21.328 -10.305 1 96.56 386 LYS B CA 1
ATOM 6319 C C . LYS B 1 386 ? 14.859 -21.453 -10.648 1 96.56 386 LYS B C 1
ATOM 6321 O O . LYS B 1 386 ? 14.375 -20.812 -11.586 1 96.56 386 LYS B O 1
ATOM 6326 N N . MET B 1 387 ? 14.141 -22.312 -9.969 1 97.19 387 MET B N 1
ATOM 6327 C CA . MET B 1 387 ? 12.719 -22.562 -10.188 1 97.19 387 MET B CA 1
ATOM 6328 C C . MET B 1 387 ? 11.969 -22.625 -8.859 1 97.19 387 MET B C 1
ATOM 6330 O O . MET B 1 387 ? 12.562 -22.891 -7.816 1 97.19 387 MET B O 1
ATOM 6334 N N . SER B 1 388 ? 10.68 -22.344 -8.898 1 97.19 388 SER B N 1
ATOM 6335 C CA . SER B 1 388 ? 9.82 -22.594 -7.746 1 97.19 388 SER B CA 1
ATOM 6336 C C . SER B 1 388 ? 9.5 -24.078 -7.609 1 97.19 388 SER B C 1
ATOM 6338 O O . SER B 1 388 ? 9.242 -24.75 -8.609 1 97.19 388 SER B O 1
ATOM 6340 N N . SER B 1 389 ? 9.531 -24.562 -6.387 1 97.88 389 SER B N 1
ATOM 6341 C CA . SER B 1 389 ? 9.398 -26 -6.129 1 97.88 389 SER B CA 1
ATOM 6342 C C . SER B 1 389 ? 7.973 -26.359 -5.73 1 97.88 389 SER B C 1
ATOM 6344 O O . SER B 1 389 ? 7.18 -25.484 -5.379 1 97.88 389 SER B O 1
ATOM 6346 N N . GLY B 1 390 ? 7.73 -27.672 -5.777 1 98.31 390 GLY B N 1
ATOM 6347 C CA . GLY B 1 390 ? 6.453 -28.203 -5.324 1 98.31 390 GLY B CA 1
ATOM 6348 C C . GLY B 1 390 ? 6.164 -27.891 -3.867 1 98.31 390 GLY B C 1
ATOM 6349 O O . GLY B 1 390 ? 5.027 -27.578 -3.508 1 98.31 390 GLY B O 1
ATOM 6350 N N . TYR B 1 391 ? 7.16 -27.922 -3.066 1 98 391 TYR B N 1
ATOM 6351 C CA . TYR B 1 391 ? 7.008 -27.609 -1.652 1 98 391 TYR B CA 1
ATOM 6352 C C . TYR B 1 391 ? 6.477 -26.188 -1.468 1 98 391 TYR B C 1
ATOM 6354 O O . TYR B 1 391 ? 5.531 -25.969 -0.71 1 98 391 TYR B O 1
ATOM 6362 N N . ALA B 1 392 ? 7.031 -25.266 -2.209 1 96.81 392 ALA B N 1
ATOM 6363 C CA . ALA B 1 392 ? 6.648 -23.859 -2.102 1 96.81 392 ALA B CA 1
ATOM 6364 C C . ALA B 1 392 ? 5.211 -23.656 -2.566 1 96.81 392 ALA B C 1
ATOM 6366 O O . ALA B 1 392 ? 4.527 -22.734 -2.09 1 96.81 392 ALA B O 1
ATOM 6367 N N . TYR B 1 393 ? 4.738 -24.5 -3.447 1 98.25 393 TYR B N 1
ATOM 6368 C CA . TYR B 1 393 ? 3.398 -24.359 -4.008 1 98.25 393 TYR B CA 1
ATOM 6369 C C . TYR B 1 393 ? 2.434 -25.359 -3.373 1 98.25 393 TYR B C 1
ATOM 6371 O O . TYR B 1 393 ? 1.316 -25.547 -3.859 1 98.25 393 TYR B O 1
ATOM 6379 N N . HIS B 1 394 ? 2.928 -26.047 -2.332 1 98.06 394 HIS B N 1
ATOM 6380 C CA . HIS B 1 394 ? 2.123 -26.969 -1.546 1 98.06 394 HIS B CA 1
ATOM 6381 C C . HIS B 1 394 ? 1.602 -28.125 -2.406 1 98.06 394 HIS B C 1
ATOM 6383 O O . HIS B 1 394 ? 0.414 -28.453 -2.357 1 98.06 394 HIS B O 1
ATOM 6389 N N . ASN B 1 395 ? 2.469 -28.594 -3.209 1 98.12 395 ASN B N 1
ATOM 6390 C CA . ASN B 1 395 ? 2.121 -29.75 -4.02 1 98.12 395 ASN B CA 1
ATOM 6391 C C . ASN B 1 395 ? 1.882 -30.984 -3.158 1 98.12 395 ASN B C 1
ATOM 6393 O O . ASN B 1 395 ? 2.359 -31.062 -2.023 1 98.12 395 ASN B O 1
ATOM 6397 N N . GLU B 1 396 ? 1.13 -31.938 -3.652 1 97.38 396 GLU B N 1
ATOM 6398 C CA . GLU B 1 396 ? 0.796 -33.125 -2.883 1 97.38 396 GLU B CA 1
ATOM 6399 C C . GLU B 1 396 ? 1.995 -34.062 -2.771 1 97.38 396 GLU B C 1
ATOM 6401 O O . GLU B 1 396 ? 2.143 -34.781 -1.775 1 97.38 396 GLU B O 1
ATOM 6406 N N . VAL B 1 397 ? 2.854 -34.062 -3.811 1 97.38 397 VAL B N 1
ATOM 6407 C CA . VAL B 1 397 ? 4.004 -34.969 -3.844 1 97.38 397 VAL B CA 1
ATOM 6408 C C . VAL B 1 397 ? 5.262 -34.156 -4.203 1 97.38 397 VAL B C 1
ATOM 6410 O O . VAL B 1 397 ? 5.188 -33.156 -4.895 1 97.38 397 VAL B O 1
ATOM 6413 N N . PRO B 1 398 ? 6.422 -34.562 -3.701 1 98.19 398 PRO B N 1
ATOM 6414 C CA . PRO B 1 398 ? 7.664 -33.875 -4.004 1 98.19 398 PRO B CA 1
ATOM 6415 C C . PRO B 1 398 ? 8.148 -34.094 -5.434 1 98.19 398 PRO B C 1
ATOM 6417 O O . PRO B 1 398 ? 7.797 -35.094 -6.047 1 98.19 398 PRO B O 1
ATOM 6420 N N . GLY B 1 399 ? 8.938 -33.125 -5.926 1 98.38 399 GLY B N 1
ATOM 6421 C CA . GLY B 1 399 ? 9.68 -33.375 -7.152 1 98.38 399 GLY B CA 1
ATOM 6422 C C . GLY B 1 399 ? 9.18 -32.562 -8.328 1 98.38 399 GLY B C 1
ATOM 6423 O O . GLY B 1 399 ? 9.727 -32.625 -9.422 1 98.38 399 GLY B O 1
ATOM 6424 N N . TRP B 1 400 ? 8.188 -31.734 -8.086 1 98.44 400 TRP B N 1
ATOM 6425 C CA . TRP B 1 400 ? 7.648 -30.906 -9.164 1 98.44 400 TRP B CA 1
ATOM 6426 C C . TRP B 1 400 ? 8.172 -29.484 -9.086 1 98.44 400 TRP B C 1
ATOM 6428 O O . TRP B 1 400 ? 8.516 -29 -8 1 98.44 400 TRP B O 1
ATOM 6438 N N . PHE B 1 401 ? 8.297 -28.828 -10.273 1 98.69 401 PHE B N 1
ATOM 6439 C CA . PHE B 1 401 ? 8.828 -27.469 -10.367 1 98.69 401 PHE B CA 1
ATOM 6440 C C . PHE B 1 401 ? 8.086 -26.672 -11.43 1 98.69 401 PHE B C 1
ATOM 6442 O O . PHE B 1 401 ? 7.508 -27.234 -12.359 1 98.69 401 PHE B O 1
ATOM 6449 N N . ARG B 1 402 ? 8.086 -25.406 -11.281 1 98.62 402 ARG B N 1
ATOM 6450 C CA . ARG B 1 402 ? 7.43 -24.516 -12.242 1 98.62 402 ARG B CA 1
ATOM 6451 C C . ARG B 1 402 ? 8.453 -23.875 -13.18 1 98.62 402 ARG B C 1
ATOM 6453 O O . ARG B 1 402 ? 9.414 -23.25 -12.719 1 98.62 402 ARG B O 1
ATOM 6460 N N . ILE B 1 403 ? 8.234 -23.984 -14.445 1 98 403 ILE B N 1
ATOM 6461 C CA . ILE B 1 403 ? 9.008 -23.266 -15.453 1 98 403 ILE B CA 1
ATOM 6462 C C . ILE B 1 403 ? 8.227 -22.047 -15.938 1 98 403 ILE B C 1
ATOM 6464 O O . ILE B 1 403 ? 7.051 -22.156 -16.297 1 98 403 ILE B O 1
ATOM 6468 N N . ILE B 1 404 ? 8.82 -20.906 -15.922 1 98.25 404 ILE B N 1
ATOM 6469 C CA . ILE B 1 404 ? 8.234 -19.719 -16.516 1 98.25 404 ILE B CA 1
ATOM 6470 C C . ILE B 1 404 ? 8.742 -19.547 -17.953 1 98.25 404 ILE B C 1
ATOM 6472 O O . ILE B 1 404 ? 9.938 -19.375 -18.172 1 98.25 404 ILE B O 1
ATOM 6476 N N . PHE B 1 405 ? 7.84 -19.562 -18.922 1 98.12 405 PHE B N 1
ATOM 6477 C CA . PHE B 1 405 ? 8.305 -19.547 -20.297 1 98.12 405 PHE B CA 1
ATOM 6478 C C . PHE B 1 405 ? 8.102 -18.172 -20.922 1 98.12 405 PHE B C 1
ATOM 6480 O O . PHE B 1 405 ? 8.461 -17.938 -22.078 1 98.12 405 PHE B O 1
ATOM 6487 N N . SER B 1 406 ? 7.531 -17.188 -20.188 1 98.12 406 SER B N 1
ATOM 6488 C CA . SER B 1 406 ? 7.328 -15.828 -20.672 1 98.12 406 SER B CA 1
ATOM 6489 C C . SER B 1 406 ? 8.586 -14.977 -20.5 1 98.12 406 SER B C 1
ATOM 6491 O O . SER B 1 406 ? 8.516 -13.867 -19.969 1 98.12 406 SER B O 1
ATOM 6493 N N . VAL B 1 407 ? 9.719 -15.492 -20.906 1 97.06 407 VAL B N 1
ATOM 6494 C CA . VAL B 1 407 ? 11.023 -14.828 -20.906 1 97.06 407 VAL B CA 1
ATOM 6495 C C . VAL B 1 407 ? 11.57 -14.773 -22.328 1 97.06 407 VAL B C 1
ATOM 6497 O O . VAL B 1 407 ? 10.977 -15.336 -23.25 1 97.06 407 VAL B O 1
ATOM 6500 N N . GLU B 1 408 ? 12.641 -14.055 -22.516 1 95.5 408 GLU B N 1
ATOM 6501 C CA . GLU B 1 408 ? 13.273 -14.008 -23.828 1 95.5 408 GLU B CA 1
ATOM 6502 C C . GLU B 1 408 ? 13.648 -15.414 -24.312 1 95.5 408 GLU B C 1
ATOM 6504 O O . GLU B 1 408 ? 14.039 -16.266 -23.516 1 95.5 408 GLU B O 1
ATOM 6509 N N . MET B 1 409 ? 13.648 -15.586 -25.609 1 97 409 MET B N 1
ATOM 6510 C CA . MET B 1 409 ? 13.828 -16.922 -26.188 1 97 409 MET B CA 1
ATOM 6511 C C . MET B 1 409 ? 15.188 -17.5 -25.828 1 97 409 MET B C 1
ATOM 6513 O O . MET B 1 409 ? 15.297 -18.688 -25.5 1 97 409 MET B O 1
ATOM 6517 N N . GLU B 1 410 ? 16.219 -16.672 -25.828 1 96.5 410 GLU B N 1
ATOM 6518 C CA . GLU B 1 410 ? 17.562 -17.141 -25.484 1 96.5 410 GLU B CA 1
ATOM 6519 C C . GLU B 1 410 ? 17.609 -17.672 -24.047 1 96.5 410 GLU B C 1
ATOM 6521 O O . GLU B 1 410 ? 18.266 -18.688 -23.781 1 96.5 410 GLU B O 1
ATOM 6526 N N . THR B 1 411 ? 16.938 -16.953 -23.203 1 96.69 411 THR B N 1
ATOM 6527 C CA . THR B 1 411 ? 16.859 -17.359 -21.797 1 96.69 411 THR B CA 1
ATOM 6528 C C . THR B 1 411 ? 16.094 -18.672 -21.641 1 96.69 411 THR B C 1
ATOM 6530 O O . THR B 1 411 ? 16.531 -19.562 -20.906 1 96.69 411 THR B O 1
ATOM 6533 N N . LEU B 1 412 ? 14.992 -18.75 -22.344 1 98 412 LEU B N 1
ATOM 6534 C CA . LEU B 1 412 ? 14.164 -19.953 -22.297 1 98 412 LEU B CA 1
ATOM 6535 C C . LEU B 1 412 ? 14.938 -21.172 -22.828 1 98 412 LEU B C 1
ATOM 6537 O O . LEU B 1 412 ? 14.945 -22.219 -22.188 1 98 412 LEU B O 1
ATOM 6541 N N . GLU B 1 413 ? 15.609 -20.984 -23.922 1 98 413 GLU B N 1
ATOM 6542 C CA . GLU B 1 413 ? 16.375 -22.062 -24.547 1 98 413 GLU B CA 1
ATOM 6543 C C . GLU B 1 413 ? 17.484 -22.562 -23.625 1 98 413 GLU B C 1
ATOM 6545 O O . GLU B 1 413 ? 17.641 -23.766 -23.422 1 98 413 GLU B O 1
ATOM 6550 N N . GLU B 1 414 ? 18.203 -21.609 -23.094 1 98.12 414 GLU B N 1
ATOM 6551 C CA . GLU B 1 414 ? 19.328 -21.984 -22.219 1 98.12 414 GLU B CA 1
ATOM 6552 C C . GLU B 1 414 ? 18.844 -22.688 -20.953 1 98.12 414 GLU B C 1
ATOM 6554 O O . GLU B 1 414 ? 19.406 -23.703 -20.547 1 98.12 414 GLU B O 1
ATOM 6559 N N . GLY B 1 415 ? 17.812 -22.125 -20.344 1 98.31 415 GLY B N 1
ATOM 6560 C CA . GLY B 1 415 ? 17.281 -22.734 -19.141 1 98.31 415 GLY B CA 1
ATOM 6561 C C . GLY B 1 415 ? 16.781 -24.156 -19.359 1 98.31 415 GLY B C 1
ATOM 6562 O O . GLY B 1 415 ? 17.109 -25.047 -18.578 1 98.31 415 GLY B O 1
ATOM 6563 N N . LEU B 1 416 ? 16.078 -24.375 -20.422 1 98.56 416 LEU B N 1
ATOM 6564 C CA . LEU B 1 416 ? 15.562 -25.703 -20.75 1 98.56 416 LEU B CA 1
ATOM 6565 C C . LEU B 1 416 ? 16.703 -26.656 -21.062 1 98.56 416 LEU B C 1
ATOM 6567 O O . LEU B 1 416 ? 16.656 -27.828 -20.688 1 98.56 416 LEU B O 1
ATOM 6571 N N . SER B 1 417 ? 17.672 -26.156 -21.766 1 98.25 417 SER B N 1
ATOM 6572 C CA . SER B 1 417 ? 18.828 -26.984 -22.094 1 98.25 417 SER B CA 1
ATOM 6573 C C . SER B 1 417 ? 19.516 -27.5 -20.844 1 98.25 417 SER B C 1
ATOM 6575 O O . SER B 1 417 ? 19.875 -28.672 -20.75 1 98.25 417 SER B O 1
ATOM 6577 N N . ARG B 1 418 ? 19.719 -26.656 -19.875 1 98 418 ARG B N 1
ATOM 6578 C CA . ARG B 1 418 ? 20.344 -27.047 -18.609 1 98 418 ARG B CA 1
ATOM 6579 C C . ARG B 1 418 ? 19.5 -28.078 -17.875 1 98 418 ARG B C 1
ATOM 6581 O O . ARG B 1 418 ? 20.031 -29.047 -17.328 1 98 418 ARG B O 1
ATOM 6588 N N . ILE B 1 419 ? 18.219 -27.906 -17.875 1 98.38 419 ILE B N 1
ATOM 6589 C CA . ILE B 1 419 ? 17.312 -28.812 -17.203 1 98.38 419 ILE B CA 1
ATOM 6590 C C . ILE B 1 419 ? 17.344 -30.188 -17.875 1 98.38 419 ILE B C 1
ATOM 6592 O O . ILE B 1 419 ? 17.422 -31.219 -17.203 1 98.38 419 ILE B O 1
ATOM 6596 N N . VAL B 1 420 ? 17.297 -30.188 -19.188 1 98.31 420 VAL B N 1
ATOM 6597 C CA . VAL B 1 420 ? 17.266 -31.438 -19.953 1 98.31 420 VAL B CA 1
ATOM 6598 C C . VAL B 1 420 ? 18.547 -32.219 -19.734 1 98.31 420 VAL B C 1
ATOM 6600 O O . VAL B 1 420 ? 18.516 -33.438 -19.469 1 98.31 420 VAL B O 1
ATOM 6603 N N . ARG B 1 421 ? 19.688 -31.562 -19.812 1 97.62 421 ARG B N 1
ATOM 6604 C CA . ARG B 1 421 ? 20.953 -32.219 -19.562 1 97.62 421 ARG B CA 1
ATOM 6605 C C . ARG B 1 421 ? 21 -32.844 -18.172 1 97.62 421 ARG B C 1
ATOM 6607 O O . ARG B 1 421 ? 21.469 -33.969 -18 1 97.62 421 ARG B O 1
ATOM 6614 N N . PHE B 1 422 ? 20.578 -32.031 -17.266 1 97.62 422 PHE B N 1
ATOM 6615 C CA . PHE B 1 422 ? 20.547 -32.5 -15.875 1 97.62 422 PHE B CA 1
ATOM 6616 C C . PHE B 1 422 ? 19.656 -33.719 -15.734 1 97.62 422 PHE B C 1
ATOM 6618 O O . PHE B 1 422 ? 20.047 -34.719 -15.102 1 97.62 422 PHE B O 1
ATOM 6625 N N . TYR B 1 423 ? 18.453 -33.656 -16.297 1 97.75 423 TYR B N 1
ATOM 6626 C CA . TYR B 1 423 ? 17.453 -34.719 -16.203 1 97.75 423 TYR B CA 1
ATOM 6627 C C . TYR B 1 423 ? 17.984 -36 -16.828 1 97.75 423 TYR B C 1
ATOM 6629 O O . TYR B 1 423 ? 17.812 -37.094 -16.266 1 97.75 423 TYR B O 1
ATOM 6637 N N . LEU B 1 424 ? 18.641 -35.906 -17.969 1 96.06 424 LEU B N 1
ATOM 6638 C CA . LEU B 1 424 ? 19.141 -37.062 -18.703 1 96.06 424 LEU B CA 1
ATOM 6639 C C . LEU B 1 424 ? 20.344 -37.688 -18 1 96.06 424 LEU B C 1
ATOM 6641 O O . LEU B 1 424 ? 20.578 -38.875 -18.094 1 96.06 424 LEU B O 1
ATOM 6645 N N . SER B 1 425 ? 21.062 -36.844 -17.297 1 93 425 SER B N 1
ATOM 6646 C CA . SER B 1 425 ? 22.219 -37.344 -16.562 1 93 425 SER B CA 1
ATOM 6647 C C . SER B 1 425 ? 21.812 -38.031 -15.266 1 93 425 SER B C 1
ATOM 6649 O O . SER B 1 425 ? 22.578 -38.812 -14.711 1 93 425 SER B O 1
ATOM 6651 N N . SER B 1 426 ? 20.844 -37.625 -14.609 1 84.88 426 SER B N 1
ATOM 6652 C CA . SER B 1 426 ? 20.375 -38.188 -13.336 1 84.88 426 SER B CA 1
ATOM 6653 C C . SER B 1 426 ? 19.812 -39.594 -13.508 1 84.88 426 SER B C 1
ATOM 6655 O O . SER B 1 426 ? 19.797 -40.375 -12.562 1 84.88 426 SER B O 1
ATOM 6657 N N . GLY B 1 427 ? 19.219 -40.062 -14.562 1 63.09 427 GLY B N 1
ATOM 6658 C CA . GLY B 1 427 ? 18.688 -41.406 -14.805 1 63.09 427 GLY B CA 1
ATOM 6659 C C . GLY B 1 427 ? 19.781 -42.438 -15.039 1 63.09 427 GLY B C 1
ATOM 6660 O O . GLY B 1 427 ? 19.516 -43.656 -15.023 1 63.09 427 GLY B O 1
ATOM 6661 N N . GLY B 1 428 ? 20.953 -42.094 -15.516 1 48.56 428 GLY B N 1
ATOM 6662 C CA . GLY B 1 428 ? 21.938 -43.125 -15.852 1 48.56 428 GLY B CA 1
ATOM 6663 C C . GLY B 1 428 ? 22.453 -43.875 -14.641 1 48.56 428 GLY B C 1
ATOM 6664 O O . GLY B 1 428 ? 23.266 -44.781 -14.773 1 48.56 428 GLY B O 1
ATOM 6665 N N . SER B 1 429 ? 22.438 -43.312 -13.508 1 39.69 429 SER B N 1
ATOM 6666 C CA . SER B 1 429 ? 23.047 -44.125 -12.484 1 39.69 429 SER B CA 1
ATOM 6667 C C . SER B 1 429 ? 22.125 -45.281 -12.062 1 39.69 429 SER B C 1
ATOM 6669 O O . SER B 1 429 ? 22.125 -45.688 -10.906 1 39.69 429 SER B O 1
ATOM 6671 N N . SER B 1 430 ? 20.969 -45.625 -12.734 1 34.41 430 SER B N 1
ATOM 6672 C CA . SER B 1 430 ? 20.578 -46.969 -12.375 1 34.41 430 SER B CA 1
ATOM 6673 C C . SER B 1 430 ? 21.406 -48 -13.133 1 34.41 430 SER B C 1
ATOM 6675 O O . SER B 1 430 ? 21.766 -47.781 -14.289 1 34.41 430 SER B O 1
#

pLDDT: mean 95.55, std 8.19, range [34.41, 98.94]

Organism: Aspergillus parasiticus (NCBI:txid5067)

Sequence (860 aa):
MLSNRGETYAEAGLANGYLGHLKAPFNKENKEGVVSFSNAENFLMQDVILDYIRTRAASGLDRTSLTYHEGPFGSRRLREAMAKLITTYFYPASPITSDNILFTSGVTSLNAVCALCLTDPKDGILLGQPIYGSFDGDLSVPSSCQLIYTSFQGDDPFGPSAVIRYEEAFLKARDEDGVSVRALLICNPHNPLGRCYPRETLEALLQFCQKYQIHIISDEVYALSVYEENTSTDGFISLLSIDPANIGVNPALIHVLYGMSKDFAAAGLRLGCLISQNQRLLQAALSISRFHWPSNISCSIATIILEDQSFIKTFVNQSHRLLRSHRHFATQVLMGAEIPFAPGGIAGFFLWIDLSKCLNPTLVADQGGWAAELDLSNRLLQIGVKMSSGYAYHNEVPGWFRIIFSVEMETLEEGLSRIVRFYLSSGGSSMLSNRGETYAEAGLANGYLGHLKAPFNKENKEGVVSFSNAENFLMQDVILDYIRTRAASGLDRTSLTYHEGPFGSRRLREAMAKLITTYFYPASPITSDNILFTSGVTSLNAVCALCLTDPKDGILLGQPIYGSFDGDLSVPSSCQLIYTSFQGDDPFGPSAVIRYEEAFLKARDEDGVSVRALLICNPHNPLGRCYPRETLEALLQFCQKYQIHIISDEVYALSVYEENTSTDGFISLLSIDPANIGVNPALIHVLYGMSKDFAAAGLRLGCLISQNQRLLQAALSISRFHWPSNISCSIATIILEDQSFIKTFVNQSHRLLRSHRHFATQVLMGAEIPFAPGGIAGFFLWIDLSKCLNPTLVADQGGWAAELDLSNRLLQIGVKMSSGYAYHNEVPGWFRIIFSVEMETLEEGLSRIVRFYLSSGGSS

InterPro domains:
  IPR004838 Aminotransferases, class-I, pyridoxal-phosphate-binding site [PS00105] (259-272)
  IPR004839 Aminotransferase, class I/classII, large domain [PF00155] (72-419)
  IPR015421 Pyridoxal phosphate-dependent transferase, major domain [G3DSA:3.40.640.10] (57-308)
  IPR015422 Pyridoxal phosphate-dependent transferase, small domain [G3DSA:3.90.1150.10] (28-418)
  IPR015424 Pyridoxal phosphate-dependent transferase [SSF53383] (28-422)
  IPR050478 Ethylene and sulfur compound biosynthesis-related protein [PTHR43795] (65-421)